Protein AF-A0A3L8GCX3-F1 (afdb_monomer)

Radius of gyration: 68.31 Å; Cα contacts (8 Å, |Δi|>4): 2042; chains: 1; bounding box: 152×193×189 Å

Sequence (1035 aa):
PGTNTPPEETPPTPPVTVTPPGENPTVTKLINKTEKHLDVDNEKDYTYNIKAVLPNNITRYTSFVIVDDIDSDLVVQGQPVIEGSAKDFFDVKVDGQKVTATMKDFVKAGALAGKEVELVITAQIKAGVTRQNIPNTTKVVYNRNFVSGTPGTDGTTPPPGTNTPPEETPSTPPVTVTPPGETPTVSKKINDTESHLDIDTEKDYTYNIKSTLPVDIAKYKAFTIVDTLDKDLAIQGTPVIKGSAKDFFDVNVDGQKVTATMKDFAKAGALAGKEVELVITAQIREGVTRQNIPNTAKVTYQNKSHVDGTPDTETPSTPPVTVTPPTPNTPPLEKKVNGADKANLAERQEVFTYTLDTTMPTGAFAFDISDTLENVLTVDGAVKATLAGKTVPAEQITVKDQKVTITFTKDQVKSYAGKAIHVTFAAKVKDGADLTPYMVNGPTSIPNTANYIINNDPNMTKDSNTVPVLPPTPTEPGIDKKINKTLEHLDIERNTSYMYNVNAALPNDISTYKNFVITDNLEDVLTINGEVVVLVDGYQLPESTFVKSVDGNKVTVTVKDFAALKGYKQIQVYIPANIKTDADLRKY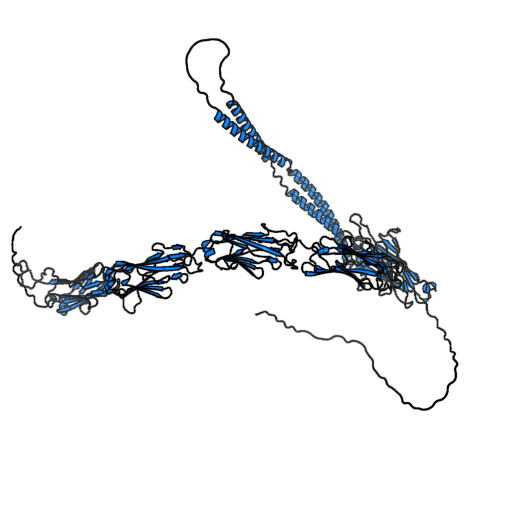ADSKVPNTAHLAFTNSNGIDGSKDTVPVTVTPPGETPPTPVNPPTPGKPVKTVSGVDGDNPTYSLRLGLASDAFRFDIKSVVPQDMTKEKRQNITSITIKDRLDNNLKVTSVALKITGQADAISNFIDEDYQEAKKALDEAKAKLEEITKATGTASQEQVTQAKAKVASLETQVKAVQSKLAELKVPDDTAPTTDSTAPSGSDGGKVLIDKSAEIAAQEKELAALTGQLNEAKQALEAASKALNEAKTPAEIKVEADNQQKVIAKAQEAFDKAKEKKDKVDAKTALLAKVTENGELTKEALTALGGKVTISADGQTVTVDISDEATMEALKGYTVSAIIYAKIKDVTALKDVHFKDGILNTAEVQFNHDPSQDMTKKTNTVKVTPPKPEGPKPQTPPTGKTPPKHPTPKTPGKPVLPRTGDTTSLIGAAIGTLLLGLGFVELKRKES

Foldseek 3Di:
DDDDDDDDDDDDDDDDPDDDPQQDKDKAKAKQVDHLEAAAAFPDKIKIKMKMFAGLVLLQWPKKKKKKQADPQKDWDDFKAKDDPCGVQWDWDDDPRMIITIGDDSNVCNVRHRHMIIIMTIMGGHPPDQDFFRWIKIKMKTKGWDDQPDADPVRHRDDGPDIDDIDMDPIYDIRTYGHFFDDKDKAWAKQVDHLEAADAFPDKIKIKMKIWAGLLLLLWPWKKKKWFFDPQKDWDDFKAKDDPCRVQWDWDDDPRMIITIGDHSNVCNVRHRHMIIIMTMMGRHPLDQDAFRWIKMKMWTGTNNRDPPDGTDIDPIYDIRTYGQDDKDQKAKAKAKQNHLEAEDPAQFDKIKMKIKIFQIDRFQWKKKKWAFDPQKAWDDDKWKDWLNHTDDPVQWDQDPRMIMGTDHSCSSHVRHGTMMMIMTMMGGDFLAAQVVQCPPHFRKGKIKMKMATSPDPVRMDIYRIGIYTYGHKDDKDKAKAKQVDHLEDADAFPDKTKIKMKIWAMQPQQLWDWKKKKKAFDPQKWQDDDKDKAFVNHDDDPQQWDWDDDTRMTMIIGDRSNVCNPTTIMMIITMMGGHPPGDQVVDVQSWGWIKMKIWTQDRNRDTDIDMYDIGTYHYPPPGDLPPQPQADAQAKAKFKAAPLCPPTHLEAEDPFQFGWIKMKIKHAQAFAPDPVRADQFQKKKWKWFFDLQKFFDDKFKFWDDDDDPRRQCLVVLLVVLVVLLVVLVVVLVVLVPQDLPLDPVQLVVLVVQLVVLVVVLVVLVVVLVVLPPPPDDDDDDDDDDDDDDDDDDDDDDSPVVNVVSVVVNVVSVVSNVVSVVSSVVSVVSNVPGDDPVRSVVVSVVSVVSSVVSVVSNVVSVVLVVLLVVLLVLSCCADPSNTRDPVSCVVQQWDWDADPSSGMIMIMGGHSSSSSNSRRMMIIMMTIMHRPDPVPDDPCCQPVAGKIKMWMATPPDPDPSRIDIHDIGGYHYHDDDDDDDDDDDDDDDDDDDDDDDDDDDDDDDDDDDDDDDDDDDDDDDDDDDDDDDDDDDDD

Solvent-accessible surface area (backbone atoms only — not comparable to full-atom values): 57547 Å² total; per-residue (Å²): 139,88,86,81,86,83,89,82,82,84,78,82,82,76,86,80,82,82,73,66,92,51,64,62,64,50,68,45,66,25,36,73,77,74,32,58,64,44,70,43,51,55,69,44,82,46,37,41,34,35,41,34,37,37,17,63,56,37,55,47,36,78,41,46,29,44,40,34,58,53,43,91,65,44,44,78,49,82,81,56,44,53,51,73,94,53,34,90,42,44,51,66,47,75,59,90,60,33,40,37,39,34,59,74,46,37,74,69,42,48,86,45,39,63,35,74,41,40,41,40,38,38,29,26,39,40,78,89,57,44,67,68,61,45,54,40,45,40,32,42,41,32,24,33,49,62,63,91,92,55,66,44,101,85,70,47,72,75,63,94,86,40,69,48,74,83,45,68,45,77,61,30,76,69,28,29,42,23,33,53,43,56,79,61,50,63,44,64,19,38,72,75,72,32,56,63,45,83,46,57,59,71,43,83,46,35,42,30,36,40,30,39,37,22,66,49,40,38,53,36,77,41,44,28,44,39,37,52,58,47,91,62,44,41,83,44,88,79,58,45,52,49,75,88,55,34,86,41,43,49,69,50,75,59,93,54,34,39,37,41,33,57,76,43,34,77,68,39,49,86,45,38,64,34,77,44,38,41,37,38,37,28,24,40,35,78,92,57,70,66,66,62,48,54,40,46,41,31,40,41,32,28,55,66,61,60,59,91,92,59,83,73,47,65,45,77,64,30,72,68,28,29,39,23,34,55,74,57,54,86,58,67,47,47,45,28,25,75,86,33,64,50,36,79,38,92,43,63,66,47,78,44,37,41,37,40,43,36,40,38,38,41,52,37,60,32,44,36,42,37,36,54,53,48,89,46,43,40,74,54,78,75,74,45,43,28,50,70,86,39,77,55,62,68,91,37,51,47,80,55,99,52,27,40,37,40,54,52,52,48,66,54,35,61,76,40,45,67,31,48,32,47,36,39,34,36,29,26,43,43,85,57,34,68,57,71,91,32,50,68,95,63,70,29,45,49,64,39,50,37,36,35,35,36,60,83,36,90,86,46,54,48,67,31,54,70,26,35,41,28,38,63,64,78,51,80,64,48,60,46,55,22,37,76,75,73,32,57,62,45,80,45,52,58,64,46,77,48,38,40,31,38,41,34,39,48,25,87,53,42,48,55,38,80,42,46,33,44,36,36,60,49,46,89,45,42,41,64,73,59,78,71,46,67,28,46,78,84,40,76,71,65,69,78,38,44,50,78,46,77,58,87,44,31,41,37,41,32,64,66,40,36,63,84,47,59,88,53,57,30,41,37,39,38,41,30,28,26,38,42,83,81,48,82,44,85,89,34,71,87,34,39,47,60,42,46,43,38,38,42,33,21,40,45,43,65,50,77,50,74,50,67,26,69,67,25,35,38,27,51,78,83,67,74,62,85,72,73,71,69,76,50,41,64,86,43,40,34,42,31,29,24,46,72,92,43,64,80,61,28,52,64,38,71,45,90,44,53,78,52,59,27,27,35,44,41,31,31,25,38,66,47,33,80,44,95,91,50,64,69,91,52,45,26,47,34,43,38,36,58,53,52,88,55,46,35,67,76,51,75,50,46,30,72,44,81,70,62,59,95,61,25,62,47,49,66,56,46,31,52,49,26,44,49,51,26,52,52,34,48,51,50,38,54,52,47,72,64,61,74,56,86,49,52,72,62,56,32,49,52,26,49,52,49,29,54,50,34,53,50,50,38,50,50,38,49,50,52,41,50,62,62,66,51,76,92,81,80,79,87,84,84,84,89,78,89,84,90,82,82,89,83,91,82,87,84,80,83,50,64,67,59,43,53,49,38,52,51,50,36,53,51,38,48,50,52,31,52,52,31,46,51,50,26,50,51,38,45,48,46,37,74,70,38,64,46,76,66,52,43,48,52,51,40,59,49,35,50,52,49,28,52,52,25,45,55,46,25,53,51,29,43,55,53,37,57,47,21,52,60,36,44,65,38,70,75,41,46,46,98,88,51,30,49,33,74,67,35,34,50,76,44,42,35,48,80,48,69,42,97,86,49,40,36,42,37,40,36,32,63,29,58,42,36,37,54,48,36,16,46,23,30,48,27,46,35,40,34,32,30,56,65,49,73,85,80,59,51,73,60,36,49,74,74,25,49,65,42,52,37,38,39,28,34,58,83,39,88,47,78,86,42,32,42,64,30,50,68,24,33,42,26,38,55,70,85,82,74,91,82,84,86,84,87,89,87,87,85,86,88,90,87,88,84,89,89,86,90,87,90,86,85,82,88,86,92,81,88,81,84,89,81,85,82,88,86,80,89,81,89,80,84,90,83,89,82,88,87,87,85,84,88,82,90,131

pLDDT: mean 83.5, std 18.24, range [24.44, 98.69]

Secondary structure (DSSP, 8-state):
------PPPPPPPPP---PPTTSS-EEEEEETTTBSEEE--TT--EEEEEEEEPPTTGGGEEEEEEEEE--TTEEE-S--EE-GGGGGGEEEEEETTEEEEEES-TTGGGGGTT-EEEEEEEEEEPTT---SSEEEEEEEEEEEBPPTTPPPTTS--PPTTPBPPPEEPPPPPPEEEE---PPPP-EEEETTTBSEEE--TT--EEEEEEEEPPTTGGG-SEEEEEEE--TTEEEEEEEEE-GGGGGGEEEEEETTEEEEEE--HHHHGGGTT-EEEEEEEEEEPTT---SSEEE-EEEEEE-TTPPTTSPPEEPPPPPPEEEEPPPPP----EEEETTBS-EE-SSTT--EEEEEEEEPPTT-S-EEEEEE--TTEEE-S--EEEETTEEPPGGGEEEETTEEEEEE-HHHHHHTTT-EEEEEEEEEEPTT---GGG--SSS--B---EEEEETT-TTSEEE-----EEPPPPPPPEEEEEETTTBSEEE--TT--EEEEEEEEPPTTGGG-SEEEEEEE--TTEEE-S--EEEETTBPPPGGGEEEEEETTEEEEEES-SGGGTT--EEEEEEEEEE-TT---TTSGGG-EEE-EEEEEE-TTS-EEEEEPPPEEEE-TT-PPSPP-PPPBTTB-EEEEEESS--S-BSEEE-SSTT--EEEEEEEEPPPPSSTTS------EEEEEE--TTEEEEEEEEEEES---TTSSSHHHHHHHHHHHHHHHHHHHHHHHH------HHHHHHHHHHHHHHHHHHHHHHHHHHHHTS-------SS----------------HHHHHHHHHHHHHHHHHHHHHHHHHHHHHHHHHHS--HHHHHHHHHHHHHHHHHHHHHHHHHHHHHHHHHHHHHHHT-B-TTSPBPHHHHHHTTEEEEE-TTS-EEEEEE--HHHHHHHTT-EEEEEEEEEES-STT--HHHHHT-EEE-EEEEETT--STTTEEEPPPEEEEPPPPPPPPPP-----------------------------------------------------

Structure (mmCIF, N/CA/C/O backbone):
data_AF-A0A3L8GCX3-F1
#
_entry.id   AF-A0A3L8GCX3-F1
#
loop_
_atom_site.group_PDB
_atom_site.id
_atom_site.type_symbol
_atom_site.label_atom_id
_atom_site.label_alt_id
_atom_site.label_comp_id
_atom_site.label_asym_id
_atom_site.label_entity_id
_atom_site.label_seq_id
_atom_site.pdbx_PDB_ins_code
_atom_site.Cartn_x
_atom_site.Cartn_y
_atom_site.Cartn_z
_atom_site.occupancy
_atom_site.B_iso_or_equiv
_atom_site.auth_seq_id
_atom_site.auth_comp_id
_atom_site.auth_asym_id
_atom_site.auth_atom_id
_atom_site.pdbx_PDB_model_num
ATOM 1 N N . PRO A 1 1 ? 39.210 27.565 -103.598 1.00 36.44 1 PRO A N 1
ATOM 2 C CA . PRO A 1 1 ? 40.264 28.524 -103.190 1.00 36.44 1 PRO A CA 1
ATOM 3 C C . PRO A 1 1 ? 41.056 27.983 -101.980 1.00 36.44 1 PRO A C 1
ATOM 5 O O . PRO A 1 1 ? 40.533 27.990 -100.876 1.00 36.44 1 PRO A O 1
ATOM 8 N N . GLY A 1 2 ? 42.262 27.429 -102.112 1.00 43.69 2 GLY A N 1
ATOM 9 C CA . GLY A 1 2 ? 43.153 27.379 -103.274 1.00 43.69 2 GLY A CA 1
ATOM 10 C C . GLY A 1 2 ? 44.515 27.995 -102.942 1.00 43.69 2 GLY A C 1
ATOM 11 O O . GLY A 1 2 ? 44.689 29.190 -103.148 1.00 43.69 2 GLY A O 1
ATOM 12 N N . THR A 1 3 ? 45.454 27.173 -102.469 1.00 42.16 3 THR A N 1
ATOM 13 C CA . THR A 1 3 ? 46.900 27.450 -102.341 1.00 42.16 3 THR A CA 1
ATOM 14 C C . THR A 1 3 ? 47.670 26.131 -102.521 1.00 42.16 3 THR A C 1
ATOM 16 O O . THR A 1 3 ? 47.142 25.064 -102.214 1.00 42.16 3 THR A O 1
ATOM 19 N N . ASN A 1 4 ? 48.881 26.193 -103.088 1.00 44.22 4 ASN A N 1
ATOM 20 C CA . ASN A 1 4 ? 49.591 25.050 -103.688 1.00 44.22 4 ASN A CA 1
ATOM 21 C C . ASN A 1 4 ? 50.872 24.631 -102.933 1.00 44.22 4 ASN A C 1
ATOM 23 O O . ASN A 1 4 ? 51.550 25.497 -102.384 1.00 44.22 4 ASN A O 1
ATOM 27 N N . THR A 1 5 ? 51.295 23.373 -103.172 1.00 37.25 5 THR A N 1
ATOM 28 C CA . THR A 1 5 ? 52.701 22.858 -103.224 1.00 37.25 5 THR A CA 1
ATOM 29 C C . THR A 1 5 ? 53.555 22.846 -101.939 1.00 37.25 5 THR A C 1
ATOM 31 O O . THR A 1 5 ? 53.258 23.612 -101.027 1.00 37.25 5 THR A O 1
ATOM 34 N N . PRO A 1 6 ? 54.646 22.034 -101.860 1.00 50.34 6 PRO A N 1
ATOM 35 C CA . PRO A 1 6 ? 55.239 21.111 -102.859 1.00 50.34 6 PRO A CA 1
ATOM 36 C C . PRO A 1 6 ? 55.317 19.622 -102.405 1.00 50.34 6 PRO A C 1
ATOM 38 O O . PRO A 1 6 ? 54.949 19.314 -101.275 1.00 50.34 6 PRO A O 1
ATOM 41 N N . PRO A 1 7 ? 55.767 18.677 -103.264 1.00 51.75 7 PRO A N 1
ATOM 42 C CA . PRO A 1 7 ? 56.081 17.303 -102.852 1.00 51.75 7 PRO A CA 1
ATOM 43 C C . PRO A 1 7 ? 57.461 17.216 -102.174 1.00 51.75 7 PRO A C 1
ATOM 45 O O . PRO A 1 7 ? 58.407 17.857 -102.628 1.00 51.75 7 PRO A O 1
ATOM 48 N N . GLU A 1 8 ? 57.580 16.406 -101.122 1.00 40.41 8 GLU A N 1
ATOM 49 C CA . GLU A 1 8 ? 58.833 16.203 -100.379 1.00 40.41 8 GLU A CA 1
ATOM 50 C C . GLU A 1 8 ? 59.580 14.947 -100.862 1.00 40.41 8 GLU A C 1
ATOM 52 O O . GLU A 1 8 ? 58.975 13.917 -101.171 1.00 40.41 8 GLU A O 1
ATOM 57 N N . GLU A 1 9 ? 60.903 15.059 -100.979 1.00 41.03 9 GLU A N 1
ATOM 58 C CA . GLU A 1 9 ? 61.784 14.033 -101.542 1.00 41.03 9 GLU A CA 1
ATOM 59 C C . GLU A 1 9 ? 61.984 12.854 -100.576 1.00 41.03 9 GLU A C 1
ATOM 61 O O . GLU A 1 9 ? 62.145 13.033 -99.370 1.00 41.03 9 GLU A O 1
ATOM 66 N N . THR A 1 10 ? 62.057 11.627 -101.101 1.00 43.34 10 THR A N 1
ATOM 67 C CA . THR A 1 10 ? 62.504 10.471 -100.309 1.00 43.34 10 THR A CA 1
ATOM 68 C C . THR A 1 10 ? 64.000 10.593 -99.992 1.00 43.34 10 THR A C 1
ATOM 70 O O . THR A 1 10 ? 64.796 10.602 -100.938 1.00 43.34 10 THR A O 1
ATOM 73 N N . PRO A 1 11 ? 64.422 10.626 -98.714 1.00 46.44 11 PRO A N 1
ATOM 74 C CA . PRO A 1 11 ? 65.838 10.666 -98.364 1.00 46.44 11 PRO A CA 1
ATOM 75 C C . PRO A 1 11 ? 66.537 9.336 -98.709 1.00 46.44 11 PRO A C 1
ATOM 77 O O . PRO A 1 11 ? 65.900 8.278 -98.685 1.00 46.44 11 PRO A O 1
ATOM 80 N N . PRO A 1 12 ? 67.849 9.351 -99.010 1.00 46.56 12 PRO A N 1
ATOM 81 C CA . PRO A 1 12 ? 68.596 8.140 -99.328 1.00 46.56 12 PRO A CA 1
ATOM 82 C C . PRO A 1 12 ? 68.725 7.221 -98.107 1.00 46.56 12 PRO A C 1
ATOM 84 O O . PRO A 1 12 ? 69.081 7.659 -97.012 1.00 46.56 12 PRO A O 1
ATOM 87 N N . THR A 1 13 ? 68.489 5.924 -98.308 1.00 41.66 13 THR A N 1
ATOM 88 C CA . THR A 1 13 ? 68.673 4.901 -97.272 1.00 41.66 13 THR A CA 1
ATOM 89 C C . THR A 1 13 ? 70.146 4.840 -96.841 1.00 41.66 13 THR A C 1
ATOM 91 O O . THR A 1 13 ? 71.008 4.639 -97.702 1.00 41.66 13 THR A O 1
ATOM 94 N N . PRO A 1 14 ? 70.479 4.972 -95.542 1.00 40.41 14 PRO A N 1
ATOM 95 C CA . PRO A 1 14 ? 71.852 4.795 -95.077 1.00 40.41 14 PRO A CA 1
ATOM 96 C C . PRO A 1 14 ? 72.313 3.337 -95.267 1.00 40.41 14 PRO A C 1
ATOM 98 O O . PRO A 1 14 ? 71.484 2.420 -95.254 1.00 40.41 14 PRO A O 1
ATOM 101 N N . PRO A 1 15 ? 73.625 3.087 -95.437 1.00 38.44 15 PRO A N 1
ATOM 102 C CA . PRO A 1 15 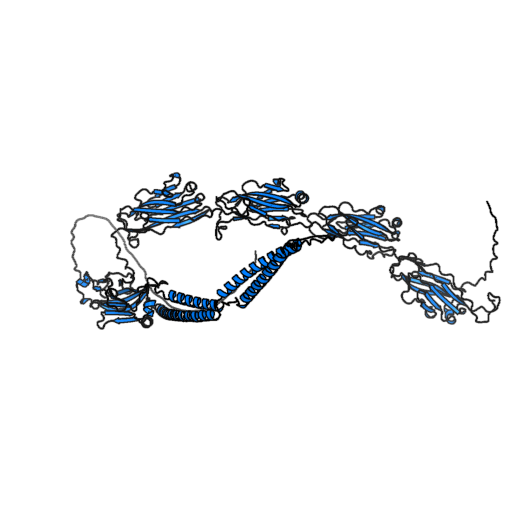? 74.145 1.737 -95.624 1.00 38.44 15 PRO A CA 1
ATOM 103 C C . PRO A 1 15 ? 73.895 0.881 -94.377 1.00 38.44 15 PRO A C 1
ATOM 105 O O . PRO A 1 15 ? 74.326 1.215 -93.275 1.00 38.44 15 PRO A O 1
ATOM 108 N N . VAL A 1 16 ? 73.213 -0.251 -94.560 1.00 38.91 16 VAL A N 1
ATOM 109 C CA . VAL A 1 16 ? 72.966 -1.217 -93.484 1.00 38.91 16 VAL A CA 1
ATOM 110 C C . VAL A 1 16 ? 74.227 -2.048 -93.262 1.00 38.91 16 VAL A C 1
ATOM 112 O O . VAL A 1 16 ? 74.511 -2.982 -94.012 1.00 38.91 16 VAL A O 1
ATOM 115 N N . THR A 1 17 ? 74.977 -1.732 -92.209 1.00 40.72 17 THR A N 1
ATOM 116 C CA . THR A 1 17 ? 76.054 -2.596 -91.716 1.00 40.72 17 THR A CA 1
ATOM 117 C C . THR A 1 17 ? 75.430 -3.862 -91.128 1.00 40.72 17 THR A C 1
ATOM 119 O O . THR A 1 17 ? 74.876 -3.836 -90.031 1.00 40.72 17 THR A O 1
ATOM 122 N N . VAL A 1 18 ? 75.475 -4.976 -91.863 1.00 40.97 18 VAL A N 1
ATOM 123 C CA . VAL A 1 18 ? 74.917 -6.255 -91.395 1.00 40.97 18 VAL A CA 1
ATOM 124 C C . VAL A 1 18 ? 75.855 -6.871 -90.354 1.00 40.97 18 VAL A C 1
ATOM 126 O O . VAL A 1 18 ? 76.825 -7.545 -90.696 1.00 40.97 18 VAL A O 1
ATOM 129 N N . THR A 1 19 ? 75.568 -6.636 -89.074 1.00 50.38 19 THR A N 1
ATOM 130 C CA . THR A 1 19 ? 76.255 -7.297 -87.956 1.00 50.38 19 THR A CA 1
ATOM 131 C C . THR A 1 19 ? 75.933 -8.802 -87.951 1.00 50.38 19 THR A C 1
ATOM 133 O O . THR A 1 19 ? 74.766 -9.162 -88.139 1.00 50.38 19 THR A O 1
ATOM 136 N N . PRO A 1 20 ? 76.909 -9.705 -87.724 1.00 54.81 20 PRO A N 1
ATOM 137 C CA . PRO A 1 20 ? 76.647 -11.143 -87.663 1.00 54.81 20 PRO A CA 1
ATOM 138 C C . PRO A 1 20 ? 75.608 -11.538 -86.589 1.00 54.81 20 PRO A C 1
ATOM 140 O O . PRO A 1 20 ? 75.569 -10.932 -85.511 1.00 54.81 20 PRO A O 1
ATOM 143 N N . PRO A 1 21 ? 74.778 -12.575 -86.830 1.00 56.31 21 PRO A N 1
ATOM 144 C CA . PRO A 1 21 ? 73.801 -13.047 -85.850 1.00 56.31 21 PRO A CA 1
ATOM 145 C C . PRO A 1 21 ? 74.445 -13.437 -84.510 1.00 56.31 21 PRO A C 1
ATOM 147 O O . PRO A 1 21 ? 75.407 -14.204 -84.464 1.00 56.31 21 PRO A O 1
ATOM 150 N N . GLY A 1 22 ? 73.885 -12.932 -83.408 1.00 61.50 22 GLY A N 1
ATOM 151 C CA . GLY A 1 22 ? 74.365 -13.213 -82.049 1.00 61.50 22 GLY A CA 1
ATOM 152 C C . GLY A 1 22 ? 75.509 -12.321 -81.548 1.00 61.50 22 GLY A C 1
ATOM 153 O O . GLY A 1 22 ? 76.071 -12.614 -80.495 1.00 61.50 22 GLY A O 1
ATOM 154 N N . GLU A 1 23 ? 75.865 -11.242 -82.255 1.00 73.25 23 GLU A N 1
ATOM 155 C CA . GLU A 1 23 ? 76.840 -10.248 -81.765 1.00 73.25 23 GLU A CA 1
ATOM 156 C C . GLU A 1 23 ? 76.235 -9.086 -80.962 1.00 73.25 23 GLU A C 1
ATOM 158 O O . GLU A 1 23 ? 76.980 -8.386 -80.283 1.00 73.25 23 GLU A O 1
ATOM 163 N N . ASN A 1 24 ? 74.917 -8.871 -81.011 1.00 81.19 24 ASN A N 1
ATOM 164 C CA . ASN A 1 24 ? 74.210 -7.883 -80.185 1.00 81.19 24 ASN A CA 1
ATOM 165 C C . ASN A 1 24 ? 73.316 -8.607 -79.161 1.00 81.19 24 ASN A C 1
ATOM 167 O O . ASN A 1 24 ? 72.779 -9.670 -79.487 1.00 81.19 24 ASN A O 1
ATOM 171 N N . PRO A 1 25 ? 73.131 -8.063 -77.943 1.00 88.06 25 PRO A N 1
ATOM 172 C CA . PRO A 1 25 ? 72.271 -8.685 -76.948 1.00 88.06 25 PRO A CA 1
ATOM 173 C C . PRO A 1 25 ? 70.799 -8.573 -77.335 1.00 88.06 25 PRO A C 1
ATOM 175 O O . PRO A 1 25 ? 70.367 -7.600 -77.953 1.00 88.06 25 PRO A O 1
ATOM 178 N N . THR A 1 26 ? 70.013 -9.551 -76.900 1.00 89.62 26 THR A N 1
ATOM 179 C CA . THR A 1 26 ? 68.548 -9.514 -76.969 1.00 89.62 26 THR A CA 1
ATOM 180 C C . THR A 1 26 ? 67.976 -9.729 -75.580 1.00 89.62 26 THR A C 1
ATOM 182 O O . THR A 1 26 ? 68.541 -10.496 -74.801 1.00 89.62 26 THR A O 1
ATOM 185 N N . VAL A 1 27 ? 66.846 -9.095 -75.274 1.00 94.75 27 VAL A N 1
ATOM 186 C CA . VAL A 1 27 ? 66.164 -9.220 -73.982 1.00 94.75 27 VAL A CA 1
ATOM 187 C C . VAL A 1 27 ? 64.671 -9.455 -74.183 1.00 94.75 27 VAL A C 1
ATOM 189 O O . VAL A 1 27 ? 64.057 -8.901 -75.094 1.00 94.75 27 VAL A O 1
ATOM 192 N N . THR A 1 28 ? 64.090 -10.295 -73.335 1.00 94.75 28 THR A N 1
ATOM 193 C CA . THR A 1 28 ? 62.649 -10.547 -73.248 1.00 94.75 28 THR A CA 1
ATOM 194 C C . THR A 1 28 ? 62.200 -10.492 -71.791 1.00 94.75 28 THR A C 1
ATOM 196 O O . THR A 1 28 ? 63.007 -10.675 -70.878 1.00 94.75 28 THR A O 1
ATOM 199 N N . LYS A 1 29 ? 60.913 -10.216 -71.574 1.00 95.88 29 LYS A N 1
ATOM 200 C CA . LYS A 1 29 ? 60.304 -10.067 -70.251 1.00 95.88 29 LYS A CA 1
ATOM 201 C C . LYS A 1 29 ? 58.951 -10.763 -70.236 1.00 95.88 29 LYS A C 1
ATOM 203 O O . LYS A 1 29 ? 58.161 -10.569 -71.160 1.00 95.88 29 LYS A O 1
ATOM 208 N N . LEU A 1 30 ? 58.701 -11.551 -69.199 1.00 96.50 30 LEU A N 1
ATOM 209 C CA . LEU A 1 30 ? 57.421 -12.198 -68.910 1.00 96.50 30 LEU A CA 1
ATOM 210 C C . LEU A 1 30 ? 57.101 -12.054 -67.418 1.00 96.50 30 LEU A C 1
ATOM 212 O O . LEU A 1 30 ? 57.993 -11.817 -66.604 1.00 96.50 30 LEU A O 1
ATOM 216 N N . ILE A 1 31 ? 55.829 -12.189 -67.069 1.00 96.06 31 ILE A N 1
ATOM 217 C CA . ILE A 1 31 ? 55.347 -12.312 -65.694 1.00 96.06 31 ILE A CA 1
ATOM 218 C C . ILE A 1 31 ? 55.201 -13.808 -65.388 1.00 96.06 31 ILE A C 1
ATOM 220 O O . ILE A 1 31 ? 54.760 -14.566 -66.252 1.00 96.06 31 ILE A O 1
ATOM 224 N N . ASN A 1 32 ? 55.612 -14.253 -64.198 1.00 95.00 32 ASN A N 1
ATOM 225 C CA . ASN A 1 32 ? 55.499 -15.647 -63.743 1.00 95.00 32 ASN A CA 1
ATOM 226 C C . ASN A 1 32 ? 55.969 -16.674 -64.800 1.00 95.00 32 ASN A C 1
ATOM 228 O O . ASN A 1 32 ? 55.323 -17.685 -65.068 1.00 95.00 32 ASN A O 1
ATOM 232 N N . LYS A 1 33 ? 57.114 -16.382 -65.430 1.00 93.44 33 LYS A N 1
ATOM 233 C CA . LYS A 1 33 ? 57.778 -17.124 -66.523 1.00 93.44 33 LYS A CA 1
ATOM 234 C C . LYS A 1 33 ? 57.011 -17.268 -67.850 1.00 93.44 33 LYS A C 1
ATOM 236 O O . LYS A 1 33 ? 57.651 -17.637 -68.833 1.00 93.44 33 LYS A O 1
ATOM 241 N N . THR A 1 34 ? 55.712 -16.973 -67.935 1.00 93.88 34 THR A N 1
ATOM 242 C CA . THR A 1 34 ? 54.885 -17.297 -69.123 1.00 93.88 34 THR A CA 1
ATOM 243 C C . THR A 1 34 ? 53.938 -16.187 -69.592 1.00 93.88 34 THR A C 1
ATOM 245 O O . THR A 1 34 ? 53.565 -16.164 -70.766 1.00 93.88 34 THR A O 1
ATOM 248 N N . GLU A 1 35 ? 53.556 -15.252 -68.726 1.00 93.62 35 GLU A N 1
ATOM 249 C CA . GLU A 1 35 ? 52.459 -14.315 -68.968 1.00 93.62 35 GLU A CA 1
ATOM 250 C C . GLU A 1 35 ? 52.940 -12.960 -69.509 1.00 93.62 35 GLU A C 1
ATOM 252 O O . GLU A 1 35 ? 54.025 -12.473 -69.193 1.00 93.62 35 GLU A O 1
ATOM 257 N N . LYS A 1 36 ? 52.100 -12.309 -70.323 1.00 93.88 36 LYS A N 1
ATOM 258 C CA . LYS A 1 36 ? 52.284 -10.900 -70.738 1.00 93.88 36 LYS A CA 1
ATOM 259 C C . LYS A 1 36 ? 51.357 -9.937 -69.990 1.00 93.88 36 LYS A C 1
ATOM 261 O O . LYS A 1 36 ? 51.550 -8.723 -70.047 1.00 93.88 36 LYS A O 1
ATOM 266 N N . HIS A 1 37 ? 50.352 -10.481 -69.316 1.00 93.69 37 HIS A N 1
ATOM 267 C CA . HIS A 1 37 ? 49.366 -9.761 -68.530 1.00 93.69 37 HIS A CA 1
ATOM 268 C C . HIS A 1 37 ? 48.945 -10.641 -67.354 1.00 93.69 37 HIS A C 1
ATOM 270 O O . HIS A 1 37 ? 48.645 -11.811 -67.582 1.00 93.69 37 HIS A O 1
ATOM 276 N N . LEU A 1 38 ? 48.894 -10.071 -66.153 1.00 92.69 38 LEU A N 1
ATOM 277 C CA . LEU A 1 38 ? 48.427 -10.737 -64.937 1.00 92.69 38 LEU A CA 1
ATOM 278 C C . LEU A 1 38 ? 47.411 -9.834 -64.215 1.00 92.69 38 LEU A C 1
ATOM 280 O O . LEU A 1 38 ? 47.737 -8.705 -63.838 1.00 92.69 38 LEU A O 1
ATOM 284 N N . ASP A 1 39 ? 46.191 -10.333 -64.010 1.00 89.69 39 ASP A N 1
ATOM 285 C CA . ASP A 1 39 ? 45.247 -9.776 -63.033 1.00 89.69 39 ASP A CA 1
ATOM 286 C C . ASP A 1 39 ? 45.653 -10.333 -61.644 1.00 89.69 39 ASP A C 1
ATOM 288 O O . ASP A 1 39 ? 45.722 -11.548 -61.460 1.00 89.69 39 ASP A O 1
ATOM 292 N N . VAL A 1 40 ? 46.001 -9.464 -60.686 1.00 90.62 40 VAL A N 1
ATOM 293 C CA . VAL A 1 40 ? 46.553 -9.850 -59.367 1.00 90.62 40 VAL A CA 1
ATOM 294 C C . VAL A 1 40 ? 46.161 -8.830 -58.301 1.00 90.62 40 VAL A C 1
ATOM 296 O O . VAL A 1 40 ? 46.209 -7.631 -58.557 1.00 90.62 40 VAL A O 1
ATOM 299 N N . ASP A 1 41 ? 45.758 -9.282 -57.110 1.00 89.25 41 ASP A N 1
ATOM 300 C CA . ASP A 1 41 ? 45.413 -8.372 -56.008 1.00 89.25 41 ASP A CA 1
ATOM 301 C C . ASP A 1 41 ? 46.623 -7.544 -55.540 1.00 89.25 41 ASP A C 1
ATOM 303 O O . ASP A 1 41 ? 47.781 -7.956 -55.653 1.00 89.25 41 ASP A O 1
ATOM 307 N N . ASN A 1 42 ? 46.351 -6.376 -54.957 1.00 90.62 42 ASN A N 1
ATOM 308 C CA . ASN A 1 42 ? 47.370 -5.580 -54.278 1.00 90.62 42 ASN A CA 1
ATOM 309 C C . ASN A 1 42 ? 48.081 -6.418 -53.198 1.00 90.62 42 ASN A C 1
ATOM 311 O O . ASN A 1 42 ? 47.479 -7.290 -52.572 1.00 90.62 42 ASN A O 1
ATOM 315 N N . GLU A 1 43 ? 49.371 -6.152 -52.987 1.00 92.75 43 GLU A N 1
ATOM 316 C CA . GLU A 1 43 ? 50.218 -6.827 -51.988 1.00 92.75 43 GLU A CA 1
ATOM 317 C C . GLU A 1 43 ? 50.395 -8.353 -52.190 1.00 92.75 43 GLU A C 1
ATOM 319 O O . GLU A 1 43 ? 50.968 -9.030 -51.336 1.00 92.75 43 GLU A O 1
ATOM 324 N N . LYS A 1 44 ? 49.968 -8.921 -53.330 1.00 92.50 44 LYS A N 1
ATOM 325 C CA . LYS A 1 44 ? 50.300 -10.302 -53.724 1.00 92.50 44 LYS A CA 1
ATOM 326 C C . LYS A 1 44 ? 51.596 -10.354 -54.524 1.00 92.50 44 LYS A C 1
ATOM 328 O O . LYS A 1 44 ? 51.753 -9.634 -55.510 1.00 92.50 44 LYS A O 1
ATOM 333 N N . ASP A 1 45 ? 52.498 -11.240 -54.108 1.00 94.88 45 ASP A N 1
ATOM 334 C CA . ASP A 1 45 ? 53.756 -11.487 -54.809 1.00 94.88 45 ASP A CA 1
ATOM 335 C C . ASP A 1 45 ? 53.519 -12.106 -56.189 1.00 94.88 45 ASP A C 1
ATOM 337 O O . ASP A 1 45 ? 52.841 -13.125 -56.336 1.00 94.88 45 ASP A O 1
ATOM 341 N N . TYR A 1 46 ? 54.166 -11.527 -57.191 1.00 95.44 46 TYR A N 1
ATOM 342 C CA . TYR A 1 46 ? 54.370 -12.115 -58.508 1.00 95.44 46 TYR A CA 1
ATOM 343 C C . TYR A 1 46 ? 55.819 -11.857 -58.949 1.00 95.44 46 TYR A C 1
ATOM 345 O O . TYR A 1 46 ? 56.573 -11.140 -58.288 1.00 95.44 46 TYR A O 1
ATOM 353 N N . THR A 1 47 ? 56.247 -12.453 -60.060 1.00 96.81 47 THR A N 1
ATOM 354 C CA . THR A 1 47 ? 57.629 -12.322 -60.552 1.00 96.81 47 THR A CA 1
ATOM 355 C C . THR A 1 47 ? 57.686 -11.727 -61.952 1.00 96.81 47 THR A C 1
ATOM 357 O O . THR A 1 47 ? 56.911 -12.114 -62.822 1.00 96.81 47 THR A O 1
ATOM 360 N N . TYR A 1 48 ? 58.623 -10.807 -62.190 1.00 97.50 48 TYR A N 1
ATOM 361 C CA . TYR A 1 48 ? 59.102 -10.482 -63.532 1.00 97.50 48 TYR A CA 1
ATOM 362 C C . TYR A 1 48 ? 60.321 -11.351 -63.844 1.00 97.50 48 TYR A C 1
ATOM 364 O O . TYR A 1 48 ? 61.328 -11.303 -63.134 1.00 97.50 48 TYR A O 1
ATOM 372 N N . ASN A 1 49 ? 60.232 -12.120 -64.925 1.00 96.62 49 ASN A N 1
ATOM 373 C CA . ASN A 1 49 ? 61.284 -12.984 -65.442 1.00 96.62 49 ASN A CA 1
ATOM 374 C C . ASN A 1 49 ? 61.866 -12.340 -66.696 1.00 96.62 49 ASN A C 1
ATOM 376 O O . ASN A 1 49 ? 61.214 -12.258 -67.740 1.00 96.62 49 ASN A O 1
ATOM 380 N N . ILE A 1 50 ? 63.093 -11.852 -66.566 1.00 97.12 50 ILE A N 1
ATOM 381 C CA . ILE A 1 50 ? 63.806 -11.099 -67.588 1.00 97.12 50 ILE A CA 1
ATOM 382 C C . ILE A 1 50 ? 64.910 -11.990 -68.134 1.00 97.12 50 ILE A C 1
ATOM 384 O O . ILE A 1 50 ? 65.860 -12.314 -67.427 1.00 97.12 50 ILE A O 1
ATOM 388 N N . LYS A 1 51 ? 64.797 -12.372 -69.401 1.00 95.19 51 LYS A N 1
ATOM 389 C CA . LYS A 1 51 ? 65.729 -13.274 -70.077 1.00 95.19 51 LYS A CA 1
ATOM 390 C C . LYS A 1 51 ? 66.552 -12.490 -71.086 1.00 95.19 51 LYS A C 1
ATOM 392 O O . LYS A 1 51 ? 66.002 -11.989 -72.069 1.00 95.19 51 LYS A O 1
ATOM 397 N N . ALA A 1 52 ? 67.853 -12.372 -70.838 1.00 93.69 52 ALA A N 1
ATOM 398 C CA . ALA A 1 52 ? 68.804 -11.712 -71.728 1.00 93.69 52 ALA A CA 1
ATOM 399 C C . ALA A 1 52 ? 69.765 -12.740 -72.340 1.00 93.69 52 ALA A C 1
ATOM 401 O O . ALA A 1 52 ? 70.380 -13.523 -71.620 1.00 93.69 52 ALA A O 1
ATOM 402 N N . VAL A 1 53 ? 69.926 -12.734 -73.663 1.00 92.44 53 VAL A N 1
ATOM 403 C CA . VAL A 1 53 ? 70.907 -13.585 -74.353 1.00 92.44 53 VAL A CA 1
ATOM 404 C C . VAL A 1 53 ? 72.240 -12.850 -74.406 1.00 92.44 53 VAL A C 1
ATOM 406 O O . VAL A 1 53 ? 72.327 -11.742 -74.945 1.00 92.44 53 VAL A O 1
ATOM 409 N N . LEU A 1 54 ? 73.281 -13.463 -73.843 1.00 91.00 54 LEU A N 1
ATOM 410 C CA . LEU A 1 54 ? 74.636 -12.929 -73.882 1.00 91.00 54 LEU A CA 1
ATOM 411 C C . LEU A 1 54 ? 75.235 -13.098 -75.286 1.00 91.00 54 LEU A C 1
ATOM 413 O O . LEU A 1 54 ? 75.248 -14.215 -75.805 1.00 91.00 54 LEU A O 1
ATOM 417 N N . PRO A 1 55 ? 75.782 -12.033 -75.896 1.00 89.31 55 PRO A N 1
ATOM 418 C CA . PRO A 1 55 ? 76.431 -12.109 -77.199 1.00 89.31 55 PRO A CA 1
ATOM 419 C C . PRO A 1 55 ? 77.552 -13.149 -77.271 1.00 89.31 55 PRO A C 1
ATOM 421 O O . PRO A 1 55 ? 78.301 -13.364 -76.314 1.00 89.31 55 PRO A O 1
ATOM 424 N N . ASN A 1 56 ? 77.733 -13.747 -78.447 1.00 85.75 56 ASN A N 1
ATOM 425 C CA . ASN A 1 56 ? 78.806 -14.714 -78.715 1.00 85.75 56 ASN A CA 1
ATOM 426 C C . ASN A 1 56 ? 80.211 -14.108 -78.519 1.00 85.75 56 ASN A C 1
ATOM 428 O O . ASN A 1 56 ? 81.181 -14.819 -78.270 1.00 85.75 56 ASN A O 1
ATOM 432 N N . ASN A 1 57 ? 80.315 -12.782 -78.608 1.00 85.19 57 ASN A N 1
ATOM 433 C CA . ASN A 1 57 ? 81.524 -11.986 -78.435 1.00 85.19 57 ASN A CA 1
ATOM 434 C C . ASN A 1 57 ? 81.552 -11.220 -77.089 1.00 85.19 57 ASN A C 1
ATOM 436 O O . ASN A 1 57 ? 82.227 -10.196 -77.000 1.00 85.19 57 ASN A O 1
ATOM 440 N N . ILE A 1 58 ? 80.867 -11.709 -76.038 1.00 88.31 58 ILE A N 1
ATOM 441 C CA . ILE A 1 58 ? 80.771 -11.060 -74.708 1.00 88.31 58 ILE A CA 1
ATOM 442 C C . ILE A 1 58 ? 82.130 -10.667 -74.094 1.00 88.31 58 ILE A C 1
ATOM 444 O O . ILE A 1 58 ? 82.222 -9.661 -73.402 1.00 88.31 58 ILE A O 1
ATOM 448 N N . THR A 1 59 ? 83.220 -11.370 -74.414 1.00 85.62 59 THR A N 1
ATOM 449 C CA . THR A 1 59 ? 84.587 -11.019 -73.971 1.00 85.62 59 THR A CA 1
ATOM 450 C C . THR A 1 59 ? 85.121 -9.698 -74.547 1.00 85.62 59 THR A C 1
ATOM 452 O O . THR A 1 59 ? 86.130 -9.187 -74.067 1.00 85.62 59 THR A O 1
ATOM 455 N N . ARG A 1 60 ? 84.465 -9.130 -75.570 1.00 84.75 60 ARG A N 1
ATOM 456 C CA . ARG A 1 60 ? 84.751 -7.794 -76.125 1.00 84.75 60 ARG A CA 1
ATOM 457 C C . ARG A 1 60 ? 83.954 -6.674 -75.452 1.00 84.75 60 ARG A C 1
ATOM 459 O O . ARG A 1 60 ? 84.187 -5.510 -75.774 1.00 84.75 60 ARG A O 1
ATOM 466 N N . TYR A 1 61 ? 83.012 -7.007 -74.574 1.00 87.88 61 TYR A N 1
ATOM 467 C CA . TYR A 1 61 ? 82.211 -6.030 -73.849 1.00 87.88 61 TYR A CA 1
ATOM 468 C C . TYR A 1 61 ? 83.005 -5.462 -72.672 1.00 87.88 61 TYR A C 1
ATOM 470 O O . TYR A 1 61 ? 83.863 -6.127 -72.094 1.00 87.88 61 TYR A O 1
ATOM 478 N N . THR A 1 62 ? 82.713 -4.212 -72.338 1.00 86.38 62 THR A N 1
ATOM 479 C CA . THR A 1 62 ? 83.284 -3.491 -71.190 1.00 86.38 62 THR A CA 1
ATOM 480 C C . THR A 1 62 ? 82.207 -2.959 -70.248 1.00 86.38 62 THR A C 1
ATOM 482 O O . THR A 1 62 ? 82.500 -2.622 -69.104 1.00 86.38 62 THR A O 1
ATOM 485 N N . SER A 1 63 ? 80.951 -2.950 -70.699 1.00 90.44 63 SER A N 1
ATOM 486 C CA . SER A 1 63 ? 79.760 -2.772 -69.873 1.00 90.44 63 SER A CA 1
ATOM 487 C C . SER A 1 63 ? 78.640 -3.661 -70.409 1.00 90.44 63 SER A C 1
ATOM 489 O O . SER A 1 63 ? 78.497 -3.813 -71.622 1.00 90.44 63 SER A O 1
ATOM 491 N N . PHE A 1 64 ? 77.854 -4.242 -69.507 1.00 93.06 64 PHE A N 1
ATOM 492 C CA . PHE A 1 64 ? 76.624 -4.974 -69.794 1.00 93.06 64 PHE A CA 1
ATOM 493 C C . PHE A 1 64 ? 75.757 -4.894 -68.542 1.00 93.06 64 PHE A C 1
ATOM 495 O O . PHE A 1 64 ? 76.106 -5.458 -67.500 1.00 93.06 64 PHE A O 1
ATOM 502 N N . VAL A 1 65 ? 74.648 -4.168 -68.644 1.00 94.88 65 VAL A N 1
ATOM 503 C CA . VAL A 1 65 ? 73.725 -3.905 -67.544 1.00 94.88 65 VAL A CA 1
ATOM 504 C C . VAL A 1 65 ? 72.311 -4.193 -68.023 1.00 94.88 65 VAL A C 1
ATOM 506 O O . VAL A 1 65 ? 71.808 -3.521 -68.921 1.00 94.88 65 VAL A O 1
ATOM 509 N N . ILE A 1 66 ? 71.654 -5.180 -67.417 1.00 96.88 66 ILE A N 1
ATOM 510 C CA . ILE A 1 66 ? 70.202 -5.347 -67.550 1.00 96.88 66 ILE A CA 1
ATOM 511 C C . ILE A 1 66 ? 69.558 -4.264 -66.684 1.00 96.88 66 ILE A C 1
ATOM 513 O O . ILE A 1 66 ? 69.906 -4.161 -65.507 1.00 96.88 66 ILE A O 1
ATOM 517 N N . VAL A 1 67 ? 68.661 -3.458 -67.253 1.00 96.19 67 VAL A N 1
ATOM 518 C CA . VAL A 1 67 ? 68.015 -2.321 -66.584 1.00 96.19 67 VAL A CA 1
ATOM 519 C C . VAL A 1 67 ? 66.499 -2.485 -66.612 1.00 96.19 67 VAL A C 1
ATOM 521 O O . VAL A 1 67 ? 65.899 -2.541 -67.689 1.00 96.19 67 VAL A O 1
ATOM 524 N N . ASP A 1 68 ? 65.901 -2.516 -65.422 1.00 96.69 68 ASP A N 1
ATOM 525 C CA . ASP A 1 68 ? 64.457 -2.507 -65.190 1.00 96.69 68 ASP A CA 1
ATOM 526 C C . ASP A 1 68 ? 64.062 -1.223 -64.457 1.00 96.69 68 ASP A C 1
ATOM 528 O O . ASP A 1 68 ? 64.526 -0.975 -63.344 1.00 96.69 68 ASP A O 1
ATOM 532 N N . ASP A 1 69 ? 63.209 -0.409 -65.072 1.00 92.94 69 ASP A N 1
ATOM 533 C CA . ASP A 1 69 ? 62.612 0.768 -64.442 1.00 92.94 69 ASP A CA 1
ATOM 534 C C . ASP A 1 69 ? 61.168 0.397 -64.050 1.00 92.94 69 ASP A C 1
ATOM 536 O O . ASP A 1 69 ? 60.280 0.321 -64.900 1.00 92.94 69 ASP A O 1
ATOM 540 N N . ILE A 1 70 ? 60.956 0.089 -62.767 1.00 94.50 70 ILE A N 1
ATOM 541 C CA . ILE A 1 70 ? 59.672 -0.367 -62.215 1.00 94.50 70 ILE A CA 1
ATOM 542 C C . ILE A 1 70 ? 58.687 0.827 -62.158 1.00 94.50 70 ILE A C 1
ATOM 544 O O . ILE A 1 70 ? 59.094 1.958 -61.895 1.00 94.50 70 ILE A O 1
ATOM 548 N N . ASP A 1 71 ? 57.385 0.610 -62.387 1.00 95.94 71 ASP A N 1
ATOM 549 C CA . ASP A 1 71 ? 56.375 1.682 -62.264 1.00 95.94 71 ASP A CA 1
ATOM 550 C C . ASP A 1 71 ? 56.203 2.117 -60.788 1.00 95.94 71 ASP A C 1
ATOM 552 O O . ASP A 1 71 ? 56.351 1.319 -59.858 1.00 95.94 71 ASP A O 1
ATOM 556 N N . SER A 1 72 ? 55.885 3.395 -60.562 1.00 94.62 72 SER A N 1
ATOM 557 C CA . SER A 1 72 ? 55.650 3.978 -59.235 1.00 94.62 72 SER A CA 1
ATOM 558 C C . SER A 1 72 ? 54.515 3.324 -58.445 1.00 94.62 72 SER A C 1
ATOM 560 O O . SER A 1 72 ? 54.514 3.429 -57.220 1.00 94.62 72 SER A O 1
ATOM 562 N N . ASP A 1 73 ? 53.583 2.633 -59.096 1.00 96.25 73 ASP A N 1
ATOM 563 C CA . ASP A 1 73 ? 52.499 1.892 -58.442 1.00 96.25 73 ASP A CA 1
ATOM 564 C C . ASP A 1 73 ? 52.917 0.494 -57.946 1.00 96.25 73 ASP A C 1
ATOM 566 O O . ASP A 1 73 ? 52.146 -0.197 -57.277 1.00 96.25 73 ASP A O 1
ATOM 570 N N . LEU A 1 74 ? 54.151 0.076 -58.237 1.00 95.25 74 LEU A N 1
ATOM 571 C CA . LEU A 1 74 ? 54.688 -1.242 -57.905 1.00 95.25 74 LEU A CA 1
ATOM 572 C C . LEU A 1 74 ? 55.821 -1.139 -56.876 1.00 95.25 74 LEU A C 1
ATOM 574 O O . LEU A 1 74 ? 56.476 -0.104 -56.725 1.00 95.25 74 LEU A O 1
ATOM 578 N N . VAL A 1 75 ? 56.087 -2.227 -56.160 1.00 94.50 75 VAL A N 1
ATOM 579 C CA . VAL A 1 75 ? 57.199 -2.341 -55.206 1.00 94.50 75 VAL A CA 1
ATOM 580 C C . VAL A 1 75 ? 57.961 -3.644 -55.439 1.00 94.50 75 VAL A C 1
ATOM 582 O O . VAL A 1 75 ? 57.355 -4.684 -55.679 1.00 94.50 75 VAL A O 1
ATOM 585 N N . VAL A 1 76 ? 59.294 -3.580 -55.398 1.00 94.56 76 VAL A N 1
ATOM 586 C CA . VAL A 1 76 ? 60.167 -4.762 -55.461 1.00 94.56 76 VAL A CA 1
ATOM 587 C C . VAL A 1 76 ? 60.188 -5.423 -54.086 1.00 94.56 76 VAL A C 1
ATOM 589 O O . VAL A 1 76 ? 60.409 -4.741 -53.086 1.00 94.56 76 VAL A O 1
ATOM 592 N N . GLN A 1 77 ? 59.980 -6.738 -54.039 1.00 93.00 77 GLN A N 1
ATOM 593 C CA . GLN A 1 77 ? 60.012 -7.522 -52.808 1.00 93.00 77 GLN A CA 1
ATOM 594 C C . GLN A 1 77 ? 61.260 -8.402 -52.745 1.00 93.00 77 GLN A C 1
ATOM 596 O O . GLN A 1 77 ? 61.570 -9.155 -53.668 1.00 93.00 77 GLN A O 1
ATOM 601 N N . GLY A 1 78 ? 61.979 -8.318 -51.624 1.00 89.19 78 GLY A N 1
ATOM 602 C CA . GLY A 1 78 ? 63.253 -9.010 -51.438 1.00 89.19 78 GLY A CA 1
ATOM 603 C C . GLY A 1 78 ? 64.369 -8.515 -52.370 1.00 89.19 78 GLY A C 1
ATOM 604 O O . GLY A 1 78 ? 64.281 -7.457 -52.989 1.00 89.19 78 GLY A O 1
ATOM 605 N N . GLN A 1 79 ? 65.454 -9.288 -52.443 1.00 92.12 79 GLN A N 1
ATOM 606 C CA . GLN A 1 79 ? 66.59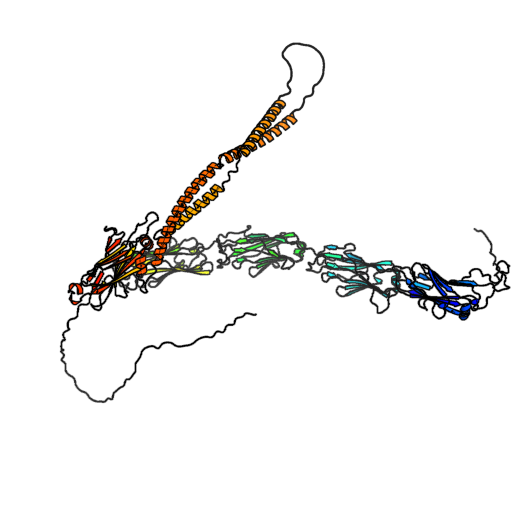1 -9.003 -53.321 1.00 92.12 79 GLN A CA 1
ATOM 607 C C . GLN A 1 79 ? 66.392 -9.718 -54.669 1.00 92.12 79 GLN A C 1
ATOM 609 O O . GLN A 1 79 ? 66.322 -10.949 -54.669 1.00 92.12 79 GLN A O 1
ATOM 614 N N . PRO A 1 80 ? 66.360 -9.008 -55.814 1.00 96.06 80 PRO A N 1
ATOM 615 C CA . PRO A 1 80 ? 66.317 -9.644 -57.128 1.00 96.06 80 PRO A CA 1
ATOM 616 C C . PRO A 1 80 ? 67.566 -10.491 -57.397 1.00 96.06 80 PRO A C 1
ATOM 618 O O . PRO A 1 80 ? 68.668 -10.164 -56.943 1.00 96.06 80 PRO A O 1
ATOM 621 N N . VAL A 1 81 ? 67.409 -11.586 -58.143 1.00 94.69 81 VAL A N 1
ATOM 622 C CA . VAL A 1 81 ? 68.466 -12.592 -58.342 1.00 94.69 81 VAL A CA 1
ATOM 623 C C . VAL A 1 81 ? 68.622 -12.997 -59.801 1.00 94.69 81 VAL A C 1
ATOM 625 O O . VAL A 1 81 ? 67.647 -13.117 -60.534 1.00 94.69 81 VAL A O 1
ATOM 628 N N . ILE A 1 82 ? 69.862 -13.268 -60.204 1.00 94.69 82 ILE A N 1
ATOM 629 C CA . ILE A 1 82 ? 70.155 -14.009 -61.433 1.00 94.69 82 ILE A CA 1
ATOM 630 C C . ILE A 1 82 ? 70.051 -15.509 -61.116 1.00 94.69 82 ILE A C 1
ATOM 632 O O . ILE A 1 82 ? 70.700 -15.986 -60.179 1.00 94.69 82 ILE A O 1
ATOM 636 N N . GLU A 1 83 ? 69.233 -16.245 -61.869 1.00 90.81 83 GLU A N 1
ATOM 637 C CA . GLU A 1 83 ? 69.085 -17.699 -61.737 1.00 90.81 83 GLU A CA 1
ATOM 638 C C . GLU A 1 83 ? 70.273 -18.469 -62.359 1.00 90.81 83 GLU A C 1
ATOM 640 O O . GLU A 1 83 ? 70.956 -18.018 -63.283 1.00 90.81 83 GLU A O 1
ATOM 645 N N . GLY A 1 84 ? 70.505 -19.685 -61.854 1.00 86.12 84 GLY A N 1
ATOM 646 C CA . GLY A 1 84 ? 71.464 -20.636 -62.420 1.00 86.12 84 GLY A CA 1
ATOM 647 C C . GLY A 1 84 ? 72.941 -20.230 -62.310 1.00 86.12 84 GLY A C 1
ATOM 648 O O . GLY A 1 84 ? 73.346 -19.427 -61.470 1.00 86.12 84 GLY A O 1
ATOM 649 N N . SER A 1 85 ? 73.775 -20.815 -63.176 1.00 82.38 85 SER A N 1
ATOM 650 C CA . SER A 1 85 ? 75.240 -20.665 -63.148 1.00 82.38 85 SER A CA 1
ATOM 651 C C . SER A 1 85 ? 75.754 -19.277 -63.553 1.00 82.38 85 SER A C 1
ATOM 653 O O . SER A 1 85 ? 76.961 -19.054 -63.555 1.00 82.38 85 SER A O 1
ATOM 655 N N . ALA A 1 86 ? 74.871 -18.355 -63.944 1.00 87.50 86 ALA A N 1
ATOM 656 C CA . ALA A 1 86 ? 75.238 -16.987 -64.300 1.00 87.50 86 ALA A CA 1
ATOM 657 C C . ALA A 1 86 ? 75.348 -16.056 -63.080 1.00 87.50 86 ALA A C 1
ATOM 659 O O . ALA A 1 86 ? 75.935 -14.981 -63.190 1.00 87.50 86 ALA A O 1
ATOM 660 N N . LYS A 1 87 ? 74.829 -16.466 -61.914 1.00 88.81 87 LYS A N 1
ATOM 661 C CA . LYS A 1 87 ? 74.735 -15.633 -60.706 1.00 88.81 87 LYS A CA 1
ATOM 662 C C . LYS A 1 87 ? 76.057 -14.985 -60.286 1.00 88.81 87 LYS A C 1
ATOM 664 O O . LYS A 1 87 ? 76.083 -13.795 -59.989 1.00 88.81 87 LYS A O 1
ATOM 669 N N . ASP A 1 88 ? 77.156 -15.735 -60.317 1.00 88.94 88 ASP A N 1
ATOM 670 C CA . ASP A 1 88 ? 78.464 -15.255 -59.845 1.00 88.94 88 ASP A CA 1
ATOM 671 C C . ASP A 1 88 ? 79.092 -14.186 -60.762 1.00 88.94 88 ASP A C 1
ATOM 673 O O . ASP A 1 88 ? 80.009 -13.468 -60.357 1.00 88.94 88 ASP A O 1
ATOM 677 N N . PHE A 1 89 ? 78.572 -14.031 -61.984 1.00 91.00 89 PHE A N 1
ATOM 678 C CA . PHE A 1 89 ? 79.066 -13.088 -62.989 1.00 91.00 89 PHE A CA 1
ATOM 679 C C . PHE A 1 89 ? 78.406 -11.705 -62.901 1.00 91.00 89 PHE A C 1
ATOM 681 O O . PHE A 1 89 ? 78.878 -10.782 -63.563 1.00 91.00 89 PHE A O 1
ATOM 688 N N . PHE A 1 90 ? 77.353 -11.539 -62.090 1.00 94.31 90 PHE A N 1
ATOM 689 C CA . PHE A 1 90 ? 76.533 -10.324 -62.032 1.00 94.31 90 PHE A CA 1
ATOM 690 C C . PHE A 1 90 ? 76.425 -9.736 -60.619 1.00 94.31 90 PHE A C 1
ATOM 692 O O . PHE A 1 90 ? 76.308 -10.454 -59.626 1.00 94.31 90 PHE A O 1
ATOM 699 N N . ASP A 1 91 ? 76.478 -8.408 -60.518 1.00 94.19 91 ASP A N 1
ATOM 700 C CA . ASP A 1 91 ? 76.081 -7.644 -59.333 1.00 94.19 91 ASP A CA 1
ATOM 701 C C . ASP A 1 91 ? 74.671 -7.114 -59.562 1.00 94.19 91 ASP A C 1
ATOM 703 O O . ASP A 1 91 ? 74.446 -6.322 -60.478 1.00 94.19 91 ASP A O 1
ATOM 707 N N . VAL A 1 92 ? 73.727 -7.543 -58.724 1.00 95.81 92 VAL A N 1
ATOM 708 C CA . VAL A 1 92 ? 72.340 -7.073 -58.776 1.00 95.81 92 VAL A CA 1
ATOM 709 C C . VAL A 1 92 ? 72.134 -5.998 -57.714 1.00 95.81 92 VAL A C 1
ATOM 711 O O . VAL A 1 92 ? 72.379 -6.237 -56.530 1.00 95.81 92 VAL A O 1
ATOM 714 N N . LYS A 1 93 ? 71.688 -4.813 -58.133 1.00 94.19 93 LYS A N 1
ATOM 715 C CA . LYS A 1 93 ? 71.413 -3.658 -57.273 1.00 94.19 93 LYS A CA 1
ATOM 716 C C . LYS A 1 93 ? 70.003 -3.136 -57.515 1.00 94.19 93 LYS A C 1
ATOM 718 O O . LYS A 1 93 ? 69.555 -3.061 -58.659 1.00 94.19 93 LYS A O 1
ATOM 723 N N . VAL A 1 94 ? 69.349 -2.730 -56.434 1.00 93.88 94 VAL A N 1
ATOM 724 C CA . VAL A 1 94 ? 68.085 -1.991 -56.451 1.00 93.88 94 VAL A CA 1
ATOM 725 C C . VAL A 1 94 ? 68.386 -0.587 -55.939 1.00 93.88 94 VAL A C 1
ATOM 727 O O . VAL A 1 94 ? 68.934 -0.444 -54.848 1.00 93.88 94 VAL A O 1
ATOM 730 N N . ASP A 1 95 ? 68.071 0.428 -56.737 1.00 91.38 95 ASP A N 1
ATOM 731 C CA . ASP A 1 95 ? 68.206 1.841 -56.382 1.00 91.38 95 ASP A CA 1
ATOM 732 C C . ASP A 1 95 ? 66.846 2.522 -56.573 1.00 91.38 95 ASP A C 1
ATOM 734 O O . ASP A 1 95 ? 66.392 2.768 -57.695 1.00 91.38 95 ASP A O 1
ATOM 738 N N . GLY A 1 96 ? 66.132 2.711 -55.462 1.00 87.75 96 GLY A N 1
ATOM 739 C CA . GLY A 1 96 ? 64.731 3.122 -55.465 1.00 87.75 96 GLY A CA 1
ATOM 740 C C . GLY A 1 96 ? 63.863 2.193 -56.318 1.00 87.75 96 GLY A C 1
ATOM 741 O O . GLY A 1 96 ? 63.703 1.013 -56.019 1.00 87.75 96 GLY A O 1
ATOM 742 N N . GLN A 1 97 ? 63.299 2.746 -57.389 1.00 92.31 97 GLN A N 1
ATOM 743 C CA . GLN A 1 97 ? 62.385 2.059 -58.304 1.00 92.31 97 GLN A CA 1
ATOM 744 C C . GLN A 1 97 ? 63.122 1.422 -59.513 1.00 92.31 97 GLN A C 1
ATOM 746 O O . GLN A 1 97 ? 62.484 0.918 -60.433 1.00 92.31 97 GLN A O 1
ATOM 751 N N . LYS A 1 98 ? 64.465 1.431 -59.526 1.00 94.38 98 LYS A N 1
ATOM 752 C CA . LYS A 1 98 ? 65.306 0.929 -60.623 1.00 94.38 98 LYS A CA 1
ATOM 753 C C . LYS A 1 98 ? 66.094 -0.312 -60.202 1.00 94.38 98 LYS A C 1
ATOM 755 O O . LYS A 1 98 ? 66.853 -0.277 -59.235 1.00 94.38 98 LYS A O 1
ATOM 760 N N . VAL A 1 99 ? 65.962 -1.402 -60.954 1.00 96.69 99 VAL A N 1
ATOM 761 C CA . VAL A 1 99 ? 66.742 -2.635 -60.769 1.00 96.69 99 VAL A CA 1
ATOM 762 C C . VAL A 1 99 ? 67.808 -2.721 -61.855 1.00 96.69 99 VAL A C 1
ATOM 764 O O . VAL A 1 99 ? 67.535 -2.520 -63.037 1.00 96.69 99 VAL A O 1
ATOM 767 N N . THR A 1 100 ? 69.040 -3.030 -61.458 1.00 96.19 100 THR A N 1
ATOM 768 C CA . THR A 1 100 ? 70.167 -3.219 -62.377 1.00 96.19 100 THR A CA 1
ATOM 769 C C . THR A 1 100 ? 70.891 -4.527 -62.086 1.00 96.19 100 THR A C 1
ATOM 771 O O . THR A 1 100 ? 71.166 -4.834 -60.928 1.00 96.19 100 THR A O 1
ATOM 774 N N . ALA A 1 101 ? 71.219 -5.295 -63.126 1.00 96.50 101 ALA A N 1
ATOM 775 C CA . ALA A 1 101 ? 72.132 -6.433 -63.033 1.00 96.50 101 ALA A CA 1
ATOM 776 C C . ALA A 1 101 ? 73.346 -6.185 -63.937 1.00 96.50 101 ALA A C 1
ATOM 778 O O . ALA A 1 101 ? 73.247 -6.266 -65.163 1.00 96.50 101 ALA A O 1
ATOM 779 N N . THR A 1 102 ? 74.485 -5.877 -63.318 1.00 95.44 102 THR A N 1
ATOM 780 C CA . THR A 1 102 ? 75.731 -5.460 -63.978 1.00 95.44 102 THR A CA 1
ATOM 781 C C . THR A 1 102 ? 76.730 -6.609 -64.026 1.00 95.44 102 THR A C 1
ATOM 783 O O . THR A 1 102 ? 77.049 -7.187 -62.989 1.00 95.44 102 THR A O 1
ATOM 786 N N . MET A 1 103 ? 77.262 -6.933 -65.205 1.00 92.88 103 MET A N 1
ATOM 787 C CA . MET A 1 103 ? 78.293 -7.967 -65.343 1.00 92.88 103 MET A CA 1
ATOM 788 C C . MET A 1 103 ? 79.645 -7.506 -64.762 1.00 92.88 103 MET A C 1
ATOM 790 O O . MET A 1 103 ? 80.086 -6.390 -65.027 1.00 92.88 103 MET A O 1
ATOM 794 N N . LYS A 1 104 ? 80.313 -8.373 -63.984 1.00 89.75 104 LYS A N 1
ATOM 795 C CA . LYS A 1 104 ? 81.565 -8.065 -63.257 1.00 89.75 104 LYS A CA 1
ATOM 796 C C . LYS A 1 104 ? 82.850 -8.441 -63.998 1.00 89.75 104 LYS A C 1
ATOM 798 O O . LYS A 1 104 ? 83.870 -7.785 -63.819 1.00 89.75 104 LYS A O 1
ATOM 803 N N . ASP A 1 105 ? 82.830 -9.535 -64.761 1.00 85.44 105 ASP A N 1
ATOM 804 C CA . ASP A 1 105 ? 84.036 -10.150 -65.334 1.00 85.44 105 ASP A CA 1
ATOM 805 C C . ASP A 1 105 ? 83.763 -10.688 -66.745 1.00 85.44 105 ASP A C 1
ATOM 807 O O . ASP A 1 105 ? 83.349 -11.834 -66.937 1.00 85.44 105 ASP A O 1
ATOM 811 N N . PHE A 1 106 ? 84.009 -9.838 -67.743 1.00 87.06 106 PHE A N 1
ATOM 812 C CA . PHE A 1 106 ? 83.812 -10.155 -69.160 1.00 87.06 106 PHE A CA 1
ATOM 813 C C . PHE A 1 106 ? 84.761 -11.241 -69.682 1.00 87.06 106 PHE A C 1
ATOM 815 O O . PHE A 1 106 ? 84.415 -11.950 -70.625 1.00 87.06 106 PHE A O 1
ATOM 822 N N . VAL A 1 107 ? 85.937 -11.416 -69.065 1.00 83.56 107 VAL A N 1
ATOM 823 C CA . VAL A 1 107 ? 86.920 -12.427 -69.483 1.00 83.56 107 VAL A CA 1
ATOM 824 C C . VAL A 1 107 ? 86.415 -13.820 -69.116 1.00 83.56 107 VAL A C 1
ATOM 826 O O . VAL A 1 107 ? 86.379 -14.707 -69.970 1.00 83.56 107 VAL A O 1
ATOM 829 N N . LYS A 1 108 ? 85.950 -14.012 -67.875 1.00 83.50 108 LYS A N 1
ATOM 830 C CA . LYS A 1 108 ? 85.340 -15.281 -67.450 1.00 83.50 108 LYS A CA 1
ATOM 831 C C . LYS A 1 108 ? 83.960 -15.500 -68.078 1.00 83.50 108 LYS A C 1
ATOM 833 O O . LYS A 1 108 ? 83.603 -16.647 -68.352 1.00 83.50 108 LYS A O 1
ATOM 838 N N . ALA A 1 109 ? 83.200 -14.435 -68.352 1.00 80.31 109 ALA A N 1
ATOM 839 C CA . ALA A 1 109 ? 81.880 -14.523 -68.984 1.00 80.31 109 ALA A CA 1
ATOM 840 C C . ALA A 1 109 ? 81.897 -15.150 -70.391 1.00 80.31 109 ALA A C 1
ATOM 842 O O . ALA A 1 109 ? 80.847 -15.568 -70.872 1.00 80.31 109 ALA A O 1
ATOM 843 N N . GLY A 1 110 ? 83.064 -15.317 -71.029 1.00 82.88 110 GLY A N 1
ATOM 844 C CA . GLY A 1 110 ? 83.200 -16.106 -72.260 1.00 82.88 110 GLY A CA 1
ATOM 845 C C . GLY A 1 110 ? 82.645 -17.537 -72.155 1.00 82.88 110 GLY A C 1
ATOM 846 O O . GLY A 1 110 ? 82.135 -18.064 -73.138 1.00 82.88 110 GLY A O 1
ATOM 847 N N . ALA A 1 111 ? 82.630 -18.146 -70.960 1.00 83.94 111 ALA A N 1
ATOM 848 C CA . ALA A 1 111 ? 81.991 -19.450 -70.718 1.00 83.94 111 ALA A CA 1
ATOM 849 C C . ALA A 1 111 ? 80.442 -19.420 -70.771 1.00 83.94 111 ALA A C 1
ATOM 851 O O . ALA A 1 111 ? 79.787 -20.472 -70.754 1.00 83.94 111 ALA A O 1
ATOM 852 N N . LEU A 1 112 ? 79.852 -18.223 -70.823 1.00 86.81 112 LEU A N 1
ATOM 853 C CA . LEU A 1 112 ? 78.419 -17.956 -70.952 1.00 86.81 112 LEU A CA 1
ATOM 854 C C . LEU A 1 112 ? 78.047 -17.311 -72.302 1.00 86.81 112 LEU A C 1
ATOM 856 O O . LEU A 1 112 ? 76.882 -16.982 -72.508 1.00 86.81 112 LEU A O 1
ATOM 860 N N . ALA A 1 113 ? 79.001 -17.149 -73.224 1.00 88.56 113 ALA A N 1
ATOM 861 C CA . ALA A 1 113 ? 78.749 -16.623 -74.564 1.00 88.56 113 ALA A CA 1
ATOM 862 C C . ALA A 1 113 ? 77.639 -17.419 -75.280 1.00 88.56 113 ALA A C 1
ATOM 864 O O . ALA A 1 113 ? 77.640 -18.652 -75.262 1.00 88.56 113 ALA A O 1
ATOM 865 N N . GLY A 1 114 ? 76.672 -16.714 -75.871 1.00 85.38 114 GLY A N 1
ATOM 866 C CA . GLY A 1 114 ? 75.509 -17.302 -76.544 1.00 85.38 114 GLY A CA 1
ATOM 867 C C . GLY A 1 114 ? 74.438 -17.894 -75.617 1.00 85.38 114 GLY A C 1
ATOM 868 O O . GLY A 1 114 ? 73.423 -18.381 -76.114 1.00 85.38 114 GLY A O 1
ATOM 869 N N . LYS A 1 115 ? 74.625 -17.883 -74.287 1.00 90.12 115 LYS A N 1
ATOM 870 C CA . LYS A 1 115 ? 73.642 -18.406 -73.324 1.00 90.12 115 LYS A CA 1
ATOM 871 C C . LYS A 1 115 ? 72.670 -17.326 -72.860 1.00 90.12 115 LYS A C 1
ATOM 873 O O . LYS A 1 115 ? 72.995 -16.142 -72.806 1.00 90.12 115 LYS A O 1
ATOM 878 N N . GLU A 1 116 ? 71.482 -17.770 -72.473 1.00 91.25 116 GLU A N 1
ATOM 879 C CA . GLU A 1 116 ? 70.495 -16.947 -71.782 1.00 91.25 116 GLU A CA 1
ATOM 880 C C . GLU A 1 116 ? 70.844 -16.816 -70.291 1.00 91.25 116 GLU A C 1
ATOM 882 O O . GLU A 1 116 ? 71.255 -17.788 -69.650 1.00 91.25 116 GLU A O 1
ATOM 887 N N . VAL A 1 117 ? 70.660 -15.617 -69.738 1.00 93.38 117 VAL A N 1
ATOM 888 C CA . VAL A 1 117 ? 70.678 -15.341 -68.298 1.00 93.38 117 VAL A CA 1
ATOM 889 C C . VAL A 1 117 ? 69.310 -14.812 -67.876 1.00 93.38 117 VAL A C 1
ATOM 891 O O . VAL A 1 117 ? 68.743 -13.951 -68.550 1.00 93.38 117 VAL A O 1
ATOM 894 N N . GLU A 1 118 ? 68.770 -15.339 -66.777 1.00 95.62 118 GLU A N 1
ATOM 895 C CA . GLU A 1 118 ? 67.449 -14.965 -66.261 1.00 95.62 118 GLU A CA 1
ATOM 896 C C . GLU A 1 118 ? 67.599 -14.154 -64.968 1.00 95.62 118 GLU A C 1
ATOM 898 O O . GLU A 1 118 ? 68.093 -14.668 -63.965 1.00 95.62 118 GLU A O 1
ATOM 903 N N . LEU A 1 119 ? 67.186 -12.886 -65.001 1.00 96.75 119 LEU A N 1
ATOM 904 C CA . LEU A 1 119 ? 66.994 -12.032 -63.829 1.00 96.75 119 LEU A CA 1
ATOM 905 C C . LEU A 1 119 ? 65.542 -12.169 -63.364 1.00 96.75 119 LEU A C 1
ATOM 907 O O . LEU A 1 119 ? 64.614 -11.934 -64.138 1.00 96.75 119 LEU A O 1
ATOM 911 N N . VAL A 1 120 ? 65.355 -12.515 -62.094 1.00 96.75 120 VAL A N 1
ATOM 912 C CA . VAL A 1 120 ? 64.044 -12.622 -61.452 1.00 96.75 120 VAL A CA 1
ATOM 913 C C . VAL A 1 120 ? 63.884 -11.492 -60.445 1.00 96.75 120 VAL A C 1
ATOM 915 O O . VAL A 1 120 ? 64.684 -11.350 -59.516 1.00 96.75 120 VAL A O 1
ATOM 918 N N . ILE A 1 121 ? 62.839 -10.691 -60.643 1.00 97.19 121 ILE A N 1
ATOM 919 C CA . ILE A 1 121 ? 62.424 -9.604 -59.753 1.00 97.19 121 ILE A CA 1
ATOM 920 C C . ILE A 1 121 ? 61.065 -9.993 -59.170 1.00 97.19 121 ILE A C 1
ATOM 922 O O . ILE A 1 121 ? 60.070 -9.989 -59.895 1.00 97.19 121 ILE A O 1
ATOM 926 N N . THR A 1 122 ? 61.003 -10.322 -57.880 1.00 96.50 122 THR A N 1
ATOM 927 C CA . THR A 1 122 ? 59.715 -10.444 -57.180 1.00 96.50 122 THR A CA 1
ATOM 928 C C . THR A 1 122 ? 59.160 -9.044 -56.934 1.00 96.50 122 THR A C 1
ATOM 930 O O . THR A 1 122 ? 59.898 -8.136 -56.543 1.00 96.50 122 THR A O 1
ATOM 933 N N . ALA A 1 123 ? 57.874 -8.845 -57.197 1.00 95.69 123 ALA A N 1
ATOM 934 C CA . ALA A 1 123 ? 57.210 -7.558 -57.080 1.00 95.69 123 ALA A CA 1
ATOM 935 C C . ALA A 1 123 ? 55.761 -7.713 -56.602 1.00 95.69 123 ALA A C 1
ATOM 937 O O . ALA A 1 123 ? 55.167 -8.785 -56.697 1.00 95.69 123 ALA A O 1
ATOM 938 N N . GLN A 1 124 ? 55.204 -6.610 -56.109 1.00 96.06 124 GLN A N 1
ATOM 939 C CA . GLN A 1 124 ? 53.800 -6.459 -55.737 1.00 96.06 124 GLN A CA 1
ATOM 940 C C . GLN A 1 124 ? 53.244 -5.160 -56.323 1.00 96.06 124 GLN A C 1
ATOM 942 O O . GLN A 1 124 ? 53.980 -4.186 -56.513 1.00 96.06 124 GLN A O 1
ATOM 947 N N . ILE A 1 125 ? 51.928 -5.110 -56.525 1.00 95.12 125 ILE A N 1
ATOM 948 C CA . ILE A 1 125 ? 51.205 -3.843 -56.683 1.00 95.12 125 ILE A CA 1
ATOM 949 C C . ILE A 1 125 ? 51.017 -3.236 -55.285 1.00 95.12 125 ILE A C 1
ATOM 951 O O . ILE A 1 125 ? 50.612 -3.945 -54.362 1.00 95.12 125 ILE A O 1
ATOM 955 N N . LYS A 1 126 ? 51.299 -1.939 -55.111 1.00 93.75 126 LYS A N 1
ATOM 956 C CA . LYS A 1 126 ? 51.133 -1.242 -53.823 1.00 93.75 126 LYS A CA 1
ATOM 957 C C . LYS A 1 126 ? 49.668 -1.264 -53.361 1.00 93.75 126 LYS A C 1
ATOM 959 O O . LYS A 1 126 ? 48.746 -1.281 -54.180 1.00 93.75 126 LYS A O 1
ATOM 964 N N . ALA A 1 127 ? 49.451 -1.248 -52.045 1.00 89.94 127 ALA A N 1
ATOM 965 C CA . ALA A 1 127 ? 48.119 -1.201 -51.442 1.00 89.94 127 ALA A CA 1
ATOM 966 C C . ALA A 1 127 ? 47.275 -0.028 -51.983 1.00 89.94 127 ALA A C 1
ATOM 968 O O . ALA A 1 127 ? 47.773 1.087 -52.132 1.00 89.94 127 ALA A O 1
ATOM 969 N N . GLY A 1 128 ? 45.992 -0.277 -52.263 1.00 85.81 128 GLY A N 1
ATOM 970 C CA . GLY A 1 128 ? 45.025 0.752 -52.673 1.00 85.81 128 GLY A CA 1
ATOM 971 C C . GLY A 1 128 ? 45.139 1.268 -54.116 1.00 85.81 128 GLY A C 1
ATOM 972 O O . GLY A 1 128 ? 44.334 2.106 -54.515 1.00 85.81 128 GLY A O 1
ATOM 973 N N . VAL A 1 129 ? 46.092 0.784 -54.918 1.00 90.56 129 VAL A N 1
ATOM 974 C CA . VAL A 1 129 ? 46.176 1.120 -56.350 1.00 90.56 129 VAL A CA 1
ATOM 975 C C . VAL A 1 129 ? 45.044 0.429 -57.116 1.00 90.56 129 VAL A C 1
ATOM 977 O O . VAL A 1 129 ? 44.996 -0.797 -57.140 1.00 90.56 129 VAL A O 1
ATOM 980 N N . THR A 1 130 ? 44.200 1.200 -57.811 1.00 88.12 130 THR A N 1
ATOM 981 C CA . THR A 1 130 ? 43.150 0.692 -58.726 1.00 88.12 130 THR A CA 1
ATOM 982 C C . THR A 1 130 ? 43.474 0.904 -60.214 1.00 88.12 130 THR A C 1
ATOM 984 O O . THR A 1 130 ? 42.720 0.480 -61.094 1.00 88.12 130 THR A O 1
ATOM 987 N N . ARG A 1 131 ? 44.611 1.546 -60.533 1.00 89.56 131 ARG A N 1
ATOM 988 C CA . ARG A 1 131 ? 45.059 1.830 -61.909 1.00 89.56 131 ARG A CA 1
ATOM 989 C C . ARG A 1 131 ? 45.209 0.532 -62.706 1.00 89.56 131 ARG A C 1
ATOM 991 O O . ARG A 1 131 ? 46.029 -0.319 -62.380 1.00 89.56 131 ARG A O 1
ATOM 998 N N . GLN A 1 132 ? 44.437 0.399 -63.780 1.00 88.31 132 GLN A N 1
ATOM 999 C CA . GLN A 1 132 ? 44.441 -0.794 -64.628 1.00 88.31 132 GLN A CA 1
ATOM 1000 C C . GLN A 1 132 ? 45.644 -0.807 -65.598 1.00 88.31 132 GLN A C 1
ATOM 1002 O O . GLN A 1 132 ? 46.045 0.243 -66.099 1.00 88.31 132 GLN A O 1
ATOM 1007 N N . ASN A 1 133 ? 46.155 -1.999 -65.937 1.00 91.44 133 ASN A N 1
ATOM 1008 C CA . ASN A 1 133 ? 47.216 -2.245 -66.924 1.00 91.44 133 ASN A CA 1
ATOM 1009 C C . ASN A 1 133 ? 48.541 -1.510 -66.632 1.00 91.44 133 ASN A C 1
ATOM 1011 O O . ASN A 1 133 ? 49.105 -0.871 -67.521 1.00 91.44 133 ASN A O 1
ATOM 1015 N N . ILE A 1 134 ? 49.046 -1.605 -65.400 1.00 95.00 134 ILE A N 1
ATOM 1016 C CA . ILE A 1 134 ? 50.319 -1.007 -64.972 1.00 95.00 134 ILE A CA 1
ATOM 1017 C C . ILE A 1 134 ? 51.461 -1.659 -65.775 1.00 95.00 134 ILE A C 1
ATOM 1019 O O . ILE A 1 134 ? 51.675 -2.869 -65.639 1.00 95.00 134 ILE A O 1
ATOM 1023 N N . PRO A 1 135 ? 52.173 -0.916 -66.644 1.00 95.75 135 PRO A N 1
ATOM 1024 C CA . PRO A 1 135 ? 53.156 -1.492 -67.551 1.00 95.75 135 PRO A CA 1
ATOM 1025 C C . PRO A 1 135 ? 54.530 -1.633 -66.891 1.00 95.75 135 PRO A C 1
ATOM 1027 O O . PRO A 1 135 ? 54.926 -0.814 -66.068 1.00 95.75 135 PRO A O 1
ATOM 1030 N N . ASN A 1 136 ? 55.305 -2.627 -67.319 1.00 95.69 136 ASN A N 1
ATOM 1031 C CA . ASN A 1 136 ? 56.724 -2.726 -66.995 1.00 95.69 136 ASN A CA 1
ATOM 1032 C C . ASN A 1 136 ? 57.539 -3.183 -68.227 1.00 95.69 136 ASN A C 1
ATOM 1034 O O . ASN A 1 136 ? 57.115 -4.073 -68.967 1.00 95.69 136 ASN A O 1
ATOM 1038 N N . THR A 1 137 ? 58.719 -2.593 -68.448 1.00 94.56 137 THR A N 1
ATOM 1039 C CA . THR A 1 137 ? 59.627 -2.885 -69.581 1.00 94.56 137 THR A CA 1
ATOM 1040 C C . THR A 1 137 ? 61.074 -3.054 -69.106 1.00 94.56 137 THR A C 1
ATOM 1042 O O . THR A 1 137 ? 61.408 -2.644 -68.000 1.00 94.56 137 THR A O 1
ATOM 1045 N N . THR A 1 138 ? 61.925 -3.689 -69.912 1.00 96.00 138 THR A N 1
ATOM 1046 C CA . THR A 1 138 ? 63.365 -3.860 -69.630 1.00 96.00 138 THR A CA 1
ATOM 1047 C C . THR A 1 138 ? 64.183 -3.477 -70.857 1.00 96.00 138 THR A C 1
ATOM 1049 O O . THR A 1 138 ? 63.734 -3.704 -71.980 1.00 96.00 138 THR A O 1
ATOM 1052 N N . LYS A 1 139 ? 65.412 -2.995 -70.671 1.00 95.31 139 LYS A N 1
ATOM 1053 C CA . LYS A 1 139 ? 66.438 -2.909 -71.726 1.00 95.31 139 LYS A CA 1
ATOM 1054 C C . LYS A 1 139 ? 67.799 -3.404 -71.227 1.00 95.31 139 LYS A C 1
ATOM 1056 O O . LYS A 1 139 ? 68.014 -3.531 -70.024 1.00 95.31 139 LYS A O 1
ATOM 1061 N N . VAL A 1 140 ? 68.729 -3.667 -72.142 1.00 94.75 140 VAL A N 1
ATOM 1062 C CA . VAL A 1 140 ? 70.145 -3.897 -71.818 1.00 94.75 140 VAL A CA 1
ATOM 1063 C C . VAL A 1 140 ? 70.963 -2.711 -72.313 1.00 94.75 140 VAL A C 1
ATOM 1065 O O . VAL A 1 140 ? 70.894 -2.368 -73.491 1.00 94.75 140 VAL A O 1
ATOM 1068 N N . VAL A 1 141 ? 71.747 -2.114 -71.418 1.00 92.50 141 VAL A N 1
ATOM 1069 C CA . VAL A 1 141 ? 72.695 -1.027 -71.700 1.00 92.50 141 VAL A CA 1
ATOM 1070 C C . VAL A 1 141 ? 74.102 -1.614 -71.719 1.00 92.50 141 VAL A C 1
ATOM 1072 O O . VAL A 1 141 ? 74.468 -2.357 -70.805 1.00 92.50 141 VAL A O 1
ATOM 1075 N N . TYR A 1 142 ? 74.892 -1.330 -72.751 1.00 89.94 142 TYR A N 1
ATOM 1076 C CA . TYR A 1 142 ? 76.192 -1.969 -72.931 1.00 89.94 142 TYR A CA 1
ATOM 1077 C C . TYR A 1 142 ? 77.214 -1.107 -73.685 1.00 89.94 142 TYR A C 1
ATOM 1079 O O . TYR A 1 142 ? 76.877 -0.220 -74.463 1.00 89.94 142 TYR A O 1
ATOM 1087 N N . ASN A 1 143 ? 78.494 -1.424 -73.488 1.00 86.75 143 ASN A N 1
ATOM 1088 C CA . ASN A 1 143 ? 79.620 -0.846 -74.223 1.00 86.75 143 ASN A CA 1
ATOM 1089 C C . ASN A 1 143 ? 80.544 -1.979 -74.677 1.00 86.75 143 ASN A C 1
ATOM 1091 O O . ASN A 1 143 ? 80.676 -2.998 -73.990 1.00 86.75 143 ASN A O 1
ATOM 1095 N N . ARG A 1 144 ? 81.213 -1.789 -75.815 1.00 81.62 144 ARG A N 1
ATOM 1096 C CA . ARG A 1 144 ? 82.189 -2.729 -76.377 1.00 81.62 144 ARG A CA 1
ATOM 1097 C C . ARG A 1 144 ? 83.521 -2.043 -76.636 1.00 81.62 144 ARG A C 1
ATOM 1099 O O . ARG A 1 144 ? 83.574 -0.837 -76.839 1.00 81.62 144 ARG A O 1
ATOM 1106 N N . ASN A 1 145 ? 84.593 -2.822 -76.700 1.00 72.31 145 ASN A N 1
ATOM 1107 C CA . ASN A 1 145 ? 85.844 -2.365 -77.295 1.00 72.31 145 ASN A CA 1
ATOM 1108 C C . ASN A 1 145 ? 85.692 -2.251 -78.819 1.00 72.31 145 ASN A C 1
ATOM 1110 O O . ASN A 1 145 ? 85.121 -3.145 -79.452 1.00 72.31 145 ASN A O 1
ATOM 1114 N N . PHE A 1 146 ? 86.252 -1.196 -79.417 1.00 60.94 146 PHE A N 1
ATOM 1115 C CA . PHE A 1 146 ? 86.335 -1.077 -80.876 1.00 60.94 146 PHE A CA 1
ATOM 1116 C C . PHE A 1 146 ? 87.068 -2.277 -81.497 1.00 60.94 146 PHE A C 1
ATOM 1118 O O . PHE A 1 146 ? 88.131 -2.696 -81.032 1.00 60.94 146 PHE A O 1
ATOM 1125 N N . VAL A 1 147 ? 86.525 -2.809 -82.597 1.00 57.75 147 VAL A N 1
ATOM 1126 C CA . VAL A 1 147 ? 87.224 -3.807 -83.416 1.00 57.75 147 VAL A CA 1
ATOM 1127 C C . VAL A 1 147 ? 88.363 -3.099 -84.154 1.00 57.75 147 VAL A C 1
ATOM 1129 O O . VAL A 1 147 ? 88.133 -2.135 -84.890 1.00 57.75 147 VAL A O 1
ATOM 1132 N N . SER A 1 148 ? 89.601 -3.554 -83.945 1.00 50.28 148 SER A N 1
ATOM 1133 C CA . SER A 1 148 ? 90.792 -2.912 -84.511 1.00 50.28 148 SER A CA 1
ATOM 1134 C C . SER A 1 148 ? 90.737 -2.894 -86.041 1.00 50.28 148 SER A C 1
ATOM 1136 O O . SER A 1 148 ? 90.688 -3.956 -86.661 1.00 50.28 148 SER A O 1
ATOM 1138 N N . GLY A 1 149 ? 90.785 -1.699 -86.637 1.00 55.81 149 GLY A N 1
ATOM 1139 C CA . GLY A 1 149 ? 90.714 -1.500 -88.091 1.00 55.81 149 GLY A CA 1
ATOM 1140 C C . GLY A 1 149 ? 89.375 -0.966 -88.615 1.00 55.81 149 GLY A C 1
ATOM 1141 O O . GLY A 1 149 ? 89.264 -0.728 -89.813 1.00 55.81 149 GLY A O 1
ATOM 1142 N N . THR A 1 150 ? 88.384 -0.732 -87.749 1.00 51.25 150 THR A N 1
ATOM 1143 C CA . THR A 1 150 ? 87.096 -0.113 -88.128 1.00 51.25 150 THR A CA 1
ATOM 1144 C C . THR A 1 150 ? 87.077 1.379 -87.749 1.00 51.25 150 THR A C 1
ATOM 1146 O O . THR A 1 150 ? 87.390 1.685 -86.596 1.00 51.25 150 THR A O 1
ATOM 1149 N N . PRO A 1 151 ? 86.730 2.314 -88.659 1.00 49.59 151 PRO A N 1
ATOM 1150 C CA . PRO A 1 151 ? 86.620 3.740 -88.330 1.00 49.59 151 PRO A CA 1
ATOM 1151 C C . PRO A 1 151 ? 85.469 4.047 -87.361 1.00 49.59 151 PRO A C 1
ATOM 1153 O O . PRO A 1 151 ? 84.420 3.401 -87.408 1.00 49.59 151 PRO A O 1
ATOM 1156 N N . GLY A 1 152 ? 85.647 5.066 -86.519 1.00 53.56 152 GLY A N 1
ATOM 1157 C CA . GLY A 1 152 ? 84.573 5.677 -85.738 1.00 53.56 152 GLY A CA 1
ATOM 1158 C C . GLY A 1 152 ? 83.615 6.503 -86.604 1.00 53.56 152 GLY A C 1
ATOM 1159 O O . GLY A 1 152 ? 83.886 6.793 -87.770 1.00 53.56 152 GLY A O 1
ATOM 1160 N N . THR A 1 153 ? 82.489 6.925 -86.023 1.00 50.31 153 THR A N 1
ATOM 1161 C CA . THR A 1 153 ? 81.456 7.734 -86.706 1.00 50.31 153 THR A CA 1
ATOM 1162 C C . THR A 1 153 ? 81.919 9.139 -87.111 1.00 50.31 153 THR A C 1
ATOM 1164 O O . THR A 1 153 ? 81.221 9.811 -87.863 1.00 50.31 153 THR A O 1
ATOM 1167 N N . ASP A 1 154 ? 83.084 9.581 -86.633 1.00 52.44 154 ASP A N 1
ATOM 1168 C CA . ASP A 1 154 ? 83.763 10.828 -87.010 1.00 52.44 154 ASP A CA 1
ATOM 1169 C C . ASP A 1 154 ? 84.881 10.628 -88.059 1.00 52.44 154 ASP A C 1
ATOM 1171 O O . ASP A 1 154 ? 85.563 11.581 -88.435 1.00 52.44 154 ASP A O 1
ATOM 1175 N N . GLY A 1 155 ? 85.077 9.396 -88.544 1.00 56.06 155 GLY A N 1
ATOM 1176 C CA . GLY A 1 155 ? 86.116 9.042 -89.513 1.00 56.06 155 GLY A CA 1
ATOM 1177 C C . GLY A 1 155 ? 87.512 8.824 -88.919 1.00 56.06 155 GLY A C 1
ATOM 1178 O O . GLY A 1 155 ? 88.435 8.500 -89.667 1.00 56.06 155 GLY A O 1
ATOM 1179 N N . THR A 1 156 ? 87.697 8.954 -87.602 1.00 53.56 156 THR A N 1
ATOM 1180 C CA . THR A 1 156 ? 88.976 8.655 -86.944 1.00 53.56 156 THR A CA 1
ATOM 1181 C C . THR A 1 156 ? 89.085 7.170 -86.579 1.00 53.56 156 THR A C 1
ATOM 1183 O O . THR A 1 156 ? 88.088 6.498 -86.318 1.00 53.56 156 THR A O 1
ATOM 1186 N N . THR A 1 157 ? 90.300 6.613 -86.572 1.00 54.59 157 THR A N 1
ATOM 1187 C CA . THR A 1 157 ? 90.560 5.269 -86.026 1.00 54.59 157 THR A CA 1
ATOM 1188 C C . THR A 1 157 ? 90.965 5.395 -84.556 1.00 54.59 157 THR A C 1
ATOM 1190 O O . THR A 1 157 ? 92.090 5.837 -84.291 1.00 54.59 157 THR A O 1
ATOM 1193 N N . PRO A 1 158 ? 90.099 5.040 -83.591 1.00 55.66 158 PRO A N 1
ATOM 1194 C CA . PRO A 1 158 ? 90.406 5.243 -82.184 1.00 55.66 158 PRO A CA 1
ATOM 1195 C C . PRO A 1 158 ? 91.448 4.211 -81.694 1.00 55.66 158 PRO A C 1
ATOM 1197 O O . PRO A 1 158 ? 91.515 3.095 -82.222 1.00 55.66 158 PRO A O 1
ATOM 1200 N N . PRO A 1 159 ? 92.309 4.563 -80.718 1.00 57.09 159 PRO A N 1
ATOM 1201 C CA . PRO A 1 159 ? 93.420 3.707 -80.304 1.00 57.09 159 PRO A CA 1
ATOM 1202 C C . PRO A 1 159 ? 92.958 2.379 -79.666 1.00 57.09 159 PRO A C 1
ATOM 1204 O O . PRO A 1 159 ? 91.867 2.320 -79.088 1.00 57.09 159 PRO A O 1
ATOM 1207 N N . PRO A 1 160 ? 93.775 1.304 -79.728 1.00 52.97 160 PRO A N 1
ATOM 1208 C CA . PRO A 1 160 ? 93.414 -0.004 -79.180 1.00 52.97 160 PRO A CA 1
ATOM 1209 C C . PRO A 1 160 ? 93.040 0.066 -77.691 1.00 52.97 160 PRO A C 1
ATOM 1211 O O . PRO A 1 160 ? 93.805 0.591 -76.887 1.00 52.97 160 PRO A O 1
ATOM 1214 N N . GLY A 1 161 ? 91.876 -0.484 -77.328 1.00 56.22 161 GLY A N 1
ATOM 1215 C CA . GLY A 1 161 ? 91.340 -0.436 -75.957 1.00 56.22 161 GLY A CA 1
ATOM 1216 C C . GLY A 1 161 ? 90.391 0.735 -75.667 1.00 56.22 161 GLY A C 1
ATOM 1217 O O . GLY A 1 161 ? 90.065 0.983 -74.509 1.00 56.22 161 GLY A O 1
ATOM 1218 N N . THR A 1 162 ? 89.940 1.461 -76.693 1.00 60.97 162 THR A N 1
ATOM 1219 C CA . THR A 1 162 ? 88.863 2.454 -76.570 1.00 60.97 162 THR A CA 1
ATOM 1220 C C . THR A 1 162 ? 87.475 1.810 -76.613 1.00 60.97 162 THR A C 1
ATOM 1222 O O . THR A 1 162 ? 87.216 0.885 -77.387 1.00 60.97 162 THR A O 1
ATOM 1225 N N . ASN A 1 163 ? 86.572 2.334 -75.780 1.00 61.09 163 ASN A N 1
ATOM 1226 C CA . ASN A 1 163 ? 85.174 1.914 -75.709 1.00 61.09 163 ASN A CA 1
ATOM 1227 C C . ASN A 1 163 ? 84.324 2.600 -76.787 1.00 61.09 163 ASN A C 1
ATOM 1229 O O . ASN A 1 163 ? 84.514 3.783 -77.072 1.00 61.09 163 ASN A O 1
ATOM 1233 N N . THR A 1 164 ? 83.321 1.892 -77.302 1.00 64.69 164 THR A N 1
ATOM 1234 C CA . THR A 1 164 ? 82.192 2.495 -78.015 1.00 64.69 164 THR A CA 1
ATOM 1235 C C . THR A 1 164 ? 81.392 3.410 -77.077 1.00 64.69 164 THR A C 1
ATOM 1237 O O . THR A 1 164 ? 81.397 3.200 -75.853 1.00 64.69 164 THR A O 1
ATOM 1240 N N . PRO A 1 165 ? 80.654 4.399 -77.619 1.00 71.62 165 PRO A N 1
ATOM 1241 C CA . PRO A 1 165 ? 79.573 5.051 -76.884 1.00 71.62 165 PRO A CA 1
ATOM 1242 C C . PRO A 1 165 ? 78.601 4.011 -76.293 1.00 71.62 165 PRO A C 1
ATOM 1244 O O . PRO A 1 165 ? 78.499 2.911 -76.846 1.00 71.62 165 PRO A O 1
ATOM 1247 N N . PRO A 1 166 ? 77.894 4.321 -75.189 1.00 79.75 166 PRO A N 1
ATOM 1248 C CA . PRO A 1 166 ? 76.872 3.429 -74.649 1.00 79.75 166 PRO A CA 1
ATOM 1249 C C . PRO A 1 166 ? 75.799 3.126 -75.700 1.00 79.75 166 PRO A C 1
ATOM 1251 O O . PRO A 1 166 ? 75.153 4.033 -76.224 1.00 79.75 166 PRO A O 1
ATOM 1254 N N . GLU A 1 167 ? 75.626 1.845 -76.001 1.00 85.38 167 GLU A N 1
ATOM 1255 C CA . GLU A 1 167 ? 74.550 1.315 -76.830 1.00 85.38 167 GLU A CA 1
ATOM 1256 C C . GLU A 1 167 ? 73.450 0.749 -75.918 1.00 85.38 167 GLU A C 1
ATOM 1258 O O . GLU A 1 167 ? 73.712 0.277 -74.808 1.00 85.38 167 GLU A O 1
ATOM 1263 N N . GLU A 1 168 ? 72.206 0.764 -76.391 1.00 89.75 168 GLU A N 1
ATOM 1264 C CA . GLU A 1 168 ? 71.071 0.159 -75.692 1.00 89.75 168 GLU A CA 1
ATOM 1265 C C . GLU A 1 168 ? 70.291 -0.753 -76.641 1.00 89.75 168 GLU A C 1
ATOM 1267 O O . GLU A 1 168 ? 70.132 -0.450 -77.826 1.00 89.75 168 GLU A O 1
ATOM 1272 N N . THR A 1 169 ? 69.752 -1.858 -76.126 1.00 89.19 169 THR A N 1
ATOM 1273 C CA . THR A 1 169 ? 68.698 -2.584 -76.845 1.00 89.19 169 THR A CA 1
ATOM 1274 C C . THR A 1 169 ? 67.418 -1.746 -76.870 1.00 89.19 169 THR A C 1
ATOM 1276 O O . THR A 1 169 ? 67.154 -1.016 -75.910 1.00 89.19 169 THR A O 1
ATOM 1279 N N . PRO A 1 170 ? 66.540 -1.920 -77.875 1.00 88.44 170 PRO A N 1
ATOM 1280 C CA . PRO A 1 170 ? 65.144 -1.525 -77.731 1.00 88.44 170 PRO A CA 1
ATOM 1281 C C . PRO A 1 170 ? 64.565 -2.101 -76.432 1.00 88.44 170 PRO A C 1
ATOM 1283 O O . PRO A 1 170 ? 64.892 -3.235 -76.059 1.00 88.44 170 PRO A O 1
ATOM 1286 N N . SER A 1 171 ? 63.714 -1.338 -75.746 1.00 91.31 171 SER A N 1
ATOM 1287 C CA . SER A 1 171 ? 62.986 -1.859 -74.589 1.00 91.31 171 SER A CA 1
ATOM 1288 C C . SER A 1 171 ? 62.078 -3.016 -75.006 1.00 91.31 171 SER A C 1
ATOM 1290 O O . SER A 1 171 ? 61.516 -3.018 -76.105 1.00 91.31 171 SER A O 1
ATOM 1292 N N . THR A 1 172 ? 61.891 -3.994 -74.119 1.00 94.06 172 THR A N 1
ATOM 1293 C CA . THR A 1 172 ? 60.906 -5.060 -74.326 1.00 94.06 172 THR A CA 1
ATOM 1294 C C . THR A 1 172 ? 59.509 -4.468 -74.537 1.00 94.06 172 THR A C 1
ATOM 1296 O O . THR A 1 172 ? 59.192 -3.437 -73.934 1.00 94.06 172 THR A O 1
ATOM 1299 N N . PRO A 1 173 ? 58.619 -5.141 -75.291 1.00 92.38 173 PRO A N 1
ATOM 1300 C CA . PRO A 1 173 ? 57.192 -4.851 -75.222 1.00 92.38 173 PRO A CA 1
ATOM 1301 C C . PRO A 1 173 ? 56.722 -4.835 -73.756 1.00 92.38 173 PRO A C 1
ATOM 1303 O O . PRO A 1 173 ? 57.212 -5.653 -72.966 1.00 92.38 173 PRO A O 1
ATOM 1306 N N . PRO A 1 174 ? 55.810 -3.927 -73.368 1.00 92.75 174 PRO A N 1
ATOM 1307 C CA . PRO A 1 174 ? 55.334 -3.857 -71.996 1.00 92.75 174 PRO A CA 1
ATOM 1308 C C . PRO A 1 174 ? 54.559 -5.123 -71.641 1.00 92.75 174 PRO A C 1
ATOM 1310 O O . PRO A 1 174 ? 53.592 -5.486 -72.312 1.00 92.75 174 PRO A O 1
ATOM 1313 N N . VAL A 1 175 ? 54.973 -5.767 -70.553 1.00 96.44 175 VAL A N 1
ATOM 1314 C CA . VAL A 1 175 ? 54.090 -6.663 -69.802 1.00 96.44 175 VAL A CA 1
ATOM 1315 C C . VAL A 1 175 ? 53.280 -5.814 -68.827 1.00 96.44 175 VAL A C 1
ATOM 1317 O O . VAL A 1 175 ? 53.743 -4.749 -68.416 1.00 96.44 175 VAL A O 1
ATOM 1320 N N . THR A 1 176 ? 52.076 -6.246 -68.464 1.00 95.75 176 THR A N 1
ATOM 1321 C CA . THR A 1 176 ? 51.182 -5.455 -67.601 1.00 95.75 176 THR A CA 1
ATOM 1322 C C . THR A 1 176 ? 50.693 -6.248 -66.400 1.00 95.75 176 THR A C 1
ATOM 1324 O O . THR A 1 176 ? 50.371 -7.426 -66.519 1.00 95.75 176 THR A O 1
ATOM 1327 N N . VAL A 1 177 ? 50.602 -5.601 -65.242 1.00 94.25 177 VAL A N 1
ATOM 1328 C CA . VAL A 1 177 ? 49.869 -6.136 -64.087 1.00 94.25 177 VAL A CA 1
ATOM 1329 C C . VAL A 1 177 ? 48.673 -5.251 -63.795 1.00 94.25 177 VAL A C 1
ATOM 1331 O O . VAL A 1 177 ? 48.711 -4.044 -64.041 1.00 94.25 177 VAL A O 1
ATOM 1334 N N . THR A 1 178 ? 47.584 -5.846 -63.329 1.00 91.50 178 THR A N 1
ATOM 1335 C CA . THR A 1 178 ? 46.314 -5.134 -63.206 1.00 91.50 178 THR A CA 1
ATOM 1336 C C . THR A 1 178 ? 45.645 -5.496 -61.881 1.00 91.50 178 THR A C 1
ATOM 1338 O O . THR A 1 178 ? 45.192 -6.630 -61.727 1.00 91.50 178 THR A O 1
ATOM 1341 N N . PRO A 1 179 ? 45.542 -4.547 -60.935 1.00 90.50 179 PRO A N 1
ATOM 1342 C CA . PRO A 1 179 ? 44.835 -4.774 -59.686 1.00 90.50 179 PRO A CA 1
ATOM 1343 C C . PRO A 1 179 ? 43.325 -4.847 -59.937 1.00 90.50 179 PRO A C 1
ATOM 1345 O O . PRO A 1 179 ? 42.855 -4.380 -60.985 1.00 90.50 179 PRO A O 1
ATOM 1348 N N . PRO A 1 180 ? 42.535 -5.393 -59.001 1.00 85.94 180 PRO A N 1
ATOM 1349 C CA . PRO A 1 180 ? 41.104 -5.110 -58.906 1.00 85.94 180 PRO A CA 1
ATOM 1350 C C . PRO A 1 180 ? 40.808 -3.607 -59.029 1.00 85.94 180 PRO A C 1
ATOM 1352 O O . PRO A 1 180 ? 41.653 -2.766 -58.709 1.00 85.94 180 PRO A O 1
ATOM 1355 N N . GLY A 1 181 ? 39.613 -3.257 -59.501 1.00 81.94 181 GLY A N 1
ATOM 1356 C CA . GLY A 1 181 ? 39.085 -1.903 -59.339 1.00 81.94 181 GLY A CA 1
ATOM 1357 C C . GLY A 1 181 ? 38.768 -1.588 -57.875 1.00 81.94 181 GLY A C 1
ATOM 1358 O O . GLY A 1 181 ? 39.211 -2.270 -56.951 1.00 81.94 181 GLY A O 1
ATOM 1359 N N . GLU A 1 182 ? 37.990 -0.534 -57.652 1.00 84.44 182 GLU A N 1
ATOM 1360 C CA . GLU A 1 182 ? 37.616 -0.096 -56.309 1.00 84.44 182 GLU A CA 1
ATOM 1361 C C . GLU A 1 182 ? 36.904 -1.211 -55.529 1.00 84.44 182 GLU A C 1
ATOM 1363 O O . GLU A 1 182 ? 36.114 -1.974 -56.082 1.00 84.44 182 GLU A O 1
ATOM 1368 N N . THR A 1 183 ? 37.123 -1.273 -54.217 1.00 85.00 183 THR A N 1
ATOM 1369 C CA . THR A 1 183 ? 36.269 -2.072 -53.331 1.00 85.00 183 THR A CA 1
ATOM 1370 C C . THR A 1 183 ? 34.831 -1.535 -53.392 1.00 85.00 183 THR A C 1
ATOM 1372 O O . THR A 1 183 ? 34.650 -0.321 -53.249 1.00 85.00 183 THR A O 1
ATOM 1375 N N . PRO A 1 184 ? 33.801 -2.392 -53.544 1.00 91.19 184 PRO A N 1
ATOM 1376 C CA . PRO A 1 184 ? 32.407 -1.970 -53.458 1.00 91.19 184 PRO A CA 1
ATOM 1377 C C . PRO A 1 184 ? 32.118 -1.163 -52.189 1.00 91.19 184 PRO A C 1
ATOM 1379 O O . PRO A 1 184 ? 32.521 -1.540 -51.088 1.00 91.19 184 PRO A O 1
ATOM 1382 N N . THR A 1 185 ? 31.378 -0.066 -52.324 1.00 92.88 185 THR A N 1
ATOM 1383 C CA . THR A 1 185 ? 30.870 0.683 -51.165 1.00 92.88 185 THR A CA 1
ATOM 1384 C C . THR A 1 185 ? 29.504 0.141 -50.753 1.00 92.88 185 THR A C 1
ATOM 1386 O O . THR A 1 185 ? 28.797 -0.467 -51.557 1.00 92.88 185 THR A O 1
ATOM 1389 N N . VAL A 1 186 ? 29.092 0.373 -49.508 1.00 97.44 186 VAL A N 1
ATOM 1390 C CA . VAL A 1 186 ? 27.714 0.115 -49.075 1.00 97.44 186 VAL A CA 1
ATOM 1391 C C . VAL A 1 186 ? 27.291 1.149 -48.037 1.00 97.44 186 VAL A C 1
ATOM 1393 O O . VAL A 1 186 ? 28.042 1.485 -47.122 1.00 97.44 186 VAL A O 1
ATOM 1396 N N . SER A 1 187 ? 26.079 1.672 -48.180 1.00 97.75 187 SER A N 1
ATOM 1397 C CA . SER A 1 187 ? 25.441 2.568 -47.220 1.00 97.75 187 SER A CA 1
ATOM 1398 C C . SER A 1 187 ? 23.965 2.212 -47.075 1.00 97.75 187 SER A C 1
ATOM 1400 O O . SER A 1 187 ? 23.376 1.593 -47.962 1.00 97.75 187 SER A O 1
ATOM 1402 N N . LYS A 1 188 ? 23.372 2.565 -45.933 1.00 98.31 188 LYS A N 1
ATOM 1403 C CA . LYS A 1 188 ? 21.990 2.227 -45.592 1.00 98.31 188 LYS A CA 1
ATOM 1404 C C . LYS A 1 188 ? 21.313 3.400 -44.906 1.00 98.31 188 LYS A C 1
ATOM 1406 O O . LYS A 1 188 ? 21.904 4.022 -44.023 1.00 98.31 188 LYS A O 1
ATOM 1411 N N . LYS A 1 189 ? 20.076 3.675 -45.308 1.00 98.38 189 LYS A N 1
ATOM 1412 C CA . LYS A 1 189 ? 19.197 4.693 -44.732 1.00 98.38 189 LYS A CA 1
ATOM 1413 C C . LYS A 1 189 ? 17.777 4.160 -44.585 1.00 98.38 189 LYS A C 1
ATOM 1415 O O . LYS A 1 189 ? 17.387 3.227 -45.283 1.00 98.38 189 LYS A O 1
ATOM 1420 N N . ILE A 1 190 ? 17.028 4.750 -43.667 1.00 98.25 190 ILE A N 1
ATOM 1421 C CA . ILE A 1 190 ? 15.575 4.629 -43.573 1.00 98.25 190 ILE A CA 1
ATOM 1422 C C . ILE A 1 190 ? 14.973 5.791 -44.373 1.00 98.25 190 ILE A C 1
ATOM 1424 O O . ILE A 1 190 ? 15.513 6.896 -44.329 1.00 98.25 190 ILE A O 1
ATOM 1428 N N . ASN A 1 191 ? 13.910 5.548 -45.144 1.00 97.44 191 ASN A N 1
ATOM 1429 C CA . ASN A 1 191 ? 13.217 6.567 -45.946 1.00 97.44 191 ASN A CA 1
ATOM 1430 C C . ASN A 1 191 ? 14.195 7.462 -46.748 1.00 97.44 191 ASN A C 1
ATOM 1432 O O . ASN A 1 191 ? 14.136 8.691 -46.716 1.00 97.44 191 ASN A O 1
ATOM 1436 N N . ASP A 1 192 ? 15.160 6.819 -47.413 1.00 95.56 192 ASP A N 1
ATOM 1437 C CA . ASP A 1 192 ? 16.282 7.393 -48.179 1.00 95.56 192 ASP A CA 1
ATOM 1438 C C . ASP A 1 192 ? 17.309 8.255 -47.405 1.00 95.56 192 ASP A C 1
ATOM 1440 O O . ASP A 1 192 ? 18.452 8.380 -47.846 1.00 95.56 192 ASP A O 1
ATOM 1444 N N . THR A 1 193 ? 16.968 8.819 -46.240 1.00 96.81 193 THR A N 1
ATOM 1445 C CA . THR A 1 193 ? 17.775 9.871 -45.580 1.00 96.81 193 THR A CA 1
ATOM 1446 C C . THR A 1 193 ? 18.050 9.653 -44.087 1.00 96.81 193 THR A C 1
ATOM 1448 O O . THR A 1 193 ? 19.107 10.059 -43.583 1.00 96.81 193 THR A O 1
ATOM 1451 N N . GLU A 1 194 ? 17.163 8.965 -43.376 1.00 96.56 194 GLU A N 1
ATOM 1452 C CA . GLU A 1 194 ? 17.156 8.841 -41.918 1.00 96.56 194 GLU A CA 1
ATOM 1453 C C . GLU A 1 194 ? 18.100 7.726 -41.437 1.00 96.56 194 GLU A C 1
ATOM 1455 O O . GLU A 1 194 ? 18.293 6.705 -42.097 1.00 96.56 194 GLU A O 1
ATOM 1460 N N . SER A 1 195 ? 18.723 7.905 -40.271 1.00 97.00 195 SER A N 1
ATOM 1461 C CA . SER A 1 195 ? 19.414 6.817 -39.551 1.00 97.00 195 SER A CA 1
ATOM 1462 C C . SER A 1 195 ? 18.596 6.262 -38.385 1.00 97.00 195 SER A C 1
ATOM 1464 O O . SER A 1 195 ? 18.958 5.230 -37.823 1.00 97.00 195 SER A O 1
ATOM 1466 N N . HIS A 1 196 ? 17.510 6.945 -38.030 1.00 97.62 196 HIS A N 1
ATOM 1467 C CA . HIS A 1 196 ? 16.588 6.579 -36.971 1.00 97.62 196 HIS A CA 1
ATOM 1468 C C . HIS A 1 196 ? 15.168 7.000 -37.355 1.00 97.62 196 HIS A C 1
ATOM 1470 O O . HIS A 1 196 ? 15.014 8.078 -37.926 1.00 97.62 196 HIS A O 1
ATOM 1476 N N . LEU A 1 197 ? 14.165 6.184 -37.028 1.00 97.38 197 LEU A N 1
ATOM 1477 C CA . LEU A 1 197 ? 12.752 6.492 -37.252 1.00 97.38 197 LEU A CA 1
ATOM 1478 C C . LEU A 1 197 ? 11.887 5.976 -36.089 1.00 97.38 197 LEU A C 1
ATOM 1480 O O . LEU A 1 197 ? 11.841 4.770 -35.833 1.00 97.38 197 LEU A O 1
ATOM 1484 N N . ASP A 1 198 ? 11.156 6.887 -35.449 1.00 94.56 198 ASP A N 1
ATOM 1485 C CA . ASP A 1 198 ? 10.029 6.561 -34.571 1.00 94.56 198 ASP A CA 1
ATOM 1486 C C . ASP A 1 198 ? 8.784 6.300 -35.432 1.00 94.56 198 ASP A C 1
ATOM 1488 O O . ASP A 1 198 ? 8.368 7.163 -36.210 1.00 94.56 198 ASP A O 1
ATOM 1492 N N . ILE A 1 199 ? 8.188 5.111 -35.327 1.00 93.12 199 ILE A N 1
ATOM 1493 C CA . ILE A 1 199 ? 7.061 4.701 -36.174 1.00 93.12 199 ILE A CA 1
ATOM 1494 C C . ILE A 1 199 ? 6.170 3.663 -35.486 1.00 93.12 199 ILE A C 1
ATOM 1496 O O . ILE A 1 199 ? 6.654 2.751 -34.820 1.00 93.12 199 ILE A O 1
ATOM 1500 N N . ASP A 1 200 ? 4.850 3.783 -35.659 1.00 88.69 200 ASP A N 1
ATOM 1501 C CA . ASP A 1 200 ? 3.896 2.793 -35.150 1.00 88.69 200 ASP A CA 1
ATOM 1502 C C . ASP A 1 200 ? 4.194 1.386 -35.695 1.00 88.69 200 ASP A C 1
ATOM 1504 O O . ASP A 1 200 ? 4.619 1.202 -36.841 1.00 88.69 200 ASP A O 1
ATOM 1508 N N . THR A 1 201 ? 3.859 0.367 -34.904 1.00 90.38 201 THR A N 1
ATOM 1509 C CA . THR A 1 201 ? 3.788 -1.007 -35.412 1.00 90.38 201 THR A CA 1
ATOM 1510 C C . THR A 1 201 ? 2.806 -1.096 -36.584 1.00 90.38 201 THR A C 1
ATOM 1512 O O . THR A 1 201 ? 1.774 -0.415 -36.614 1.00 90.38 201 THR A O 1
ATOM 1515 N N . GLU A 1 202 ? 3.135 -1.953 -37.555 1.00 91.19 202 GLU A N 1
ATOM 1516 C CA . GLU A 1 202 ? 2.345 -2.195 -38.774 1.00 91.19 202 GLU A CA 1
ATOM 1517 C C . GLU A 1 202 ? 2.266 -1.007 -39.757 1.00 91.19 202 GLU A C 1
ATOM 1519 O O . GLU A 1 202 ? 1.375 -0.960 -40.609 1.00 91.19 202 GLU A O 1
ATOM 1524 N N . LYS A 1 203 ? 3.178 -0.029 -39.665 1.00 92.94 203 LYS A N 1
ATOM 1525 C CA . LYS A 1 203 ? 3.323 1.047 -40.659 1.00 92.94 203 LYS A CA 1
ATOM 1526 C C . LYS A 1 203 ? 4.533 0.827 -41.555 1.00 92.94 203 LYS A C 1
ATOM 1528 O O . LYS A 1 203 ? 5.633 0.573 -41.066 1.00 92.94 203 LYS A O 1
ATOM 1533 N N . ASP A 1 204 ? 4.303 0.931 -42.862 1.00 97.69 204 ASP A N 1
ATOM 1534 C CA . ASP A 1 204 ? 5.342 0.780 -43.877 1.00 97.69 204 ASP A CA 1
ATOM 1535 C C . ASP A 1 204 ? 6.369 1.915 -43.806 1.00 97.69 204 ASP A C 1
ATOM 1537 O O . ASP A 1 204 ? 6.021 3.096 -43.788 1.00 97.69 204 ASP A O 1
ATOM 1541 N N . TYR A 1 205 ? 7.641 1.538 -43.858 1.00 98.19 205 TYR A N 1
ATOM 1542 C CA . TYR A 1 205 ? 8.786 2.408 -44.115 1.00 98.19 205 TYR A CA 1
ATOM 1543 C C . TYR A 1 205 ? 9.772 1.672 -45.035 1.00 98.19 205 TYR A C 1
ATOM 1545 O O . TYR A 1 205 ? 9.631 0.467 -45.259 1.00 98.19 205 TYR A O 1
ATOM 1553 N N . THR A 1 206 ? 10.776 2.355 -45.590 1.00 98.38 206 THR A N 1
ATOM 1554 C CA . THR A 1 206 ? 11.768 1.700 -46.466 1.00 98.38 206 THR A CA 1
ATOM 1555 C C . THR A 1 206 ? 13.167 1.690 -45.872 1.00 98.38 206 THR A C 1
ATOM 1557 O O . THR A 1 206 ? 13.630 2.705 -45.361 1.00 98.38 206 THR A O 1
ATOM 1560 N N . TYR A 1 207 ? 13.880 0.572 -46.013 1.00 98.62 207 TYR A N 1
ATOM 1561 C CA . TYR A 1 207 ? 15.340 0.557 -45.998 1.00 98.62 207 TYR A CA 1
ATOM 1562 C C . TYR A 1 207 ? 15.859 0.762 -47.424 1.00 98.62 207 TYR A C 1
ATOM 1564 O O . TYR A 1 207 ? 15.516 0.009 -48.336 1.00 98.62 207 TYR A O 1
ATOM 1572 N N . ASN A 1 208 ? 16.702 1.773 -47.598 1.00 98.38 208 ASN A N 1
ATOM 1573 C CA . ASN A 1 208 ? 17.339 2.155 -48.851 1.00 98.38 208 ASN A CA 1
ATOM 1574 C C . ASN A 1 208 ? 18.831 1.835 -48.728 1.00 98.38 208 ASN A C 1
ATOM 1576 O O . ASN A 1 208 ? 19.527 2.420 -47.895 1.00 98.38 208 ASN A O 1
ATOM 1580 N N . ILE A 1 209 ? 19.308 0.875 -49.518 1.00 98.62 209 ILE A N 1
ATOM 1581 C CA . ILE A 1 209 ? 20.670 0.342 -49.451 1.00 98.62 209 ILE A CA 1
ATOM 1582 C C . ILE A 1 209 ? 21.367 0.692 -50.759 1.00 98.62 209 ILE A C 1
ATOM 1584 O O . ILE A 1 209 ? 20.981 0.207 -51.823 1.00 98.62 209 ILE A O 1
ATOM 1588 N N . LYS A 1 210 ? 22.380 1.551 -50.679 1.00 97.88 210 LYS A N 1
ATOM 1589 C CA . LYS A 1 210 ? 23.089 2.115 -51.831 1.00 97.88 210 LYS A CA 1
ATOM 1590 C C . LYS A 1 210 ? 24.509 1.576 -51.896 1.00 97.88 210 LYS A C 1
ATOM 1592 O O . LYS A 1 210 ? 25.197 1.538 -50.875 1.00 97.88 210 LYS A O 1
ATOM 1597 N N . SER A 1 211 ? 24.941 1.163 -53.083 1.00 96.81 211 SER A N 1
ATOM 1598 C CA . SER A 1 211 ? 26.269 0.598 -53.327 1.00 96.81 211 SER A CA 1
ATOM 1599 C C . SER A 1 211 ? 26.849 1.118 -54.639 1.00 96.81 211 SER A C 1
ATOM 1601 O O . SER A 1 211 ? 26.180 1.078 -55.670 1.00 96.81 211 SER A O 1
ATOM 1603 N N . THR A 1 212 ? 28.085 1.616 -54.617 1.00 94.31 212 THR A N 1
ATOM 1604 C CA . THR A 1 212 ? 28.821 2.004 -55.828 1.00 94.31 212 THR A CA 1
ATOM 1605 C C . THR A 1 212 ? 29.476 0.773 -56.447 1.00 94.31 212 THR A C 1
ATOM 1607 O O . THR A 1 212 ? 30.220 0.059 -55.772 1.00 94.31 212 THR A O 1
ATOM 1610 N N . LEU A 1 213 ? 29.220 0.539 -57.735 1.00 93.00 213 LEU A N 1
ATOM 1611 C CA . LEU A 1 213 ? 29.837 -0.549 -58.486 1.00 93.00 213 LEU A CA 1
ATOM 1612 C C . LEU A 1 213 ? 31.279 -0.190 -58.901 1.00 93.00 213 LEU A C 1
ATOM 1614 O O . LEU A 1 213 ? 31.485 0.902 -59.438 1.00 93.00 213 LEU A O 1
ATOM 1618 N N . PRO A 1 214 ? 32.255 -1.102 -58.731 1.00 92.06 214 PRO A N 1
ATOM 1619 C CA . PRO A 1 214 ? 33.640 -0.927 -59.186 1.00 92.06 214 PRO A CA 1
ATOM 1620 C C . PRO A 1 214 ? 33.748 -0.602 -60.683 1.00 92.06 214 PRO A C 1
ATOM 1622 O O . PRO A 1 214 ? 32.907 -1.036 -61.480 1.00 92.06 214 PRO A O 1
ATOM 1625 N N . VAL A 1 215 ? 34.792 0.119 -61.111 1.00 88.75 215 VAL A N 1
ATOM 1626 C CA . VAL A 1 215 ? 34.958 0.450 -62.544 1.00 88.75 215 VAL A CA 1
ATOM 1627 C C . VAL A 1 215 ? 35.226 -0.774 -63.430 1.00 88.75 215 VAL A C 1
ATOM 1629 O O . VAL A 1 215 ? 34.921 -0.752 -64.622 1.00 88.75 215 VAL A O 1
ATOM 1632 N N . ASP A 1 216 ? 35.749 -1.861 -62.862 1.00 89.94 216 ASP A N 1
ATOM 1633 C CA . ASP A 1 216 ? 36.009 -3.137 -63.534 1.00 89.94 216 ASP A CA 1
ATOM 1634 C C . ASP A 1 216 ? 34.931 -4.202 -63.258 1.00 89.94 216 ASP A C 1
ATOM 1636 O O . ASP A 1 216 ? 35.164 -5.381 -63.530 1.00 89.94 216 ASP A O 1
ATOM 1640 N N . ILE A 1 217 ? 33.733 -3.806 -62.793 1.00 92.56 217 ILE A N 1
ATOM 1641 C CA . ILE A 1 217 ? 32.604 -4.712 -62.485 1.00 92.56 217 ILE A CA 1
ATOM 1642 C C . ILE A 1 217 ? 32.318 -5.728 -63.602 1.00 92.56 217 ILE A C 1
ATOM 1644 O O . ILE A 1 217 ? 31.946 -6.860 -63.320 1.00 92.56 217 ILE A O 1
ATOM 1648 N N . ALA A 1 218 ? 32.571 -5.387 -64.870 1.00 92.06 218 ALA A N 1
ATOM 1649 C CA . ALA A 1 218 ? 32.381 -6.308 -65.992 1.00 92.06 218 ALA A CA 1
ATOM 1650 C C . ALA A 1 218 ? 33.293 -7.553 -65.989 1.00 92.06 218 ALA A C 1
ATOM 1652 O O . ALA A 1 218 ? 33.031 -8.500 -66.730 1.00 92.06 218 ALA A O 1
ATOM 1653 N N . LYS A 1 219 ? 34.352 -7.556 -65.168 1.00 90.94 219 LYS A N 1
ATOM 1654 C CA . LYS A 1 219 ? 35.256 -8.691 -64.936 1.00 90.94 219 LYS A CA 1
ATOM 1655 C C . LYS A 1 219 ? 35.006 -9.420 -63.601 1.00 90.94 219 LYS A C 1
ATOM 1657 O O . LYS A 1 219 ? 35.710 -10.387 -63.318 1.00 90.94 219 LYS A O 1
ATOM 1662 N N . TYR A 1 220 ? 34.075 -8.964 -62.759 1.00 92.56 220 TYR A N 1
ATOM 1663 C CA . TYR A 1 220 ? 33.784 -9.632 -61.483 1.00 92.56 220 TYR A CA 1
ATOM 1664 C C . TYR A 1 220 ? 33.138 -11.005 -61.712 1.00 92.56 220 TYR A C 1
ATOM 1666 O O . TYR A 1 220 ? 32.435 -11.220 -62.700 1.00 92.56 220 TYR A O 1
ATOM 1674 N N . LYS A 1 221 ? 33.372 -11.931 -60.776 1.00 92.06 221 LYS A N 1
ATOM 1675 C CA . LYS A 1 221 ? 32.767 -13.272 -60.770 1.00 92.06 221 LYS A CA 1
ATOM 1676 C C . LYS A 1 221 ? 31.444 -13.305 -60.001 1.00 92.06 221 LYS A C 1
ATOM 1678 O O . LYS A 1 221 ? 30.527 -14.018 -60.396 1.00 92.06 221 LYS A O 1
ATOM 1683 N N . ALA A 1 222 ? 31.341 -12.530 -58.919 1.00 94.50 222 ALA A N 1
ATOM 1684 C CA . ALA A 1 222 ? 30.148 -12.446 -58.080 1.00 94.50 222 ALA A CA 1
ATOM 1685 C C . ALA A 1 222 ? 30.018 -11.067 -57.417 1.00 94.50 222 ALA A C 1
ATOM 1687 O O . ALA A 1 222 ? 31.014 -10.418 -57.099 1.00 94.50 222 ALA A O 1
ATOM 1688 N N . PHE A 1 223 ? 28.777 -10.639 -57.179 1.00 96.44 223 PHE A N 1
ATOM 1689 C CA . PHE A 1 223 ? 28.427 -9.405 -56.478 1.00 96.44 223 PHE A CA 1
ATOM 1690 C C . PHE A 1 223 ? 26.995 -9.538 -55.951 1.00 96.44 223 PHE A C 1
ATOM 1692 O O . PHE A 1 223 ? 26.064 -9.722 -56.739 1.00 96.44 223 PHE A O 1
ATOM 1699 N N . THR A 1 224 ? 26.807 -9.443 -54.636 1.00 97.62 224 THR A N 1
ATOM 1700 C CA . THR A 1 224 ? 25.496 -9.521 -53.981 1.00 97.62 224 THR A CA 1
ATOM 1701 C C . THR A 1 224 ? 25.383 -8.490 -52.863 1.00 97.62 224 THR A C 1
ATOM 1703 O O . THR A 1 224 ? 26.192 -8.482 -51.940 1.00 97.62 224 THR A O 1
ATOM 1706 N N . ILE A 1 225 ? 24.339 -7.660 -52.897 1.00 98.38 225 ILE A N 1
ATOM 1707 C CA . ILE A 1 225 ? 23.924 -6.846 -51.743 1.00 98.38 225 ILE A CA 1
ATOM 1708 C C . ILE A 1 225 ? 23.139 -7.757 -50.797 1.00 98.38 225 ILE A C 1
ATOM 1710 O O . ILE A 1 225 ? 22.193 -8.410 -51.237 1.00 98.38 225 ILE A O 1
ATOM 1714 N N . VAL A 1 226 ? 23.513 -7.799 -49.518 1.00 98.12 226 VAL A N 1
ATOM 1715 C CA . VAL A 1 226 ? 22.901 -8.647 -48.487 1.00 98.12 226 VAL A CA 1
ATOM 1716 C C . VAL A 1 226 ? 22.350 -7.787 -47.351 1.00 98.12 226 VAL A C 1
ATOM 1718 O O . VAL A 1 226 ? 23.088 -7.031 -46.716 1.00 98.12 226 VAL A O 1
ATOM 1721 N N . ASP A 1 227 ? 21.066 -7.971 -47.058 1.00 98.44 227 ASP A N 1
ATOM 1722 C CA . ASP A 1 227 ? 20.362 -7.424 -45.896 1.00 98.44 227 ASP A CA 1
ATOM 1723 C C . ASP A 1 227 ? 19.758 -8.568 -45.076 1.00 98.44 227 ASP A C 1
ATOM 1725 O O . ASP A 1 227 ? 19.423 -9.622 -45.623 1.00 98.44 227 ASP A O 1
ATOM 1729 N N . THR A 1 228 ? 19.599 -8.408 -43.765 1.00 97.81 228 THR A N 1
ATOM 1730 C CA . THR A 1 228 ? 18.861 -9.380 -42.944 1.00 97.81 228 THR A CA 1
ATOM 1731 C C . THR A 1 228 ? 18.168 -8.658 -41.805 1.00 97.81 228 THR A C 1
ATOM 1733 O O . THR A 1 228 ? 18.816 -8.189 -40.874 1.00 97.81 228 THR A O 1
ATOM 1736 N N . LEU A 1 229 ? 16.841 -8.574 -41.891 1.00 97.94 229 LEU A N 1
ATOM 1737 C CA . LEU A 1 229 ? 16.029 -7.864 -40.910 1.00 97.94 229 LEU A CA 1
ATOM 1738 C C . LEU A 1 229 ? 15.998 -8.626 -39.571 1.00 97.94 229 LEU A C 1
ATOM 1740 O O . LEU A 1 229 ? 16.042 -9.860 -39.543 1.00 97.94 229 LEU A O 1
ATOM 1744 N N . ASP A 1 230 ? 15.889 -7.888 -38.462 1.00 98.06 230 ASP A N 1
ATOM 1745 C CA . ASP A 1 230 ? 15.656 -8.444 -37.120 1.00 98.06 230 ASP A CA 1
ATOM 1746 C C . ASP A 1 230 ? 14.288 -9.161 -37.060 1.00 98.06 230 ASP A C 1
ATOM 1748 O O . ASP A 1 230 ? 13.362 -8.826 -37.799 1.00 98.06 230 ASP A O 1
ATOM 1752 N N . LYS A 1 231 ? 14.146 -10.180 -36.202 1.00 96.81 231 LYS A N 1
ATOM 1753 C CA . LYS A 1 231 ? 12.898 -10.948 -35.987 1.00 96.81 231 LYS A CA 1
ATOM 1754 C C . LYS A 1 231 ? 11.685 -10.087 -35.616 1.00 96.81 231 LYS A C 1
ATOM 1756 O O . LYS A 1 231 ? 10.556 -10.534 -35.788 1.00 96.81 231 LYS A O 1
ATOM 1761 N N . ASP A 1 232 ? 11.923 -8.888 -35.091 1.00 97.38 232 ASP A N 1
ATOM 1762 C CA . ASP A 1 232 ? 10.894 -7.936 -34.670 1.00 97.38 232 ASP A CA 1
ATOM 1763 C C . ASP A 1 232 ? 10.365 -7.076 -35.836 1.00 97.38 232 ASP A C 1
ATOM 1765 O O . ASP A 1 232 ? 9.427 -6.296 -35.666 1.00 97.38 232 ASP A O 1
ATOM 1769 N N . LEU A 1 233 ? 10.924 -7.251 -37.038 1.00 97.75 233 LEU A N 1
ATOM 1770 C CA . LEU A 1 233 ? 10.517 -6.582 -38.271 1.00 97.75 233 LEU A CA 1
ATOM 1771 C C . LEU A 1 233 ? 9.865 -7.572 -39.249 1.00 97.75 233 LEU A C 1
ATOM 1773 O O . LEU A 1 233 ? 10.035 -8.786 -39.141 1.00 97.75 233 LEU A O 1
ATOM 1777 N N . ALA A 1 234 ? 9.114 -7.066 -40.221 1.00 97.19 234 ALA A N 1
ATOM 1778 C CA . ALA A 1 234 ? 8.548 -7.842 -41.322 1.00 97.19 234 ALA A CA 1
ATOM 1779 C C . ALA A 1 234 ? 8.844 -7.153 -42.658 1.00 97.19 234 ALA A C 1
ATOM 1781 O O . ALA A 1 234 ? 8.679 -5.940 -42.769 1.00 97.19 234 ALA A O 1
ATOM 1782 N N . ILE A 1 235 ? 9.265 -7.924 -43.665 1.00 97.56 235 ILE A N 1
ATOM 1783 C CA . ILE A 1 235 ? 9.398 -7.445 -45.049 1.00 97.56 235 ILE A CA 1
ATOM 1784 C C . ILE A 1 235 ? 7.994 -7.315 -45.642 1.00 97.56 235 ILE A C 1
ATOM 1786 O O . ILE A 1 235 ? 7.181 -8.227 -45.493 1.00 97.56 235 ILE A O 1
ATOM 1790 N N . GLN A 1 236 ? 7.727 -6.208 -46.331 1.00 96.56 236 GLN A N 1
ATOM 1791 C CA . GLN A 1 236 ? 6.460 -5.945 -47.004 1.00 96.56 236 GLN A CA 1
ATOM 1792 C C . GLN A 1 236 ? 6.656 -5.827 -48.515 1.00 96.56 236 GLN A C 1
ATOM 1794 O O . GLN A 1 236 ? 7.581 -5.171 -48.996 1.00 96.56 236 GLN A O 1
ATOM 1799 N N . GLY A 1 237 ? 5.763 -6.464 -49.274 1.00 92.06 237 GLY A N 1
ATOM 1800 C CA . GLY A 1 237 ? 5.861 -6.534 -50.731 1.00 92.06 237 GLY A CA 1
ATOM 1801 C C . GLY A 1 237 ? 7.128 -7.246 -51.224 1.00 92.06 237 GLY A C 1
ATOM 1802 O O . GLY A 1 237 ? 7.717 -8.077 -50.534 1.00 92.06 237 GLY A O 1
ATOM 1803 N N . THR A 1 238 ? 7.537 -6.933 -52.453 1.00 93.50 238 THR A N 1
ATOM 1804 C CA . THR A 1 238 ? 8.758 -7.468 -53.070 1.00 93.50 238 THR A CA 1
ATOM 1805 C C . THR A 1 238 ? 9.848 -6.395 -53.049 1.00 93.50 238 THR A C 1
ATOM 1807 O O . THR A 1 238 ? 9.621 -5.323 -53.613 1.00 93.50 238 THR A O 1
ATOM 1810 N N . PRO A 1 239 ? 11.025 -6.644 -52.443 1.00 97.81 239 PRO A N 1
ATOM 1811 C CA . PRO A 1 239 ? 12.160 -5.729 -52.531 1.00 97.81 239 PRO A CA 1
ATOM 1812 C C . PRO A 1 239 ? 12.633 -5.542 -53.978 1.00 97.81 239 PRO A C 1
ATOM 1814 O O . PRO A 1 239 ? 12.591 -6.478 -54.778 1.00 97.81 239 PRO A O 1
ATOM 1817 N N . VAL A 1 240 ? 13.095 -4.339 -54.327 1.00 97.06 240 VAL A N 1
ATOM 1818 C CA . VAL A 1 240 ? 13.426 -3.974 -55.717 1.00 97.06 240 VAL A CA 1
ATOM 1819 C C . VAL A 1 240 ? 14.731 -3.198 -55.835 1.00 97.06 240 VAL A C 1
ATOM 1821 O O . VAL A 1 240 ? 15.049 -2.356 -54.998 1.00 97.06 240 VAL A O 1
ATOM 1824 N N . ILE A 1 241 ? 15.455 -3.430 -56.931 1.00 97.50 241 ILE A N 1
ATOM 1825 C CA . ILE A 1 241 ? 16.531 -2.544 -57.386 1.00 97.50 241 ILE A CA 1
ATOM 1826 C C . ILE A 1 241 ? 15.907 -1.407 -58.206 1.00 97.50 241 ILE A C 1
ATOM 1828 O O . ILE A 1 241 ? 15.118 -1.649 -59.123 1.00 97.50 241 ILE A O 1
ATOM 1832 N N . LYS A 1 242 ? 16.251 -0.159 -57.883 1.00 94.88 242 LYS A N 1
ATOM 1833 C CA . LYS A 1 242 ? 15.756 1.037 -58.582 1.00 94.88 242 LYS A CA 1
ATOM 1834 C C . LYS A 1 242 ? 16.475 1.296 -59.912 1.00 94.88 242 LYS A C 1
ATOM 1836 O O . LYS A 1 242 ? 17.629 0.928 -60.125 1.00 94.88 242 LYS A O 1
ATOM 1841 N N . GLY A 1 243 ? 15.790 2.038 -60.785 1.00 91.19 243 GLY A N 1
ATOM 1842 C CA . GLY A 1 243 ? 16.361 2.593 -62.013 1.00 91.19 243 GLY A CA 1
ATOM 1843 C C . GLY A 1 243 ? 16.760 1.542 -63.055 1.00 91.19 243 GLY A C 1
ATOM 1844 O O . GLY A 1 243 ? 16.217 0.440 -63.103 1.00 91.19 243 GLY A O 1
ATOM 1845 N N . SER A 1 244 ? 17.719 1.900 -63.911 1.00 88.25 244 SER A N 1
ATOM 1846 C CA . SER A 1 244 ? 18.226 1.043 -64.994 1.00 88.25 244 SER A CA 1
ATOM 1847 C C . SER A 1 244 ? 19.072 -0.141 -64.514 1.00 88.25 244 SER A C 1
ATOM 1849 O O . SER A 1 244 ? 19.361 -1.035 -65.303 1.00 88.25 244 SER A O 1
ATOM 1851 N N . ALA A 1 245 ? 19.460 -0.176 -63.237 1.00 92.12 245 ALA A N 1
ATOM 1852 C CA . ALA A 1 245 ? 20.209 -1.290 -62.666 1.00 92.12 245 ALA A CA 1
ATOM 1853 C C . ALA A 1 245 ? 19.352 -2.554 -62.476 1.00 92.12 245 ALA A C 1
ATOM 1855 O O . ALA A 1 245 ? 19.903 -3.650 -62.421 1.00 92.12 245 ALA A O 1
ATOM 1856 N N . LYS A 1 246 ? 18.015 -2.429 -62.421 1.00 93.44 246 LYS A N 1
ATOM 1857 C CA . LYS A 1 246 ? 17.099 -3.543 -62.115 1.00 93.44 246 LYS A CA 1
ATOM 1858 C C . LYS A 1 246 ? 17.304 -4.773 -63.011 1.00 93.44 246 LYS A C 1
ATOM 1860 O O . LYS A 1 246 ? 17.178 -5.898 -62.547 1.00 93.44 246 LYS A O 1
ATOM 1865 N N . ASP A 1 247 ? 17.638 -4.560 -64.285 1.00 91.50 247 ASP A N 1
ATOM 1866 C CA . ASP A 1 247 ? 17.715 -5.629 -65.286 1.00 91.50 247 ASP A CA 1
ATOM 1867 C C . ASP A 1 247 ? 19.003 -6.470 -65.145 1.00 91.50 247 ASP A C 1
ATOM 1869 O O . ASP A 1 247 ? 19.111 -7.549 -65.727 1.00 91.50 247 ASP A O 1
ATOM 1873 N N . PHE A 1 248 ? 19.955 -6.013 -64.322 1.00 93.88 248 PHE A N 1
ATOM 1874 C CA . PHE A 1 248 ? 21.255 -6.647 -64.068 1.00 93.88 248 PHE A CA 1
ATOM 1875 C C . PHE A 1 248 ? 21.299 -7.465 -62.772 1.00 93.88 248 PHE A C 1
ATOM 1877 O O . PHE A 1 248 ? 22.279 -8.173 -62.540 1.00 93.88 248 PHE A O 1
ATOM 1884 N N . PHE A 1 249 ? 20.250 -7.395 -61.950 1.00 96.19 249 PHE A N 1
ATOM 1885 C CA . PHE A 1 249 ? 20.162 -8.063 -60.654 1.00 96.19 249 PHE A CA 1
ATOM 1886 C C . PHE A 1 249 ? 18.959 -9.009 -60.588 1.00 96.19 249 PHE A C 1
ATOM 1888 O O . PHE A 1 249 ? 17.916 -8.752 -61.189 1.00 96.19 249 PHE A O 1
ATOM 1895 N N . ASP A 1 250 ? 19.104 -10.085 -59.821 1.00 96.44 250 ASP A N 1
ATOM 1896 C CA . ASP A 1 250 ? 18.004 -10.896 -59.307 1.00 96.44 250 ASP A CA 1
ATOM 1897 C C . ASP A 1 250 ? 17.865 -10.626 -57.808 1.00 96.44 250 ASP A C 1
ATOM 1899 O O . ASP A 1 250 ? 18.842 -10.699 -57.059 1.00 96.44 250 ASP A O 1
ATOM 1903 N N . VAL A 1 251 ? 16.652 -10.283 -57.371 1.00 97.50 251 VAL A N 1
ATOM 1904 C CA . VAL A 1 251 ? 16.345 -10.029 -55.959 1.00 97.50 251 VAL A CA 1
ATOM 1905 C C . VAL A 1 251 ? 15.598 -11.229 -55.395 1.00 97.50 251 VAL A C 1
ATOM 1907 O O . VAL A 1 251 ? 14.527 -11.583 -55.883 1.00 97.50 251 VAL A O 1
ATOM 1910 N N . ASN A 1 252 ? 16.165 -11.845 -54.362 1.00 96.44 252 ASN A N 1
ATOM 1911 C CA . ASN A 1 252 ? 15.596 -12.988 -53.660 1.00 96.44 252 ASN A CA 1
ATOM 1912 C C . ASN A 1 252 ? 15.354 -12.655 -52.180 1.00 96.44 252 ASN A C 1
ATOM 1914 O O . ASN A 1 252 ? 16.083 -11.856 -51.584 1.00 96.44 252 ASN A O 1
ATOM 1918 N N . VAL A 1 253 ? 14.340 -13.292 -51.594 1.00 97.06 253 VAL A N 1
ATOM 1919 C CA . VAL A 1 253 ? 13.989 -13.175 -50.175 1.00 97.06 253 VAL A CA 1
ATOM 1920 C C . VAL A 1 253 ? 13.907 -14.575 -49.576 1.00 97.06 253 VAL A C 1
ATOM 1922 O O . VAL A 1 253 ? 13.049 -15.365 -49.958 1.00 97.06 253 VAL A O 1
ATOM 1925 N N . ASP A 1 254 ? 14.794 -14.867 -48.628 1.00 96.00 254 ASP A N 1
ATOM 1926 C CA . ASP A 1 254 ? 14.819 -16.116 -47.865 1.00 96.00 254 ASP A CA 1
ATOM 1927 C C . ASP A 1 254 ? 14.557 -15.805 -46.384 1.00 96.00 254 ASP A C 1
ATOM 1929 O O . ASP A 1 254 ? 15.408 -15.267 -45.667 1.00 96.00 254 ASP A O 1
ATOM 1933 N N . GLY A 1 255 ? 13.320 -16.042 -45.943 1.00 94.88 255 GLY A N 1
ATOM 1934 C CA . GLY A 1 255 ? 12.835 -15.616 -44.631 1.00 94.88 255 GLY A CA 1
ATOM 1935 C C . GLY A 1 255 ? 12.912 -14.094 -44.460 1.00 94.88 255 GLY A C 1
ATOM 1936 O O . GLY A 1 255 ? 12.081 -13.363 -44.988 1.00 94.88 255 GLY A O 1
ATOM 1937 N N . GLN A 1 256 ? 13.905 -13.622 -43.700 1.00 96.38 256 GLN A N 1
ATOM 1938 C CA . GLN A 1 256 ? 14.171 -12.189 -43.480 1.00 96.38 256 GLN A CA 1
ATOM 1939 C C . GLN A 1 256 ? 15.443 -11.684 -44.168 1.00 96.38 256 GLN A C 1
ATOM 1941 O O . GLN A 1 256 ? 15.799 -10.512 -44.026 1.00 96.38 256 GLN A O 1
ATOM 1946 N N . LYS A 1 257 ? 16.152 -12.566 -44.877 1.00 97.75 257 LYS A N 1
ATOM 1947 C CA . LYS A 1 257 ? 17.356 -12.236 -45.627 1.00 97.75 257 LYS A CA 1
ATOM 1948 C C . LYS A 1 257 ? 16.961 -11.806 -47.033 1.00 97.75 257 LYS A C 1
ATOM 1950 O O . LYS A 1 257 ? 16.354 -12.581 -47.769 1.00 97.75 257 LYS A O 1
ATOM 1955 N N . VAL A 1 258 ? 17.331 -10.588 -47.409 1.00 98.50 258 VAL A N 1
ATOM 1956 C CA . VAL A 1 258 ? 17.174 -10.077 -48.774 1.00 98.50 258 VAL A CA 1
ATOM 1957 C C . VAL A 1 258 ? 18.537 -10.097 -49.447 1.00 98.50 258 VAL A C 1
ATOM 1959 O O . VAL A 1 258 ? 19.518 -9.602 -48.890 1.00 98.50 258 VAL A O 1
ATOM 1962 N N . THR A 1 259 ? 18.603 -10.662 -50.647 1.00 98.06 259 THR A N 1
ATOM 1963 C CA . THR A 1 259 ? 19.814 -10.671 -51.472 1.00 98.06 259 THR A CA 1
ATOM 1964 C C . THR A 1 259 ? 19.506 -10.119 -52.853 1.00 98.06 259 THR A C 1
ATOM 1966 O O . THR A 1 259 ? 18.620 -10.645 -53.523 1.00 98.06 259 THR A O 1
ATOM 1969 N N . ALA A 1 260 ? 20.249 -9.108 -53.299 1.00 98.06 260 ALA A N 1
ATOM 1970 C CA . ALA A 1 260 ? 20.239 -8.660 -54.689 1.00 98.06 260 ALA A CA 1
ATOM 1971 C C . ALA A 1 260 ? 21.559 -9.064 -55.354 1.00 98.06 260 ALA A C 1
ATOM 1973 O O . ALA A 1 260 ? 22.590 -8.433 -55.118 1.00 98.06 260 ALA A O 1
ATOM 1974 N N . THR A 1 261 ? 21.525 -10.123 -56.162 1.00 97.56 261 THR A N 1
ATOM 1975 C CA . THR A 1 261 ? 22.694 -10.744 -56.809 1.00 97.56 261 THR A CA 1
ATOM 1976 C C . THR A 1 261 ? 22.786 -10.318 -58.271 1.00 97.56 261 THR A C 1
ATOM 1978 O O . THR A 1 261 ? 21.796 -10.374 -58.996 1.00 97.56 261 THR A O 1
ATOM 1981 N N . MET A 1 262 ? 23.964 -9.890 -58.726 1.00 95.62 262 MET A N 1
ATOM 1982 C CA . MET A 1 262 ? 24.192 -9.527 -60.128 1.00 95.62 262 MET A CA 1
ATOM 1983 C C . MET A 1 262 ? 24.306 -10.779 -61.015 1.00 95.62 262 MET A C 1
ATOM 1985 O O . MET A 1 262 ? 25.005 -11.724 -60.655 1.00 95.62 262 MET A O 1
ATOM 1989 N N . LYS A 1 263 ? 23.639 -10.777 -62.181 1.00 88.62 263 LYS A N 1
ATOM 1990 C CA . LYS A 1 263 ? 23.541 -11.945 -63.090 1.00 88.62 263 LYS A CA 1
ATOM 1991 C C . LYS A 1 263 ? 24.304 -11.833 -64.413 1.00 88.62 263 LYS A C 1
ATOM 1993 O O . LYS A 1 263 ? 24.621 -12.852 -65.016 1.00 88.62 263 LYS A O 1
ATOM 1998 N N . ASP A 1 264 ? 24.581 -10.618 -64.888 1.00 86.50 264 ASP A N 1
ATOM 1999 C CA . ASP A 1 264 ? 25.213 -10.378 -66.195 1.00 86.50 264 ASP A CA 1
ATOM 2000 C C . ASP A 1 264 ? 26.325 -9.328 -66.083 1.00 86.50 264 ASP A C 1
ATOM 2002 O O . ASP A 1 264 ? 26.149 -8.154 -66.420 1.00 86.50 264 ASP A O 1
ATOM 2006 N N . PHE A 1 265 ? 27.483 -9.767 -65.586 1.00 91.50 265 PHE A N 1
ATOM 2007 C CA . PHE A 1 265 ? 28.673 -8.924 -65.454 1.00 91.50 265 PHE A CA 1
ATOM 2008 C C . PHE A 1 265 ? 29.132 -8.369 -66.809 1.00 91.50 265 PHE A C 1
ATOM 2010 O O . PHE A 1 265 ? 29.406 -7.176 -66.922 1.00 91.50 265 PHE A O 1
ATOM 2017 N N . ALA A 1 266 ? 29.115 -9.181 -67.871 1.00 87.25 266 ALA A N 1
ATOM 2018 C CA . ALA A 1 266 ? 29.568 -8.764 -69.198 1.00 87.25 266 ALA A CA 1
ATOM 2019 C C . ALA A 1 266 ? 28.813 -7.529 -69.729 1.00 87.25 266 ALA A C 1
ATOM 2021 O O . ALA A 1 266 ? 29.430 -6.639 -70.318 1.00 87.25 266 ALA A O 1
ATOM 2022 N N . LYS A 1 267 ? 27.496 -7.425 -69.487 1.00 86.06 267 LYS A N 1
ATOM 2023 C CA . LYS A 1 267 ? 26.721 -6.213 -69.807 1.00 86.06 267 LYS A CA 1
ATOM 2024 C C . LYS A 1 267 ? 26.785 -5.135 -68.714 1.00 86.06 267 LYS A C 1
ATOM 2026 O O . LYS A 1 267 ? 26.583 -3.959 -69.024 1.00 86.06 267 LYS A O 1
ATOM 2031 N N . ALA A 1 268 ? 27.084 -5.489 -67.461 1.00 85.19 268 ALA A N 1
ATOM 2032 C CA . ALA A 1 268 ? 27.151 -4.555 -66.330 1.00 85.19 268 ALA A CA 1
ATOM 2033 C C . ALA A 1 268 ? 28.249 -3.481 -66.450 1.00 85.19 268 ALA A C 1
ATOM 2035 O O . ALA A 1 268 ? 28.220 -2.508 -65.701 1.00 85.19 268 ALA A O 1
ATOM 2036 N N . GLY A 1 269 ? 29.159 -3.566 -67.430 1.00 85.25 269 GLY A N 1
ATOM 2037 C CA . GLY A 1 269 ? 30.101 -2.483 -67.750 1.00 85.25 269 GLY A CA 1
ATOM 2038 C C . GLY A 1 269 ? 29.430 -1.125 -68.028 1.00 85.25 269 GLY A C 1
ATOM 2039 O O . GLY A 1 269 ? 30.017 -0.083 -67.754 1.00 85.25 269 GLY A O 1
ATOM 2040 N N . ALA A 1 270 ? 28.164 -1.103 -68.466 1.00 85.44 270 ALA A N 1
ATOM 2041 C CA . ALA A 1 270 ? 27.378 0.133 -68.592 1.00 85.44 270 ALA A CA 1
ATOM 2042 C C . ALA A 1 270 ? 27.015 0.793 -67.238 1.00 85.44 270 ALA A C 1
ATOM 2044 O O . ALA A 1 270 ? 26.560 1.945 -67.210 1.00 85.44 270 ALA A O 1
ATOM 2045 N N . LEU A 1 271 ? 27.200 0.076 -66.125 1.00 90.38 271 LEU A N 1
ATOM 2046 C CA . LEU A 1 271 ? 26.982 0.516 -64.745 1.00 90.38 271 LEU A CA 1
ATOM 2047 C C . LEU A 1 271 ? 28.292 0.728 -63.958 1.00 90.38 271 LEU A C 1
ATOM 2049 O O . LEU A 1 271 ? 28.230 1.101 -62.790 1.00 90.38 271 LEU A O 1
ATOM 2053 N N . ALA A 1 272 ? 29.457 0.524 -64.580 1.00 90.69 272 ALA A N 1
ATOM 2054 C CA . ALA A 1 272 ? 30.767 0.756 -63.969 1.00 90.69 272 ALA A CA 1
ATOM 2055 C C . ALA A 1 272 ? 30.863 2.158 -63.335 1.00 90.69 272 ALA A C 1
ATOM 2057 O O . ALA A 1 272 ? 30.518 3.159 -63.971 1.00 90.69 272 ALA A O 1
ATOM 2058 N N . GLY A 1 273 ? 31.301 2.229 -62.074 1.00 89.38 273 GLY A N 1
ATOM 2059 C CA . GLY A 1 273 ? 31.413 3.472 -61.303 1.00 89.38 273 GLY A CA 1
ATOM 2060 C C . GLY A 1 273 ? 30.085 4.118 -60.876 1.00 89.38 273 GLY A C 1
ATOM 2061 O O . GLY A 1 273 ? 30.108 5.208 -60.307 1.00 89.38 273 GLY A O 1
ATOM 2062 N N . LYS A 1 274 ? 28.923 3.506 -61.153 1.00 92.56 274 LYS A N 1
ATOM 2063 C CA . LYS A 1 274 ? 27.603 4.051 -60.783 1.00 92.56 274 LYS A CA 1
ATOM 2064 C C . LYS A 1 274 ? 27.083 3.446 -59.484 1.00 92.56 274 LYS A C 1
ATOM 2066 O O . LYS A 1 274 ? 27.426 2.327 -59.113 1.00 92.56 274 LYS A O 1
ATOM 2071 N N . GLU A 1 275 ? 26.214 4.194 -58.814 1.00 94.88 275 GLU A N 1
ATOM 2072 C CA . GLU A 1 275 ? 25.467 3.709 -57.657 1.00 94.88 275 GLU A CA 1
ATOM 2073 C C . GLU A 1 275 ? 24.256 2.868 -58.088 1.00 94.88 275 GLU A C 1
ATOM 2075 O O . GLU A 1 275 ? 23.555 3.201 -59.049 1.00 94.88 275 GLU A O 1
ATOM 2080 N N . VAL A 1 276 ? 24.001 1.787 -57.352 1.00 96.44 276 VAL A N 1
ATOM 2081 C CA . VAL A 1 276 ? 22.774 0.989 -57.408 1.00 96.44 276 VAL A CA 1
ATOM 2082 C C . VAL A 1 276 ? 22.068 1.042 -56.055 1.00 96.44 276 VAL A C 1
ATOM 2084 O O . VAL A 1 276 ? 22.720 1.037 -55.011 1.00 96.44 276 VAL A O 1
ATOM 2087 N N . GLU A 1 277 ? 20.735 1.093 -56.067 1.00 97.81 277 GLU A N 1
ATOM 2088 C CA . GLU A 1 277 ? 19.913 1.201 -54.857 1.00 97.81 277 GLU A CA 1
ATOM 2089 C C . GLU A 1 277 ? 18.933 0.021 -54.761 1.00 97.81 277 GLU A C 1
ATOM 2091 O O . GLU A 1 277 ? 18.051 -0.124 -55.612 1.00 97.81 277 GLU A O 1
ATOM 2096 N N . LEU A 1 278 ? 19.073 -0.789 -53.709 1.00 98.44 278 LEU A N 1
ATOM 2097 C CA . LEU A 1 278 ? 18.093 -1.783 -53.267 1.00 98.44 278 LEU A CA 1
ATOM 2098 C C . LEU A 1 278 ? 17.139 -1.133 -52.260 1.00 98.44 278 LEU A C 1
ATOM 2100 O O . LEU A 1 278 ? 17.580 -0.524 -51.285 1.00 98.44 278 LEU A O 1
ATOM 2104 N N . VAL A 1 279 ? 15.836 -1.297 -52.473 1.00 98.38 279 VAL A N 1
ATOM 2105 C CA . VAL A 1 279 ? 14.787 -0.820 -51.567 1.00 98.38 279 VAL A CA 1
ATOM 2106 C C . VAL A 1 279 ? 14.016 -2.004 -51.002 1.00 98.38 279 VAL A C 1
ATOM 2108 O O . VAL A 1 279 ? 13.480 -2.822 -51.752 1.00 98.38 279 VAL A O 1
ATOM 2111 N N . ILE A 1 280 ? 13.949 -2.073 -49.673 1.00 98.50 280 ILE A N 1
ATOM 2112 C CA . ILE A 1 280 ? 13.186 -3.061 -48.908 1.00 98.50 280 ILE A CA 1
ATOM 2113 C C . ILE A 1 280 ? 12.114 -2.299 -48.128 1.00 98.50 280 ILE A C 1
ATOM 2115 O O . ILE A 1 280 ? 12.450 -1.556 -47.206 1.00 98.50 280 ILE A O 1
ATOM 2119 N N . THR A 1 281 ? 10.837 -2.475 -48.466 1.00 98.19 281 THR A N 1
ATOM 2120 C CA . THR A 1 281 ? 9.746 -1.987 -47.610 1.00 98.19 281 THR A CA 1
ATOM 2121 C C . THR A 1 281 ? 9.607 -2.919 -46.408 1.00 98.19 281 THR A C 1
ATOM 2123 O O . THR A 1 281 ? 9.699 -4.141 -46.546 1.00 98.19 281 THR A O 1
ATOM 2126 N N . ALA A 1 282 ? 9.429 -2.351 -45.221 1.00 98.12 282 ALA A N 1
ATOM 2127 C CA . ALA A 1 282 ? 9.377 -3.078 -43.965 1.00 98.12 282 ALA A CA 1
ATOM 2128 C C . ALA A 1 282 ? 8.381 -2.451 -42.979 1.00 98.12 282 ALA A C 1
ATOM 2130 O O . ALA A 1 282 ? 7.985 -1.297 -43.120 1.00 98.12 282 ALA A O 1
ATOM 2131 N N . GLN A 1 283 ? 8.007 -3.229 -41.965 1.00 97.44 283 GLN A N 1
ATOM 2132 C CA . GLN A 1 283 ? 7.206 -2.817 -40.812 1.00 97.44 283 GLN A CA 1
ATOM 2133 C C . GLN A 1 283 ? 7.852 -3.321 -39.521 1.00 97.44 283 GLN A C 1
ATOM 2135 O O . GLN A 1 283 ? 8.449 -4.399 -39.511 1.00 97.44 283 GLN A O 1
ATOM 2140 N N . ILE A 1 284 ? 7.643 -2.611 -38.410 1.00 96.19 284 ILE A N 1
ATOM 2141 C CA . ILE A 1 284 ? 7.767 -3.218 -37.078 1.00 96.19 284 ILE A CA 1
ATOM 2142 C C . ILE A 1 284 ? 6.546 -4.126 -36.875 1.00 96.19 284 ILE A C 1
ATOM 2144 O O . ILE A 1 284 ? 5.416 -3.700 -37.135 1.00 96.19 284 ILE A O 1
ATOM 2148 N N . ARG A 1 285 ? 6.752 -5.372 -36.432 1.00 93.38 285 ARG A N 1
ATOM 2149 C CA . ARG A 1 285 ? 5.659 -6.337 -36.220 1.00 93.38 285 ARG A CA 1
ATOM 2150 C C . ARG A 1 285 ? 4.688 -5.876 -35.129 1.00 93.38 285 ARG A C 1
ATOM 2152 O O . ARG A 1 285 ? 5.056 -5.145 -34.211 1.00 93.38 285 ARG A O 1
ATOM 2159 N N . GLU A 1 286 ? 3.448 -6.355 -35.211 1.00 87.56 286 GLU A N 1
ATOM 2160 C CA . GLU A 1 286 ? 2.445 -6.166 -34.159 1.00 87.56 286 GLU A CA 1
ATOM 2161 C C . GLU A 1 286 ? 2.969 -6.627 -32.785 1.00 87.56 286 GLU A C 1
ATOM 2163 O O . GLU A 1 286 ? 3.688 -7.621 -32.675 1.00 87.56 286 GLU A O 1
ATOM 2168 N N . GLY A 1 287 ? 2.608 -5.892 -31.729 1.00 83.62 287 GLY A N 1
ATOM 2169 C CA . GLY A 1 287 ? 2.933 -6.236 -30.342 1.00 83.62 287 GLY A CA 1
ATOM 2170 C C . GLY A 1 287 ? 4.376 -5.955 -29.906 1.00 83.62 287 GLY A C 1
ATOM 2171 O O . GLY A 1 287 ? 4.680 -6.050 -28.718 1.00 83.62 287 GLY A O 1
ATOM 2172 N N . VAL A 1 288 ? 5.273 -5.581 -30.823 1.00 89.00 288 VAL A N 1
ATOM 2173 C CA . VAL A 1 288 ? 6.671 -5.272 -30.495 1.00 89.00 288 VAL A CA 1
ATOM 2174 C C . VAL A 1 288 ? 6.768 -3.953 -29.726 1.00 89.00 288 VAL A C 1
ATOM 2176 O O . VAL A 1 288 ? 6.409 -2.893 -30.231 1.00 89.00 288 VAL A O 1
ATOM 2179 N N . THR A 1 289 ? 7.331 -4.018 -28.520 1.00 87.81 289 THR A N 1
ATOM 2180 C CA . THR A 1 289 ? 7.645 -2.859 -27.660 1.00 87.81 289 THR A CA 1
ATOM 2181 C C . THR A 1 289 ? 9.140 -2.514 -27.629 1.00 87.81 289 THR A C 1
ATOM 2183 O O . THR A 1 289 ? 9.534 -1.463 -27.118 1.00 87.81 289 THR A O 1
ATOM 2186 N N . ARG A 1 290 ? 9.995 -3.385 -28.185 1.00 92.12 290 ARG A N 1
ATOM 2187 C CA . ARG A 1 290 ? 11.458 -3.238 -28.198 1.00 92.12 290 ARG A CA 1
ATOM 2188 C C . ARG A 1 290 ? 11.871 -1.952 -28.918 1.00 92.12 290 ARG A C 1
ATOM 2190 O O . ARG A 1 290 ? 11.604 -1.784 -30.100 1.00 92.12 290 ARG A O 1
ATOM 2197 N N . GLN A 1 291 ? 12.566 -1.081 -28.196 1.00 93.31 291 GLN A N 1
ATOM 2198 C CA . GLN A 1 291 ? 13.096 0.183 -28.708 1.00 93.31 291 GLN A CA 1
ATOM 2199 C C . GLN A 1 291 ? 14.389 -0.043 -29.518 1.00 93.31 291 GLN A C 1
ATOM 2201 O O . GLN A 1 291 ? 15.135 -0.985 -29.239 1.00 93.31 291 GLN A O 1
ATOM 2206 N N . ASN A 1 292 ? 14.692 0.855 -30.461 1.00 96.31 292 ASN A N 1
ATOM 2207 C CA . ASN A 1 292 ? 15.940 0.893 -31.237 1.00 96.31 292 ASN A CA 1
ATOM 2208 C C . ASN A 1 292 ? 16.298 -0.423 -31.957 1.00 96.31 292 ASN A C 1
ATOM 2210 O O . ASN A 1 292 ? 17.433 -0.896 -31.878 1.00 96.31 292 ASN A O 1
ATOM 2214 N N . ILE A 1 293 ? 15.341 -1.016 -32.673 1.00 97.94 293 ILE A N 1
ATOM 2215 C CA . ILE A 1 293 ? 15.524 -2.257 -33.439 1.00 97.94 293 ILE A CA 1
ATOM 2216 C C . ILE A 1 293 ? 16.503 -1.983 -34.595 1.00 97.94 293 ILE A C 1
ATOM 2218 O O . ILE A 1 293 ? 16.168 -1.194 -35.484 1.00 97.94 293 ILE A O 1
ATOM 2222 N N . PRO A 1 294 ? 17.713 -2.574 -34.600 1.00 98.00 294 PRO A N 1
ATOM 2223 C CA . PRO A 1 294 ? 18.747 -2.236 -35.569 1.00 98.00 294 PRO A CA 1
ATOM 2224 C C . PRO A 1 294 ? 18.597 -3.035 -36.865 1.00 98.00 294 PRO A C 1
ATOM 2226 O O . PRO A 1 294 ? 18.179 -4.192 -36.855 1.00 98.00 294 PRO A O 1
ATOM 2229 N N . ASN A 1 295 ? 19.027 -2.448 -37.980 1.00 98.19 295 ASN A N 1
ATOM 2230 C CA . ASN A 1 295 ? 19.227 -3.167 -39.232 1.00 98.19 295 ASN A CA 1
ATOM 2231 C C . ASN A 1 295 ? 20.497 -2.674 -39.962 1.00 98.19 295 ASN A C 1
ATOM 2233 O O . ASN A 1 295 ? 20.779 -1.475 -40.002 1.00 98.19 295 ASN A O 1
ATOM 2237 N N . THR A 1 296 ? 21.257 -3.590 -40.569 1.00 98.06 296 THR A N 1
ATOM 2238 C CA . THR A 1 296 ? 22.529 -3.343 -41.283 1.00 98.06 296 THR A CA 1
ATOM 2239 C C . THR A 1 296 ? 22.521 -4.012 -42.660 1.00 98.06 296 THR A C 1
ATOM 2241 O O . THR A 1 296 ? 21.693 -4.880 -42.919 1.00 98.06 296 THR A O 1
ATOM 2244 N N . ALA A 1 297 ? 23.399 -3.579 -43.564 1.00 98.19 297 ALA A N 1
ATOM 2245 C CA . ALA A 1 297 ? 23.606 -4.199 -44.875 1.00 98.19 297 ALA A CA 1
ATOM 2246 C C . ALA A 1 297 ? 25.098 -4.454 -45.121 1.00 98.19 297 ALA A C 1
ATOM 2248 O O . ALA A 1 297 ? 25.947 -3.814 -44.498 1.00 98.19 297 ALA A O 1
ATOM 2249 N N . LYS A 1 298 ? 25.428 -5.346 -46.056 1.00 97.81 298 LYS A N 1
ATOM 2250 C CA . LYS A 1 298 ? 26.792 -5.542 -46.575 1.00 97.81 298 LYS A CA 1
ATOM 2251 C C . LYS A 1 298 ? 26.766 -5.957 -48.047 1.00 97.81 298 LYS A C 1
ATOM 2253 O O . LYS A 1 298 ? 25.712 -6.325 -48.562 1.00 97.81 298 LYS A O 1
ATOM 2258 N N . VAL A 1 299 ? 27.914 -5.931 -48.717 1.00 98.00 299 VAL A N 1
ATOM 2259 C CA . VAL A 1 299 ? 28.089 -6.522 -50.052 1.00 98.00 299 VAL A CA 1
ATOM 2260 C C . VAL A 1 299 ? 29.058 -7.695 -49.959 1.00 98.00 299 VAL A C 1
ATOM 2262 O O . VAL A 1 299 ? 30.124 -7.562 -49.361 1.00 98.00 299 VAL A O 1
ATOM 2265 N N . THR A 1 300 ? 28.696 -8.830 -50.555 1.00 96.75 300 THR A N 1
ATOM 2266 C CA . THR A 1 300 ? 29.583 -9.985 -50.755 1.00 96.75 300 THR A CA 1
ATOM 2267 C C . THR A 1 300 ? 29.958 -10.068 -52.232 1.00 96.75 300 THR A C 1
ATOM 2269 O O . THR A 1 300 ? 29.109 -9.874 -53.105 1.00 96.75 300 THR A O 1
ATOM 2272 N N . TYR A 1 301 ? 31.233 -10.280 -52.543 1.00 94.88 301 TYR A N 1
ATOM 2273 C CA . TYR A 1 301 ? 31.731 -10.205 -53.912 1.00 94.88 301 TYR A CA 1
ATOM 2274 C C . TYR A 1 301 ? 32.960 -11.085 -54.156 1.00 94.88 301 TYR A C 1
ATOM 2276 O O . TYR A 1 301 ? 33.729 -11.420 -53.255 1.00 94.88 301 TYR A O 1
ATOM 2284 N N . GLN A 1 302 ? 33.155 -11.414 -55.429 1.00 93.25 302 GLN A N 1
ATOM 2285 C CA . GLN A 1 302 ? 34.354 -12.045 -55.959 1.00 93.25 302 GLN A CA 1
ATOM 2286 C C . GLN A 1 302 ? 34.851 -11.169 -57.109 1.00 93.25 302 GLN A C 1
ATOM 2288 O O . GLN A 1 302 ? 34.193 -11.057 -58.149 1.00 93.25 302 GLN A O 1
ATOM 2293 N N . ASN A 1 303 ? 35.997 -10.518 -56.906 1.00 90.44 303 ASN A N 1
ATOM 2294 C CA . ASN A 1 303 ? 36.649 -9.727 -57.944 1.00 90.44 303 ASN A CA 1
ATOM 2295 C C . ASN A 1 303 ? 37.211 -10.647 -59.055 1.00 90.44 303 ASN A C 1
ATOM 2297 O O . ASN A 1 303 ? 37.154 -11.876 -58.974 1.00 90.44 303 ASN A O 1
ATOM 2301 N N . LYS A 1 304 ? 37.782 -10.052 -60.102 1.00 86.56 304 LYS A N 1
ATOM 2302 C CA . LYS A 1 304 ? 38.407 -10.781 -61.220 1.00 86.56 304 LYS A CA 1
ATOM 2303 C C . LYS A 1 304 ? 39.591 -11.686 -60.828 1.00 86.56 304 LYS A C 1
ATOM 2305 O O . LYS A 1 304 ? 39.814 -12.694 -61.491 1.00 86.56 304 LYS A O 1
ATOM 2310 N N . SER A 1 305 ? 40.317 -11.343 -59.761 1.00 84.88 305 SER A N 1
ATOM 2311 C CA . SER A 1 305 ? 41.493 -12.068 -59.251 1.00 84.88 305 SER A CA 1
ATOM 2312 C C . SER A 1 305 ? 41.130 -13.242 -58.329 1.00 84.88 305 SER A C 1
ATOM 2314 O O . SER A 1 305 ? 42.000 -14.034 -57.971 1.00 84.88 305 SER A O 1
ATOM 2316 N N . HIS A 1 306 ? 39.862 -13.350 -57.913 1.00 87.19 306 HIS A N 1
ATOM 2317 C CA . HIS A 1 306 ? 39.402 -14.334 -56.935 1.00 87.19 306 HIS A CA 1
ATOM 2318 C C . HIS A 1 306 ? 39.700 -15.775 -57.378 1.00 87.19 306 HIS A C 1
ATOM 2320 O O . HIS A 1 306 ? 39.454 -16.150 -58.528 1.00 87.19 306 HIS A O 1
ATOM 2326 N N . VAL A 1 307 ? 40.184 -16.603 -56.449 1.00 84.88 307 VAL A N 1
ATOM 2327 C CA . VAL A 1 307 ? 40.548 -18.004 -56.702 1.00 84.88 307 VAL A CA 1
ATOM 2328 C C . VAL A 1 307 ? 39.415 -18.925 -56.259 1.00 84.88 307 VAL A C 1
ATOM 2330 O O . VAL A 1 307 ? 39.032 -18.927 -55.089 1.00 84.88 307 VAL A O 1
ATOM 2333 N N . ASP A 1 308 ? 38.907 -19.733 -57.187 1.00 84.31 308 ASP A N 1
ATOM 2334 C CA . ASP A 1 308 ? 37.774 -20.628 -56.949 1.00 84.31 308 ASP A CA 1
ATOM 2335 C C . ASP A 1 308 ? 38.056 -21.582 -55.770 1.00 84.31 308 ASP A C 1
ATOM 2337 O O . ASP A 1 308 ? 39.125 -22.189 -55.673 1.00 84.31 308 ASP A O 1
ATOM 2341 N N . GLY A 1 309 ? 37.090 -21.712 -54.856 1.00 83.00 309 GLY A N 1
ATOM 2342 C CA . GLY A 1 309 ? 37.237 -22.488 -53.617 1.00 83.00 309 GLY A CA 1
ATOM 2343 C C . GLY A 1 309 ? 37.799 -21.700 -52.425 1.00 83.00 309 GLY A C 1
ATOM 2344 O O . GLY A 1 309 ? 37.870 -22.251 -51.326 1.00 83.00 309 GLY A O 1
ATOM 2345 N N . THR A 1 310 ? 38.150 -20.422 -52.598 1.00 85.75 310 THR A N 1
ATOM 2346 C CA . THR A 1 310 ? 38.368 -19.490 -51.476 1.00 85.75 310 THR A CA 1
ATOM 2347 C C . THR A 1 310 ? 37.057 -18.794 -51.069 1.00 85.75 310 THR A C 1
ATOM 2349 O O . THR A 1 310 ? 36.123 -18.762 -51.869 1.00 85.75 310 THR A O 1
ATOM 2352 N N . PRO A 1 311 ? 36.922 -18.270 -49.833 1.00 88.94 311 PRO A N 1
ATOM 2353 C CA . PRO A 1 311 ? 35.706 -17.563 -49.422 1.00 88.94 311 PRO A CA 1
ATOM 2354 C C . PRO A 1 311 ? 35.475 -16.250 -50.186 1.00 88.94 311 PRO A C 1
ATOM 2356 O O . PRO A 1 311 ? 36.430 -15.554 -50.538 1.00 88.94 311 PRO A O 1
ATOM 2359 N N . ASP A 1 312 ? 34.205 -15.881 -50.371 1.00 91.69 312 ASP A N 1
ATOM 2360 C CA . ASP A 1 312 ? 33.800 -14.564 -50.878 1.00 91.69 312 ASP A CA 1
ATOM 2361 C C . ASP A 1 312 ? 34.389 -13.433 -50.021 1.00 91.69 312 ASP A C 1
ATOM 2363 O O . ASP A 1 312 ? 34.474 -13.532 -48.794 1.00 91.69 312 ASP A O 1
ATOM 2367 N N . THR A 1 313 ? 34.750 -12.321 -50.663 1.00 91.62 313 THR A N 1
ATOM 2368 C CA . THR A 1 313 ? 35.133 -11.101 -49.942 1.00 91.62 313 THR A CA 1
ATOM 2369 C C . THR A 1 313 ? 33.878 -10.345 -49.525 1.00 91.62 313 THR A C 1
ATOM 2371 O O . THR A 1 313 ? 32.909 -10.275 -50.279 1.00 91.62 313 THR A O 1
ATOM 2374 N N . GLU A 1 314 ? 33.882 -9.754 -48.333 1.00 94.62 314 GLU A N 1
ATOM 2375 C CA . GLU A 1 314 ? 32.767 -8.946 -47.841 1.00 94.62 314 GLU A CA 1
ATOM 2376 C C . GLU A 1 314 ? 33.220 -7.518 -47.537 1.00 94.62 314 GLU A C 1
ATOM 2378 O O . GLU A 1 314 ? 34.316 -7.292 -47.020 1.00 94.62 314 GLU A O 1
ATOM 2383 N N . THR A 1 315 ? 32.357 -6.540 -47.807 1.00 93.69 315 THR A N 1
ATOM 2384 C CA . THR A 1 315 ? 32.530 -5.192 -47.258 1.00 93.69 315 THR A CA 1
ATOM 2385 C C . THR A 1 315 ? 32.291 -5.210 -45.745 1.00 93.69 315 THR A C 1
ATOM 2387 O O . THR A 1 315 ? 31.503 -6.029 -45.255 1.00 93.69 315 THR A O 1
ATOM 2390 N N . PRO A 1 316 ? 32.844 -4.247 -44.983 1.00 93.62 316 PRO A N 1
ATOM 2391 C CA . PRO A 1 316 ? 32.313 -3.932 -43.664 1.00 93.62 316 PRO A CA 1
ATOM 2392 C C . PRO A 1 316 ? 30.792 -3.740 -43.739 1.00 93.62 316 PRO A C 1
ATOM 2394 O O . PRO A 1 316 ? 30.271 -3.203 -44.723 1.00 93.62 316 PRO A O 1
ATOM 2397 N N . SER A 1 317 ? 30.074 -4.191 -42.711 1.00 95.75 317 SER A N 1
ATOM 2398 C CA . SER A 1 317 ? 28.640 -3.905 -42.610 1.00 95.75 317 SER A CA 1
ATOM 2399 C C . SER A 1 317 ? 28.416 -2.407 -42.415 1.00 95.75 317 SER A C 1
ATOM 2401 O O . SER A 1 317 ? 29.217 -1.735 -41.760 1.00 95.75 317 SER A O 1
ATOM 2403 N N . THR A 1 318 ? 27.314 -1.880 -42.946 1.00 97.69 318 THR A N 1
ATOM 2404 C CA . THR A 1 318 ? 26.913 -0.492 -42.693 1.00 97.69 318 THR A CA 1
ATOM 2405 C C . THR A 1 318 ? 26.764 -0.241 -41.191 1.00 97.69 318 THR A C 1
ATOM 2407 O O . THR A 1 318 ? 26.377 -1.158 -40.457 1.00 97.69 318 THR A O 1
ATOM 2410 N N . PRO A 1 319 ? 26.949 1.006 -40.721 1.00 96.50 319 PRO A N 1
ATOM 2411 C CA . PRO A 1 319 ? 26.433 1.413 -39.421 1.00 96.50 319 PRO A CA 1
ATOM 2412 C C . PRO A 1 319 ? 24.951 1.012 -39.281 1.00 96.50 319 PRO A C 1
ATOM 2414 O O . PRO A 1 319 ? 24.217 1.054 -40.278 1.00 96.50 319 PRO A O 1
ATOM 2417 N N . PRO A 1 320 ? 24.499 0.597 -38.085 1.00 96.94 320 PRO A N 1
ATOM 2418 C CA . PRO A 1 320 ? 23.107 0.236 -37.872 1.00 96.94 320 PRO A CA 1
ATOM 2419 C C . PRO A 1 320 ? 22.218 1.470 -37.998 1.00 96.94 320 PRO A C 1
ATOM 2421 O O . PRO A 1 320 ? 22.472 2.500 -37.373 1.00 96.94 320 PRO A O 1
ATOM 2424 N N . VAL A 1 321 ? 21.150 1.336 -38.777 1.00 98.38 321 VAL A N 1
ATOM 2425 C CA . VAL A 1 321 ? 19.995 2.238 -38.714 1.00 98.38 321 VAL A CA 1
ATOM 2426 C C . VAL A 1 321 ? 18.942 1.603 -37.810 1.00 98.38 321 VAL A C 1
ATOM 2428 O O . VAL A 1 321 ? 18.809 0.377 -37.812 1.00 98.38 321 VAL A O 1
ATOM 2431 N N . THR A 1 322 ? 18.217 2.390 -37.018 1.00 98.12 322 THR A N 1
ATOM 2432 C CA . THR A 1 322 ? 17.279 1.858 -36.013 1.00 98.12 322 THR A CA 1
ATOM 2433 C C . THR A 1 322 ? 15.850 2.338 -36.222 1.00 98.12 322 THR A C 1
ATOM 2435 O O . THR A 1 322 ? 15.622 3.473 -36.629 1.00 98.12 322 THR A O 1
ATOM 2438 N N . VAL A 1 323 ? 14.876 1.492 -35.892 1.00 98.00 323 VAL A N 1
ATOM 2439 C CA . VAL A 1 323 ? 13.466 1.899 -35.777 1.00 98.00 323 VAL A CA 1
ATOM 2440 C C . VAL A 1 323 ? 12.955 1.680 -34.358 1.00 98.00 323 VAL A C 1
ATOM 2442 O O . VAL A 1 323 ? 13.396 0.754 -33.672 1.00 98.00 323 VAL A O 1
ATOM 2445 N N . THR A 1 324 ? 12.037 2.531 -33.912 1.00 94.94 324 THR A N 1
ATOM 2446 C CA . THR A 1 324 ? 11.469 2.491 -32.562 1.00 94.94 324 THR A CA 1
ATOM 2447 C C . THR A 1 324 ? 9.939 2.533 -32.628 1.00 94.94 324 THR A C 1
ATOM 2449 O O . THR A 1 324 ? 9.391 3.448 -33.242 1.00 94.94 324 THR A O 1
ATOM 2452 N N . PRO A 1 325 ? 9.231 1.578 -31.993 1.00 92.12 325 PRO A N 1
ATOM 2453 C CA . PRO A 1 325 ? 7.795 1.682 -31.778 1.00 92.12 325 PRO A CA 1
ATOM 2454 C C . PRO A 1 325 ? 7.502 2.676 -30.640 1.00 92.12 325 PRO A C 1
ATOM 2456 O O . PRO A 1 325 ? 8.292 2.762 -29.691 1.00 92.12 325 PRO A O 1
ATOM 2459 N N . PRO A 1 326 ? 6.369 3.399 -30.672 1.00 86.88 326 PRO A N 1
ATOM 2460 C CA . PRO A 1 326 ? 6.023 4.360 -29.629 1.00 86.88 326 PRO A CA 1
ATOM 2461 C C . PRO A 1 326 ? 5.946 3.689 -28.250 1.00 86.88 326 PRO A C 1
ATOM 2463 O O . PRO A 1 326 ? 5.381 2.607 -28.093 1.00 86.88 326 PRO A O 1
ATOM 2466 N N . THR A 1 327 ? 6.495 4.351 -27.231 1.00 88.69 327 THR A N 1
ATOM 2467 C CA . THR A 1 327 ? 6.377 3.898 -25.838 1.00 88.69 327 THR A CA 1
ATOM 2468 C C . THR A 1 327 ? 5.020 4.333 -25.264 1.00 88.69 327 THR A C 1
ATOM 2470 O O . THR A 1 327 ? 4.709 5.527 -25.326 1.00 88.69 327 THR A O 1
ATOM 2473 N N . PRO A 1 328 ? 4.211 3.425 -24.679 1.00 91.00 328 PRO A N 1
ATOM 2474 C CA . PRO A 1 328 ? 2.942 3.805 -24.072 1.00 91.00 328 PRO A CA 1
ATOM 2475 C C . PRO A 1 328 ? 3.111 4.722 -22.856 1.00 91.00 328 PRO A C 1
ATOM 2477 O O . PRO A 1 328 ? 4.004 4.508 -22.035 1.00 91.00 328 PRO A O 1
ATOM 2480 N N . ASN A 1 329 ? 2.212 5.693 -22.682 1.00 93.06 329 ASN A N 1
ATOM 2481 C CA . ASN A 1 329 ? 2.099 6.419 -21.413 1.00 93.06 329 ASN A CA 1
ATOM 2482 C C . ASN A 1 329 ? 1.207 5.665 -20.408 1.00 93.06 329 ASN A C 1
ATOM 2484 O O . ASN A 1 329 ? 0.412 4.806 -20.781 1.00 93.06 329 ASN A O 1
ATOM 2488 N N . THR A 1 330 ? 1.316 6.013 -19.125 1.00 95.06 330 THR A N 1
ATOM 2489 C CA . THR A 1 330 ? 0.494 5.460 -18.036 1.00 95.06 330 THR A CA 1
ATOM 2490 C C . THR A 1 330 ? -0.491 6.521 -17.521 1.00 95.06 330 THR A C 1
ATOM 2492 O O . THR A 1 330 ? -0.154 7.304 -16.629 1.00 95.06 330 THR A O 1
ATOM 2495 N N . PRO A 1 331 ? -1.709 6.622 -18.091 1.00 96.94 331 PRO A N 1
ATOM 2496 C CA . PRO A 1 331 ? -2.699 7.613 -17.668 1.00 96.94 331 PRO A CA 1
ATOM 2497 C C . PRO A 1 331 ? -3.144 7.401 -16.205 1.00 96.94 331 PRO A C 1
ATOM 2499 O O . PRO A 1 331 ? -3.125 6.273 -15.707 1.00 96.94 331 PRO A O 1
ATOM 2502 N N . PRO A 1 332 ? -3.559 8.450 -15.475 1.00 97.25 332 PRO A N 1
ATOM 2503 C CA . PRO A 1 332 ? -4.135 8.278 -14.144 1.00 97.25 332 PRO A CA 1
ATOM 2504 C C . PRO A 1 332 ? -5.465 7.515 -14.228 1.00 97.25 332 PRO A C 1
ATOM 2506 O O . PRO A 1 332 ? -6.223 7.694 -15.181 1.00 97.25 332 PRO A O 1
ATOM 2509 N N . LEU A 1 333 ? -5.755 6.688 -13.222 1.00 98.44 333 LEU A N 1
ATOM 2510 C CA . LEU A 1 333 ? -7.047 6.029 -13.035 1.00 98.44 333 LEU A CA 1
ATOM 2511 C C . LEU A 1 333 ? -7.629 6.508 -11.703 1.00 98.44 333 LEU A C 1
ATOM 2513 O O . LEU A 1 333 ? -7.106 6.177 -10.640 1.00 98.44 333 LEU A O 1
ATOM 2517 N N . GLU A 1 334 ? -8.680 7.316 -11.768 1.00 98.31 334 GLU A N 1
ATOM 2518 C CA . GLU A 1 334 ? -9.412 7.808 -10.604 1.00 98.31 334 GLU A CA 1
ATOM 2519 C C . GLU A 1 334 ? -10.693 6.986 -10.432 1.00 98.31 334 GLU A C 1
ATOM 2521 O O . GLU A 1 334 ? -11.355 6.628 -11.408 1.00 98.31 334 GLU A O 1
ATOM 2526 N N . LYS A 1 335 ? -11.038 6.664 -9.187 1.00 98.56 335 LYS A N 1
ATOM 2527 C CA . LYS A 1 335 ? -12.238 5.915 -8.823 1.00 98.56 335 LYS A CA 1
ATOM 2528 C C . LYS A 1 335 ? -13.011 6.669 -7.751 1.00 98.56 335 LYS A C 1
ATOM 2530 O O . LYS A 1 335 ? -12.416 7.182 -6.806 1.00 98.56 335 LYS A O 1
ATOM 2535 N N . LYS A 1 336 ? -14.336 6.715 -7.879 1.00 98.44 336 LYS A N 1
ATOM 2536 C CA . LYS A 1 336 ? -15.251 7.330 -6.903 1.00 98.44 336 LYS A CA 1
ATOM 2537 C C . LYS A 1 336 ? -16.427 6.410 -6.623 1.00 98.44 336 LYS A C 1
ATOM 2539 O O . LYS A 1 336 ? -16.757 5.540 -7.428 1.00 98.44 336 LYS A O 1
ATOM 2544 N N . VAL A 1 337 ? -17.087 6.628 -5.492 1.00 98.50 337 VAL A N 1
ATOM 2545 C CA . VAL A 1 337 ? -18.370 6.021 -5.140 1.00 98.50 337 VAL A CA 1
ATOM 2546 C C . VAL A 1 337 ? -19.363 7.115 -4.755 1.00 98.50 337 VAL A C 1
ATOM 2548 O O . VAL A 1 337 ? -19.050 8.007 -3.972 1.00 98.50 337 VAL A O 1
ATOM 2551 N N . ASN A 1 338 ? -20.541 7.112 -5.381 1.00 97.50 338 ASN A N 1
ATOM 2552 C CA . ASN A 1 338 ? -21.534 8.194 -5.310 1.00 97.50 338 ASN A CA 1
ATOM 2553 C C . ASN A 1 338 ? -20.934 9.602 -5.567 1.00 97.50 338 ASN A C 1
ATOM 2555 O O . ASN A 1 338 ? -21.413 10.599 -5.033 1.00 97.50 338 ASN A O 1
ATOM 2559 N N . GLY A 1 339 ? -19.878 9.684 -6.390 1.00 95.94 339 GLY A N 1
ATOM 2560 C CA . GLY A 1 339 ? -19.172 10.930 -6.717 1.00 95.94 339 GLY A CA 1
ATOM 2561 C C . GLY A 1 339 ? -18.127 11.401 -5.693 1.00 95.94 339 GLY A C 1
ATOM 2562 O O . GLY A 1 339 ? -17.576 12.483 -5.873 1.00 95.94 339 GLY A O 1
ATOM 2563 N N . ALA A 1 340 ? -17.827 10.612 -4.655 1.00 97.50 340 ALA A N 1
ATOM 2564 C CA . ALA A 1 340 ? -16.850 10.929 -3.610 1.00 97.50 340 ALA A CA 1
ATOM 2565 C C . ALA A 1 340 ? -15.856 9.775 -3.362 1.00 97.50 340 ALA A C 1
ATOM 2567 O O . ALA A 1 340 ? -16.035 8.664 -3.859 1.00 97.50 340 ALA A O 1
ATOM 2568 N N . ASP A 1 341 ? -14.826 10.014 -2.547 1.00 97.00 341 ASP A N 1
ATOM 2569 C CA . ASP A 1 341 ? -13.801 9.006 -2.214 1.00 97.00 341 ASP A CA 1
ATOM 2570 C C . ASP A 1 341 ? -14.315 7.884 -1.292 1.00 97.00 341 ASP A C 1
ATOM 2572 O O . ASP A 1 341 ? -13.646 6.872 -1.101 1.00 97.00 341 ASP A O 1
ATOM 2576 N N . LYS A 1 342 ? -15.499 8.061 -0.694 1.00 96.62 342 LYS A N 1
ATOM 2577 C CA . LYS A 1 342 ? -16.215 7.063 0.112 1.00 96.62 342 LYS A CA 1
ATOM 2578 C C . LYS A 1 342 ? -17.710 7.368 0.139 1.00 96.62 342 LYS A C 1
ATOM 2580 O O . LYS A 1 342 ? -18.096 8.532 0.026 1.00 96.62 342 LYS A O 1
ATOM 2585 N N . ALA A 1 343 ? -18.538 6.356 0.386 1.00 97.56 343 ALA A N 1
ATOM 2586 C CA . ALA A 1 343 ? -19.977 6.529 0.593 1.00 97.56 343 ALA A CA 1
ATOM 2587 C C . ALA A 1 343 ? -20.418 5.889 1.912 1.00 97.56 343 ALA A C 1
ATOM 2589 O O . ALA A 1 343 ? -20.144 4.718 2.160 1.00 97.56 343 ALA A O 1
ATOM 2590 N N . ASN A 1 344 ? -21.127 6.653 2.743 1.00 96.06 344 ASN A N 1
ATOM 2591 C CA . ASN A 1 344 ? -21.866 6.106 3.879 1.00 96.06 344 ASN A CA 1
ATOM 2592 C C . ASN A 1 344 ? -23.233 5.647 3.366 1.00 96.06 344 ASN A C 1
ATOM 2594 O O . ASN A 1 344 ? -23.895 6.425 2.680 1.00 96.06 344 ASN A O 1
ATOM 2598 N N . LEU A 1 345 ? -23.654 4.432 3.711 1.00 94.25 345 LEU A N 1
ATOM 2599 C CA . LEU A 1 345 ? -24.984 3.928 3.370 1.00 94.25 345 LEU A CA 1
ATOM 2600 C C . LEU A 1 345 ? -25.925 4.131 4.564 1.00 94.25 345 LEU A C 1
ATOM 2602 O O . LEU A 1 345 ? -25.552 3.866 5.709 1.00 94.25 345 LEU A O 1
ATOM 2606 N N . ALA A 1 346 ? -27.144 4.594 4.303 1.00 89.69 346 ALA A N 1
ATOM 2607 C CA . ALA A 1 346 ? -28.215 4.686 5.288 1.00 89.69 346 ALA A CA 1
ATOM 2608 C C . ALA A 1 346 ? -28.816 3.305 5.592 1.00 89.69 346 ALA A C 1
ATOM 2610 O O . ALA A 1 346 ? -29.185 3.029 6.734 1.00 89.69 346 ALA A O 1
ATOM 2611 N N . GLU A 1 347 ? -28.870 2.422 4.590 1.00 87.38 347 GLU A N 1
ATOM 2612 C CA . GLU A 1 347 ? -29.298 1.030 4.740 1.00 87.38 347 GLU A CA 1
ATOM 2613 C C . GLU A 1 347 ? -28.250 0.059 4.188 1.00 87.38 347 GLU A C 1
ATOM 2615 O O . GLU A 1 347 ? -27.529 0.347 3.236 1.00 87.38 347 GLU A O 1
ATOM 2620 N N . ARG A 1 348 ? -28.164 -1.133 4.782 1.00 87.94 348 ARG A N 1
ATOM 2621 C CA . ARG A 1 348 ? -27.130 -2.126 4.456 1.00 87.94 348 ARG A CA 1
ATOM 2622 C C . ARG A 1 348 ? -27.169 -2.586 2.992 1.00 87.94 348 ARG A C 1
ATOM 2624 O O . ARG A 1 348 ? -26.114 -2.831 2.420 1.00 87.94 348 ARG A O 1
ATOM 2631 N N . GLN A 1 349 ? -28.354 -2.691 2.392 1.00 90.19 349 GLN A N 1
ATOM 2632 C CA . GLN A 1 349 ? -28.568 -3.086 0.992 1.00 90.19 349 GLN A CA 1
ATOM 2633 C C . GLN A 1 349 ? -28.810 -1.883 0.053 1.00 90.19 349 GLN A C 1
ATOM 2635 O O . GLN A 1 349 ? -29.307 -2.068 -1.059 1.00 90.19 349 GLN A O 1
ATOM 2640 N N . GLU A 1 350 ? -28.475 -0.658 0.476 1.00 94.38 350 GLU A N 1
ATOM 2641 C CA . GLU A 1 350 ? -28.560 0.531 -0.379 1.00 94.38 350 GLU A CA 1
ATOM 2642 C C . GLU A 1 350 ? -27.699 0.372 -1.643 1.00 94.38 350 GLU A C 1
ATOM 2644 O O . GLU A 1 350 ? -26.574 -0.133 -1.598 1.00 94.38 350 GLU A O 1
ATOM 2649 N N . VAL A 1 351 ? -28.247 0.806 -2.781 1.00 97.44 351 VAL A N 1
ATOM 2650 C CA . VAL A 1 351 ? -27.561 0.779 -4.075 1.00 97.44 351 VAL A CA 1
ATOM 2651 C C . VAL A 1 351 ? -26.707 2.034 -4.222 1.00 97.44 351 VAL A C 1
ATOM 2653 O O . VAL A 1 351 ? -27.209 3.153 -4.141 1.00 97.44 351 VAL A O 1
ATOM 2656 N N . PHE A 1 352 ? -25.423 1.847 -4.500 1.00 98.25 352 PHE A N 1
ATOM 2657 C CA . PHE A 1 352 ? -24.446 2.907 -4.738 1.00 98.25 352 PHE A CA 1
ATOM 2658 C C . PHE A 1 352 ? -23.812 2.751 -6.125 1.00 98.25 352 PHE A C 1
ATOM 2660 O O . PHE A 1 352 ? -23.854 1.685 -6.733 1.00 98.25 352 PHE A O 1
ATOM 2667 N N . THR A 1 353 ? -23.231 3.824 -6.659 1.00 98.25 353 THR A N 1
ATOM 2668 C CA . THR A 1 353 ? -22.628 3.849 -8.002 1.00 98.25 353 THR A CA 1
ATOM 2669 C C . THR A 1 353 ? -21.127 4.075 -7.915 1.00 98.25 353 THR A C 1
ATOM 2671 O O . THR A 1 353 ? -20.698 5.088 -7.365 1.00 98.25 353 THR A O 1
ATOM 2674 N N . TYR A 1 354 ? -20.335 3.178 -8.502 1.00 98.56 354 TYR A N 1
ATOM 2675 C CA . TYR A 1 354 ? -18.919 3.425 -8.764 1.00 98.56 354 TYR A CA 1
ATOM 2676 C C . TYR A 1 354 ? -18.741 4.178 -10.086 1.00 98.56 354 TYR A C 1
ATOM 2678 O O . TYR A 1 354 ? -19.443 3.905 -11.066 1.00 98.56 354 TYR A O 1
ATOM 2686 N N . THR A 1 355 ? -17.777 5.099 -10.122 1.00 98.44 355 THR A N 1
ATOM 2687 C CA . THR A 1 355 ? -17.295 5.745 -11.351 1.00 98.44 355 THR A CA 1
ATOM 2688 C C . THR A 1 355 ? -15.792 5.521 -11.493 1.00 98.44 355 THR A C 1
ATOM 2690 O O . THR A 1 355 ? -15.076 5.566 -10.492 1.00 98.44 355 THR A O 1
ATOM 2693 N N . LEU A 1 356 ? -15.328 5.259 -12.717 1.00 98.69 356 LEU A N 1
ATOM 2694 C CA . LEU A 1 356 ? -13.913 5.156 -13.081 1.00 98.69 356 LEU A CA 1
ATOM 2695 C C . LEU A 1 356 ? -13.612 6.168 -14.180 1.00 98.69 356 LEU A C 1
ATOM 2697 O O . LEU A 1 356 ? -14.240 6.131 -15.242 1.00 98.69 356 LEU A O 1
ATOM 2701 N N . ASP A 1 357 ? -12.632 7.024 -13.929 1.00 98.44 357 ASP A N 1
ATOM 2702 C CA . ASP A 1 357 ? -12.259 8.138 -14.788 1.00 98.44 357 ASP A CA 1
ATOM 2703 C C . ASP A 1 357 ? -10.782 7.991 -15.190 1.00 98.44 357 ASP A C 1
ATOM 2705 O O . ASP A 1 357 ? -9.888 7.895 -14.346 1.00 98.44 357 ASP A O 1
ATOM 2709 N N . THR A 1 358 ? -10.511 7.927 -16.495 1.00 98.56 358 THR A N 1
ATOM 2710 C CA . THR A 1 358 ? -9.149 7.814 -17.043 1.00 98.56 358 THR A CA 1
ATOM 2711 C C . THR A 1 358 ? -9.078 8.383 -18.466 1.00 98.56 358 THR A C 1
ATOM 2713 O O . THR A 1 358 ? -10.048 8.948 -18.978 1.00 98.56 358 THR A O 1
ATOM 2716 N N . THR A 1 359 ? -7.935 8.260 -19.134 1.00 98.19 359 THR A N 1
ATOM 2717 C CA . THR A 1 359 ? -7.784 8.558 -20.564 1.00 98.19 359 THR A CA 1
ATOM 2718 C C . THR A 1 359 ? -7.219 7.349 -21.300 1.00 98.19 359 THR A C 1
ATOM 2720 O O . THR A 1 359 ? -6.523 6.525 -20.718 1.00 98.19 359 THR A O 1
ATOM 2723 N N . MET A 1 360 ? -7.522 7.227 -22.591 1.00 97.88 360 MET A N 1
ATOM 2724 C CA . MET A 1 360 ? -6.908 6.212 -23.446 1.00 97.88 360 MET A CA 1
ATOM 2725 C C . MET A 1 360 ? -5.390 6.457 -23.517 1.00 97.88 360 MET A C 1
ATOM 2727 O O . MET A 1 360 ? -4.995 7.588 -23.834 1.00 97.88 360 MET A O 1
ATOM 2731 N N . PRO A 1 361 ? -4.528 5.456 -23.272 1.00 96.69 361 PRO A N 1
ATOM 2732 C CA . PRO A 1 361 ? -3.086 5.635 -23.378 1.00 96.69 361 PRO A CA 1
ATOM 2733 C C . PRO A 1 361 ? -2.648 6.017 -24.801 1.00 96.69 361 PRO A C 1
ATOM 2735 O O . PRO A 1 361 ? -3.158 5.512 -25.800 1.00 96.69 361 PRO A O 1
ATOM 2738 N N . THR A 1 362 ? -1.672 6.915 -24.899 1.00 92.62 362 THR A N 1
ATOM 2739 C CA . THR A 1 362 ? -0.940 7.222 -26.135 1.00 92.62 362 THR A CA 1
ATOM 2740 C C . THR A 1 362 ? 0.140 6.170 -26.353 1.00 92.62 362 THR A C 1
ATOM 2742 O O . THR A 1 362 ? 0.810 5.824 -25.387 1.00 92.62 362 THR A O 1
ATOM 2745 N N . GLY A 1 363 ? 0.359 5.707 -27.588 1.00 87.94 363 GLY A N 1
ATOM 2746 C CA . GLY A 1 363 ? 1.421 4.738 -27.915 1.00 87.94 363 GLY A CA 1
ATOM 2747 C C . GLY A 1 363 ? 1.102 3.273 -27.582 1.00 87.94 363 GLY A C 1
ATOM 2748 O O . GLY A 1 363 ? 1.946 2.404 -27.771 1.00 87.94 363 GLY A O 1
ATOM 2749 N N . ALA A 1 364 ? -0.108 2.981 -27.101 1.00 91.25 364 ALA A N 1
ATOM 2750 C CA . ALA A 1 364 ? -0.578 1.622 -26.849 1.00 91.25 364 ALA A CA 1
ATOM 2751 C C . ALA A 1 364 ? -1.197 0.966 -28.101 1.00 91.25 364 ALA A C 1
ATOM 2753 O O . ALA A 1 364 ? -1.678 1.648 -29.007 1.00 91.25 364 ALA A O 1
ATOM 2754 N N . PHE A 1 365 ? -1.244 -0.369 -28.117 1.00 88.25 365 PHE A N 1
ATOM 2755 C CA . PHE A 1 365 ? -1.969 -1.173 -29.113 1.00 88.25 365 PHE A CA 1
ATOM 2756 C C . PHE A 1 365 ? -3.146 -1.970 -28.523 1.00 88.25 365 PHE A C 1
ATOM 2758 O O . PHE A 1 365 ? -4.025 -2.390 -29.274 1.00 88.25 365 PHE A O 1
ATOM 2765 N N . ALA A 1 366 ? -3.185 -2.155 -27.199 1.00 92.94 366 ALA A N 1
ATOM 2766 C CA . ALA A 1 366 ? -4.296 -2.759 -26.462 1.00 92.94 366 ALA A CA 1
ATOM 2767 C C . ALA A 1 366 ? -4.490 -2.038 -25.118 1.00 92.94 366 ALA A C 1
ATOM 2769 O O . ALA A 1 366 ? -3.517 -1.539 -24.542 1.00 92.94 366 ALA A O 1
ATOM 2770 N N . PHE A 1 367 ? -5.728 -1.972 -24.630 1.00 97.38 367 PHE A N 1
ATOM 2771 C CA . PHE A 1 367 ? -6.061 -1.353 -23.349 1.00 97.38 367 PHE A CA 1
ATOM 2772 C C . PHE A 1 367 ? -7.363 -1.933 -22.795 1.00 97.38 367 PHE A C 1
ATOM 2774 O O . PHE A 1 367 ? -8.398 -1.842 -23.457 1.00 97.38 367 PHE A O 1
ATOM 2781 N N . ASP A 1 368 ? -7.308 -2.453 -21.570 1.00 97.69 368 ASP A N 1
ATOM 2782 C CA . ASP A 1 368 ? -8.457 -3.028 -20.868 1.00 97.69 368 ASP A CA 1
ATOM 2783 C C . ASP A 1 368 ? -8.562 -2.426 -19.462 1.00 97.69 368 ASP A C 1
ATOM 2785 O O . ASP A 1 368 ? -7.575 -2.374 -18.727 1.00 97.69 368 ASP A O 1
ATOM 2789 N N . ILE A 1 369 ? -9.765 -2.006 -19.063 1.00 98.44 369 ILE A N 1
ATOM 2790 C CA . ILE A 1 369 ? -10.074 -1.530 -17.703 1.00 98.44 369 ILE A CA 1
ATOM 2791 C C . ILE A 1 369 ? -10.841 -2.632 -16.977 1.00 98.44 369 ILE A C 1
ATOM 2793 O O . ILE A 1 369 ? -11.776 -3.196 -17.545 1.00 98.44 369 ILE A O 1
ATOM 2797 N N . SER A 1 370 ? -10.504 -2.923 -15.718 1.00 97.62 370 SER A N 1
ATOM 2798 C CA . SER A 1 370 ? -11.255 -3.887 -14.916 1.00 97.62 370 SER A CA 1
ATOM 2799 C C . SER A 1 370 ? -11.444 -3.494 -13.450 1.00 97.62 370 SER A C 1
ATOM 2801 O O . SER A 1 370 ? -10.617 -2.826 -12.842 1.00 97.62 370 SER A O 1
ATOM 2803 N N . ASP A 1 371 ? -12.555 -3.929 -12.866 1.00 98.44 371 ASP A N 1
ATOM 2804 C CA . ASP A 1 371 ? -12.959 -3.639 -11.490 1.00 98.44 371 ASP A CA 1
ATOM 2805 C C . ASP A 1 371 ? -13.511 -4.929 -10.888 1.00 98.44 371 ASP A C 1
ATOM 2807 O O . ASP A 1 371 ? -14.448 -5.505 -11.437 1.00 98.44 371 ASP A O 1
ATOM 2811 N N . THR A 1 372 ? -12.891 -5.443 -9.827 1.00 98.00 372 THR A N 1
ATOM 2812 C CA . THR A 1 372 ? -13.320 -6.694 -9.184 1.00 98.00 372 THR A CA 1
ATOM 2813 C C . THR A 1 372 ? -13.879 -6.358 -7.821 1.00 98.00 372 THR A C 1
ATOM 2815 O O . THR A 1 372 ? -13.129 -5.957 -6.935 1.00 98.00 372 THR A O 1
ATOM 2818 N N . LEU A 1 373 ? -15.192 -6.514 -7.660 1.00 97.94 373 LEU A N 1
ATOM 2819 C CA . LEU A 1 373 ? -15.831 -6.228 -6.385 1.00 97.94 373 LEU A CA 1
ATOM 2820 C C . LEU A 1 373 ? -15.452 -7.266 -5.326 1.00 97.94 373 LEU A C 1
ATOM 2822 O O . LEU A 1 373 ? -15.370 -8.463 -5.607 1.00 97.94 373 LEU A O 1
ATOM 2826 N N . GLU A 1 374 ? -15.322 -6.797 -4.086 1.00 97.19 374 GLU A N 1
ATOM 2827 C CA . GLU A 1 374 ? -15.318 -7.641 -2.891 1.00 97.19 374 GLU A CA 1
ATOM 2828 C C . GLU A 1 374 ? -16.505 -8.614 -2.904 1.00 97.19 374 GLU A C 1
ATOM 2830 O O . GLU A 1 374 ? -17.627 -8.234 -3.243 1.00 97.19 374 GLU A O 1
ATOM 2835 N N . ASN A 1 375 ? -16.297 -9.865 -2.478 1.00 94.88 375 ASN A N 1
ATOM 2836 C CA . ASN A 1 375 ? -17.307 -10.928 -2.601 1.00 94.88 375 ASN A CA 1
ATOM 2837 C C . ASN A 1 375 ? -18.581 -10.696 -1.753 1.00 94.88 375 ASN A C 1
ATOM 2839 O O . ASN A 1 375 ? -19.565 -11.425 -1.884 1.00 94.88 375 ASN A O 1
ATOM 2843 N N . VAL A 1 376 ? -18.593 -9.690 -0.879 1.00 94.88 376 VAL A N 1
ATOM 2844 C CA . VAL A 1 376 ? -19.794 -9.243 -0.155 1.00 94.88 376 VAL A CA 1
ATOM 2845 C C . VAL A 1 376 ? -20.658 -8.263 -0.955 1.00 94.88 376 VAL A C 1
ATOM 2847 O O . VAL A 1 376 ? -21.763 -7.947 -0.524 1.00 94.88 376 VAL A O 1
ATOM 2850 N N . LEU A 1 377 ? -20.196 -7.800 -2.118 1.00 96.88 377 LEU A N 1
ATOM 2851 C CA . LEU A 1 377 ? -20.896 -6.876 -3.008 1.00 96.88 377 LEU A CA 1
ATOM 2852 C C . LEU A 1 377 ? -21.375 -7.582 -4.283 1.00 96.88 377 LEU A C 1
ATOM 2854 O O . LEU A 1 377 ? -20.856 -8.618 -4.685 1.00 96.88 377 LEU A O 1
ATOM 2858 N N . THR A 1 378 ? -22.367 -7.012 -4.958 1.00 96.38 378 THR A N 1
ATOM 2859 C CA . THR A 1 378 ? -22.804 -7.454 -6.288 1.00 96.38 378 THR A CA 1
ATOM 2860 C C . THR A 1 378 ? -23.082 -6.255 -7.181 1.00 96.38 378 THR A C 1
ATOM 2862 O O . THR A 1 378 ? -23.577 -5.236 -6.702 1.00 96.38 378 THR A O 1
ATOM 2865 N N . VAL A 1 379 ? -22.791 -6.387 -8.478 1.00 96.69 379 VAL A N 1
ATOM 2866 C CA . VAL A 1 379 ? -23.204 -5.417 -9.503 1.00 96.69 379 VAL A CA 1
ATOM 2867 C C . VAL A 1 379 ? -24.732 -5.436 -9.595 1.00 96.69 379 VAL A C 1
ATOM 2869 O O . VAL A 1 379 ? -25.334 -6.512 -9.622 1.00 96.69 379 VAL A O 1
ATOM 2872 N N . ASP A 1 380 ? -25.352 -4.258 -9.622 1.00 94.94 380 ASP A N 1
ATOM 2873 C CA . ASP A 1 380 ? -26.804 -4.080 -9.640 1.00 94.94 380 ASP A CA 1
ATOM 2874 C C . ASP A 1 380 ? -27.230 -3.316 -10.902 1.00 94.94 380 ASP A C 1
ATOM 2876 O O . ASP A 1 380 ? -27.223 -2.089 -10.957 1.00 94.94 380 ASP A O 1
ATOM 2880 N N . GLY A 1 381 ? -27.568 -4.057 -11.959 1.00 90.06 381 GLY A N 1
ATOM 2881 C CA . GLY A 1 381 ? -27.965 -3.495 -13.253 1.00 90.06 381 GLY A CA 1
ATOM 2882 C C . GLY A 1 381 ? -26.825 -3.382 -14.273 1.00 90.06 381 GLY A C 1
ATOM 2883 O O . GLY A 1 381 ? -25.843 -4.120 -14.227 1.00 90.06 381 GLY A O 1
ATOM 2884 N N . ALA A 1 382 ? -27.001 -2.502 -15.262 1.00 91.25 382 ALA A N 1
ATOM 2885 C CA . ALA A 1 382 ? -26.117 -2.409 -16.424 1.00 91.25 382 ALA A CA 1
ATOM 2886 C C . ALA A 1 382 ? -24.918 -1.472 -16.197 1.00 91.25 382 ALA A C 1
ATOM 2888 O O . ALA A 1 382 ? -25.081 -0.322 -15.785 1.00 91.25 382 ALA A O 1
ATOM 2889 N N . VAL A 1 383 ? -23.727 -1.947 -16.566 1.00 97.12 383 VAL A N 1
ATOM 2890 C CA . VAL A 1 383 ? -22.503 -1.139 -16.677 1.00 97.12 383 VAL A CA 1
ATOM 2891 C C . VAL A 1 383 ? -22.615 -0.212 -17.892 1.00 97.12 383 VAL A C 1
ATOM 2893 O O . VAL A 1 383 ? -23.045 -0.633 -18.966 1.00 97.12 383 VAL A O 1
ATOM 2896 N N . LYS A 1 384 ? -22.203 1.048 -17.744 1.00 96.75 384 LYS A N 1
ATOM 2897 C CA . LYS A 1 384 ? -22.146 2.041 -18.824 1.00 96.75 384 LYS A CA 1
ATOM 2898 C C . LYS A 1 384 ? -20.727 2.574 -18.948 1.00 96.75 384 LYS A C 1
ATOM 2900 O O . LYS A 1 384 ? -20.204 3.130 -17.986 1.00 96.75 384 LYS A O 1
ATOM 2905 N N . ALA A 1 385 ? -20.135 2.471 -20.132 1.00 97.88 385 ALA A N 1
ATOM 2906 C CA . ALA A 1 385 ? -18.842 3.075 -20.434 1.00 97.88 385 ALA A CA 1
ATOM 2907 C C . ALA A 1 385 ? -18.953 4.053 -21.613 1.00 97.88 385 ALA A C 1
ATOM 2909 O O . ALA A 1 385 ? -19.787 3.887 -22.509 1.00 97.88 385 ALA A O 1
ATOM 2910 N N . THR A 1 386 ? -18.110 5.084 -21.612 1.00 98.00 386 THR A N 1
ATOM 2911 C CA . THR A 1 386 ? -17.968 6.034 -22.719 1.00 98.00 386 THR A CA 1
ATOM 2912 C C . THR A 1 386 ? -16.499 6.267 -23.055 1.00 98.00 386 THR A C 1
ATOM 2914 O O . THR A 1 386 ? -15.653 6.288 -22.165 1.00 98.00 386 THR A O 1
ATOM 2917 N N . LEU A 1 387 ? -16.213 6.464 -24.342 1.00 97.75 387 LEU A N 1
ATOM 2918 C CA . LEU A 1 387 ? -14.914 6.835 -24.896 1.00 97.75 387 LEU A CA 1
ATOM 2919 C C . LEU A 1 387 ? -15.097 8.112 -25.720 1.00 97.75 387 LEU A C 1
ATOM 2921 O O . LEU A 1 387 ? -15.925 8.155 -26.631 1.00 97.75 387 LEU A O 1
ATOM 2925 N N . ALA A 1 388 ? -14.357 9.171 -25.384 1.00 95.75 388 ALA A N 1
ATOM 2926 C CA . ALA A 1 388 ? -14.500 10.499 -25.989 1.00 95.75 388 ALA A CA 1
ATOM 2927 C C . ALA A 1 388 ? -15.962 11.015 -26.007 1.00 95.75 388 ALA A C 1
ATOM 2929 O O . ALA A 1 388 ? -16.406 11.628 -26.978 1.00 95.75 388 ALA A O 1
ATOM 2930 N N . GLY A 1 389 ? -16.726 10.720 -24.947 1.00 94.12 389 GLY A N 1
ATOM 2931 C CA . GLY A 1 389 ? -18.143 11.082 -24.810 1.00 94.12 389 GLY A CA 1
ATOM 2932 C C . GLY A 1 389 ? -19.131 10.226 -25.617 1.00 94.12 389 GLY A C 1
ATOM 2933 O O . GLY A 1 389 ? -20.335 10.454 -25.526 1.00 94.12 389 GLY A O 1
ATOM 2934 N N . LYS A 1 390 ? -18.666 9.233 -26.387 1.00 95.56 390 LYS A N 1
ATOM 2935 C CA . LYS A 1 390 ? -19.518 8.269 -27.104 1.00 95.56 390 LYS A CA 1
ATOM 2936 C C . LYS A 1 390 ? -19.657 6.978 -26.305 1.00 95.56 390 LYS A C 1
ATOM 2938 O O . LYS A 1 390 ? -18.687 6.523 -25.710 1.00 95.56 390 LYS A O 1
ATOM 2943 N N . THR A 1 391 ? -20.838 6.370 -26.314 1.00 96.56 391 THR A N 1
ATOM 2944 C CA . THR A 1 391 ? -21.097 5.088 -25.639 1.00 96.56 391 THR A CA 1
ATOM 2945 C C . THR A 1 391 ? -20.229 3.965 -26.208 1.00 96.56 391 THR A C 1
ATOM 2947 O O . THR A 1 391 ? -20.121 3.811 -27.424 1.00 96.56 391 THR A O 1
ATOM 2950 N N . VAL A 1 392 ? -19.623 3.183 -25.317 1.00 96.69 392 VAL A N 1
ATOM 2951 C CA . VAL A 1 392 ? -18.899 1.946 -25.637 1.00 96.69 392 VAL A CA 1
ATOM 2952 C C . VAL A 1 392 ? -19.922 0.831 -25.920 1.00 96.69 392 VAL A C 1
ATOM 2954 O O . VAL A 1 392 ? -20.869 0.698 -25.140 1.00 96.69 392 VAL A O 1
ATOM 2957 N N . PRO A 1 393 ? -19.781 0.050 -27.010 1.00 95.44 393 PRO A N 1
ATOM 2958 C CA . PRO A 1 393 ? -20.699 -1.045 -27.330 1.00 95.44 393 PRO A CA 1
ATOM 2959 C C . PRO A 1 393 ? -20.781 -2.114 -26.231 1.00 95.44 393 PRO A C 1
ATOM 2961 O O . PRO A 1 393 ? -19.803 -2.381 -25.534 1.00 95.44 393 PRO A O 1
ATOM 2964 N N . ALA A 1 394 ? -21.947 -2.746 -26.076 1.00 93.38 394 ALA A N 1
ATOM 2965 C CA . ALA A 1 394 ? -22.197 -3.689 -24.982 1.00 93.38 394 ALA A CA 1
ATOM 2966 C C . ALA A 1 394 ? -21.332 -4.958 -25.079 1.00 93.38 394 ALA A C 1
ATOM 2968 O O . ALA A 1 394 ? -20.935 -5.511 -24.060 1.00 93.38 394 ALA A O 1
ATOM 2969 N N . GLU A 1 395 ? -20.979 -5.384 -26.291 1.00 95.69 395 GLU A N 1
ATOM 2970 C CA . GLU A 1 395 ? -20.083 -6.509 -26.567 1.00 95.69 395 GLU A CA 1
ATOM 2971 C C . GLU A 1 395 ? -18.630 -6.283 -26.107 1.00 95.69 395 GLU A C 1
ATOM 2973 O O . GLU A 1 395 ? -17.875 -7.244 -25.986 1.00 95.69 395 GLU A O 1
ATOM 2978 N N . GLN A 1 396 ? -18.244 -5.035 -25.813 1.00 97.06 396 GLN A N 1
ATOM 2979 C CA . GLN A 1 396 ? -16.940 -4.680 -25.234 1.00 97.06 396 GLN A CA 1
ATOM 2980 C C . GLN A 1 396 ? -16.952 -4.688 -23.696 1.00 97.06 396 GLN A C 1
ATOM 2982 O O . GLN A 1 396 ? -15.913 -4.466 -23.076 1.00 97.06 396 GLN A O 1
ATOM 2987 N N . ILE A 1 397 ? -18.112 -4.925 -23.071 1.00 97.50 397 ILE A N 1
ATOM 2988 C CA . ILE A 1 397 ? -18.314 -4.849 -21.622 1.00 97.50 397 ILE A CA 1
ATOM 2989 C C . ILE A 1 397 ? -18.707 -6.230 -21.092 1.00 97.50 397 ILE A C 1
ATOM 2991 O O . ILE A 1 397 ? -19.784 -6.748 -21.377 1.00 97.50 397 ILE A O 1
ATOM 2995 N N . THR A 1 398 ? -17.850 -6.818 -20.262 1.00 96.88 398 THR A N 1
ATOM 2996 C CA . THR A 1 398 ? -18.106 -8.104 -19.601 1.00 96.88 398 THR A CA 1
ATOM 2997 C C . THR A 1 398 ? -18.344 -7.897 -18.110 1.00 96.88 398 THR A C 1
ATOM 2999 O O . THR A 1 398 ? -17.583 -7.197 -17.449 1.00 96.88 398 THR A O 1
ATOM 3002 N N . VAL A 1 399 ? -19.370 -8.554 -17.564 1.00 96.00 399 VAL A N 1
ATOM 3003 C CA . VAL A 1 399 ? -19.562 -8.709 -16.115 1.00 96.00 399 VAL A CA 1
ATOM 3004 C C . VAL A 1 399 ? -19.597 -10.198 -15.805 1.00 96.00 399 VAL A C 1
ATOM 3006 O O . VAL A 1 399 ? -20.538 -10.893 -16.188 1.00 96.00 399 VAL A O 1
ATOM 3009 N N . LYS A 1 400 ? -18.560 -10.704 -15.136 1.00 93.88 400 LYS A N 1
ATOM 3010 C CA . LYS A 1 400 ? -18.430 -12.121 -14.780 1.00 93.88 400 LYS A CA 1
ATOM 3011 C C . LYS A 1 400 ? -17.779 -12.251 -13.407 1.00 93.88 400 LYS A C 1
ATOM 3013 O O . LYS A 1 400 ? -16.811 -11.561 -13.128 1.00 93.88 400 LYS A O 1
ATOM 3018 N N . ASP A 1 401 ? -18.311 -13.120 -12.550 1.00 90.88 401 ASP A N 1
ATOM 3019 C CA . ASP A 1 401 ? -17.756 -13.423 -11.219 1.00 90.88 401 ASP A CA 1
ATOM 3020 C C . ASP A 1 401 ? -17.545 -12.177 -10.320 1.00 90.88 401 ASP A C 1
ATOM 3022 O O . ASP A 1 401 ? -16.678 -12.160 -9.453 1.00 90.88 401 ASP A O 1
ATOM 3026 N N . GLN A 1 402 ? -18.382 -11.142 -10.501 1.00 92.25 402 GLN A N 1
ATOM 3027 C CA . GLN A 1 402 ? -18.296 -9.796 -9.885 1.00 92.25 402 GLN A CA 1
ATOM 3028 C C . GLN A 1 402 ? -17.135 -8.915 -10.380 1.00 92.25 402 GLN A C 1
ATOM 3030 O O . GLN A 1 402 ? -16.935 -7.812 -9.870 1.00 92.25 402 GLN A O 1
ATOM 3035 N N . LYS A 1 403 ? -16.419 -9.361 -11.414 1.00 96.06 403 LYS A N 1
ATOM 3036 C CA . LYS A 1 403 ? -15.478 -8.552 -12.179 1.00 96.06 403 LYS A CA 1
ATOM 3037 C C . LYS A 1 403 ? -16.179 -7.892 -13.366 1.00 96.06 403 LYS A C 1
ATOM 3039 O O . LYS A 1 403 ? -16.732 -8.570 -14.233 1.00 96.06 403 LYS A O 1
ATOM 3044 N N . VAL A 1 404 ? -16.136 -6.565 -13.399 1.00 97.94 404 VAL A N 1
ATOM 3045 C CA . VAL A 1 404 ? -16.430 -5.737 -14.570 1.00 97.94 404 VAL A CA 1
ATOM 3046 C C . VAL A 1 404 ? -15.145 -5.616 -15.390 1.00 97.94 404 VAL A C 1
ATOM 3048 O O . VAL A 1 404 ? -14.087 -5.349 -14.825 1.00 97.94 404 VAL A O 1
ATOM 3051 N N . THR A 1 405 ? -15.227 -5.782 -16.708 1.00 97.88 405 THR A N 1
ATOM 3052 C CA . THR A 1 405 ? -14.112 -5.566 -17.644 1.00 97.88 405 THR A CA 1
ATOM 3053 C C . THR A 1 405 ? -14.614 -4.828 -18.882 1.00 97.88 405 THR A C 1
ATOM 3055 O O . THR A 1 405 ? -15.684 -5.154 -19.400 1.00 97.88 405 THR A O 1
ATOM 3058 N N . ILE A 1 406 ? -13.844 -3.850 -19.356 1.00 98.25 406 ILE A N 1
ATOM 3059 C CA . ILE A 1 406 ? -14.074 -3.103 -20.592 1.00 98.25 406 ILE A CA 1
ATOM 3060 C C . ILE A 1 406 ? -12.833 -3.268 -21.467 1.00 98.25 406 ILE A C 1
ATOM 3062 O O . ILE A 1 406 ? -11.758 -2.807 -21.084 1.00 98.25 406 ILE A O 1
ATOM 3066 N N . THR A 1 407 ? -12.998 -3.907 -22.624 1.00 97.38 407 THR A N 1
ATOM 3067 C CA . THR A 1 407 ? -11.923 -4.228 -23.576 1.00 97.38 407 THR A CA 1
ATOM 3068 C C . THR A 1 407 ? -12.056 -3.345 -24.812 1.00 97.38 407 THR A C 1
ATOM 3070 O O . THR A 1 407 ? -13.054 -3.430 -25.533 1.00 97.38 407 THR A O 1
ATOM 3073 N N . PHE A 1 408 ? -11.069 -2.489 -25.080 1.00 97.38 408 PHE A N 1
ATOM 3074 C CA . PHE A 1 408 ? -11.104 -1.586 -26.235 1.00 97.38 408 PHE A CA 1
ATOM 3075 C C . PHE A 1 408 ? -10.481 -2.234 -27.476 1.00 97.38 408 PHE A C 1
ATOM 3077 O O . PHE A 1 408 ? -9.435 -2.878 -27.404 1.00 97.38 408 PHE A O 1
ATOM 3084 N N . THR A 1 409 ? -11.084 -2.035 -28.654 1.00 94.69 409 THR A N 1
ATOM 3085 C CA . THR A 1 409 ? -10.484 -2.526 -29.902 1.00 94.69 409 THR A CA 1
ATOM 3086 C C . THR A 1 409 ? -9.213 -1.754 -30.239 1.00 94.69 409 THR A C 1
ATOM 3088 O O . THR A 1 409 ? -9.084 -0.561 -29.962 1.00 94.69 409 THR A O 1
ATOM 3091 N N . LYS A 1 410 ? -8.287 -2.423 -30.925 1.00 89.88 410 LYS A N 1
ATOM 3092 C CA . LYS A 1 410 ? -7.035 -1.851 -31.441 1.00 89.88 410 LYS A CA 1
ATOM 3093 C C . LYS A 1 410 ? -7.231 -0.520 -32.184 1.00 89.88 410 LYS A C 1
ATOM 3095 O O . LYS A 1 410 ? -6.489 0.433 -31.947 1.00 89.88 410 LYS A O 1
ATOM 3100 N N . ASP A 1 411 ? -8.273 -0.420 -33.011 1.00 91.50 411 ASP A N 1
ATOM 3101 C CA . ASP A 1 411 ? -8.616 0.815 -33.726 1.00 91.50 411 ASP A CA 1
ATOM 3102 C C . ASP A 1 411 ? -9.098 1.927 -32.786 1.00 91.50 411 ASP A C 1
ATOM 3104 O O . ASP A 1 411 ? -8.778 3.095 -33.013 1.00 91.50 411 ASP A O 1
ATOM 3108 N N . GLN A 1 412 ? -9.829 1.594 -31.713 1.00 95.50 412 GLN A N 1
ATOM 3109 C CA . GLN A 1 412 ? -10.206 2.563 -30.680 1.00 95.50 412 GLN A CA 1
ATOM 3110 C C . GLN A 1 412 ? -8.972 3.062 -29.917 1.00 95.50 412 GLN A C 1
ATOM 3112 O O . GLN A 1 412 ? -8.844 4.270 -29.724 1.00 95.50 412 GLN A O 1
ATOM 3117 N N . VAL A 1 413 ? -8.054 2.167 -29.531 1.00 94.12 413 VAL A N 1
ATOM 3118 C CA . VAL A 1 413 ? -6.816 2.530 -28.817 1.00 94.12 413 VAL A CA 1
ATOM 3119 C C . VAL A 1 413 ? -5.957 3.474 -29.665 1.00 94.12 413 VAL A C 1
ATOM 3121 O O . VAL A 1 413 ? -5.603 4.557 -29.200 1.00 94.12 413 VAL A O 1
ATOM 3124 N N . LYS A 1 414 ? -5.717 3.134 -30.942 1.00 88.50 414 LYS A N 1
ATOM 3125 C CA . LYS A 1 414 ? -4.963 3.987 -31.879 1.00 88.50 414 LYS A CA 1
ATOM 3126 C C . LYS A 1 414 ? -5.682 5.323 -32.160 1.00 88.50 414 LYS A C 1
ATOM 3128 O O . LYS A 1 414 ? -5.059 6.380 -32.103 1.00 88.50 414 LYS A O 1
ATOM 3133 N N . SER A 1 415 ? -6.993 5.311 -32.430 1.00 93.25 415 SER A N 1
ATOM 3134 C CA . SER A 1 415 ? -7.732 6.508 -32.894 1.00 93.25 415 SER A CA 1
ATOM 3135 C C . SER A 1 415 ? -8.140 7.490 -31.791 1.00 93.25 415 SER A C 1
ATOM 3137 O O . SER A 1 415 ? -8.379 8.664 -32.076 1.00 93.25 415 SER A O 1
ATOM 3139 N N . TYR A 1 416 ? -8.264 7.030 -30.543 1.00 96.12 416 TYR A N 1
ATOM 3140 C CA . TYR A 1 416 ? -8.717 7.845 -29.408 1.00 96.12 416 TYR A CA 1
ATOM 3141 C C . TYR A 1 416 ? -7.629 8.072 -28.350 1.00 96.12 416 TYR A C 1
ATOM 3143 O O . TYR A 1 416 ? -7.954 8.464 -27.231 1.00 96.12 416 TYR A O 1
ATOM 3151 N N . ALA A 1 417 ? -6.354 7.891 -28.701 1.00 94.06 417 ALA A N 1
ATOM 3152 C CA . ALA A 1 417 ? -5.205 8.211 -27.856 1.00 94.06 417 ALA A CA 1
ATOM 3153 C C . ALA A 1 417 ? -5.361 9.575 -27.139 1.00 94.06 417 ALA A C 1
ATOM 3155 O O . ALA A 1 417 ? -5.670 10.604 -27.750 1.00 94.06 417 ALA A O 1
ATOM 3156 N N . GLY A 1 418 ? -5.194 9.575 -25.814 1.00 95.69 418 GLY A N 1
ATOM 3157 C CA . GLY A 1 418 ? -5.344 10.743 -24.943 1.00 95.69 418 GLY A CA 1
ATOM 3158 C C . GLY A 1 418 ? -6.780 11.240 -24.712 1.00 95.69 418 GLY A C 1
ATOM 3159 O O . GLY A 1 418 ? -6.956 12.262 -24.050 1.00 95.69 418 GLY A O 1
ATOM 3160 N N . LYS A 1 419 ? -7.824 10.582 -25.239 1.00 98.12 419 LYS A N 1
ATOM 3161 C CA . LYS A 1 419 ? -9.229 10.972 -24.997 1.00 98.12 419 LYS A CA 1
ATOM 3162 C C . LYS A 1 419 ? -9.780 10.352 -23.713 1.00 98.12 419 LYS A C 1
ATOM 3164 O O . LYS A 1 419 ? -9.379 9.260 -23.324 1.00 98.12 419 LYS A O 1
ATOM 3169 N N . ALA A 1 420 ? -10.715 11.054 -23.074 1.00 98.06 420 ALA A N 1
ATOM 3170 C CA . ALA A 1 420 ? -11.331 10.630 -21.819 1.00 98.06 420 ALA A CA 1
ATOM 3171 C C . ALA A 1 420 ? -12.141 9.332 -21.959 1.00 98.06 420 ALA A C 1
ATOM 3173 O O . ALA A 1 420 ? -12.836 9.121 -22.961 1.00 98.06 420 ALA A O 1
ATOM 3174 N N . ILE A 1 421 ? -12.065 8.510 -20.916 1.00 98.69 421 ILE A N 1
ATOM 3175 C CA . ILE A 1 421 ? -12.859 7.308 -20.693 1.00 98.69 421 ILE A CA 1
ATOM 3176 C C . ILE A 1 421 ? -13.572 7.475 -19.352 1.00 98.69 421 ILE A C 1
ATOM 3178 O O . ILE A 1 421 ? -12.928 7.755 -18.342 1.00 98.69 421 ILE A O 1
ATOM 3182 N N . HIS A 1 422 ? -14.887 7.263 -19.354 1.00 98.31 422 HIS A N 1
ATOM 3183 C CA . HIS A 1 422 ? -15.706 7.252 -18.141 1.00 98.31 422 HIS A CA 1
ATOM 3184 C C . HIS A 1 422 ? -16.493 5.948 -18.074 1.00 98.31 422 HIS A C 1
ATOM 3186 O O . HIS A 1 422 ? -17.262 5.648 -18.992 1.00 98.31 422 HIS A O 1
ATOM 3192 N N . VAL A 1 423 ? -16.326 5.190 -16.993 1.00 98.50 423 VAL A N 1
ATOM 3193 C CA . VAL A 1 423 ? -17.086 3.970 -16.691 1.00 98.50 423 VAL A CA 1
ATOM 3194 C C . VAL A 1 423 ? -17.944 4.232 -15.462 1.00 98.50 423 VAL A C 1
ATOM 3196 O O . VAL A 1 423 ? -17.479 4.818 -14.491 1.00 98.50 423 VAL A O 1
ATOM 3199 N N . THR A 1 424 ? -19.196 3.791 -15.482 1.00 98.06 424 THR A N 1
ATOM 3200 C CA . THR A 1 424 ? -20.122 3.899 -14.352 1.00 98.06 424 THR A CA 1
ATOM 3201 C C . THR A 1 424 ? -20.921 2.613 -14.211 1.00 98.06 424 THR A C 1
ATOM 3203 O O . THR A 1 424 ? -21.408 2.062 -15.201 1.00 98.06 424 THR A O 1
ATOM 3206 N N . PHE A 1 425 ? -21.057 2.118 -12.985 1.00 98.12 425 PHE A N 1
ATOM 3207 C CA . PHE A 1 425 ? -21.880 0.949 -12.696 1.00 98.12 425 PHE A CA 1
ATOM 3208 C C . PHE A 1 425 ? -22.373 0.972 -11.252 1.00 98.12 425 PHE A C 1
ATOM 3210 O O . PHE A 1 425 ? -21.679 1.442 -10.350 1.00 98.12 425 PHE A O 1
ATOM 3217 N N . ALA A 1 426 ? -23.593 0.485 -11.043 1.00 97.81 426 ALA A N 1
ATOM 3218 C CA . ALA A 1 426 ? -24.182 0.390 -9.718 1.00 97.81 426 ALA A CA 1
ATOM 3219 C C . ALA A 1 426 ? -23.850 -0.957 -9.063 1.00 97.81 426 ALA A C 1
ATOM 3221 O O . ALA A 1 426 ? -23.647 -1.971 -9.736 1.00 97.81 426 ALA A O 1
ATOM 3222 N N . ALA A 1 427 ? -23.776 -0.951 -7.738 1.00 98.12 427 ALA A N 1
ATOM 3223 C CA . ALA A 1 427 ? -23.519 -2.107 -6.902 1.00 98.12 427 ALA A CA 1
ATOM 3224 C C . ALA A 1 427 ? -24.232 -1.959 -5.549 1.00 98.12 427 ALA A C 1
ATOM 3226 O O . ALA A 1 427 ? -24.663 -0.871 -5.167 1.00 98.12 427 ALA A O 1
ATOM 3227 N N . LYS A 1 428 ? -24.363 -3.069 -4.824 1.00 96.81 428 LYS A N 1
ATOM 3228 C CA . LYS A 1 428 ? -24.926 -3.121 -3.467 1.00 96.81 428 LYS A CA 1
ATOM 3229 C C . LYS A 1 428 ? -24.290 -4.242 -2.657 1.00 96.81 428 LYS A C 1
ATOM 3231 O O . LYS A 1 428 ? -23.724 -5.174 -3.232 1.00 96.81 428 LYS A O 1
ATOM 3236 N N . VAL A 1 429 ? -24.419 -4.192 -1.333 1.00 94.81 429 VAL A N 1
ATOM 3237 C CA . VAL A 1 429 ? -24.066 -5.333 -0.473 1.00 94.81 429 VAL A CA 1
ATOM 3238 C C . VAL A 1 429 ? -25.042 -6.482 -0.744 1.00 94.81 429 VAL A C 1
ATOM 3240 O O . VAL A 1 429 ? -26.254 -6.272 -0.825 1.00 94.81 429 VAL A O 1
ATOM 3243 N N . LYS A 1 430 ? -24.527 -7.706 -0.891 1.00 91.94 430 LYS A N 1
ATOM 3244 C CA . LYS A 1 430 ? -25.344 -8.914 -1.044 1.00 91.94 430 LYS A CA 1
ATOM 3245 C C . LYS A 1 430 ? -26.205 -9.140 0.199 1.00 91.94 430 LYS A C 1
ATOM 3247 O O . LYS A 1 430 ? -25.790 -8.882 1.336 1.00 91.94 430 LYS A O 1
ATOM 3252 N N . ASP A 1 431 ? -27.396 -9.685 -0.023 1.00 86.19 431 ASP A N 1
ATOM 3253 C CA . ASP A 1 431 ? -28.257 -10.080 1.082 1.00 86.19 431 ASP A CA 1
ATOM 3254 C C . ASP A 1 431 ? -27.609 -11.189 1.926 1.00 86.19 431 ASP A C 1
ATOM 3256 O O . ASP A 1 431 ? -26.978 -12.103 1.395 1.00 86.19 431 ASP A O 1
ATOM 3260 N N . GLY A 1 432 ? -27.709 -11.065 3.251 1.00 82.75 432 GLY A N 1
ATOM 3261 C CA . GLY A 1 432 ? -27.106 -11.991 4.210 1.00 82.75 432 GLY A CA 1
ATOM 3262 C C . GLY A 1 432 ? -25.582 -12.178 4.128 1.00 82.75 432 GLY A C 1
ATOM 3263 O O . GLY A 1 432 ? -25.098 -13.160 4.680 1.00 82.75 432 GLY A O 1
ATOM 3264 N N . ALA A 1 433 ? -24.835 -11.309 3.430 1.00 89.12 433 ALA A N 1
ATOM 3265 C CA . ALA A 1 433 ? -23.370 -11.394 3.332 1.00 89.12 433 ALA A CA 1
ATOM 3266 C C . ALA A 1 433 ? -22.692 -11.365 4.711 1.00 89.12 433 ALA A C 1
ATOM 3268 O O . ALA A 1 433 ? -23.154 -10.629 5.575 1.00 89.12 433 ALA A O 1
ATOM 3269 N N . ASP A 1 434 ? -21.566 -12.049 4.918 1.00 89.75 434 ASP A N 1
ATOM 3270 C CA . ASP A 1 434 ? -20.800 -11.857 6.154 1.00 89.75 434 ASP A CA 1
ATOM 3271 C C . ASP A 1 434 ? -19.905 -10.612 6.053 1.00 89.75 434 ASP A C 1
ATOM 3273 O O . ASP A 1 434 ? -18.957 -10.582 5.270 1.00 89.75 434 ASP A O 1
ATOM 3277 N N . LEU A 1 435 ? -20.210 -9.576 6.842 1.00 90.81 435 LEU A N 1
ATOM 3278 C CA . LEU A 1 435 ? -19.416 -8.344 6.902 1.00 90.81 435 LEU A CA 1
ATOM 3279 C C . LEU A 1 435 ? -18.368 -8.331 8.021 1.00 90.81 435 LEU A C 1
ATOM 3281 O O . LEU A 1 435 ? -17.605 -7.371 8.109 1.00 90.81 435 LEU A O 1
ATOM 3285 N N . THR A 1 436 ? -18.285 -9.382 8.840 1.00 88.25 436 THR A N 1
ATOM 3286 C CA . THR A 1 436 ? -17.347 -9.475 9.972 1.00 88.25 436 THR A CA 1
ATOM 3287 C C . THR A 1 436 ? -15.882 -9.192 9.584 1.00 88.25 436 THR A C 1
ATOM 3289 O O . THR A 1 436 ? -15.224 -8.454 10.320 1.00 88.25 436 THR A O 1
ATOM 3292 N N . PRO A 1 437 ? -15.355 -9.641 8.419 1.00 92.44 437 PRO A N 1
ATOM 3293 C CA . PRO A 1 437 ? -13.994 -9.297 7.979 1.00 92.44 437 PRO A CA 1
ATOM 3294 C C . PRO A 1 437 ? -13.741 -7.793 7.760 1.00 92.44 437 PRO A C 1
ATOM 3296 O O . PRO A 1 437 ? -12.593 -7.356 7.773 1.00 92.44 437 PRO A O 1
ATOM 3299 N N . TYR A 1 438 ? -14.798 -6.999 7.572 1.00 92.31 438 TYR A N 1
ATOM 3300 C CA . TYR A 1 438 ? -14.748 -5.566 7.261 1.00 92.31 438 TYR A CA 1
ATOM 3301 C C . TYR A 1 438 ? -15.056 -4.679 8.489 1.00 92.31 438 TYR A C 1
ATOM 3303 O O . TYR A 1 438 ? -15.220 -3.465 8.353 1.00 92.31 438 TYR A O 1
ATOM 3311 N N . MET A 1 439 ? -15.136 -5.269 9.690 1.00 88.88 439 MET A N 1
ATOM 3312 C CA . MET A 1 439 ? -15.440 -4.610 10.972 1.00 88.88 439 MET A CA 1
ATOM 3313 C C . MET A 1 439 ? -14.173 -4.390 11.824 1.00 88.88 439 MET A C 1
ATOM 3315 O O . MET A 1 439 ? -14.108 -4.772 12.992 1.00 88.88 439 MET A O 1
ATOM 3319 N N . VAL A 1 440 ? -13.131 -3.789 11.240 1.00 79.88 440 VAL A N 1
ATOM 3320 C CA . VAL A 1 440 ? -11.826 -3.601 11.901 1.00 79.88 440 VAL A CA 1
ATOM 3321 C C . VAL A 1 440 ? -11.706 -2.197 12.505 1.00 79.88 440 VAL A C 1
ATOM 3323 O O . VAL A 1 440 ? -11.701 -1.206 11.782 1.00 79.88 440 VAL A O 1
ATOM 3326 N N . ASN A 1 441 ? -11.535 -2.112 13.830 1.00 62.84 441 ASN A N 1
ATOM 3327 C CA . ASN A 1 441 ? -11.213 -0.881 14.576 1.00 62.84 441 ASN A CA 1
ATOM 3328 C C . ASN A 1 441 ? -12.166 0.320 14.361 1.00 62.84 441 ASN A C 1
ATOM 3330 O O . ASN A 1 441 ? -11.729 1.471 14.405 1.00 62.84 441 ASN A O 1
ATOM 3334 N N . GLY A 1 442 ? -13.468 0.085 14.165 1.00 77.44 442 GLY A N 1
ATOM 3335 C CA . GLY A 1 442 ? -14.455 1.163 14.060 1.00 77.44 442 GLY A CA 1
ATOM 3336 C C . GLY A 1 442 ? -15.681 0.780 13.223 1.00 77.44 442 GLY A C 1
ATOM 3337 O O . GLY A 1 442 ? -16.178 -0.336 13.376 1.00 77.44 442 GLY A O 1
ATOM 3338 N N . PRO A 1 443 ? -16.207 1.689 12.378 1.00 85.75 443 PRO A N 1
ATOM 3339 C CA . PRO A 1 443 ? -17.354 1.393 11.528 1.00 85.75 443 PRO A CA 1
ATOM 3340 C C . PRO A 1 443 ? -17.006 0.361 10.448 1.00 85.75 443 PRO A C 1
ATOM 3342 O O . PRO A 1 443 ? -15.875 0.294 9.968 1.00 85.75 443 PRO A O 1
ATOM 3345 N N . THR A 1 444 ? -18.012 -0.402 10.027 1.00 91.62 444 THR A N 1
ATOM 3346 C CA . THR A 1 444 ? -17.893 -1.372 8.926 1.00 91.62 444 THR A CA 1
ATOM 3347 C C . THR A 1 444 ? -17.485 -0.656 7.634 1.00 91.62 444 THR A C 1
ATOM 3349 O O . THR A 1 444 ? -18.104 0.343 7.272 1.00 91.62 444 THR A O 1
ATOM 3352 N N . SER A 1 445 ? -16.459 -1.147 6.932 1.00 95.62 445 SER A N 1
ATOM 3353 C CA . SER A 1 445 ? -15.892 -0.480 5.750 1.00 95.62 445 SER A CA 1
ATOM 3354 C C . SER A 1 445 ? -15.440 -1.488 4.692 1.00 95.62 445 SER A C 1
ATOM 3356 O O . SER A 1 445 ? -14.404 -2.132 4.845 1.00 95.62 445 SER A O 1
ATOM 3358 N N . ILE A 1 446 ? -16.186 -1.588 3.591 1.00 97.19 446 ILE A N 1
ATOM 3359 C CA . ILE A 1 446 ? -15.907 -2.507 2.478 1.00 97.19 446 ILE A CA 1
ATOM 3360 C C . ILE A 1 446 ? -15.117 -1.741 1.399 1.00 97.19 446 ILE A C 1
ATOM 3362 O O . ILE A 1 446 ? -15.694 -0.844 0.779 1.00 97.19 446 ILE A O 1
ATOM 3366 N N . PRO A 1 447 ? -13.819 -2.027 1.178 1.00 97.44 447 PRO A N 1
ATOM 3367 C CA . PRO A 1 447 ? -13.001 -1.342 0.177 1.00 97.44 447 PRO A CA 1
ATOM 3368 C C . PRO A 1 447 ? -13.376 -1.760 -1.252 1.00 97.44 447 PRO A C 1
ATOM 3370 O O . PRO A 1 447 ? -13.950 -2.822 -1.468 1.00 97.44 447 PRO A O 1
ATOM 3373 N N . ASN A 1 448 ? -13.010 -0.947 -2.246 1.00 98.12 448 ASN A N 1
ATOM 3374 C CA . ASN A 1 448 ? -13.016 -1.368 -3.646 1.00 98.12 448 ASN A CA 1
ATOM 3375 C C . ASN A 1 448 ? -11.949 -0.618 -4.474 1.00 98.12 448 ASN A C 1
ATOM 3377 O O . ASN A 1 448 ? -11.845 0.606 -4.384 1.00 98.12 448 ASN A O 1
ATOM 3381 N N . THR A 1 449 ? -11.212 -1.330 -5.332 1.00 98.25 449 THR A N 1
ATOM 3382 C CA . THR A 1 449 ? -10.109 -0.814 -6.170 1.00 98.25 449 THR A CA 1
ATOM 3383 C C . THR A 1 449 ? -10.274 -1.315 -7.607 1.00 98.25 449 THR A C 1
ATOM 3385 O O . THR A 1 449 ? -10.608 -2.474 -7.824 1.00 98.25 449 THR A O 1
ATOM 3388 N N . ALA A 1 450 ? -10.112 -0.436 -8.595 1.00 98.44 450 ALA A N 1
ATOM 3389 C CA . ALA A 1 450 ? -10.099 -0.801 -10.013 1.00 98.44 450 ALA A CA 1
ATOM 3390 C C . ALA A 1 450 ? -8.664 -0.830 -10.542 1.00 98.44 450 ALA A C 1
ATOM 3392 O O . ALA A 1 450 ? -7.765 -0.272 -9.921 1.00 98.44 450 ALA A O 1
ATOM 3393 N N . ASN A 1 451 ? -8.464 -1.430 -11.709 1.00 98.31 451 ASN A N 1
ATOM 3394 C CA . ASN A 1 451 ? -7.195 -1.438 -12.423 1.00 98.31 451 ASN A CA 1
ATOM 3395 C C . ASN A 1 451 ? -7.398 -1.255 -13.933 1.00 98.31 451 ASN A C 1
ATOM 3397 O O . ASN A 1 451 ? -8.506 -1.389 -14.454 1.00 98.31 451 ASN A O 1
ATOM 3401 N N . TYR A 1 452 ? -6.308 -1.006 -14.649 1.00 98.25 452 TYR A N 1
ATOM 3402 C CA . TYR A 1 452 ? -6.220 -1.269 -16.083 1.00 98.25 452 TYR A CA 1
ATOM 3403 C C . TYR A 1 452 ? -4.957 -2.064 -16.426 1.00 98.25 452 TYR A C 1
ATOM 3405 O O . TYR A 1 452 ? -4.023 -2.142 -15.621 1.00 98.25 452 TYR A O 1
ATOM 3413 N N . ILE A 1 453 ? -4.903 -2.584 -17.653 1.00 96.88 453 ILE A N 1
ATOM 3414 C CA . ILE A 1 453 ? -3.717 -3.168 -18.292 1.00 96.88 453 ILE A CA 1
ATOM 3415 C C . ILE A 1 453 ? -3.492 -2.539 -19.675 1.00 96.88 453 ILE A C 1
ATOM 3417 O O . ILE A 1 453 ? -4.436 -2.326 -20.437 1.00 96.88 453 ILE A O 1
ATOM 3421 N N . ILE A 1 454 ? -2.235 -2.234 -19.999 1.00 94.94 454 ILE A N 1
ATOM 3422 C CA . ILE A 1 454 ? -1.798 -1.696 -21.295 1.00 94.94 454 ILE A CA 1
ATOM 3423 C C . ILE A 1 454 ? -1.067 -2.796 -22.074 1.00 94.94 454 ILE A C 1
ATOM 3425 O O . ILE A 1 454 ? -0.319 -3.582 -21.497 1.00 94.94 454 ILE A O 1
ATOM 3429 N N . ASN A 1 455 ? -1.256 -2.845 -23.396 1.00 91.44 455 ASN A N 1
ATOM 3430 C CA . ASN A 1 455 ? -0.527 -3.725 -24.323 1.00 91.44 455 ASN A CA 1
ATOM 3431 C C . ASN A 1 455 ? -0.610 -5.233 -24.006 1.00 91.44 455 ASN A C 1
ATOM 3433 O O . ASN A 1 455 ? 0.196 -6.014 -24.505 1.00 91.44 455 ASN A O 1
ATOM 3437 N N . ASN A 1 456 ? -1.590 -5.650 -23.197 1.00 89.88 456 ASN A N 1
ATOM 3438 C CA . ASN A 1 456 ? -1.700 -7.001 -22.634 1.00 89.88 456 ASN A CA 1
ATOM 3439 C C . ASN A 1 456 ? -0.457 -7.448 -21.829 1.00 89.88 456 ASN A C 1
ATOM 3441 O O . ASN A 1 456 ? -0.271 -8.643 -21.601 1.00 89.88 456 ASN A O 1
ATOM 3445 N N . ASP A 1 457 ? 0.383 -6.507 -21.383 1.00 87.69 457 ASP A N 1
ATOM 3446 C CA . ASP A 1 457 ? 1.561 -6.781 -20.560 1.00 87.69 457 ASP A CA 1
ATOM 3447 C C . ASP A 1 457 ? 1.176 -6.701 -19.070 1.00 87.69 457 ASP A C 1
ATOM 3449 O O . ASP A 1 457 ? 0.805 -5.623 -18.596 1.00 87.69 457 ASP A O 1
ATOM 3453 N N . PRO A 1 458 ? 1.265 -7.801 -18.294 1.00 89.12 458 PRO A N 1
ATOM 3454 C CA . PRO A 1 458 ? 0.899 -7.804 -16.876 1.00 89.12 458 PRO A CA 1
ATOM 3455 C C . PRO A 1 458 ? 1.776 -6.887 -16.006 1.00 89.12 458 PRO A C 1
ATOM 3457 O O . PRO A 1 458 ? 1.412 -6.617 -14.863 1.00 89.12 458 PRO A O 1
ATOM 3460 N N . ASN A 1 459 ? 2.905 -6.392 -16.526 1.00 88.50 459 ASN A N 1
ATOM 3461 C CA . ASN A 1 459 ? 3.768 -5.412 -15.863 1.00 88.50 459 ASN A CA 1
ATOM 3462 C C . ASN A 1 459 ? 3.372 -3.956 -16.180 1.00 88.50 459 ASN A C 1
ATOM 3464 O O . ASN A 1 459 ? 3.846 -3.038 -15.513 1.00 88.50 459 ASN A O 1
ATOM 3468 N N . MET A 1 460 ? 2.511 -3.727 -17.180 1.00 91.44 460 MET A N 1
ATOM 3469 C CA . MET A 1 460 ? 2.003 -2.405 -17.569 1.00 91.44 460 MET A CA 1
ATOM 3470 C C . MET A 1 460 ? 0.580 -2.183 -17.041 1.00 91.44 460 MET A C 1
ATOM 3472 O O . MET A 1 460 ? -0.351 -1.865 -17.787 1.00 91.44 460 MET A O 1
ATOM 3476 N N . THR A 1 461 ? 0.412 -2.374 -15.735 1.00 95.56 461 THR A N 1
ATOM 3477 C CA . THR A 1 461 ? -0.861 -2.213 -15.026 1.00 95.56 461 THR A CA 1
ATOM 3478 C C . THR A 1 461 ? -0.875 -0.962 -14.151 1.00 95.56 461 THR A C 1
ATOM 3480 O O . THR A 1 461 ? 0.165 -0.389 -13.810 1.00 95.56 461 THR A O 1
ATOM 3483 N N . LYS A 1 462 ? -2.076 -0.512 -13.786 1.00 96.88 462 LYS A N 1
ATOM 3484 C CA . LYS A 1 462 ? -2.265 0.608 -12.862 1.00 96.88 462 LYS A CA 1
ATOM 3485 C C . LYS A 1 462 ? -3.528 0.425 -12.043 1.00 96.88 462 LYS A C 1
ATOM 3487 O O . LYS A 1 462 ? -4.610 0.357 -12.617 1.00 96.88 462 LYS A O 1
ATOM 3492 N N . ASP A 1 463 ? -3.382 0.445 -10.724 1.00 98.19 463 ASP A N 1
ATOM 3493 C CA . ASP A 1 463 ? -4.510 0.505 -9.797 1.00 98.19 463 ASP A CA 1
ATOM 3494 C C . ASP A 1 463 ? -5.022 1.942 -9.610 1.00 98.19 463 ASP A C 1
ATOM 3496 O O . ASP A 1 463 ? -4.264 2.920 -9.702 1.00 98.19 463 ASP A O 1
ATOM 3500 N N . SER A 1 464 ? -6.317 2.053 -9.315 1.00 98.56 464 SER A N 1
ATOM 3501 C CA . SER A 1 464 ? -6.973 3.274 -8.854 1.00 98.56 464 SER A CA 1
ATOM 3502 C C . SER A 1 464 ? -6.668 3.560 -7.381 1.00 98.56 464 SER A C 1
ATOM 3504 O O . SER A 1 464 ? -6.116 2.733 -6.656 1.00 98.56 464 SER A O 1
ATOM 3506 N N . ASN A 1 465 ? -7.126 4.707 -6.883 1.00 98.06 465 ASN A N 1
ATOM 3507 C CA . ASN A 1 465 ? -7.382 4.857 -5.452 1.00 98.06 465 ASN A CA 1
ATOM 3508 C C . ASN A 1 465 ? -8.441 3.837 -4.982 1.00 98.06 465 ASN A C 1
ATOM 3510 O O . ASN A 1 465 ? -9.365 3.491 -5.724 1.00 98.06 465 ASN A O 1
ATOM 3514 N N . THR A 1 466 ? -8.321 3.368 -3.741 1.00 98.00 466 THR A N 1
ATOM 3515 C CA . THR A 1 466 ? -9.349 2.547 -3.090 1.00 98.00 466 THR A CA 1
ATOM 3516 C C . THR A 1 466 ? -10.466 3.439 -2.563 1.00 98.00 466 THR A C 1
ATOM 3518 O O . THR A 1 466 ? -10.191 4.397 -1.842 1.00 98.00 466 THR A O 1
ATOM 3521 N N . VAL A 1 467 ? -11.721 3.096 -2.860 1.00 98.12 467 VAL A N 1
ATOM 3522 C CA . VAL A 1 467 ? -12.902 3.796 -2.331 1.00 98.12 467 VAL A CA 1
ATOM 3523 C C . VAL A 1 467 ? -13.772 2.848 -1.501 1.00 98.12 467 VAL A C 1
ATOM 3525 O O . VAL A 1 467 ? -14.269 1.852 -2.033 1.00 98.12 467 VAL A O 1
ATOM 3528 N N . PRO A 1 468 ? -13.951 3.092 -0.191 1.00 97.31 468 PRO A N 1
ATOM 3529 C CA . PRO A 1 468 ? -14.789 2.243 0.639 1.00 97.31 468 PRO A CA 1
ATOM 3530 C C . PRO A 1 468 ? -16.265 2.657 0.631 1.00 97.31 468 PRO A C 1
ATOM 3532 O O . PRO A 1 468 ? -16.609 3.842 0.564 1.00 97.31 468 PRO A O 1
ATOM 3535 N N . VAL A 1 469 ? -17.142 1.668 0.799 1.00 97.69 469 VAL A N 1
ATOM 3536 C CA . VAL A 1 469 ? -18.531 1.874 1.232 1.00 97.69 469 VAL A CA 1
ATOM 3537 C C . VAL A 1 469 ? -18.684 1.491 2.699 1.00 97.69 469 VAL A C 1
ATOM 3539 O O . VAL A 1 469 ? -18.160 0.470 3.147 1.00 97.69 469 VAL A O 1
ATOM 3542 N N . LEU A 1 470 ? -19.378 2.337 3.456 1.00 95.19 470 LEU A N 1
ATOM 3543 C CA . LEU A 1 470 ? -19.554 2.218 4.898 1.00 95.19 470 LEU A CA 1
ATOM 3544 C C . LEU A 1 470 ? -21.034 1.926 5.200 1.00 95.19 470 LEU A C 1
ATOM 3546 O O . LEU A 1 470 ? -21.816 2.872 5.340 1.00 95.19 470 LEU A O 1
ATOM 3550 N N . PRO A 1 471 ? -21.454 0.647 5.257 1.00 93.19 471 PRO A N 1
ATOM 3551 C CA . PRO A 1 471 ? -22.799 0.289 5.695 1.00 93.19 471 PRO A CA 1
ATOM 3552 C C . PRO A 1 471 ? -23.011 0.583 7.194 1.00 93.19 471 PRO A C 1
ATOM 3554 O O . PRO A 1 471 ? -22.039 0.676 7.955 1.00 93.19 471 PRO A O 1
ATOM 3557 N N . PRO A 1 472 ? -24.274 0.681 7.657 1.00 89.50 472 PRO A N 1
ATOM 3558 C CA . PRO A 1 472 ? -24.582 0.788 9.079 1.00 89.50 472 PRO A CA 1
ATOM 3559 C C . PRO A 1 472 ? -23.943 -0.366 9.856 1.00 89.50 472 PRO A C 1
ATOM 3561 O O . PRO A 1 472 ? -24.081 -1.528 9.479 1.00 89.50 472 PRO A O 1
ATOM 3564 N N . THR A 1 473 ? -23.228 -0.046 10.934 1.00 87.94 473 THR A N 1
ATOM 3565 C CA . THR A 1 473 ? -22.531 -1.059 11.740 1.00 87.94 473 THR A CA 1
ATOM 3566 C C . THR A 1 473 ? -23.530 -1.763 12.665 1.00 87.94 473 THR A C 1
ATOM 3568 O O . THR A 1 473 ? -24.195 -1.063 13.437 1.00 87.94 473 THR A O 1
ATOM 3571 N N . PRO A 1 474 ? -23.663 -3.103 12.602 1.00 85.19 474 PRO A N 1
ATOM 3572 C CA . PRO A 1 474 ? -24.582 -3.846 13.459 1.00 85.19 474 PRO A CA 1
ATOM 3573 C C . PRO A 1 474 ? -24.238 -3.716 14.943 1.00 85.19 474 PRO A C 1
ATOM 3575 O O . PRO A 1 474 ? -23.072 -3.767 15.337 1.00 85.19 474 PRO A O 1
ATOM 3578 N N . THR A 1 475 ? -25.264 -3.601 15.776 1.00 87.06 475 THR A N 1
ATOM 3579 C CA . THR A 1 475 ? -25.176 -3.786 17.233 1.00 87.06 475 THR A CA 1
ATOM 3580 C C . THR A 1 475 ? -25.593 -5.212 17.580 1.00 87.06 475 THR A C 1
ATOM 3582 O O . THR A 1 475 ? -26.527 -5.723 16.973 1.00 87.06 475 THR A O 1
ATOM 3585 N N . GLU A 1 476 ? -24.991 -5.850 18.582 1.00 87.06 476 GLU A N 1
ATOM 3586 C CA . GLU A 1 476 ? -25.514 -7.135 19.067 1.00 87.06 476 GLU A CA 1
ATOM 3587 C C . GLU A 1 476 ? -26.773 -6.968 19.938 1.00 87.06 476 GLU A C 1
ATOM 3589 O O . GLU A 1 476 ? -26.877 -5.987 20.681 1.00 87.06 476 GLU A O 1
ATOM 3594 N N . PRO A 1 477 ? -27.691 -7.954 19.946 1.00 93.88 477 PRO A N 1
ATOM 3595 C CA . PRO A 1 477 ? -28.770 -8.004 20.923 1.00 93.88 477 PRO A CA 1
ATOM 3596 C C . PRO A 1 477 ? -28.241 -8.293 22.336 1.00 93.88 477 PRO A C 1
ATOM 3598 O O . PRO A 1 477 ? -27.155 -8.850 22.526 1.00 93.88 477 PRO A O 1
ATOM 3601 N N . GLY A 1 478 ? -29.047 -7.969 23.344 1.00 94.19 478 GLY A N 1
ATOM 3602 C CA . GLY A 1 478 ? -28.798 -8.296 24.751 1.00 94.19 478 GLY A CA 1
ATOM 3603 C C . GLY A 1 478 ? -30.044 -8.886 25.404 1.00 94.19 478 GLY A C 1
ATOM 3604 O O . GLY A 1 478 ? -31.138 -8.744 24.865 1.00 94.19 478 GLY A O 1
ATOM 3605 N N . ILE A 1 479 ? -29.900 -9.536 26.559 1.00 97.88 479 ILE A N 1
ATOM 3606 C CA . ILE A 1 479 ? -31.033 -10.056 27.334 1.00 97.88 479 ILE A CA 1
ATOM 3607 C C . ILE A 1 479 ? -30.780 -9.883 28.840 1.00 97.88 479 ILE A C 1
ATOM 3609 O O . ILE A 1 479 ? -29.682 -10.145 29.324 1.00 97.88 479 ILE A O 1
ATOM 3613 N N . ASP A 1 480 ? -31.797 -9.431 29.571 1.00 97.50 480 ASP A N 1
ATOM 3614 C CA . ASP A 1 480 ? -31.824 -9.301 31.034 1.00 97.50 480 ASP A CA 1
ATOM 3615 C C . ASP A 1 480 ? -33.100 -9.945 31.599 1.00 97.50 480 ASP A C 1
ATOM 3617 O O . ASP A 1 480 ? -34.109 -10.078 30.898 1.00 97.50 480 ASP A O 1
ATOM 3621 N N . LYS A 1 481 ? -33.058 -10.340 32.875 1.00 97.44 481 LYS A N 1
ATOM 3622 C CA . LYS A 1 481 ? -34.193 -10.915 33.599 1.00 97.44 481 LYS A CA 1
ATOM 3623 C C . LYS A 1 481 ? -34.290 -10.336 35.003 1.00 97.44 481 LYS A C 1
ATOM 3625 O O . LYS A 1 481 ? -33.296 -10.244 35.723 1.00 97.44 481 LYS A O 1
ATOM 3630 N N . LYS A 1 482 ? -35.515 -9.991 35.399 1.00 95.25 482 LYS A N 1
ATOM 3631 C CA . LYS A 1 482 ? -35.883 -9.532 36.745 1.00 95.25 482 LYS A CA 1
ATOM 3632 C C . LYS A 1 482 ? -37.168 -10.208 37.216 1.00 95.25 482 LYS A C 1
ATOM 3634 O O . LYS A 1 482 ? -37.929 -10.764 36.425 1.00 95.25 482 LYS A O 1
ATOM 3639 N N . ILE A 1 483 ? -37.424 -10.128 38.512 1.00 88.06 483 ILE A N 1
ATOM 3640 C CA . ILE A 1 483 ? -38.684 -10.474 39.166 1.00 88.06 483 ILE A CA 1
ATOM 3641 C C . ILE A 1 483 ? -39.394 -9.164 39.523 1.00 88.06 483 ILE A C 1
ATOM 3643 O O . ILE A 1 483 ? -38.766 -8.223 40.009 1.00 88.06 483 ILE A O 1
ATOM 3647 N N . ASN A 1 484 ? -40.700 -9.073 39.271 1.00 81.88 484 ASN A N 1
ATOM 3648 C CA . ASN A 1 484 ? -41.521 -7.884 39.528 1.00 81.88 484 ASN A CA 1
ATOM 3649 C C . ASN A 1 484 ? -40.868 -6.580 39.003 1.00 81.88 484 ASN A C 1
ATOM 3651 O O . ASN A 1 484 ? -40.889 -5.537 39.653 1.00 81.88 484 ASN A O 1
ATOM 3655 N N . LYS A 1 485 ? -40.306 -6.661 37.791 1.00 79.94 485 LYS A N 1
ATOM 3656 C CA . LYS A 1 485 ? -39.588 -5.642 37.000 1.00 79.94 485 LYS A CA 1
ATOM 3657 C C . LYS A 1 485 ? -38.188 -5.243 37.476 1.00 79.94 485 LYS A C 1
ATOM 3659 O O . LYS A 1 485 ? -37.435 -4.758 36.640 1.00 79.94 485 LYS A O 1
ATOM 3664 N N . THR A 1 486 ? -37.826 -5.416 38.747 1.00 84.25 486 THR A N 1
ATOM 3665 C CA . THR A 1 486 ? -36.563 -4.859 39.289 1.00 84.25 486 THR A CA 1
ATOM 3666 C C . THR A 1 486 ? -35.758 -5.784 40.198 1.00 84.25 486 THR A C 1
ATOM 3668 O O . THR A 1 486 ? -34.591 -5.497 40.447 1.00 84.25 486 THR A O 1
ATOM 3671 N N . LEU A 1 487 ? -36.341 -6.867 40.712 1.00 80.88 487 LEU A N 1
ATOM 3672 C CA . LEU A 1 487 ? -35.703 -7.720 41.713 1.00 80.88 487 LEU A CA 1
ATOM 3673 C C . LEU A 1 487 ? -34.876 -8.835 41.063 1.00 80.88 487 LEU A C 1
ATOM 3675 O O . LEU A 1 487 ? -35.254 -9.377 40.029 1.00 80.88 487 LEU A O 1
ATOM 3679 N N . GLU A 1 488 ? -33.782 -9.232 41.707 1.00 93.12 488 GLU A N 1
ATOM 3680 C CA . GLU A 1 488 ? -32.978 -10.406 41.312 1.00 93.12 488 GLU A CA 1
ATOM 3681 C C . GLU A 1 488 ? -33.232 -11.612 42.233 1.00 93.12 488 GLU A C 1
ATOM 3683 O O . GLU A 1 488 ? -32.963 -12.761 41.878 1.00 93.12 488 GLU A O 1
ATOM 3688 N N . HIS A 1 489 ? -33.837 -11.354 43.394 1.00 92.56 489 HIS A N 1
ATOM 3689 C CA . HIS A 1 489 ? -34.311 -12.346 44.346 1.00 92.56 489 HIS A CA 1
ATOM 3690 C C . HIS A 1 489 ? -35.674 -11.927 44.918 1.00 92.56 489 HIS A C 1
ATOM 3692 O O . HIS A 1 489 ? -35.919 -10.732 45.102 1.00 92.56 489 HIS A O 1
ATOM 3698 N N . LEU A 1 490 ? -36.551 -12.890 45.210 1.00 85.56 490 LEU A N 1
ATOM 3699 C CA . LEU A 1 490 ? -37.829 -12.652 45.884 1.00 85.56 490 LEU A CA 1
ATOM 3700 C C . LEU A 1 490 ? -38.153 -13.768 46.893 1.00 85.56 490 LEU A C 1
ATOM 3702 O O . LEU A 1 490 ? -38.384 -14.916 46.507 1.00 85.56 490 LEU A O 1
ATOM 3706 N N . ASP A 1 491 ? -38.267 -13.393 48.166 1.00 85.12 491 ASP A N 1
ATOM 3707 C CA . ASP A 1 491 ? -38.930 -14.201 49.191 1.00 85.12 491 ASP A CA 1
ATOM 3708 C C . ASP A 1 491 ? -40.455 -14.125 48.994 1.00 85.12 491 ASP A C 1
ATOM 3710 O O . ASP A 1 491 ? -41.040 -13.039 49.027 1.00 85.12 491 ASP A O 1
ATOM 3714 N N . ILE A 1 492 ? -41.114 -15.263 48.763 1.00 82.75 492 ILE A N 1
ATOM 3715 C CA . ILE A 1 492 ? -42.550 -15.326 48.461 1.00 82.75 492 ILE A CA 1
ATOM 3716 C C . ILE A 1 492 ? -43.177 -16.664 48.850 1.00 82.75 492 ILE A C 1
ATOM 3718 O O . ILE A 1 492 ? -42.659 -17.732 48.539 1.00 82.75 492 ILE A O 1
ATOM 3722 N N . GLU A 1 493 ? -44.320 -16.607 49.536 1.00 78.69 493 GLU A N 1
ATOM 3723 C CA . GLU A 1 493 ? -45.052 -17.796 49.978 1.00 78.69 493 GLU A CA 1
ATOM 3724 C C . GLU A 1 493 ? -45.391 -18.746 48.819 1.00 78.69 493 GLU A C 1
ATOM 3726 O O . GLU A 1 493 ? -45.717 -18.326 47.704 1.00 78.69 493 GLU A O 1
ATOM 3731 N N . ARG A 1 494 ? -45.360 -20.055 49.105 1.00 84.25 494 ARG A N 1
ATOM 3732 C CA . ARG A 1 494 ? -45.822 -21.089 48.169 1.00 84.25 494 ARG A CA 1
ATOM 3733 C C . ARG A 1 494 ? -47.245 -20.770 47.705 1.00 84.25 494 ARG A C 1
ATOM 3735 O O . ARG A 1 494 ? -48.065 -20.286 48.478 1.00 84.25 494 ARG A O 1
ATOM 3742 N N . ASN A 1 495 ? -47.532 -21.073 46.444 1.00 81.94 495 ASN A N 1
ATOM 3743 C CA . ASN A 1 495 ? -48.777 -20.766 45.741 1.00 81.94 495 ASN A CA 1
ATOM 3744 C C . ASN A 1 495 ? -49.084 -19.261 45.527 1.00 81.94 495 ASN A C 1
ATOM 3746 O O . ASN A 1 495 ? -50.030 -18.949 44.803 1.00 81.94 495 ASN A O 1
ATOM 3750 N N . THR A 1 496 ? -48.279 -18.325 46.044 1.00 79.81 496 THR A N 1
ATOM 3751 C CA . THR A 1 496 ? -48.460 -16.883 45.793 1.00 79.81 496 THR A CA 1
ATOM 3752 C C . THR A 1 496 ? -47.841 -16.470 44.456 1.00 79.81 496 THR A C 1
ATOM 3754 O O . THR A 1 496 ? -46.730 -16.869 44.110 1.00 79.81 496 THR A O 1
ATOM 3757 N N . SER A 1 497 ? -48.587 -15.677 43.682 1.00 81.94 497 SER A N 1
ATOM 3758 C CA . SER A 1 497 ? -48.196 -15.254 42.335 1.00 81.94 497 SER A CA 1
ATOM 3759 C C . SER A 1 497 ? -47.179 -14.114 42.345 1.00 81.94 497 SER A C 1
ATOM 3761 O O . SER A 1 497 ? -47.348 -13.127 43.059 1.00 81.94 497 SER A O 1
ATOM 3763 N N . TYR A 1 498 ? -46.198 -14.198 41.455 1.00 88.62 498 TYR A N 1
ATOM 3764 C CA . TYR A 1 498 ? -45.280 -13.119 41.092 1.00 88.62 498 TYR A CA 1
ATOM 3765 C C . TYR A 1 498 ? -45.057 -13.104 39.573 1.00 88.62 498 TYR A C 1
ATOM 3767 O O . TYR A 1 498 ? -45.670 -13.879 38.840 1.00 88.62 498 TYR A O 1
ATOM 3775 N N . MET A 1 499 ? -44.217 -12.191 39.088 1.00 86.38 499 MET A N 1
ATOM 3776 C CA . MET A 1 499 ? -43.944 -11.999 37.664 1.00 86.38 499 MET A CA 1
ATOM 3777 C C . MET A 1 499 ? -42.444 -12.118 37.380 1.00 86.38 499 MET A C 1
ATOM 3779 O O . MET A 1 499 ? -41.659 -11.401 37.997 1.00 86.38 499 MET A O 1
ATOM 3783 N N . TYR A 1 500 ? -42.040 -12.956 36.424 1.00 95.94 500 TYR A N 1
ATOM 3784 C CA . TYR A 1 500 ? -40.742 -12.808 35.758 1.00 95.94 500 TYR A CA 1
ATOM 3785 C C . TYR A 1 500 ? -40.867 -11.821 34.593 1.00 95.94 500 TYR A C 1
ATOM 3787 O O . TYR A 1 500 ? -41.882 -11.772 33.895 1.00 95.94 500 TYR A O 1
ATOM 3795 N N . ASN A 1 501 ? -39.818 -11.036 34.382 1.00 93.00 501 ASN A N 1
ATOM 3796 C CA . ASN A 1 501 ? -39.716 -10.006 33.360 1.00 93.00 501 ASN A CA 1
ATOM 3797 C C . ASN A 1 501 ? -38.422 -10.229 32.587 1.00 93.00 501 ASN A C 1
ATOM 3799 O O . ASN A 1 501 ? -37.345 -10.024 33.144 1.00 93.00 501 ASN A O 1
ATOM 3803 N N . VAL A 1 502 ? -38.531 -10.651 31.331 1.00 97.81 502 VAL A N 1
ATOM 3804 C CA . VAL A 1 502 ? -37.393 -10.859 30.432 1.00 97.81 502 VAL A CA 1
ATOM 3805 C C . VAL A 1 502 ? -37.375 -9.727 29.415 1.00 97.81 502 VAL A C 1
ATOM 3807 O O . VAL A 1 502 ? -38.342 -9.559 28.676 1.00 97.81 502 VAL A O 1
ATOM 3810 N N . ASN A 1 503 ? -36.290 -8.960 29.368 1.00 96.19 503 ASN A N 1
ATOM 3811 C CA . ASN A 1 503 ? -36.123 -7.844 28.440 1.00 96.19 503 ASN A CA 1
ATOM 3812 C C . ASN A 1 503 ? -35.012 -8.195 27.446 1.00 96.19 503 ASN A C 1
ATOM 3814 O O . ASN A 1 503 ? -33.854 -8.317 27.843 1.00 96.19 503 ASN A O 1
ATOM 3818 N N . ALA A 1 504 ? -35.349 -8.351 26.167 1.00 97.44 504 ALA A N 1
ATOM 3819 C CA . ALA A 1 504 ? -34.388 -8.589 25.095 1.00 97.44 504 ALA A CA 1
ATOM 3820 C C . ALA A 1 504 ? -34.198 -7.310 24.268 1.00 97.44 504 ALA A C 1
ATOM 3822 O O . ALA A 1 504 ? -35.130 -6.857 23.604 1.00 97.44 504 ALA A O 1
ATOM 3823 N N . ALA A 1 505 ? -33.000 -6.728 24.306 1.00 97.00 505 ALA A N 1
ATOM 3824 C CA . ALA A 1 505 ? -32.644 -5.557 23.512 1.00 97.00 505 ALA A CA 1
ATOM 3825 C C . ALA A 1 505 ? -32.551 -5.921 22.024 1.00 97.00 505 ALA A C 1
ATOM 3827 O O . ALA A 1 505 ? -31.906 -6.907 21.654 1.00 97.00 505 ALA A O 1
ATOM 3828 N N . LEU A 1 506 ? -33.197 -5.113 21.185 1.00 95.00 506 LEU A N 1
ATOM 3829 C CA . LEU A 1 506 ? -33.213 -5.274 19.740 1.00 95.00 506 LEU A CA 1
ATOM 3830 C C . LEU A 1 506 ? -32.013 -4.558 19.100 1.00 95.00 506 LEU A C 1
ATOM 3832 O O . LEU A 1 506 ? -31.711 -3.418 19.461 1.00 95.00 506 LEU A O 1
ATOM 3836 N N . PRO A 1 507 ? -31.342 -5.206 18.138 1.00 92.94 507 PRO A N 1
ATOM 3837 C CA . PRO A 1 507 ? -30.247 -4.617 17.391 1.00 92.94 507 PRO A CA 1
ATOM 3838 C C . PRO A 1 507 ? -30.765 -3.625 16.337 1.00 92.94 507 PRO A C 1
ATOM 3840 O O . PRO A 1 507 ? -31.883 -3.752 15.834 1.00 92.94 507 PRO A O 1
ATOM 3843 N N . ASN A 1 508 ? -29.942 -2.640 15.969 1.00 87.75 508 ASN A N 1
ATOM 3844 C CA . ASN A 1 508 ? -30.287 -1.607 14.984 1.00 87.75 508 ASN A CA 1
ATOM 3845 C C . ASN A 1 508 ? -30.647 -2.159 13.589 1.00 87.75 508 ASN A C 1
ATOM 3847 O O . ASN A 1 508 ? -31.378 -1.507 12.844 1.00 87.75 508 ASN A O 1
ATOM 3851 N N . ASP A 1 509 ? -30.173 -3.356 13.255 1.00 89.06 509 ASP A N 1
ATOM 3852 C CA . ASP A 1 509 ? -30.415 -4.078 12.010 1.00 89.06 509 ASP A CA 1
ATOM 3853 C C . ASP A 1 509 ? -31.382 -5.272 12.166 1.00 89.06 509 ASP A C 1
ATOM 3855 O O . ASP A 1 509 ? -31.436 -6.136 11.296 1.00 89.06 509 ASP A O 1
ATOM 3859 N N . ILE A 1 510 ? -32.208 -5.308 13.226 1.00 92.69 510 ILE A N 1
ATOM 3860 C CA . ILE A 1 510 ? -33.177 -6.395 13.500 1.00 92.69 510 ILE A CA 1
ATOM 3861 C C . ILE A 1 510 ? -34.024 -6.806 12.285 1.00 92.69 510 ILE A C 1
ATOM 3863 O O . ILE A 1 510 ? -34.340 -7.982 12.133 1.00 92.69 510 ILE A O 1
ATOM 3867 N N . SER A 1 511 ? -34.355 -5.877 11.383 1.00 90.00 511 SER A N 1
ATOM 3868 C CA . SER A 1 511 ? -35.162 -6.158 10.189 1.00 90.00 511 SER A CA 1
ATOM 3869 C C . SER A 1 511 ? -34.525 -7.124 9.183 1.00 90.00 511 SER A C 1
ATOM 3871 O O . SER A 1 511 ? -35.225 -7.589 8.288 1.00 90.00 511 SER A O 1
ATOM 3873 N N . THR A 1 512 ? -33.225 -7.418 9.297 1.00 88.44 512 THR A N 1
ATOM 3874 C CA . THR A 1 512 ? -32.498 -8.378 8.445 1.00 88.44 512 THR A CA 1
ATOM 3875 C C . THR A 1 512 ? -31.990 -9.612 9.206 1.00 88.44 512 THR A C 1
ATOM 3877 O O . THR A 1 512 ? -31.306 -10.454 8.621 1.00 88.44 512 THR A O 1
ATOM 3880 N N . TYR A 1 513 ? -32.383 -9.784 10.476 1.00 91.75 513 TYR A N 1
ATOM 3881 C CA . TYR A 1 513 ? -32.152 -11.025 11.222 1.00 91.75 513 TYR A CA 1
ATOM 3882 C C . TYR A 1 513 ? -33.007 -12.165 10.656 1.00 91.75 513 TYR A C 1
ATOM 3884 O O . TYR A 1 513 ? -34.106 -11.960 10.142 1.00 91.75 513 TYR A O 1
ATOM 3892 N N . LYS A 1 514 ? -32.496 -13.395 10.767 1.00 90.75 514 LYS A N 1
ATOM 3893 C CA . LYS A 1 514 ? -33.164 -14.609 10.259 1.00 90.75 514 LYS A CA 1
ATOM 3894 C C . LYS A 1 514 ? -33.847 -15.414 11.360 1.00 90.75 514 LYS A C 1
ATOM 3896 O O . LYS A 1 514 ? -34.772 -16.174 11.083 1.00 90.75 514 LYS A O 1
ATOM 3901 N N . ASN A 1 515 ? -33.390 -15.260 12.601 1.00 94.81 515 ASN A N 1
ATOM 3902 C CA . ASN A 1 515 ? -33.916 -15.968 13.761 1.00 94.81 515 ASN A CA 1
ATOM 3903 C C . ASN A 1 515 ? -33.734 -15.120 15.027 1.00 94.81 515 ASN A C 1
ATOM 3905 O O . ASN A 1 515 ? -32.714 -14.446 15.171 1.00 94.81 515 ASN A O 1
ATOM 3909 N N . PHE A 1 516 ? -34.710 -15.159 15.934 1.00 97.62 516 PHE A N 1
ATOM 3910 C CA . PHE A 1 516 ? -34.677 -14.479 17.233 1.00 97.62 516 PHE A CA 1
ATOM 3911 C C . PHE A 1 516 ? -35.726 -15.132 18.141 1.00 97.62 516 PHE A C 1
ATOM 3913 O O . PHE A 1 516 ? -36.934 -15.010 17.907 1.00 97.62 516 PHE A O 1
ATOM 3920 N N . VAL A 1 517 ? -35.259 -15.889 19.132 1.00 97.88 517 VAL A N 1
ATOM 3921 C CA . VAL A 1 517 ? -36.069 -16.773 19.976 1.00 97.88 517 VAL A CA 1
ATOM 3922 C C . VAL A 1 517 ? -35.702 -16.560 21.435 1.00 97.88 517 VAL A C 1
ATOM 3924 O O . VAL A 1 517 ? -34.594 -16.888 21.856 1.00 97.88 517 VAL A O 1
ATOM 3927 N N . ILE A 1 518 ? -36.656 -16.061 22.216 1.00 98.38 518 ILE A N 1
ATOM 3928 C CA . ILE A 1 518 ? -36.551 -15.964 23.673 1.00 98.38 518 ILE A CA 1
ATOM 3929 C C . ILE A 1 518 ? -37.184 -17.226 24.262 1.00 98.38 518 ILE A C 1
ATOM 3931 O O . ILE A 1 518 ? -38.347 -17.523 23.990 1.00 98.38 518 ILE A O 1
ATOM 3935 N N . THR A 1 519 ? -36.433 -17.972 25.065 1.00 98.00 519 THR A N 1
ATOM 3936 C CA . THR A 1 519 ? -36.883 -19.188 25.754 1.00 98.00 519 THR A CA 1
ATOM 3937 C C . THR A 1 519 ? -36.681 -19.037 27.256 1.00 98.00 519 THR A C 1
ATOM 3939 O O . THR A 1 519 ? -35.603 -18.661 27.703 1.00 98.00 519 THR A O 1
ATOM 3942 N N . ASP A 1 520 ? -37.698 -19.374 28.041 1.00 97.88 520 ASP A N 1
ATOM 3943 C CA . ASP A 1 520 ? -37.655 -19.373 29.507 1.00 97.88 520 ASP A CA 1
ATOM 3944 C C . ASP A 1 520 ? -38.166 -20.737 29.973 1.00 97.88 520 ASP A C 1
ATOM 3946 O O . ASP A 1 520 ? -39.280 -21.118 29.616 1.00 97.88 520 ASP A O 1
ATOM 3950 N N . ASN A 1 521 ? -37.356 -21.513 30.689 1.00 96.38 521 ASN A N 1
ATOM 3951 C CA . ASN A 1 521 ? -37.749 -22.845 31.148 1.00 96.38 521 ASN A CA 1
ATOM 3952 C C . ASN A 1 521 ? -37.723 -22.879 32.672 1.00 96.38 521 ASN A C 1
ATOM 3954 O O . ASN A 1 521 ? -36.660 -23.030 33.273 1.00 96.38 521 ASN A O 1
ATOM 3958 N N . LEU A 1 522 ? -38.896 -22.721 33.284 1.00 95.12 522 LEU A N 1
ATOM 3959 C CA . LEU A 1 522 ? -39.021 -22.676 34.732 1.00 95.12 522 LEU A CA 1
ATOM 3960 C C . LEU A 1 522 ? -38.732 -24.058 35.330 1.00 95.12 522 LEU A C 1
ATOM 3962 O O . LEU A 1 522 ? -39.247 -25.075 34.867 1.00 95.12 522 LEU A O 1
ATOM 3966 N N . GLU A 1 523 ? -37.961 -24.073 36.414 1.00 95.19 523 GLU A N 1
ATOM 3967 C CA . GLU A 1 523 ? -37.714 -25.259 37.236 1.00 95.19 523 GLU A CA 1
ATOM 3968 C C . GLU A 1 523 ? -39.008 -26.005 37.607 1.00 95.19 523 GLU A C 1
ATOM 3970 O O . GLU A 1 523 ? -40.037 -25.385 37.879 1.00 95.19 523 GLU A O 1
ATOM 3975 N N . ASP A 1 524 ? -38.953 -27.340 37.693 1.00 94.56 524 ASP A N 1
ATOM 3976 C CA . ASP A 1 524 ? -40.126 -28.212 37.913 1.00 94.56 524 ASP A CA 1
ATOM 3977 C C . ASP A 1 524 ? -40.933 -27.890 39.183 1.00 94.56 524 ASP A C 1
ATOM 3979 O O . ASP A 1 524 ? -42.090 -28.291 39.311 1.00 94.56 524 ASP A O 1
ATOM 3983 N N . VAL A 1 525 ? -40.329 -27.190 40.144 1.00 93.31 525 VAL A N 1
ATOM 3984 C CA . VAL A 1 525 ? -40.955 -26.759 41.404 1.00 93.31 525 VAL A CA 1
ATOM 3985 C C . VAL A 1 525 ? -41.762 -25.464 41.288 1.00 93.31 525 VAL A C 1
ATOM 3987 O O . VAL A 1 525 ? -42.491 -25.110 42.215 1.00 93.31 525 VAL A O 1
ATOM 3990 N N . LEU A 1 526 ? -41.651 -24.763 40.163 1.00 94.00 526 LEU A N 1
ATOM 3991 C CA . LEU A 1 526 ? -42.450 -23.594 39.815 1.00 94.00 526 LEU A CA 1
ATOM 3992 C C . LEU A 1 526 ? -43.607 -24.006 38.895 1.00 94.00 526 LEU A C 1
ATOM 3994 O O . LEU A 1 526 ? -43.594 -25.094 38.315 1.00 94.00 526 LEU A O 1
ATOM 3998 N N . THR A 1 527 ? -44.597 -23.131 38.737 1.00 90.50 527 THR A N 1
ATOM 3999 C CA . THR A 1 527 ? -45.647 -23.253 37.710 1.00 90.50 527 THR A CA 1
ATOM 4000 C C . THR A 1 527 ? -45.899 -21.896 37.075 1.00 90.50 527 THR A C 1
ATOM 4002 O O . THR A 1 527 ? -45.922 -20.889 37.783 1.00 90.50 527 THR A O 1
ATOM 4005 N N . ILE A 1 528 ? -46.152 -21.866 35.766 1.00 92.50 528 ILE A N 1
ATOM 4006 C CA . ILE A 1 528 ? -46.726 -20.695 35.093 1.00 92.50 528 ILE A CA 1
ATOM 4007 C C . ILE A 1 528 ? -48.215 -20.649 35.453 1.00 92.50 528 ILE A C 1
ATOM 4009 O O . ILE A 1 528 ? -48.953 -21.588 35.159 1.00 92.50 528 ILE A O 1
ATOM 4013 N N . ASN A 1 529 ? -48.657 -19.591 36.131 1.00 84.00 529 ASN A N 1
ATOM 4014 C CA . ASN A 1 529 ? -49.971 -19.539 36.788 1.00 84.00 529 ASN A CA 1
ATOM 4015 C C . ASN A 1 529 ? -50.904 -18.439 36.240 1.00 84.00 529 ASN A C 1
ATOM 4017 O O . ASN A 1 529 ? -51.890 -18.081 36.884 1.00 84.00 529 ASN A O 1
ATOM 4021 N N . GLY A 1 530 ? -50.612 -17.915 35.048 1.00 81.88 530 GLY A N 1
ATOM 4022 C CA . GLY A 1 530 ? -51.423 -16.914 34.356 1.00 81.88 530 GLY A CA 1
ATOM 4023 C C . GLY A 1 530 ? -51.020 -16.757 32.889 1.00 81.88 530 GLY A C 1
ATOM 4024 O O . GLY A 1 530 ? -50.218 -17.531 32.367 1.00 81.88 530 GLY A O 1
ATOM 4025 N N . GLU A 1 531 ? -51.561 -15.743 32.213 1.00 85.94 531 GLU A N 1
ATOM 4026 C CA . GLU A 1 531 ? -51.210 -15.471 30.818 1.00 85.94 531 GLU A CA 1
ATOM 4027 C C . GLU A 1 531 ? -49.808 -14.853 30.680 1.00 85.94 531 GLU A C 1
ATOM 4029 O O . GLU A 1 531 ? -49.487 -13.848 31.313 1.00 85.94 531 GLU A O 1
ATOM 4034 N N . VAL A 1 532 ? -48.998 -15.418 29.779 1.00 91.31 532 VAL A N 1
ATOM 4035 C CA . VAL A 1 532 ? -47.736 -14.814 29.333 1.00 91.31 532 VAL A CA 1
ATOM 4036 C C . VAL A 1 532 ? -48.018 -13.671 28.356 1.00 91.31 532 VAL A C 1
ATOM 4038 O O . VAL A 1 532 ? -48.642 -13.891 27.314 1.00 91.31 532 VAL A O 1
ATOM 4041 N N . VAL A 1 533 ? -47.513 -12.472 28.642 1.00 88.56 533 VAL A N 1
ATOM 4042 C CA . VAL A 1 533 ? -47.685 -11.276 27.795 1.00 88.56 533 VAL A CA 1
ATOM 4043 C C . VAL A 1 533 ? -46.361 -10.913 27.121 1.00 88.56 533 VAL A C 1
ATOM 4045 O O . VAL A 1 533 ? -45.309 -10.961 27.754 1.00 88.56 533 VAL A O 1
ATOM 4048 N N . VAL A 1 534 ? -46.412 -10.536 25.841 1.00 93.69 534 VAL A N 1
ATOM 4049 C CA . VAL A 1 534 ? -45.257 -10.052 25.066 1.00 93.69 534 VAL A CA 1
ATOM 4050 C C . VAL A 1 534 ? -45.547 -8.627 24.604 1.00 93.69 534 VAL A C 1
ATOM 4052 O O . VAL A 1 534 ? -46.593 -8.381 24.006 1.00 93.69 534 VAL A O 1
ATOM 4055 N N . LEU A 1 535 ? -44.628 -7.705 24.881 1.00 89.69 535 LEU A N 1
ATOM 4056 C CA . LEU A 1 535 ? -44.670 -6.308 24.449 1.00 89.69 535 LEU A CA 1
ATOM 4057 C C . LEU A 1 535 ? -43.382 -5.954 23.690 1.00 89.69 535 LEU A C 1
ATOM 4059 O O . LEU A 1 535 ? -42.367 -6.638 23.816 1.00 89.69 535 LEU A O 1
ATOM 4063 N N . VAL A 1 536 ? -43.423 -4.871 22.918 1.00 93.69 536 VAL A N 1
ATOM 4064 C CA . VAL A 1 536 ? -42.265 -4.266 22.249 1.00 93.69 536 VAL A CA 1
ATOM 4065 C C . VAL A 1 536 ? -42.248 -2.784 22.588 1.00 93.69 536 VAL A C 1
ATOM 4067 O O . VAL A 1 536 ? -43.213 -2.073 22.313 1.00 93.69 536 VAL A O 1
ATOM 4070 N N . ASP A 1 537 ? -41.192 -2.323 23.260 1.00 89.19 537 ASP A N 1
ATOM 4071 C CA . ASP A 1 537 ? -41.123 -0.987 23.880 1.00 89.19 537 ASP A CA 1
ATOM 4072 C C . ASP A 1 537 ? -42.373 -0.612 24.714 1.00 89.19 537 ASP A C 1
ATOM 4074 O O . ASP A 1 537 ? -42.736 0.557 24.830 1.00 89.19 537 ASP A O 1
ATOM 4078 N N . GLY A 1 538 ? -43.029 -1.609 25.324 1.00 84.44 538 GLY A N 1
ATOM 4079 C CA . GLY A 1 538 ? -44.265 -1.441 26.098 1.00 84.44 538 GLY A CA 1
ATOM 4080 C C . GLY A 1 538 ? -45.570 -1.447 25.286 1.00 84.44 538 GLY A C 1
ATOM 4081 O O . GLY A 1 538 ? -46.641 -1.365 25.884 1.00 84.44 538 GLY A O 1
ATOM 4082 N N . TYR A 1 539 ? -45.512 -1.587 23.959 1.00 84.25 539 TYR A N 1
ATOM 4083 C CA . TYR A 1 539 ? -46.678 -1.705 23.077 1.00 84.25 539 TYR A CA 1
ATOM 4084 C C . TYR A 1 539 ? -46.965 -3.165 22.715 1.00 84.25 539 TYR A C 1
ATOM 4086 O O . TYR A 1 539 ? -46.050 -3.966 22.542 1.00 84.25 539 TYR A O 1
ATOM 4094 N N . GLN A 1 540 ? -48.239 -3.514 22.545 1.00 88.81 540 GLN A N 1
ATOM 4095 C CA . GLN A 1 540 ? -48.632 -4.813 22.002 1.00 88.81 540 GLN A CA 1
ATOM 4096 C C . GLN A 1 540 ? -48.680 -4.727 20.470 1.00 88.81 540 GLN A C 1
ATOM 4098 O O . GLN A 1 540 ? -49.454 -3.947 19.915 1.00 88.81 540 GLN A O 1
ATOM 4103 N N . LEU A 1 541 ? -47.835 -5.509 19.792 1.00 90.31 541 LEU A N 1
ATOM 4104 C CA . LEU A 1 541 ? -47.847 -5.648 18.331 1.00 90.31 541 LEU A CA 1
ATOM 4105 C C . LEU A 1 541 ? -48.868 -6.718 17.886 1.00 90.31 541 LEU A C 1
ATOM 4107 O O . LEU A 1 541 ? -49.337 -7.490 18.728 1.00 90.31 541 LEU A O 1
ATOM 4111 N N . PRO A 1 542 ? -49.228 -6.789 16.587 1.00 89.94 542 PRO A N 1
ATOM 4112 C CA . PRO A 1 542 ? -50.107 -7.835 16.070 1.00 89.94 542 PRO A CA 1
ATOM 4113 C C . PRO A 1 542 ? -49.599 -9.245 16.393 1.00 89.94 542 PRO A C 1
ATOM 4115 O O . PRO A 1 542 ? -48.399 -9.511 16.338 1.00 89.94 542 PRO A O 1
ATOM 4118 N N . GLU A 1 543 ? -50.513 -10.183 16.655 1.00 84.81 543 GLU A N 1
ATOM 4119 C CA . GLU A 1 543 ? -50.146 -11.574 16.975 1.00 84.81 543 GLU A CA 1
ATOM 4120 C C . GLU A 1 543 ? -49.354 -12.262 15.849 1.00 84.81 543 GLU A C 1
ATOM 4122 O O . GLU A 1 543 ? -48.579 -13.173 16.110 1.00 84.81 543 GLU A O 1
ATOM 4127 N N . SER A 1 544 ? -49.463 -11.792 14.602 1.00 89.88 544 SER A N 1
ATOM 4128 C CA . SER A 1 544 ? -48.656 -12.278 13.477 1.00 89.88 544 SER A CA 1
ATOM 4129 C C . SER A 1 544 ? -47.154 -11.988 13.601 1.00 89.88 544 SER A C 1
ATOM 4131 O O . SER A 1 544 ? -46.361 -12.643 12.927 1.00 89.88 544 SER A O 1
ATOM 4133 N N . THR A 1 545 ? -46.739 -11.030 14.438 1.00 92.69 545 THR A N 1
ATOM 4134 C CA . THR A 1 545 ? -45.321 -10.677 14.626 1.00 92.69 545 THR A CA 1
ATOM 4135 C C . THR A 1 545 ? -44.555 -11.745 15.417 1.00 92.69 545 THR A C 1
ATOM 4137 O O . THR A 1 545 ? -43.347 -11.895 15.214 1.00 92.69 545 THR A O 1
ATOM 4140 N N . PHE A 1 546 ? -45.234 -12.530 16.266 1.00 95.25 546 PHE A N 1
ATOM 4141 C CA . PHE A 1 546 ? -44.610 -13.501 17.172 1.00 95.25 546 PHE A CA 1
ATOM 4142 C C . PHE A 1 546 ? -45.357 -14.836 17.221 1.00 95.25 546 PHE A C 1
ATOM 4144 O O . PHE A 1 546 ? -46.576 -14.877 17.320 1.00 95.25 546 PHE A O 1
ATOM 4151 N N . VAL A 1 547 ? -44.627 -15.948 17.312 1.00 94.25 547 VAL A N 1
ATOM 4152 C CA . VAL A 1 547 ? -45.189 -17.205 17.828 1.00 94.25 547 VAL A CA 1
ATOM 4153 C C . VAL A 1 547 ? -44.877 -17.298 19.318 1.00 94.25 547 VAL A C 1
ATOM 4155 O O . VAL A 1 547 ? -43.724 -17.499 19.700 1.00 94.25 547 VAL A O 1
ATOM 4158 N N . LYS A 1 548 ? -45.916 -17.144 20.147 1.00 92.31 548 LYS A N 1
ATOM 4159 C CA . LYS A 1 548 ? -45.907 -17.384 21.598 1.00 92.31 548 LYS A CA 1
ATOM 4160 C C . LYS A 1 548 ? -46.337 -18.829 21.860 1.00 92.31 548 LYS A C 1
ATOM 4162 O O . LYS A 1 548 ? -47.448 -19.206 21.500 1.00 92.31 548 LYS A O 1
ATOM 4167 N N . SER A 1 549 ? -45.485 -19.618 22.506 1.00 93.75 549 SER A N 1
ATOM 4168 C CA . SER A 1 549 ? -45.787 -20.981 22.956 1.00 93.75 549 SER A CA 1
ATOM 4169 C C . SER A 1 549 ? -45.564 -21.100 24.460 1.00 93.75 549 SER A C 1
ATOM 4171 O O . SER A 1 549 ? -44.571 -20.588 24.980 1.00 93.75 549 SER A O 1
ATOM 4173 N N . VAL A 1 550 ? -46.472 -21.796 25.143 1.00 92.88 550 VAL A N 1
ATOM 4174 C CA . VAL A 1 550 ? -46.344 -22.173 26.556 1.00 92.88 550 VAL A CA 1
ATOM 4175 C C . VAL A 1 550 ? -46.624 -23.669 26.651 1.00 92.88 550 VAL A C 1
ATOM 4177 O O . VAL A 1 550 ? -47.739 -24.101 26.369 1.00 92.88 550 VAL A O 1
ATOM 4180 N N . ASP A 1 551 ? -45.604 -24.450 26.996 1.00 92.00 551 ASP A N 1
ATOM 4181 C CA . ASP A 1 551 ? -45.666 -25.909 27.113 1.00 92.00 551 ASP A CA 1
ATOM 4182 C C . ASP A 1 551 ? -45.184 -26.323 28.509 1.00 92.00 551 ASP A C 1
ATOM 4184 O O . ASP A 1 551 ? -43.998 -26.225 28.835 1.00 92.00 551 ASP A O 1
ATOM 4188 N N . GLY A 1 552 ? -46.129 -26.690 29.377 1.00 90.56 552 GLY A N 1
ATOM 4189 C CA . GLY A 1 552 ? -45.875 -26.914 30.801 1.00 90.56 552 GLY A CA 1
ATOM 4190 C C . GLY A 1 552 ? -45.239 -25.691 31.473 1.00 90.56 552 GLY A C 1
ATOM 4191 O O . GLY A 1 552 ? -45.876 -24.650 31.623 1.00 90.56 552 GLY A O 1
ATOM 4192 N N . ASN A 1 553 ? -43.974 -25.830 31.873 1.00 91.81 553 ASN A N 1
ATOM 4193 C CA . ASN A 1 553 ? -43.172 -24.781 32.509 1.00 91.81 553 ASN A CA 1
ATOM 4194 C C . ASN A 1 553 ? -42.298 -23.977 31.524 1.00 91.81 553 ASN A C 1
ATOM 4196 O O . ASN A 1 553 ? -41.556 -23.087 31.947 1.00 91.81 553 ASN A O 1
ATOM 4200 N N . LYS A 1 554 ? -42.360 -24.278 30.222 1.00 96.12 554 LYS A N 1
ATOM 4201 C CA . LYS A 1 554 ? -41.525 -23.653 29.195 1.00 96.12 554 LYS A CA 1
ATOM 4202 C C . LYS A 1 554 ? -42.293 -22.596 28.411 1.00 96.12 554 LYS A C 1
ATOM 4204 O O . LYS A 1 554 ? -43.297 -22.893 27.768 1.00 96.12 554 LYS A O 1
ATOM 4209 N N . VAL A 1 555 ? -41.764 -21.378 28.387 1.00 97.06 555 VAL A N 1
ATOM 4210 C CA . VAL A 1 555 ? -42.179 -20.294 27.490 1.00 97.06 555 VAL A CA 1
ATOM 4211 C C . VAL A 1 555 ? -41.223 -20.228 26.304 1.00 97.06 555 VAL A C 1
ATOM 4213 O O . VAL A 1 555 ? -40.009 -20.386 26.444 1.00 97.06 555 VAL A O 1
ATOM 4216 N N . THR A 1 556 ? -41.751 -19.977 25.111 1.00 97.25 556 THR A N 1
ATOM 4217 C CA . THR A 1 556 ? -40.948 -19.670 23.923 1.00 97.25 556 THR A CA 1
ATOM 4218 C C . THR A 1 556 ? -41.634 -18.581 23.103 1.00 97.25 556 THR A C 1
ATOM 4220 O O . THR A 1 556 ? -42.822 -18.683 22.798 1.00 97.25 556 THR A O 1
ATOM 4223 N N . VAL A 1 557 ? -40.888 -17.532 22.761 1.00 97.44 557 VAL A N 1
ATOM 4224 C CA . VAL A 1 557 ? -41.327 -16.402 21.936 1.00 97.44 557 VAL A CA 1
ATOM 4225 C C . VAL A 1 557 ? -40.395 -16.308 20.733 1.00 97.44 557 VAL A C 1
ATOM 4227 O O . VAL A 1 557 ? -39.226 -15.954 20.878 1.00 97.44 557 VAL A O 1
ATOM 4230 N N . THR A 1 558 ? -40.915 -16.626 19.551 1.00 97.38 558 THR A N 1
ATOM 4231 C CA . THR A 1 558 ? -40.172 -16.614 18.282 1.00 97.38 558 THR A CA 1
ATOM 4232 C C . THR A 1 558 ? -40.657 -15.467 17.406 1.00 97.38 558 THR A C 1
ATOM 4234 O O . THR A 1 558 ? -41.848 -15.403 17.096 1.00 97.38 558 THR A O 1
ATOM 4237 N N . VAL A 1 559 ? -39.755 -14.595 16.953 1.00 97.38 559 VAL A N 1
ATOM 4238 C CA . VAL A 1 559 ? -40.082 -13.549 15.967 1.00 97.38 559 VAL A CA 1
ATOM 4239 C C . VAL A 1 559 ? -40.451 -14.185 14.620 1.00 97.38 559 VAL A C 1
ATOM 4241 O O . VAL A 1 559 ? -39.814 -15.140 14.172 1.00 97.38 559 VAL A O 1
ATOM 4244 N N . LYS A 1 560 ? -41.498 -13.663 13.974 1.00 95.06 560 LYS A N 1
ATOM 4245 C CA . LYS A 1 560 ? -41.924 -14.037 12.614 1.00 95.06 560 LYS A CA 1
ATOM 4246 C C . LYS A 1 560 ? -41.806 -12.896 11.617 1.00 95.06 560 LYS A C 1
ATOM 4248 O O . LYS A 1 560 ? -41.377 -13.135 10.493 1.00 95.06 560 LYS A O 1
ATOM 4253 N N . ASP A 1 561 ? -42.160 -11.684 12.031 1.00 94.50 561 ASP A N 1
ATOM 4254 C CA . ASP A 1 561 ? -42.053 -10.486 11.203 1.00 94.50 561 ASP A CA 1
ATOM 4255 C C . ASP A 1 561 ? -40.952 -9.572 11.751 1.00 94.50 561 ASP A C 1
ATOM 4257 O O . ASP A 1 561 ? -41.167 -8.771 12.659 1.00 94.50 561 ASP A O 1
ATOM 4261 N N . PHE A 1 562 ? -39.749 -9.724 11.198 1.00 93.69 562 PHE A N 1
ATOM 4262 C CA . PHE A 1 562 ? -38.600 -8.881 11.523 1.00 93.69 562 PHE A CA 1
ATOM 4263 C C . PHE A 1 562 ? -38.751 -7.449 10.992 1.00 93.69 562 PHE A C 1
ATOM 4265 O O . PHE A 1 562 ? -38.246 -6.510 11.608 1.00 93.69 562 PHE A O 1
ATOM 4272 N N . ALA A 1 563 ? -39.473 -7.250 9.884 1.00 91.06 563 ALA A N 1
ATOM 4273 C CA . ALA A 1 563 ? -39.676 -5.926 9.302 1.00 91.06 563 ALA A CA 1
ATOM 4274 C C . ALA A 1 563 ? -40.554 -5.050 10.211 1.00 91.06 563 ALA A C 1
ATOM 4276 O O . ALA A 1 563 ? -40.250 -3.870 10.397 1.00 91.06 563 ALA A O 1
ATOM 4277 N N . ALA A 1 564 ? -41.564 -5.639 10.859 1.00 93.31 564 ALA A N 1
ATOM 4278 C CA . ALA A 1 564 ? -42.381 -4.977 11.878 1.00 93.31 564 ALA A CA 1
ATOM 4279 C C . ALA A 1 564 ? -41.590 -4.514 13.119 1.00 93.31 564 ALA A C 1
ATOM 4281 O O . ALA A 1 564 ? -42.072 -3.651 13.848 1.00 93.31 564 ALA A O 1
ATOM 4282 N N . LEU A 1 565 ? -40.381 -5.041 13.362 1.00 93.75 565 LEU A N 1
ATOM 4283 C CA . LEU A 1 565 ? -39.521 -4.636 14.483 1.00 93.75 565 LEU A CA 1
ATOM 4284 C C . LEU A 1 565 ? -38.554 -3.483 14.145 1.00 93.75 565 LEU A C 1
ATOM 4286 O O . LEU A 1 565 ? -37.825 -3.023 15.027 1.00 93.75 565 LEU A O 1
ATOM 4290 N N . LYS A 1 566 ? -38.539 -2.9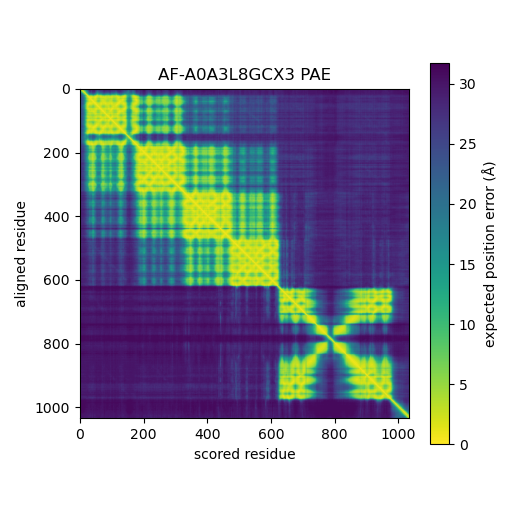78 12.903 1.00 90.38 566 LYS A N 1
ATOM 4291 C CA . LYS A 1 566 ? -37.629 -1.901 12.475 1.00 90.38 566 LYS A CA 1
ATOM 4292 C C . LYS A 1 566 ? -37.819 -0.631 13.319 1.00 90.38 566 LYS A C 1
ATOM 4294 O O . LYS A 1 566 ? -38.867 0.005 13.275 1.00 90.38 566 LYS A O 1
ATOM 4299 N N . GLY A 1 567 ? -36.771 -0.234 14.043 1.00 86.94 567 GLY A N 1
ATOM 4300 C CA . GLY A 1 567 ? -36.736 0.990 14.858 1.00 86.94 567 GLY A CA 1
ATOM 4301 C C . GLY A 1 567 ? -37.194 0.837 16.315 1.00 86.94 567 GLY A C 1
ATOM 4302 O O . GLY A 1 567 ? -37.061 1.795 17.079 1.00 86.94 567 GLY A O 1
ATOM 4303 N N . TYR A 1 568 ? -37.678 -0.340 16.720 1.00 93.81 568 TYR A N 1
ATOM 43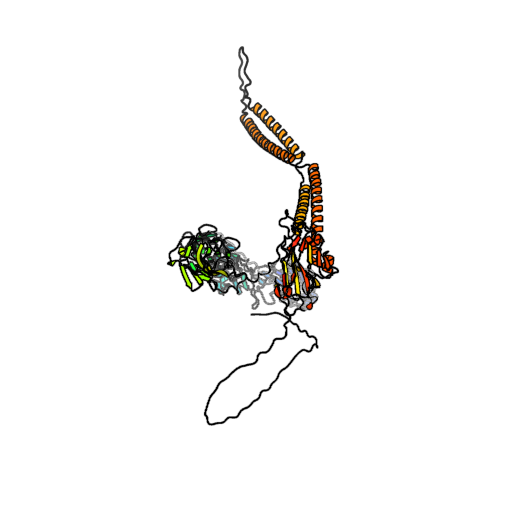04 C CA . TYR A 1 568 ? -37.947 -0.662 18.126 1.00 93.81 568 TYR A CA 1
ATOM 4305 C C . TYR A 1 568 ? -36.657 -1.021 18.881 1.00 93.81 568 TYR A C 1
ATOM 4307 O O . TYR A 1 568 ? -35.674 -1.450 18.279 1.00 93.81 568 TYR A O 1
ATOM 4315 N N . LYS A 1 569 ? -36.653 -0.851 20.210 1.00 94.50 569 LYS A N 1
ATOM 4316 C CA . LYS A 1 569 ? -35.455 -0.991 21.057 1.00 94.50 569 LYS A CA 1
ATOM 4317 C C . LYS A 1 569 ? -35.398 -2.285 21.859 1.00 94.50 569 LYS A C 1
ATOM 4319 O O . LYS A 1 569 ? -34.301 -2.731 22.177 1.00 94.50 569 LYS A O 1
ATOM 4324 N N . GLN A 1 570 ? -36.532 -2.871 22.239 1.00 96.44 570 GLN A N 1
ATOM 4325 C CA . GLN A 1 570 ? -36.562 -4.105 23.034 1.00 96.44 570 GLN A CA 1
ATOM 4326 C C . GLN A 1 570 ? -37.910 -4.837 22.979 1.00 96.44 570 GLN A C 1
ATOM 4328 O O . GLN A 1 570 ? -38.969 -4.214 22.894 1.00 96.44 570 GLN A O 1
ATOM 4333 N N . ILE A 1 571 ? -37.858 -6.162 23.122 1.00 96.88 571 ILE A N 1
ATOM 4334 C CA . ILE A 1 571 ? -39.001 -7.039 23.409 1.00 96.88 571 ILE A CA 1
ATOM 4335 C C . ILE A 1 571 ? -39.041 -7.295 24.922 1.00 96.88 571 ILE A C 1
ATOM 4337 O O . ILE A 1 571 ? -38.019 -7.651 25.509 1.00 96.88 571 ILE A O 1
ATOM 4341 N N . GLN A 1 572 ? -40.208 -7.161 25.553 1.00 96.06 572 GLN A N 1
ATOM 4342 C CA . GLN A 1 572 ? -40.438 -7.544 26.949 1.00 96.06 572 GLN A CA 1
ATOM 4343 C C . GLN A 1 572 ? -41.380 -8.749 27.034 1.00 96.06 572 GLN A C 1
ATOM 4345 O O . GLN A 1 572 ? -42.482 -8.716 26.485 1.00 96.06 572 GLN A O 1
ATOM 4350 N N . VAL A 1 573 ? -40.989 -9.789 27.770 1.00 96.31 573 VAL A N 1
ATOM 4351 C CA . VAL A 1 573 ? -41.819 -10.966 28.063 1.00 96.31 573 VAL A CA 1
ATOM 4352 C C . VAL A 1 573 ? -42.145 -10.998 29.556 1.00 96.31 573 VAL A C 1
ATOM 4354 O O . VAL A 1 573 ? -41.258 -10.945 30.408 1.00 96.31 573 VAL A O 1
ATOM 4357 N N . TYR A 1 574 ? -43.434 -11.079 29.868 1.00 92.25 574 TYR A N 1
ATOM 4358 C CA . TYR A 1 574 ? -43.998 -11.112 31.215 1.00 92.25 574 TYR A CA 1
ATOM 4359 C C . TYR A 1 574 ? -44.534 -12.518 31.480 1.00 92.25 574 TYR A C 1
ATOM 4361 O O . TYR A 1 574 ? -45.471 -12.946 30.806 1.00 92.25 574 TYR A O 1
ATOM 4369 N N . ILE A 1 575 ? -43.944 -13.235 32.436 1.00 95.38 575 ILE A N 1
ATOM 4370 C CA . ILE A 1 575 ? -44.293 -14.626 32.759 1.00 95.38 575 ILE A CA 1
ATOM 4371 C C . ILE A 1 575 ? -44.794 -14.684 34.211 1.00 95.38 575 ILE A C 1
ATOM 4373 O O . ILE A 1 575 ? -43.972 -14.636 35.133 1.00 95.38 575 ILE A O 1
ATOM 4377 N N . PRO A 1 576 ? -46.117 -14.763 34.451 1.00 89.69 576 PRO A N 1
ATOM 4378 C CA . PRO A 1 576 ? -46.656 -14.955 35.792 1.00 89.69 576 PRO A CA 1
ATOM 4379 C C . PRO A 1 576 ? -46.343 -16.370 36.287 1.00 89.69 576 PRO A C 1
ATOM 4381 O O . PRO A 1 576 ? -46.589 -17.351 35.580 1.00 89.69 576 PRO A O 1
ATOM 4384 N N . ALA A 1 577 ? -45.792 -16.472 37.493 1.00 93.06 577 ALA A N 1
ATOM 4385 C CA . ALA A 1 577 ? -45.400 -17.741 38.091 1.00 93.06 577 ALA A CA 1
ATOM 4386 C C . ALA A 1 577 ? -45.707 -17.812 39.593 1.00 93.06 577 ALA A C 1
ATOM 4388 O O . ALA A 1 577 ? -45.869 -16.791 40.266 1.00 93.06 577 ALA A O 1
ATOM 4389 N N . ASN A 1 578 ? -45.742 -19.034 40.128 1.00 85.50 578 ASN A N 1
ATOM 4390 C CA . ASN A 1 578 ? -45.699 -19.305 41.564 1.00 85.50 578 ASN A CA 1
ATOM 4391 C C . ASN A 1 578 ? -44.815 -20.524 41.892 1.00 85.50 578 ASN A C 1
ATOM 4393 O O . ASN A 1 578 ? -44.488 -21.334 41.024 1.00 85.50 578 ASN A O 1
ATOM 4397 N N . ILE A 1 579 ? -44.437 -20.661 43.166 1.00 87.94 579 ILE A N 1
ATOM 4398 C CA . ILE A 1 579 ? -43.800 -21.875 43.702 1.00 87.94 579 ILE A CA 1
ATOM 4399 C C . ILE A 1 579 ? -44.911 -22.880 44.040 1.00 87.94 579 ILE A C 1
ATOM 4401 O O . ILE A 1 579 ? -45.875 -22.509 44.712 1.00 87.94 579 ILE A O 1
ATOM 4405 N N . LYS A 1 580 ? -44.796 -24.146 43.619 1.00 89.12 580 LYS A N 1
ATOM 4406 C CA . LYS A 1 580 ? -45.811 -25.183 43.891 1.00 89.12 580 LYS A CA 1
ATOM 4407 C C . LYS A 1 580 ? -46.005 -25.411 45.396 1.00 89.12 580 LYS A C 1
ATOM 4409 O O . LYS A 1 580 ? -45.053 -25.382 46.184 1.00 89.12 580 LYS A O 1
ATOM 4414 N N . THR A 1 581 ? -47.248 -25.677 45.793 1.00 83.56 581 THR A N 1
ATOM 4415 C CA . THR A 1 581 ? -47.653 -25.883 47.196 1.00 83.56 581 THR A CA 1
ATOM 4416 C C . THR A 1 581 ? -46.888 -27.022 47.878 1.00 83.56 581 THR A C 1
ATOM 4418 O O . THR A 1 581 ? -46.575 -26.929 49.059 1.00 83.56 581 THR A O 1
ATOM 4421 N N . ASP A 1 582 ? -46.550 -28.069 47.128 1.00 82.38 582 ASP A N 1
ATOM 4422 C CA . ASP A 1 582 ? -45.913 -29.314 47.570 1.00 82.38 582 ASP A CA 1
ATOM 4423 C C . ASP A 1 582 ? -44.475 -29.501 47.042 1.00 82.38 582 ASP A C 1
ATOM 4425 O O . ASP A 1 582 ? -43.873 -30.556 47.238 1.00 82.38 582 ASP A O 1
ATOM 4429 N N . ALA A 1 583 ? -43.903 -28.487 46.383 1.00 83.44 583 ALA A N 1
ATOM 4430 C CA . ALA A 1 583 ? -42.586 -28.580 45.753 1.00 83.44 583 ALA A CA 1
ATOM 4431 C C . ALA A 1 583 ? -41.456 -28.940 46.733 1.00 83.44 583 ALA A C 1
ATOM 4433 O O . ALA A 1 583 ? -41.225 -28.227 47.712 1.00 83.44 583 ALA A O 1
ATOM 4434 N N . ASP A 1 584 ? -40.671 -29.968 46.410 1.00 84.88 584 ASP A N 1
ATOM 4435 C CA . ASP A 1 584 ? -39.457 -30.302 47.153 1.00 84.88 584 ASP A CA 1
ATOM 4436 C C . ASP A 1 584 ? -38.304 -29.358 46.782 1.00 84.88 584 ASP A C 1
ATOM 4438 O O . ASP A 1 584 ? -37.722 -29.453 45.698 1.00 84.88 584 ASP A O 1
ATOM 4442 N N . LEU A 1 585 ? -37.963 -28.449 47.697 1.00 84.69 585 LEU A N 1
ATOM 4443 C CA . LEU A 1 585 ? -36.898 -27.468 47.489 1.00 84.69 585 LEU A CA 1
ATOM 4444 C C . LEU A 1 585 ? -35.523 -27.934 47.984 1.00 84.69 585 LEU A C 1
ATOM 4446 O O . LEU A 1 585 ? -34.532 -27.247 47.749 1.00 84.69 585 LEU A O 1
ATOM 4450 N N . ARG A 1 586 ? -35.420 -29.120 48.601 1.00 80.81 586 ARG A N 1
ATOM 4451 C CA . ARG A 1 586 ? -34.180 -29.616 49.233 1.00 80.81 586 ARG A CA 1
ATOM 4452 C C . ARG A 1 586 ? -33.031 -29.854 48.248 1.00 80.81 586 ARG A C 1
ATOM 4454 O O . ARG A 1 586 ? -31.890 -29.979 48.682 1.00 80.81 586 ARG A O 1
ATOM 4461 N N . LYS A 1 587 ? -33.321 -29.930 46.941 1.00 84.56 587 LYS A N 1
ATOM 4462 C CA . LYS A 1 587 ? -32.311 -30.033 45.873 1.00 84.56 587 LYS A CA 1
ATOM 4463 C C . LYS A 1 587 ? -31.675 -28.688 45.482 1.00 84.56 587 LYS A C 1
ATOM 4465 O O . LYS A 1 587 ? -30.682 -28.698 44.763 1.00 84.56 587 LYS A O 1
ATOM 4470 N N . TYR A 1 588 ? -32.216 -27.556 45.942 1.00 80.81 588 TYR A N 1
ATOM 4471 C CA . TYR A 1 588 ? -31.671 -26.220 45.686 1.00 80.81 588 TYR A CA 1
ATOM 4472 C C . TYR A 1 588 ? -30.964 -25.674 46.931 1.00 80.81 588 TYR A C 1
ATOM 4474 O O . TYR A 1 588 ? -31.464 -25.801 48.051 1.00 80.81 588 TYR A O 1
ATOM 4482 N N . ALA A 1 589 ? -29.811 -25.029 46.741 1.00 79.12 589 ALA A N 1
ATOM 4483 C CA . ALA A 1 589 ? -29.111 -24.342 47.825 1.00 79.12 589 ALA A CA 1
ATOM 4484 C C . ALA A 1 589 ? -30.002 -23.238 48.424 1.00 79.12 589 ALA A C 1
ATOM 4486 O O . ALA A 1 589 ? -30.676 -22.522 47.688 1.00 79.12 589 ALA A O 1
ATOM 4487 N N . ASP A 1 590 ? -30.029 -23.119 49.754 1.00 79.12 590 ASP A N 1
ATOM 4488 C CA . ASP A 1 590 ? -30.881 -22.181 50.510 1.00 79.12 590 ASP A CA 1
ATOM 4489 C C . ASP A 1 590 ? -32.388 -22.220 50.168 1.00 79.12 590 ASP A C 1
ATOM 4491 O O . ASP A 1 590 ? -33.092 -21.242 50.411 1.00 79.12 590 ASP A O 1
ATOM 4495 N N . SER A 1 591 ? -32.899 -23.303 49.565 1.00 84.31 591 SER A N 1
ATOM 4496 C CA . SER A 1 591 ? -34.254 -23.337 48.981 1.00 84.31 591 SER A CA 1
ATOM 4497 C C . SER A 1 591 ? -34.490 -22.241 47.914 1.00 84.31 591 SER A C 1
ATOM 4499 O O . SER A 1 591 ? -35.632 -21.866 47.642 1.00 84.31 591 SER A O 1
ATOM 4501 N N . LYS A 1 592 ? -33.420 -21.706 47.302 1.00 90.69 592 LYS A N 1
ATOM 4502 C CA . LYS A 1 592 ? -33.452 -20.706 46.222 1.00 90.69 592 LYS A CA 1
ATOM 4503 C C . LYS A 1 592 ? -33.603 -21.387 44.877 1.00 90.69 592 LYS A C 1
ATOM 4505 O O . LYS A 1 592 ? -32.643 -21.921 44.330 1.00 90.69 592 LYS A O 1
ATOM 4510 N N . VAL A 1 593 ? -34.807 -21.326 44.326 1.00 92.81 593 VAL A N 1
ATOM 4511 C CA . VAL A 1 593 ? -35.097 -21.840 42.988 1.00 92.81 593 VAL A CA 1
ATOM 4512 C C . VAL A 1 593 ? -34.602 -20.825 41.955 1.00 92.81 593 VAL A C 1
ATOM 4514 O O . VAL A 1 593 ? -35.132 -19.710 41.935 1.00 92.81 593 VAL A O 1
ATOM 4517 N N . PRO A 1 594 ? -33.602 -21.154 41.118 1.00 96.44 594 PRO A N 1
ATOM 4518 C CA . PRO A 1 594 ? -33.146 -20.271 40.054 1.00 96.44 594 PRO A CA 1
ATOM 4519 C C . PRO A 1 594 ? -34.127 -20.272 38.877 1.00 96.44 594 PRO A C 1
ATOM 4521 O O . PRO A 1 594 ? -34.861 -21.233 38.653 1.00 96.44 594 PRO A O 1
ATOM 4524 N N . ASN A 1 595 ? -34.108 -19.204 38.085 1.00 96.56 595 ASN A N 1
ATOM 4525 C CA . ASN A 1 595 ? -34.723 -19.175 36.768 1.00 96.56 595 ASN A CA 1
ATOM 4526 C C . ASN A 1 595 ? -33.905 -18.295 35.801 1.00 96.56 595 ASN A C 1
ATOM 4528 O O . ASN A 1 595 ? -33.575 -17.150 36.118 1.00 96.56 595 ASN A O 1
ATOM 4532 N N . THR A 1 596 ? -33.651 -18.803 34.595 1.00 95.69 596 THR A N 1
ATOM 4533 C CA . THR A 1 596 ? -32.804 -18.195 33.551 1.00 95.69 596 THR A CA 1
ATOM 4534 C C . THR A 1 596 ? -33.593 -18.073 32.251 1.00 95.69 596 THR A C 1
ATOM 4536 O O . THR A 1 596 ? -34.440 -18.916 31.965 1.00 95.69 596 THR A O 1
ATOM 4539 N N . ALA A 1 597 ? -33.385 -16.995 31.498 1.00 97.56 597 ALA A N 1
ATOM 4540 C CA . ALA A 1 597 ? -33.887 -16.869 30.135 1.00 97.56 597 ALA A CA 1
ATOM 4541 C C . ALA A 1 597 ? -32.729 -16.985 29.140 1.00 97.56 597 ALA A C 1
ATOM 4543 O O . ALA A 1 597 ? -31.615 -16.534 29.410 1.00 97.56 597 ALA A O 1
ATOM 4544 N N . HIS A 1 598 ? -33.025 -17.566 27.985 1.00 97.81 598 HIS A N 1
ATOM 4545 C CA . HIS A 1 598 ? -32.095 -17.831 26.898 1.00 97.81 598 HIS A CA 1
ATOM 4546 C C . HIS A 1 598 ? -32.583 -17.112 25.638 1.00 97.81 598 HIS A C 1
ATOM 4548 O O . HIS A 1 598 ? -33.743 -17.258 25.249 1.00 97.81 598 HIS A O 1
ATOM 4554 N N . LEU A 1 599 ? -31.709 -16.352 24.986 1.00 98.12 599 LEU A N 1
ATOM 4555 C CA . LEU A 1 599 ? -31.944 -15.725 23.689 1.00 98.12 599 LEU A CA 1
ATOM 4556 C C . LEU A 1 599 ? -31.062 -16.401 22.643 1.00 98.12 599 LEU A C 1
ATOM 4558 O O . LEU A 1 599 ? -29.852 -16.208 22.669 1.00 98.12 599 LEU A O 1
ATOM 4562 N N . ALA A 1 600 ? -31.665 -17.114 21.695 1.00 97.06 600 ALA A N 1
ATOM 4563 C CA . ALA A 1 600 ? -30.985 -17.630 20.508 1.00 97.06 600 ALA A CA 1
ATOM 4564 C C . ALA A 1 600 ? -31.349 -16.783 19.281 1.00 97.06 600 ALA A C 1
ATOM 4566 O O . ALA A 1 600 ? -32.517 -16.439 19.088 1.00 97.06 600 ALA A O 1
ATOM 4567 N N . PHE A 1 601 ? -30.376 -16.445 18.438 1.00 96.56 601 PHE A N 1
ATOM 4568 C CA . PHE A 1 601 ? -30.591 -15.614 17.253 1.00 96.56 601 PHE A CA 1
ATOM 4569 C C . PHE A 1 601 ? -29.661 -15.993 16.098 1.00 96.56 601 PHE A C 1
ATOM 4571 O O . PHE A 1 601 ? -28.599 -16.567 16.308 1.00 96.56 601 PHE A O 1
ATOM 4578 N N . THR A 1 602 ? -30.052 -15.615 14.882 1.00 93.56 602 THR A N 1
ATOM 4579 C CA . THR A 1 602 ? -29.210 -15.665 13.679 1.00 93.56 602 THR A CA 1
ATOM 4580 C C . THR A 1 602 ? -29.187 -14.258 13.104 1.00 93.56 602 THR A C 1
ATOM 4582 O O . THR A 1 602 ? -30.227 -13.755 12.659 1.00 93.56 602 THR A O 1
ATOM 4585 N N . ASN A 1 603 ? -28.029 -13.603 13.170 1.00 90.44 603 ASN A N 1
ATOM 4586 C CA . ASN A 1 603 ? -27.888 -12.188 12.830 1.00 90.44 603 ASN A CA 1
ATOM 4587 C C . ASN A 1 603 ? -27.918 -11.929 11.311 1.00 90.44 603 ASN A C 1
ATOM 4589 O O . ASN A 1 603 ? -27.970 -12.850 10.491 1.00 90.44 603 ASN A O 1
ATOM 4593 N N . SER A 1 604 ? -27.851 -10.656 10.927 1.00 86.69 604 SER A N 1
ATOM 4594 C CA . SER A 1 604 ? -27.877 -10.194 9.529 1.00 86.69 604 SER A CA 1
ATOM 4595 C C . SER A 1 604 ? -26.689 -10.651 8.674 1.00 86.69 604 SER A C 1
ATOM 4597 O O . SER A 1 604 ? -26.772 -10.615 7.446 1.00 86.69 604 SER A O 1
ATOM 4599 N N . ASN A 1 605 ? -25.595 -11.101 9.298 1.00 84.94 605 ASN A N 1
ATOM 4600 C CA . ASN A 1 605 ? -24.455 -11.735 8.625 1.00 84.94 605 ASN A CA 1
ATOM 4601 C C . ASN A 1 605 ? -24.651 -13.259 8.460 1.00 84.94 605 ASN A C 1
ATOM 4603 O O . ASN A 1 605 ? -23.782 -13.940 7.926 1.00 84.94 605 ASN A O 1
ATOM 4607 N N . GLY A 1 606 ? -25.783 -13.810 8.917 1.00 84.19 606 GLY A N 1
ATOM 4608 C CA . GLY A 1 606 ? -26.062 -15.246 8.906 1.00 84.19 606 GLY A CA 1
ATOM 4609 C C . GLY A 1 606 ? -25.338 -16.038 9.997 1.00 84.19 606 GLY A C 1
ATOM 4610 O O . GLY A 1 606 ? -25.274 -17.259 9.891 1.00 84.19 606 GLY A O 1
ATOM 4611 N N . ILE A 1 607 ? -24.796 -15.367 11.017 1.00 85.44 607 ILE A N 1
ATOM 4612 C CA . ILE A 1 607 ? -24.060 -15.991 12.120 1.00 85.44 607 ILE A CA 1
ATOM 4613 C C . ILE A 1 607 ? -25.027 -16.264 13.277 1.00 85.44 607 ILE A C 1
ATOM 4615 O O . ILE A 1 607 ? -25.761 -15.369 13.708 1.00 85.44 607 ILE A O 1
ATOM 4619 N N . ASP A 1 608 ? -25.011 -17.498 13.778 1.00 92.38 608 ASP A N 1
ATOM 4620 C CA . ASP A 1 608 ? -25.776 -17.909 14.955 1.00 92.38 608 ASP A CA 1
ATOM 4621 C C . ASP A 1 608 ? -25.116 -17.419 16.252 1.00 92.38 608 ASP A C 1
ATOM 4623 O O . ASP A 1 608 ? -23.896 -17.475 16.417 1.00 92.38 608 ASP A O 1
ATOM 4627 N N . GLY A 1 609 ? -25.938 -16.973 17.200 1.00 93.00 609 GLY A N 1
ATOM 4628 C CA . GLY A 1 609 ? -25.519 -16.523 18.521 1.00 93.00 609 GLY A CA 1
ATOM 4629 C C . GLY A 1 609 ? -26.522 -16.913 19.604 1.00 93.00 609 GLY A C 1
ATOM 4630 O O . GLY A 1 609 ? -27.708 -17.124 19.341 1.00 93.00 609 GLY A O 1
ATOM 4631 N N . SER A 1 610 ? -26.040 -17.002 20.844 1.00 96.12 610 SER A N 1
ATOM 4632 C CA . SER A 1 610 ? -26.873 -17.235 22.025 1.00 96.12 610 SER A CA 1
ATOM 4633 C C . SER A 1 610 ? -26.408 -16.367 23.188 1.00 96.12 610 SER A C 1
ATOM 4635 O O . SER A 1 610 ? -25.207 -16.142 23.347 1.00 96.12 610 SER A O 1
ATOM 4637 N N . LYS A 1 611 ? -27.346 -15.884 24.006 1.00 96.19 611 LYS A N 1
ATOM 4638 C CA . LYS A 1 611 ? -27.075 -15.165 25.258 1.00 96.19 611 LYS A CA 1
ATOM 4639 C C . LYS A 1 611 ? -28.029 -15.622 26.351 1.00 96.19 611 LYS A C 1
ATOM 4641 O O . LYS A 1 611 ? -29.227 -15.747 26.113 1.00 96.19 611 LYS A O 1
ATOM 4646 N N . ASP A 1 612 ? -27.489 -15.785 27.549 1.00 96.50 612 ASP A N 1
ATOM 4647 C CA . ASP A 1 612 ? -28.229 -16.211 28.733 1.00 96.50 612 ASP A CA 1
ATOM 4648 C C . ASP A 1 612 ? -28.289 -15.061 29.739 1.00 96.50 612 ASP A C 1
ATOM 4650 O O . ASP A 1 612 ? -27.349 -14.271 29.858 1.00 96.50 612 ASP A O 1
ATOM 4654 N N . THR A 1 613 ? -29.384 -14.962 30.487 1.00 97.00 613 THR A N 1
ATOM 4655 C CA . THR A 1 613 ? -29.492 -13.994 31.584 1.00 97.00 613 THR A CA 1
ATOM 4656 C C . THR A 1 613 ? -28.733 -14.472 32.814 1.00 97.00 613 THR A C 1
ATOM 4658 O O . THR A 1 613 ? -28.655 -15.672 33.076 1.00 97.00 613 THR A O 1
ATOM 4661 N N . VAL A 1 614 ? -28.285 -13.542 33.659 1.00 93.56 614 VAL A N 1
ATOM 4662 C CA . VAL A 1 614 ? -27.922 -13.893 35.041 1.00 93.56 614 VAL A CA 1
ATOM 4663 C C . VAL A 1 614 ? -29.153 -14.534 35.717 1.00 93.56 614 VAL A C 1
ATOM 4665 O O . VAL A 1 614 ? -30.255 -13.993 35.570 1.00 93.56 614 VAL A O 1
ATOM 4668 N N . PRO A 1 615 ? -29.025 -15.684 36.410 1.00 93.50 615 PRO A N 1
ATOM 4669 C CA . PRO A 1 615 ? -30.167 -16.337 37.043 1.00 93.50 615 PRO A CA 1
ATOM 4670 C C . PRO A 1 615 ? -30.776 -15.473 38.151 1.00 93.50 615 PRO A C 1
ATOM 4672 O O . PRO A 1 615 ? -30.069 -15.006 39.044 1.00 93.50 615 PRO A O 1
ATOM 4675 N N . VAL A 1 616 ? -32.100 -15.325 38.139 1.00 94.94 616 VAL A N 1
ATOM 4676 C CA . VAL A 1 616 ? -32.870 -14.736 39.250 1.00 94.94 616 VAL A CA 1
ATOM 4677 C C . VAL A 1 616 ? -33.440 -15.845 40.134 1.00 94.94 616 VAL A C 1
ATOM 4679 O O . VAL A 1 616 ? -33.624 -16.962 39.656 1.00 94.94 616 VAL A O 1
ATOM 4682 N N . THR A 1 617 ? -33.730 -15.584 41.411 1.00 94.56 617 THR A N 1
ATOM 4683 C CA . THR A 1 617 ? -34.111 -16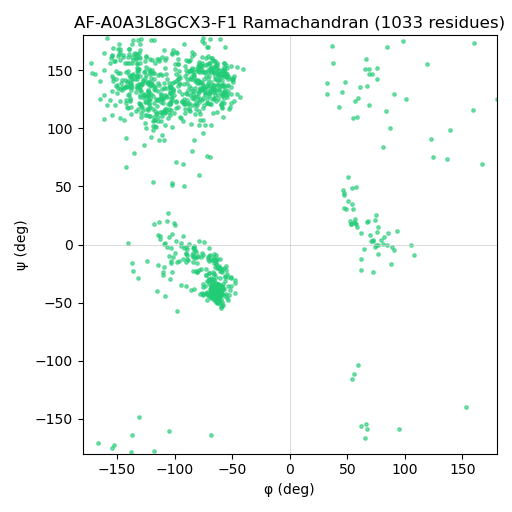.650 42.368 1.00 94.56 617 THR A CA 1
ATOM 4684 C C . THR A 1 617 ? -35.373 -16.357 43.181 1.00 94.56 617 THR A C 1
ATOM 4686 O O . THR A 1 617 ? -35.661 -15.205 43.493 1.00 94.56 617 THR A O 1
ATOM 4689 N N . VAL A 1 618 ? -36.106 -17.401 43.582 1.00 89.19 618 VAL A N 1
ATOM 4690 C CA . VAL A 1 618 ? -37.252 -17.298 44.510 1.00 89.19 618 VAL A CA 1
ATOM 4691 C C . VAL A 1 618 ? -37.187 -18.326 45.641 1.00 89.19 618 VAL A C 1
ATOM 4693 O O . VAL A 1 618 ? -36.682 -19.432 45.433 1.00 89.19 618 VAL A O 1
ATOM 4696 N N . THR A 1 619 ? -37.717 -17.981 46.819 1.00 87.94 619 THR A N 1
ATOM 4697 C CA . THR A 1 619 ? -37.702 -18.841 48.022 1.00 87.94 619 THR A CA 1
ATOM 4698 C C . THR A 1 619 ? -38.963 -18.656 48.880 1.00 87.94 619 THR A C 1
ATOM 4700 O O . THR A 1 619 ? -39.387 -17.519 49.080 1.00 87.94 619 THR A O 1
ATOM 4703 N N . PRO A 1 620 ? -39.566 -19.725 49.439 1.00 79.62 620 PRO A N 1
ATOM 4704 C CA . PRO A 1 620 ? -40.635 -19.597 50.426 1.00 79.62 620 PRO A CA 1
ATOM 4705 C C . PRO A 1 620 ? -40.149 -19.116 51.800 1.00 79.62 620 PRO A C 1
ATOM 4707 O O . PRO A 1 620 ? -39.189 -19.679 52.336 1.00 79.62 620 PRO A O 1
ATOM 4710 N N . PRO A 1 621 ? -40.863 -18.181 52.452 1.00 65.25 621 PRO A N 1
ATOM 4711 C CA . PRO A 1 621 ? -40.641 -17.862 53.853 1.00 65.25 621 PRO A CA 1
ATOM 4712 C C . PRO A 1 621 ? -40.832 -19.103 54.739 1.00 65.25 621 PRO A C 1
ATOM 4714 O O . PRO A 1 621 ? -41.906 -19.700 54.762 1.00 65.25 621 PRO A O 1
ATOM 4717 N N . GLY A 1 622 ? -39.804 -19.465 55.511 1.00 55.88 622 GLY A N 1
ATOM 4718 C CA . GLY A 1 622 ? -39.921 -20.412 56.630 1.00 55.88 622 GLY A CA 1
ATOM 4719 C C . GLY A 1 622 ? -39.319 -21.811 56.443 1.00 55.88 622 GLY A C 1
ATOM 4720 O O . GLY A 1 622 ? -39.185 -22.520 57.438 1.00 55.88 622 GLY A O 1
ATOM 4721 N N . GLU A 1 623 ? -38.878 -22.210 55.247 1.00 41.91 623 GLU A N 1
ATOM 4722 C CA . GLU A 1 623 ? -38.128 -23.468 55.051 1.00 41.91 623 GLU A CA 1
ATOM 4723 C C . GLU A 1 623 ? -36.611 -23.239 55.120 1.00 41.91 623 GLU A C 1
ATOM 4725 O O . GLU A 1 623 ? -35.889 -23.356 54.129 1.00 41.91 623 GLU A O 1
ATOM 4730 N N . THR A 1 624 ? -36.113 -22.920 56.319 1.00 36.19 624 THR A N 1
ATOM 4731 C CA . THR A 1 624 ? -34.669 -22.883 56.588 1.00 36.19 624 THR A CA 1
ATOM 4732 C C . THR A 1 624 ? -34.074 -24.297 56.532 1.00 36.19 624 THR A C 1
ATOM 4734 O O . THR A 1 624 ? -34.499 -25.150 57.322 1.00 36.19 624 THR A O 1
ATOM 4737 N N . PRO A 1 625 ? -33.037 -24.550 55.710 1.00 34.88 625 PRO A N 1
ATOM 4738 C CA . PRO A 1 625 ? -32.158 -25.709 55.884 1.00 34.88 625 PRO A CA 1
ATOM 4739 C C . PRO A 1 625 ? -31.530 -25.711 57.295 1.00 34.88 625 PRO A C 1
ATOM 4741 O O . PRO A 1 625 ? -31.589 -24.684 57.985 1.00 34.88 625 PRO A O 1
ATOM 4744 N N . PRO A 1 626 ? -30.852 -26.793 57.743 1.00 38.53 626 PRO A N 1
ATOM 4745 C CA . PRO A 1 626 ? -29.861 -26.634 58.806 1.00 38.53 626 PRO A CA 1
ATOM 4746 C C . PRO A 1 626 ? -28.917 -25.523 58.352 1.00 38.53 626 PRO A C 1
ATOM 4748 O O . PRO A 1 626 ? -28.315 -25.644 57.286 1.00 38.53 626 PRO A O 1
ATOM 4751 N N . THR A 1 627 ? -28.896 -24.413 59.096 1.00 39.53 627 THR A N 1
ATOM 4752 C CA . THR A 1 627 ? -28.340 -23.148 58.609 1.00 39.53 627 THR A CA 1
ATOM 4753 C C . THR A 1 627 ? -26.944 -23.414 58.055 1.00 39.53 627 THR A C 1
ATOM 4755 O O . THR A 1 627 ? -26.118 -23.927 58.822 1.00 39.53 627 THR A O 1
ATOM 4758 N N . PRO A 1 628 ? -26.668 -23.108 56.767 1.00 42.97 628 PRO A N 1
ATOM 4759 C CA . PRO A 1 628 ? -25.302 -23.108 56.273 1.00 42.97 628 PRO A CA 1
ATOM 4760 C C . PRO A 1 628 ? -24.501 -22.308 57.284 1.00 42.97 628 PRO A C 1
ATOM 4762 O O . PRO A 1 628 ? -24.915 -21.199 57.633 1.00 42.97 628 PRO A O 1
ATOM 4765 N N . VAL A 1 629 ? -23.445 -22.895 57.853 1.00 54.44 629 VAL A N 1
ATOM 4766 C CA . VAL A 1 629 ? -22.665 -22.184 58.864 1.00 54.44 629 VAL A CA 1
ATOM 4767 C C . VAL A 1 629 ? -22.187 -20.913 58.189 1.00 54.44 629 VAL A C 1
ATOM 4769 O O . VAL A 1 629 ? -21.352 -20.991 57.287 1.00 54.44 629 VAL A O 1
ATOM 4772 N N . ASN A 1 630 ? -22.748 -19.773 58.603 1.00 57.53 630 ASN A N 1
ATOM 4773 C CA . ASN A 1 630 ? -22.479 -18.514 57.929 1.00 57.53 630 ASN A CA 1
ATOM 4774 C C . ASN A 1 630 ? -20.959 -18.333 57.895 1.00 57.53 630 ASN A C 1
ATOM 4776 O O . ASN A 1 630 ? -20.331 -18.451 58.958 1.00 57.53 630 ASN A O 1
ATOM 4780 N N . PRO A 1 631 ? -20.353 -18.095 56.716 1.00 60.41 631 PRO A N 1
ATOM 4781 C CA . PRO A 1 631 ? -18.935 -17.796 56.664 1.00 60.41 631 PRO A CA 1
ATOM 4782 C C . PRO A 1 631 ? -18.684 -16.606 57.599 1.00 60.41 631 PRO A C 1
ATOM 4784 O O . PRO A 1 631 ? -19.504 -15.680 57.639 1.00 60.41 631 PRO A O 1
ATOM 4787 N N . PRO A 1 632 ? -17.618 -16.641 58.416 1.00 71.94 632 PRO A N 1
ATOM 4788 C CA . PRO A 1 632 ? -17.350 -15.562 59.350 1.00 71.94 632 PRO A CA 1
ATOM 4789 C C . PRO A 1 632 ? -17.222 -14.259 58.559 1.00 71.94 632 PRO A C 1
ATOM 4791 O O . PRO A 1 632 ? -16.482 -14.191 57.583 1.00 71.94 632 PRO A O 1
ATOM 4794 N N . THR A 1 633 ? -17.954 -13.228 58.968 1.00 71.75 633 THR A N 1
ATOM 4795 C CA . THR A 1 633 ? -17.803 -11.877 58.413 1.00 71.75 633 THR A CA 1
ATOM 4796 C C . THR A 1 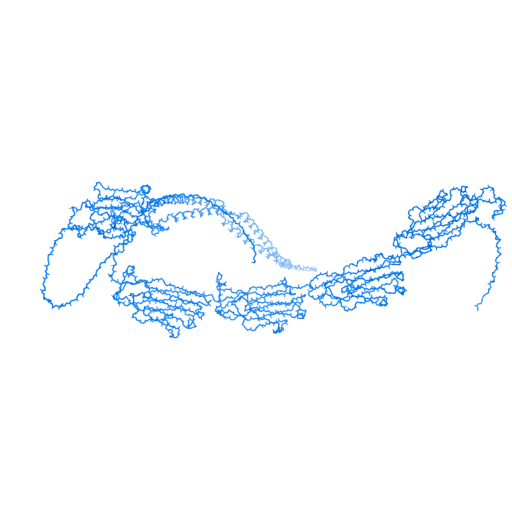633 ? -16.954 -11.040 59.371 1.00 71.75 633 THR A C 1
ATOM 4798 O O . THR A 1 633 ? -16.966 -11.326 60.575 1.00 71.75 633 THR A O 1
ATOM 4801 N N . PRO A 1 634 ? -16.270 -9.976 58.910 1.00 68.56 634 PRO A N 1
ATOM 4802 C CA . PRO A 1 634 ? -15.558 -9.055 59.795 1.00 68.56 634 PRO A CA 1
ATOM 4803 C C . PRO A 1 634 ? -16.408 -8.639 61.007 1.00 68.56 634 PRO A C 1
ATOM 4805 O O . PRO A 1 634 ? -17.583 -8.290 60.871 1.00 68.56 634 PRO A O 1
ATOM 4808 N N . GLY A 1 635 ? -15.840 -8.749 62.211 1.00 69.19 635 GLY A N 1
ATOM 4809 C CA . GLY A 1 635 ? -16.524 -8.417 63.469 1.00 69.19 635 GLY A CA 1
ATOM 4810 C C . GLY A 1 635 ? -17.617 -9.394 63.943 1.00 69.19 635 GLY A C 1
ATOM 4811 O O . GLY A 1 635 ? -18.242 -9.128 64.970 1.00 69.19 635 GLY A O 1
ATOM 4812 N N . LYS A 1 636 ? -17.857 -10.523 63.256 1.00 84.56 636 LYS A N 1
ATOM 4813 C CA . LYS A 1 636 ? -18.789 -11.586 63.686 1.00 84.56 636 LYS A CA 1
ATOM 4814 C C . LYS A 1 636 ? -18.080 -12.951 63.711 1.00 84.56 636 LYS A C 1
ATOM 4816 O O . LYS A 1 636 ? -18.141 -13.683 62.721 1.00 84.56 636 LYS A O 1
ATOM 4821 N N . PRO A 1 637 ? -17.396 -13.308 64.813 1.00 90.62 637 PRO A N 1
ATOM 4822 C CA . PRO A 1 637 ? -16.707 -14.588 64.917 1.00 90.62 637 PRO A CA 1
ATOM 4823 C C . PRO A 1 637 ? -17.709 -15.746 65.034 1.00 90.62 637 PRO A C 1
ATOM 4825 O O . PRO A 1 637 ? -18.737 -15.644 65.706 1.00 90.62 637 PRO A O 1
ATOM 4828 N N . VAL A 1 638 ? -17.390 -16.873 64.403 1.00 91.06 638 VAL A N 1
ATOM 4829 C CA . VAL A 1 638 ? -18.260 -18.051 64.296 1.00 91.06 638 VAL A CA 1
ATOM 4830 C C . VAL A 1 638 ? -17.567 -19.258 64.914 1.00 91.06 638 VAL A C 1
ATOM 4832 O O . VAL A 1 638 ? -16.367 -19.459 64.737 1.00 91.06 638 VAL A O 1
ATOM 4835 N N . LYS A 1 639 ? -18.325 -20.085 65.633 1.00 93.12 639 LYS A N 1
ATOM 4836 C CA . LYS A 1 639 ? -17.860 -21.347 66.210 1.00 93.12 639 LYS A CA 1
ATOM 4837 C C . LYS A 1 639 ? -18.634 -22.507 65.617 1.00 93.12 639 LYS A C 1
ATOM 4839 O O . LYS A 1 639 ? -19.859 -22.460 65.518 1.00 93.12 639 LYS A O 1
ATOM 4844 N N . THR A 1 640 ? -17.918 -23.565 65.272 1.00 92.19 640 THR A N 1
ATOM 4845 C CA . THR A 1 640 ? -18.496 -24.827 64.796 1.00 92.19 640 THR A CA 1
ATOM 4846 C C . THR A 1 640 ? -17.909 -26.008 65.538 1.00 92.19 640 THR A C 1
ATOM 4848 O O . THR A 1 640 ? -16.892 -25.884 66.221 1.00 92.19 640 THR A O 1
ATOM 4851 N N . VAL A 1 641 ? -18.579 -27.147 65.420 1.00 91.81 641 VAL A N 1
ATOM 4852 C CA . VAL A 1 641 ? -18.129 -28.432 65.935 1.00 91.81 641 VAL A CA 1
ATOM 4853 C C . VAL A 1 641 ? -18.316 -29.517 64.876 1.00 91.81 641 VAL A C 1
ATOM 4855 O O . VAL A 1 641 ? -19.285 -29.492 64.116 1.00 91.81 641 VAL A O 1
ATOM 4858 N N . SER A 1 642 ? -17.374 -30.451 64.812 1.00 90.56 642 SER A N 1
ATOM 4859 C CA . SER A 1 642 ? -17.337 -31.556 63.846 1.00 90.56 642 SER A CA 1
ATOM 4860 C C . SER A 1 642 ? -16.461 -32.702 64.372 1.00 90.56 642 SER A C 1
ATOM 4862 O O . SER A 1 642 ? -15.897 -32.612 65.468 1.00 90.56 642 SER A O 1
ATOM 4864 N N . GLY A 1 643 ? -16.372 -33.809 63.622 1.00 87.12 643 GLY A N 1
ATOM 4865 C CA . GLY A 1 643 ? -15.410 -34.884 63.903 1.00 87.12 643 GLY A CA 1
ATOM 4866 C C . GLY A 1 643 ? -13.954 -34.398 63.834 1.00 87.12 643 GLY A C 1
ATOM 4867 O O . GLY A 1 643 ? -13.692 -33.244 63.506 1.00 87.12 643 GLY A O 1
ATOM 4868 N N . VAL A 1 644 ? -12.981 -35.260 64.139 1.00 85.38 644 VAL A N 1
ATOM 4869 C CA . VAL A 1 644 ? -11.555 -34.862 64.128 1.00 85.38 644 VAL A CA 1
ATOM 4870 C C . VAL A 1 644 ? -11.057 -34.436 62.740 1.00 85.38 644 VAL A C 1
ATOM 4872 O O . VAL A 1 644 ? -10.338 -33.441 62.628 1.00 85.38 644 VAL A O 1
ATOM 4875 N N . ASP A 1 645 ? -11.515 -35.112 61.687 1.00 80.12 645 ASP A N 1
ATOM 4876 C CA . ASP A 1 645 ? -11.242 -34.774 60.278 1.00 80.12 645 ASP A CA 1
ATOM 4877 C C . ASP A 1 645 ? -11.917 -33.443 59.898 1.00 80.12 645 ASP A C 1
ATOM 4879 O O . ASP A 1 645 ? -11.379 -32.611 59.165 1.00 80.12 645 ASP A O 1
ATOM 4883 N N . GLY A 1 646 ? -13.059 -33.192 60.542 1.00 78.62 646 GLY A N 1
ATOM 4884 C CA . GLY A 1 646 ? -13.781 -31.928 60.592 1.00 78.62 646 GLY A CA 1
ATOM 4885 C C . GLY A 1 646 ? -14.526 -31.531 59.329 1.00 78.62 646 GLY A C 1
ATOM 4886 O O . GLY A 1 646 ? -14.880 -30.359 59.176 1.00 78.62 646 GLY A O 1
ATOM 4887 N N . ASP A 1 647 ? -14.817 -32.512 58.481 1.00 77.75 647 ASP A N 1
ATOM 4888 C CA . ASP A 1 647 ? -15.878 -32.433 57.486 1.00 77.75 647 ASP A CA 1
ATOM 4889 C C . ASP A 1 647 ? -17.229 -32.098 58.138 1.00 77.75 647 ASP A C 1
ATOM 4891 O O . ASP A 1 647 ? -17.476 -32.399 59.311 1.00 77.75 647 ASP A O 1
ATOM 4895 N N . ASN A 1 648 ? -18.126 -31.500 57.351 1.00 73.62 648 ASN A N 1
ATOM 4896 C CA . ASN A 1 648 ? -19.490 -31.137 57.755 1.00 73.62 648 ASN A CA 1
ATOM 4897 C C . ASN A 1 648 ? -19.561 -30.342 59.085 1.00 73.62 648 ASN A C 1
ATOM 4899 O O . ASN A 1 648 ? -20.227 -30.776 60.032 1.00 73.62 648 ASN A O 1
ATOM 4903 N N . PRO A 1 649 ? -18.890 -29.173 59.181 1.00 82.00 649 PRO A N 1
ATOM 4904 C CA . PRO A 1 649 ? -18.955 -28.317 60.363 1.00 82.00 649 PRO A CA 1
ATOM 4905 C C . PRO A 1 649 ? -20.400 -27.906 60.665 1.00 82.00 649 PRO A C 1
ATOM 4907 O O . PRO A 1 649 ? -21.122 -27.425 59.795 1.00 82.00 649 PRO A O 1
ATOM 4910 N N . THR A 1 650 ? -20.816 -28.082 61.918 1.00 83.75 650 THR A N 1
ATOM 4911 C CA . THR A 1 650 ? -22.195 -27.863 62.377 1.00 83.75 650 THR A CA 1
ATOM 4912 C C . THR A 1 650 ? -22.219 -27.060 63.680 1.00 83.75 650 THR A C 1
ATOM 4914 O O . THR A 1 650 ? -21.222 -26.962 64.397 1.00 83.75 650 THR A O 1
ATOM 4917 N N . TYR A 1 651 ? -23.370 -26.476 64.016 1.00 88.50 651 TYR A N 1
ATOM 4918 C CA . TYR A 1 651 ? -23.608 -25.890 65.338 1.00 88.50 651 TYR A CA 1
ATOM 4919 C C . TYR A 1 651 ? -23.978 -26.940 66.401 1.00 88.50 651 TYR A C 1
ATOM 4921 O O . TYR A 1 651 ? -23.884 -26.662 67.597 1.00 88.50 651 TYR A O 1
ATOM 4929 N N . SER A 1 652 ? -24.361 -28.156 65.997 1.00 87.56 652 SER A N 1
ATOM 4930 C CA . SER A 1 652 ? -24.649 -29.260 66.917 1.00 87.56 652 SER A CA 1
ATOM 4931 C C . SER A 1 652 ? -24.139 -30.597 66.379 1.00 87.56 652 SER A C 1
ATOM 4933 O O . SER A 1 652 ? -24.636 -31.094 65.370 1.00 87.56 652 SER A O 1
ATOM 4935 N N . LEU A 1 653 ? -23.204 -31.213 67.104 1.00 89.94 653 LEU A N 1
ATOM 4936 C CA . LEU A 1 653 ? -22.671 -32.549 66.839 1.00 89.94 653 LEU A CA 1
ATOM 4937 C C . LEU A 1 653 ? -23.290 -33.574 67.801 1.00 89.94 653 LEU A C 1
ATOM 4939 O O . LEU A 1 653 ? -23.425 -33.326 69.003 1.00 89.94 653 LEU A O 1
ATOM 4943 N N . ARG A 1 654 ? -23.623 -34.759 67.284 1.00 87.19 654 ARG A N 1
ATOM 4944 C CA . ARG A 1 654 ? -23.992 -35.933 68.083 1.00 87.19 654 ARG A CA 1
ATOM 4945 C C . ARG A 1 654 ? -22.926 -37.008 67.881 1.00 87.19 654 ARG A C 1
ATOM 4947 O O . ARG A 1 654 ? -22.650 -37.361 66.741 1.00 87.19 654 ARG A O 1
ATOM 4954 N N . LEU A 1 655 ? -22.323 -37.485 68.967 1.00 84.19 655 LEU A N 1
ATOM 4955 C CA . LEU A 1 655 ? -21.240 -38.474 68.905 1.00 84.19 655 LEU A CA 1
ATOM 4956 C C . LEU A 1 655 ? -21.796 -39.885 68.660 1.00 84.19 655 LEU A C 1
ATOM 4958 O O . LEU A 1 655 ? -22.918 -40.187 69.081 1.00 84.19 655 LEU A O 1
ATOM 4962 N N . GLY A 1 656 ? -21.010 -40.747 68.009 1.00 80.69 656 GLY A N 1
ATOM 4963 C CA . GLY A 1 656 ? -21.352 -42.158 67.808 1.00 80.69 656 GLY A CA 1
ATOM 4964 C C . GLY A 1 656 ? -21.111 -42.978 69.075 1.00 80.69 656 GLY A C 1
ATOM 4965 O O . GLY A 1 656 ? -21.965 -43.765 69.483 1.00 80.69 656 GLY A O 1
ATOM 4966 N N . LEU A 1 657 ? -19.988 -42.717 69.746 1.00 84.25 657 LEU A N 1
ATOM 4967 C CA . LEU A 1 657 ? -19.607 -43.228 71.058 1.00 84.25 657 LEU A CA 1
ATOM 4968 C C . LEU A 1 657 ? -19.257 -42.054 71.985 1.00 84.25 657 LEU A C 1
ATOM 4970 O O . LEU A 1 657 ? -18.725 -41.031 71.566 1.00 84.25 657 LEU A O 1
ATOM 4974 N N . ALA A 1 658 ? -19.492 -42.204 73.289 1.00 83.25 658 ALA A N 1
ATOM 4975 C CA . ALA A 1 658 ? -19.149 -41.159 74.262 1.00 83.25 658 ALA A CA 1
ATOM 4976 C C . ALA A 1 658 ? -17.625 -40.961 74.453 1.00 83.25 658 ALA A C 1
ATOM 4978 O O . ALA A 1 658 ? -17.205 -40.011 75.109 1.00 83.25 658 ALA A O 1
ATOM 4979 N N . SER A 1 659 ? -16.803 -41.850 73.890 1.00 81.62 659 SER A N 1
ATOM 4980 C CA . SER A 1 659 ? -15.339 -41.758 73.847 1.00 81.62 659 SER A CA 1
ATOM 4981 C C . SER A 1 659 ? -14.791 -41.034 72.614 1.00 81.62 659 SER A C 1
ATOM 4983 O O . SER A 1 659 ? -13.581 -40.809 72.559 1.00 81.62 659 SER A O 1
ATOM 4985 N N . ASP A 1 660 ? -15.634 -40.710 71.628 1.00 88.62 660 ASP A N 1
ATOM 4986 C CA . ASP A 1 660 ? -15.188 -40.123 70.363 1.00 88.62 660 ASP A CA 1
ATOM 4987 C C . ASP A 1 660 ? -14.512 -38.765 70.590 1.00 88.62 660 ASP A C 1
ATOM 4989 O O . ASP A 1 660 ? -14.981 -37.919 71.360 1.00 88.62 660 ASP A O 1
ATOM 4993 N N . ALA A 1 661 ? -13.397 -38.557 69.892 1.00 91.50 661 ALA A N 1
ATOM 4994 C CA . ALA A 1 661 ? -12.779 -37.248 69.780 1.00 91.50 661 ALA A CA 1
ATOM 4995 C C . ALA A 1 661 ? -13.516 -36.408 68.727 1.00 91.50 661 ALA A C 1
ATOM 4997 O O . ALA A 1 661 ? -14.072 -36.924 67.758 1.00 91.50 661 ALA A O 1
ATOM 4998 N N . PHE A 1 662 ? -13.499 -35.097 68.918 1.00 94.12 662 PHE A N 1
ATOM 4999 C CA . PHE A 1 662 ? -14.129 -34.111 68.045 1.00 94.12 662 PHE A CA 1
ATOM 5000 C C . PHE A 1 662 ? -13.302 -32.822 68.078 1.00 94.12 662 PHE A C 1
ATOM 5002 O O . PHE A 1 662 ? -12.374 -32.698 68.885 1.00 94.12 662 PHE A O 1
ATOM 5009 N N . ARG A 1 663 ? -13.616 -31.843 67.228 1.00 94.00 663 ARG A N 1
ATOM 5010 C CA . ARG A 1 663 ? -12.944 -30.538 67.277 1.00 94.00 663 ARG A CA 1
ATOM 5011 C C . ARG A 1 663 ? -13.912 -29.367 67.246 1.00 94.00 663 ARG A C 1
ATOM 5013 O O . ARG A 1 663 ? -15.004 -29.465 66.690 1.00 94.00 663 ARG A O 1
ATOM 5020 N N . PHE A 1 664 ? -13.493 -28.263 67.856 1.00 95.06 664 PHE A N 1
ATOM 5021 C CA . PHE A 1 664 ? -14.125 -26.959 67.706 1.00 95.06 664 PHE A CA 1
ATOM 5022 C C . PHE A 1 664 ? -13.287 -26.097 66.765 1.00 95.06 664 PHE A C 1
ATOM 5024 O O . PHE A 1 664 ? -12.110 -25.875 67.043 1.00 95.06 664 PHE A O 1
ATOM 5031 N N . ASP A 1 665 ? -13.905 -25.558 65.716 1.00 93.44 665 ASP A N 1
ATOM 5032 C CA . ASP A 1 665 ? -13.279 -24.561 64.845 1.00 93.44 665 ASP A CA 1
ATOM 5033 C C . ASP A 1 665 ? -13.872 -23.182 65.192 1.00 93.44 665 ASP A C 1
ATOM 5035 O O . ASP A 1 665 ? -15.063 -22.938 64.955 1.00 93.44 665 ASP A O 1
ATOM 5039 N N . ILE A 1 666 ? -13.058 -22.289 65.772 1.00 94.81 666 ILE A N 1
ATOM 5040 C CA . ILE A 1 666 ? -13.403 -20.891 66.073 1.00 94.81 666 ILE A CA 1
ATOM 5041 C C . ILE A 1 666 ? -12.787 -20.012 64.987 1.00 94.81 666 ILE A C 1
ATOM 5043 O O . ILE A 1 666 ? -11.566 -19.899 64.916 1.00 94.81 666 ILE A O 1
ATOM 5047 N N . LYS A 1 667 ? -13.618 -19.381 64.158 1.00 92.56 667 LYS A N 1
ATOM 5048 C CA . LYS A 1 667 ? -13.204 -18.627 62.970 1.00 92.56 667 LYS A CA 1
ATOM 5049 C C . LYS A 1 667 ? -13.566 -17.150 63.109 1.00 92.56 667 LYS A C 1
ATOM 5051 O O . LYS A 1 667 ? -14.704 -16.826 63.446 1.00 92.56 667 LYS A O 1
ATOM 5056 N N . SER A 1 668 ? -12.630 -16.255 62.811 1.00 91.81 668 SER A N 1
ATOM 5057 C CA . SER A 1 668 ? -12.861 -14.805 62.784 1.00 91.81 668 SER A CA 1
ATOM 5058 C C . SER A 1 668 ? -12.111 -14.162 61.625 1.00 91.81 668 SER A C 1
ATOM 5060 O O . SER A 1 668 ? -10.942 -14.475 61.411 1.00 91.81 668 SER A O 1
ATOM 5062 N N . VAL A 1 669 ? -12.761 -13.259 60.890 1.00 90.69 669 VAL A N 1
ATOM 5063 C CA . VAL A 1 669 ? -12.098 -12.454 59.853 1.00 90.69 669 VAL A CA 1
ATOM 5064 C C . VAL A 1 669 ? -11.495 -11.212 60.495 1.00 90.69 669 VAL A C 1
ATOM 5066 O O . VAL A 1 669 ? -12.196 -10.481 61.203 1.00 90.69 669 VAL A O 1
ATOM 5069 N N . VAL A 1 670 ? -10.210 -10.961 60.239 1.00 89.56 670 VAL A N 1
ATOM 5070 C CA . VAL A 1 670 ? -9.546 -9.724 60.671 1.00 89.56 670 VAL A CA 1
ATOM 5071 C C . VAL A 1 670 ? -10.102 -8.550 59.853 1.00 89.56 670 VAL A C 1
ATOM 5073 O O . VAL A 1 670 ? -10.115 -8.643 58.623 1.00 89.56 670 VAL A O 1
ATOM 5076 N N . PRO A 1 671 ? -10.564 -7.455 60.485 1.00 87.69 671 PRO A N 1
ATOM 5077 C CA . PRO A 1 671 ? -11.128 -6.315 59.768 1.00 87.69 671 PRO A CA 1
ATOM 5078 C C . PRO A 1 671 ? -10.167 -5.721 58.725 1.00 87.69 671 PRO A C 1
ATOM 5080 O O . PRO A 1 671 ? -9.014 -5.442 59.036 1.00 87.69 671 PRO A O 1
ATOM 5083 N N . GLN A 1 672 ? -10.658 -5.522 57.498 1.00 87.00 672 GLN A N 1
ATOM 5084 C CA . GLN A 1 672 ? -9.947 -4.833 56.411 1.00 87.00 672 GLN A CA 1
ATOM 5085 C C . GLN A 1 672 ? -10.102 -3.309 56.516 1.00 87.00 672 GLN A C 1
ATOM 5087 O O . GLN A 1 672 ? -11.018 -2.803 57.174 1.00 87.00 672 GLN A O 1
ATOM 5092 N N . ASP A 1 673 ? -9.251 -2.571 55.811 1.00 84.62 673 ASP A N 1
ATOM 5093 C CA . ASP A 1 673 ? -9.418 -1.129 55.635 1.00 84.62 673 ASP A CA 1
ATOM 5094 C C . ASP A 1 673 ? -10.558 -0.829 54.647 1.00 84.62 673 ASP A C 1
ATOM 5096 O O . ASP A 1 673 ? -10.663 -1.457 53.599 1.00 84.62 673 ASP A O 1
ATOM 5100 N N . MET A 1 674 ? -11.440 0.124 54.976 1.00 77.88 674 MET A N 1
ATOM 5101 C CA . MET A 1 674 ? -12.619 0.410 54.135 1.00 77.88 674 MET A CA 1
ATOM 5102 C C . MET A 1 674 ? -12.321 1.387 52.994 1.00 77.88 674 MET A C 1
ATOM 5104 O O . MET A 1 674 ? -12.868 1.262 51.903 1.00 77.88 674 MET A O 1
ATOM 5108 N N . THR A 1 675 ? -11.501 2.399 53.275 1.00 78.56 675 THR A N 1
ATOM 5109 C CA . THR A 1 675 ? -10.950 3.359 52.309 1.00 78.56 675 THR A CA 1
ATOM 5110 C C . THR A 1 675 ? -9.576 3.793 52.810 1.00 78.56 675 THR A C 1
ATOM 5112 O O . THR A 1 675 ? -9.239 3.566 53.978 1.00 78.56 675 THR A O 1
ATOM 5115 N N . LYS A 1 676 ? -8.798 4.483 51.970 1.00 73.44 676 LYS A N 1
ATOM 5116 C CA . LYS A 1 676 ? -7.473 4.996 52.341 1.00 73.44 676 LYS A CA 1
ATOM 5117 C C . LYS A 1 676 ? -7.510 5.913 53.578 1.00 73.44 676 LYS A C 1
ATOM 5119 O O . LYS A 1 676 ? -6.572 5.915 54.368 1.00 73.44 676 LYS A O 1
ATOM 5124 N N . GLU A 1 677 ? -8.610 6.638 53.776 1.00 76.56 677 GLU A N 1
ATOM 5125 C CA . GLU A 1 677 ? -8.873 7.553 54.897 1.00 76.56 677 GLU A CA 1
ATOM 5126 C C . GLU A 1 677 ? -9.509 6.853 56.114 1.00 76.56 677 GLU A C 1
ATOM 5128 O O . GLU A 1 677 ? -9.569 7.430 57.198 1.00 76.56 677 GLU A O 1
ATOM 5133 N N . LYS A 1 678 ? -10.003 5.619 55.947 1.00 81.44 678 LYS A N 1
ATOM 5134 C CA . LYS A 1 678 ? -10.711 4.819 56.964 1.00 81.44 678 LYS A CA 1
ATOM 5135 C C . LYS A 1 678 ? -9.966 3.518 57.261 1.00 81.44 678 LYS A C 1
ATOM 5137 O O . LYS A 1 678 ? -10.531 2.424 57.175 1.00 81.44 678 LYS A O 1
ATOM 5142 N N . ARG A 1 679 ? -8.685 3.653 57.605 1.00 84.81 679 ARG A N 1
ATOM 5143 C CA . ARG A 1 679 ? -7.836 2.528 58.011 1.00 84.81 679 ARG A CA 1
ATOM 5144 C C . ARG A 1 679 ? -8.111 2.104 59.444 1.00 84.81 679 ARG A C 1
ATOM 5146 O O . ARG A 1 679 ? -8.266 2.940 60.333 1.00 84.81 679 ARG A O 1
ATOM 5153 N N . GLN A 1 680 ? -8.123 0.801 59.666 1.00 83.38 680 GLN A N 1
ATOM 5154 C CA . GLN A 1 680 ? -8.247 0.187 60.974 1.00 83.38 680 GLN A CA 1
ATOM 5155 C C . GLN A 1 680 ? -6.852 -0.091 61.532 1.00 83.38 680 GLN A C 1
ATOM 5157 O O . GLN A 1 680 ? -6.043 -0.795 60.922 1.00 83.38 680 GLN A O 1
ATOM 5162 N N . ASN A 1 681 ? -6.573 0.465 62.711 1.00 84.62 681 ASN A N 1
ATOM 5163 C CA . ASN A 1 681 ? -5.373 0.145 63.472 1.00 84.62 681 ASN A CA 1
ATOM 5164 C C . ASN A 1 681 ? -5.634 -1.140 64.269 1.00 84.62 681 ASN A C 1
ATOM 5166 O O . ASN A 1 681 ? -6.170 -1.078 65.377 1.00 84.62 681 ASN A O 1
ATOM 5170 N N . ILE A 1 682 ? -5.325 -2.291 63.669 1.00 88.25 682 ILE A N 1
ATOM 5171 C CA . ILE A 1 682 ? -5.440 -3.600 64.316 1.00 88.25 682 ILE A CA 1
ATOM 5172 C C . ILE A 1 682 ? -4.040 -4.066 64.731 1.00 88.25 682 ILE A C 1
ATOM 5174 O O . ILE A 1 682 ? -3.191 -4.300 63.878 1.00 88.25 682 ILE A O 1
ATOM 5178 N N . THR A 1 683 ? -3.797 -4.200 66.035 1.00 90.19 683 THR A N 1
ATOM 5179 C CA . THR A 1 683 ? -2.482 -4.516 66.626 1.00 90.19 683 THR A CA 1
ATOM 5180 C C . THR A 1 683 ? -2.397 -5.921 67.218 1.00 90.19 683 THR A C 1
ATOM 5182 O O . THR A 1 683 ? -1.297 -6.452 67.372 1.00 90.19 683 THR A O 1
ATOM 5185 N N . SER A 1 684 ? -3.536 -6.555 67.512 1.00 92.38 684 SER A N 1
ATOM 5186 C CA . SER A 1 684 ? -3.589 -7.963 67.913 1.00 92.38 684 SER A CA 1
ATOM 5187 C C . SER A 1 684 ? -4.935 -8.626 67.620 1.00 92.38 684 SER A C 1
ATOM 5189 O O . SER A 1 684 ? -5.957 -7.953 67.455 1.00 92.38 684 SER A O 1
ATOM 5191 N N . ILE A 1 685 ? -4.935 -9.961 67.583 1.00 93.19 685 ILE A N 1
ATOM 5192 C CA . ILE A 1 685 ? -6.135 -10.800 67.685 1.00 93.19 685 ILE A CA 1
ATOM 5193 C C . ILE A 1 685 ? -5.916 -11.889 68.739 1.00 93.19 685 ILE A C 1
ATOM 5195 O O . ILE A 1 685 ? -4.944 -12.644 68.689 1.00 93.19 685 ILE A O 1
ATOM 5199 N N . THR A 1 686 ? -6.861 -12.005 69.667 1.00 93.62 686 THR A N 1
ATOM 5200 C CA . THR A 1 686 ? -6.875 -13.015 70.723 1.00 93.62 686 THR A CA 1
ATOM 5201 C C . THR A 1 686 ? -8.150 -13.848 70.613 1.00 93.62 686 THR A C 1
ATOM 5203 O O . THR A 1 686 ? -9.255 -13.327 70.747 1.00 93.62 686 THR A O 1
ATOM 5206 N N . ILE A 1 687 ? -8.019 -15.154 70.388 1.00 94.94 687 ILE A N 1
ATOM 5207 C CA . ILE A 1 687 ? -9.122 -16.120 70.413 1.00 94.94 687 ILE A CA 1
ATOM 5208 C C . ILE A 1 687 ? -9.033 -16.909 71.717 1.00 94.94 687 ILE A C 1
ATOM 5210 O O . ILE A 1 687 ? -8.039 -17.589 71.977 1.00 94.94 687 ILE A O 1
ATOM 5214 N N . LYS A 1 688 ? -10.083 -16.844 72.534 1.00 93.94 688 LYS A N 1
ATOM 5215 C CA . LYS A 1 688 ? -10.154 -17.479 73.848 1.00 93.94 688 LYS A CA 1
ATOM 5216 C C . LYS A 1 688 ? -11.355 -18.411 73.925 1.00 93.94 688 LYS A C 1
ATOM 5218 O O . LYS A 1 688 ? -12.484 -18.004 73.665 1.00 93.94 688 LYS A O 1
ATOM 5223 N N . ASP A 1 689 ? -11.124 -19.653 74.327 1.00 94.94 689 ASP A N 1
ATOM 5224 C CA . ASP A 1 689 ? -12.183 -20.635 74.544 1.00 94.94 689 ASP A CA 1
ATOM 5225 C C . ASP A 1 689 ? -12.049 -21.280 75.923 1.00 94.94 689 ASP A C 1
ATOM 5227 O O . ASP A 1 689 ? -10.960 -21.712 76.299 1.00 94.94 689 ASP A O 1
ATOM 5231 N N . ARG A 1 690 ? -13.148 -21.365 76.676 1.00 93.31 690 ARG A N 1
ATOM 5232 C CA . ARG A 1 690 ? -13.196 -22.053 77.971 1.00 93.31 690 ARG A CA 1
ATOM 5233 C C . ARG A 1 690 ? -14.174 -23.212 77.870 1.00 93.31 690 ARG A C 1
ATOM 5235 O O . ARG A 1 690 ? -15.384 -23.020 77.939 1.00 93.31 690 ARG A O 1
ATOM 5242 N N . LEU A 1 691 ? -13.623 -24.411 77.734 1.00 91.94 691 LEU A N 1
ATOM 5243 C CA . LEU A 1 691 ? -14.397 -25.632 77.590 1.00 91.94 691 LEU A CA 1
ATOM 5244 C C . LEU A 1 691 ? -15.096 -25.990 78.909 1.00 91.94 691 LEU A C 1
ATOM 5246 O O . LEU A 1 691 ? -14.646 -25.638 80.000 1.00 91.94 691 LEU A O 1
ATOM 5250 N N . ASP A 1 692 ? -16.184 -26.749 78.805 1.00 90.31 692 ASP A N 1
ATOM 5251 C CA . ASP A 1 692 ? -16.850 -27.341 79.963 1.00 90.31 692 ASP A CA 1
ATOM 5252 C C . ASP A 1 692 ? -15.932 -28.341 80.699 1.00 90.31 692 ASP A C 1
ATOM 5254 O O . ASP A 1 692 ? -15.111 -29.020 80.077 1.00 90.31 692 ASP A O 1
ATOM 5258 N N . ASN A 1 693 ? -16.089 -28.462 82.023 1.00 88.44 693 ASN A N 1
ATOM 5259 C CA . ASN A 1 693 ? -15.261 -29.311 82.897 1.00 88.44 693 ASN A CA 1
ATOM 5260 C C . ASN A 1 693 ? -15.299 -30.815 82.548 1.00 88.44 693 ASN A C 1
ATOM 5262 O O . ASN A 1 693 ? -14.400 -31.560 82.952 1.00 88.44 693 ASN A O 1
ATOM 5266 N N . ASN A 1 694 ? -16.329 -31.275 81.829 1.00 89.31 694 ASN A N 1
ATOM 5267 C CA . ASN A 1 694 ? -16.456 -32.654 81.355 1.00 89.31 694 ASN A CA 1
ATOM 5268 C C . ASN A 1 694 ? -15.650 -32.919 80.072 1.00 89.31 694 ASN A C 1
ATOM 5270 O O . ASN A 1 694 ? -15.565 -34.067 79.636 1.00 89.31 694 ASN A O 1
ATOM 5274 N N . LEU A 1 695 ? -15.054 -31.892 79.462 1.00 91.50 695 LEU A N 1
ATOM 5275 C CA . LEU A 1 695 ? -14.196 -32.015 78.286 1.00 91.50 695 LEU A CA 1
ATOM 5276 C C . LEU A 1 695 ? -12.708 -31.999 78.668 1.00 91.50 695 LEU A C 1
ATOM 5278 O O . LEU A 1 695 ? -12.323 -31.638 79.780 1.00 91.50 695 LEU A O 1
ATOM 5282 N N . LYS A 1 696 ? -11.852 -32.397 77.728 1.00 89.19 696 LYS A N 1
ATOM 5283 C CA . LYS A 1 696 ? -10.395 -32.279 77.817 1.00 89.19 696 LYS A CA 1
ATOM 5284 C C . LYS A 1 696 ? -9.826 -31.846 76.467 1.00 89.19 696 LYS A C 1
ATOM 5286 O O . LYS A 1 696 ? -10.028 -32.545 75.472 1.00 89.19 696 LYS A O 1
ATOM 5291 N N . VAL A 1 697 ? -9.073 -30.744 76.454 1.00 92.06 697 VAL A N 1
ATOM 5292 C CA . VAL A 1 697 ? -8.258 -30.333 75.299 1.00 92.06 697 VAL A CA 1
ATOM 5293 C C . VAL A 1 697 ? -7.150 -31.366 75.077 1.00 92.06 697 VAL A C 1
ATOM 5295 O O . VAL A 1 697 ? -6.494 -31.803 76.026 1.00 92.06 697 VAL A O 1
ATOM 5298 N N . THR A 1 698 ? -6.960 -31.780 73.826 1.00 88.62 698 THR A N 1
ATOM 5299 C CA . THR A 1 698 ? -5.935 -32.755 73.417 1.00 88.62 698 THR A CA 1
ATOM 5300 C C . THR A 1 698 ? -4.813 -32.076 72.635 1.00 88.62 698 THR A C 1
ATOM 5302 O O . THR A 1 698 ? -3.643 -32.304 72.930 1.00 88.62 698 THR A O 1
ATOM 5305 N N . SER A 1 699 ? -5.161 -31.193 71.701 1.00 88.94 699 SER A N 1
ATOM 5306 C CA . SER A 1 699 ? -4.231 -30.335 70.963 1.00 88.94 699 SER A CA 1
ATOM 5307 C C . SER A 1 699 ? -4.955 -29.076 70.482 1.00 88.94 699 SER A C 1
ATOM 5309 O O . SER A 1 699 ? -6.188 -29.016 70.466 1.00 88.94 699 SER A O 1
ATOM 5311 N N . VAL A 1 700 ? -4.179 -28.058 70.116 1.00 91.44 700 VAL A N 1
ATOM 5312 C CA . VAL A 1 700 ? -4.675 -26.808 69.537 1.00 91.44 700 VAL A CA 1
ATOM 5313 C C . VAL A 1 700 ? -3.806 -26.482 68.331 1.00 91.44 700 VAL A C 1
ATOM 5315 O O . VAL A 1 700 ? -2.580 -26.508 68.443 1.00 91.44 700 VAL A O 1
ATOM 5318 N N . ALA A 1 701 ? -4.443 -26.163 67.212 1.00 89.81 701 ALA A N 1
ATOM 5319 C CA . ALA A 1 701 ? -3.798 -25.708 65.991 1.00 89.81 701 ALA A CA 1
ATOM 5320 C C . ALA A 1 701 ? -4.377 -24.357 65.551 1.00 89.81 701 ALA A C 1
ATOM 5322 O O . ALA A 1 701 ? -5.454 -23.944 65.990 1.00 89.81 701 ALA A O 1
ATOM 5323 N N . LEU A 1 702 ? -3.647 -23.655 64.686 1.00 91.81 702 LEU A N 1
ATOM 5324 C CA . LEU A 1 702 ? -4.081 -22.399 64.085 1.00 91.81 702 LEU A CA 1
ATOM 5325 C C . LEU A 1 702 ? -4.055 -22.546 62.568 1.00 91.81 702 LEU A C 1
ATOM 5327 O O . LEU A 1 702 ? -3.053 -22.981 62.009 1.00 91.81 702 LEU A O 1
ATOM 5331 N N . LYS A 1 703 ? -5.138 -22.163 61.903 1.00 91.06 703 LYS A N 1
ATOM 5332 C CA . LYS A 1 703 ? -5.291 -22.235 60.451 1.00 91.06 703 LYS A CA 1
ATOM 5333 C C . LYS A 1 703 ? -5.694 -20.867 59.914 1.00 91.06 703 LYS A C 1
ATOM 5335 O O . LYS A 1 703 ? -6.628 -20.254 60.427 1.00 91.06 703 LYS A O 1
ATOM 5340 N N . ILE A 1 704 ? -4.978 -20.388 58.903 1.00 90.88 704 ILE A N 1
ATOM 5341 C CA . ILE A 1 704 ? -5.265 -19.124 58.216 1.00 90.88 704 ILE A CA 1
ATOM 5342 C C . ILE A 1 704 ? -5.851 -19.472 56.850 1.00 90.88 704 ILE A C 1
ATOM 5344 O O . ILE A 1 704 ? -5.282 -20.286 56.125 1.00 90.88 704 ILE A O 1
ATOM 5348 N N . THR A 1 705 ? -7.015 -18.916 56.521 1.00 83.75 705 THR A N 1
ATOM 5349 C CA . THR A 1 705 ? -7.743 -19.228 55.278 1.00 83.75 705 THR A CA 1
ATOM 5350 C C . THR A 1 705 ? -8.385 -17.993 54.665 1.00 83.75 705 THR A C 1
ATOM 5352 O O . THR A 1 705 ? -8.706 -17.039 55.372 1.00 83.75 705 THR A O 1
ATOM 5355 N N . GLY A 1 706 ? -8.623 -18.052 53.356 1.00 75.62 706 GLY A N 1
ATOM 5356 C CA . GLY A 1 706 ? -8.933 -16.888 52.530 1.00 75.62 706 GLY A CA 1
ATOM 5357 C C . GLY A 1 706 ? -7.680 -16.398 51.806 1.00 75.62 706 GLY A C 1
ATOM 5358 O O . GLY A 1 706 ? -6.587 -16.919 52.021 1.00 75.62 706 GLY A O 1
ATOM 5359 N N . GLN A 1 707 ? -7.860 -15.406 50.947 1.00 62.69 707 GLN A N 1
ATOM 5360 C CA . GLN A 1 707 ? -6.797 -14.672 50.275 1.00 62.69 707 GLN A CA 1
ATOM 5361 C C . GLN A 1 707 ? -7.107 -13.191 50.487 1.00 62.69 707 GLN A C 1
ATOM 5363 O O . GLN A 1 707 ? -8.272 -12.805 50.411 1.00 62.69 707 GLN A O 1
ATOM 5368 N N . ALA A 1 708 ? -6.100 -12.373 50.787 1.00 60.00 708 ALA A N 1
ATOM 5369 C CA . ALA A 1 708 ? -6.305 -10.931 50.807 1.00 60.00 708 ALA A CA 1
ATOM 5370 C C . ALA A 1 708 ? -6.622 -10.442 49.387 1.00 60.00 708 ALA A C 1
ATOM 5372 O O . ALA A 1 708 ? -5.844 -10.678 48.460 1.00 60.00 708 ALA A O 1
ATOM 5373 N N . ASP A 1 709 ? -7.747 -9.745 49.233 1.00 60.66 709 ASP A N 1
ATOM 5374 C CA . ASP A 1 709 ? -7.977 -8.891 48.071 1.00 60.66 709 ASP A CA 1
ATOM 5375 C C . ASP A 1 709 ? -6.871 -7.831 47.998 1.00 60.66 709 ASP A C 1
ATOM 5377 O O . ASP A 1 709 ? -6.369 -7.386 49.033 1.00 60.66 709 ASP A O 1
ATOM 5381 N N . ALA A 1 710 ? -6.531 -7.380 46.787 1.00 56.41 710 ALA A N 1
ATOM 5382 C CA . ALA A 1 710 ? -5.425 -6.442 46.551 1.00 56.41 710 ALA A CA 1
ATOM 5383 C C . ALA A 1 710 ? -5.510 -5.128 47.362 1.00 56.41 710 ALA A C 1
ATOM 5385 O O . ALA A 1 710 ? -4.502 -4.460 47.538 1.00 56.41 710 ALA A O 1
ATOM 5386 N N . ILE A 1 711 ? -6.700 -4.794 47.873 1.00 57.34 711 ILE A N 1
ATOM 5387 C CA . ILE A 1 711 ? -7.039 -3.538 48.553 1.00 57.34 711 ILE A CA 1
ATOM 5388 C C . ILE A 1 711 ? -7.160 -3.678 50.088 1.00 57.34 711 ILE A C 1
ATOM 5390 O O . ILE A 1 711 ? -7.603 -2.746 50.756 1.00 57.34 711 ILE A O 1
ATOM 5394 N N . SER A 1 712 ? -6.827 -4.833 50.682 1.00 67.94 712 SER A N 1
ATOM 5395 C CA . SER A 1 712 ? -7.209 -5.146 52.076 1.00 67.94 712 SER A CA 1
ATOM 5396 C C . SER A 1 712 ? -6.562 -4.262 53.158 1.00 67.94 712 SER A C 1
ATOM 5398 O O . SER A 1 712 ? -7.127 -4.131 54.252 1.00 67.94 712 SER A O 1
ATOM 5400 N N . ASN A 1 713 ? -5.393 -3.676 52.870 1.00 80.12 713 ASN A N 1
ATOM 5401 C CA . ASN A 1 713 ? -4.579 -2.892 53.811 1.00 80.12 713 ASN A CA 1
ATOM 5402 C C . ASN A 1 713 ? -3.916 -1.627 53.205 1.00 80.12 713 ASN A C 1
ATOM 5404 O O . ASN A 1 713 ? -3.187 -0.919 53.902 1.00 80.12 713 ASN A O 1
ATOM 5408 N N . PHE A 1 714 ? -4.157 -1.335 51.919 1.00 85.12 714 PHE A N 1
ATOM 5409 C CA . PHE A 1 714 ? -3.606 -0.197 51.157 1.00 85.12 714 PHE A CA 1
ATOM 5410 C C . PHE A 1 714 ? -2.065 -0.041 51.163 1.00 85.12 714 PHE A C 1
ATOM 5412 O O . PHE A 1 714 ? -1.551 1.041 50.862 1.00 85.12 714 PHE A O 1
ATOM 5419 N N . ILE A 1 715 ? -1.306 -1.081 51.529 1.00 88.25 715 ILE A N 1
ATOM 5420 C CA . ILE A 1 715 ? 0.161 -1.003 51.663 1.00 88.25 715 ILE A CA 1
ATOM 5421 C C . ILE A 1 715 ? 0.851 -0.945 50.293 1.00 88.25 715 ILE A C 1
ATOM 5423 O O . ILE A 1 715 ? 1.839 -0.224 50.127 1.00 88.25 715 ILE A O 1
ATOM 5427 N N . ASP A 1 716 ? 0.308 -1.653 49.302 1.00 86.38 716 ASP A N 1
ATOM 5428 C CA . ASP A 1 716 ? 0.818 -1.631 47.931 1.00 86.38 716 ASP A CA 1
ATOM 5429 C C . ASP A 1 716 ? 0.493 -0.302 47.240 1.00 86.38 716 ASP A C 1
ATOM 5431 O O . ASP A 1 716 ? 1.368 0.288 46.604 1.00 86.38 716 ASP A O 1
ATOM 5435 N N . GLU A 1 717 ? -0.714 0.232 47.432 1.00 88.12 717 GLU A N 1
ATOM 5436 C CA . GLU A 1 717 ? -1.110 1.555 46.950 1.00 88.12 717 GLU A CA 1
ATOM 5437 C C . GLU A 1 717 ? -0.254 2.670 47.562 1.00 88.12 717 GLU A C 1
ATOM 5439 O O . GLU A 1 717 ? 0.211 3.539 46.826 1.00 88.12 717 GLU A O 1
ATOM 5444 N N . ASP A 1 718 ? 0.017 2.638 48.872 1.00 88.56 718 ASP A N 1
ATOM 5445 C CA . ASP A 1 718 ? 0.909 3.607 49.526 1.00 88.56 718 ASP A CA 1
ATOM 5446 C C . ASP A 1 718 ? 2.324 3.566 48.950 1.00 88.56 718 ASP A C 1
ATOM 5448 O O . ASP A 1 718 ? 2.927 4.614 48.705 1.00 88.56 718 ASP A O 1
ATOM 5452 N N . TYR A 1 719 ? 2.858 2.365 48.713 1.00 91.12 719 TYR A N 1
ATOM 5453 C CA . TYR A 1 719 ? 4.168 2.193 48.098 1.00 91.12 719 TYR A CA 1
ATOM 5454 C C . TYR A 1 719 ? 4.202 2.766 46.673 1.00 91.12 719 TYR A C 1
ATOM 5456 O O . TYR A 1 719 ? 5.126 3.513 46.336 1.00 91.12 719 TYR A O 1
ATOM 5464 N N . GLN A 1 720 ? 3.190 2.477 45.847 1.00 90.69 720 GLN A N 1
ATOM 5465 C CA . GLN A 1 720 ? 3.114 2.992 44.477 1.00 90.69 720 GLN A CA 1
ATOM 5466 C C . GLN A 1 720 ? 2.867 4.506 44.428 1.00 90.69 720 GLN A C 1
ATOM 5468 O O . GLN A 1 720 ? 3.460 5.193 43.597 1.00 90.69 720 GLN A O 1
ATOM 5473 N N . GLU A 1 721 ? 2.046 5.060 45.322 1.00 88.62 721 GLU A N 1
ATOM 5474 C CA . GLU A 1 721 ? 1.775 6.499 45.376 1.00 88.62 721 GLU A CA 1
ATOM 5475 C C . GLU A 1 721 ? 2.988 7.284 45.883 1.00 88.62 721 GLU A C 1
ATOM 5477 O O . GLU A 1 721 ? 3.363 8.285 45.273 1.00 88.62 721 GLU A O 1
ATOM 5482 N N . ALA A 1 722 ? 3.667 6.805 46.932 1.00 89.25 722 ALA A N 1
ATOM 5483 C CA . ALA A 1 722 ? 4.904 7.417 47.408 1.00 89.25 722 ALA A CA 1
ATOM 5484 C C . ALA A 1 722 ? 6.023 7.317 46.357 1.00 89.25 722 ALA A C 1
ATOM 5486 O O . ALA A 1 722 ? 6.761 8.282 46.148 1.00 89.25 722 ALA A O 1
ATOM 5487 N N . LYS A 1 723 ? 6.107 6.192 45.628 1.00 92.81 723 LYS A N 1
ATOM 5488 C CA . LYS A 1 723 ? 7.018 6.039 44.486 1.00 92.81 723 LYS A CA 1
ATOM 5489 C C . LYS A 1 723 ? 6.706 7.041 43.376 1.00 92.81 723 LYS A C 1
ATOM 5491 O O . LYS A 1 723 ? 7.607 7.738 42.919 1.00 92.81 723 LYS A O 1
ATOM 5496 N N . LYS A 1 724 ? 5.439 7.146 42.972 1.00 92.69 724 LYS A N 1
ATOM 5497 C CA . LYS A 1 724 ? 4.985 8.089 41.946 1.00 92.69 724 LYS A CA 1
ATOM 5498 C C . LYS A 1 724 ? 5.273 9.535 42.349 1.00 92.69 724 LYS A C 1
ATOM 5500 O O . LYS A 1 724 ? 5.844 10.271 41.554 1.00 92.69 724 LYS A O 1
ATOM 5505 N N . ALA A 1 725 ? 4.960 9.929 43.583 1.00 88.06 725 ALA A N 1
ATOM 5506 C CA . ALA A 1 725 ? 5.235 11.272 44.093 1.00 88.06 725 ALA A CA 1
ATOM 5507 C C . ALA A 1 725 ? 6.740 11.597 44.117 1.00 88.06 725 ALA A C 1
ATOM 5509 O O . ALA A 1 725 ? 7.136 12.722 43.817 1.00 88.06 725 ALA A O 1
ATOM 5510 N N . LEU A 1 726 ? 7.589 10.615 44.433 1.00 92.06 726 LEU A N 1
ATOM 5511 C CA . LEU A 1 726 ? 9.046 10.740 44.380 1.00 92.06 726 LEU A CA 1
ATOM 5512 C C . LEU A 1 726 ? 9.571 10.889 42.945 1.00 92.06 726 LEU A C 1
ATOM 5514 O O . LEU A 1 726 ? 10.418 11.749 42.694 1.00 92.06 726 LEU A O 1
ATOM 5518 N N . ASP A 1 727 ? 9.075 10.078 42.014 1.00 90.56 727 ASP A N 1
ATOM 5519 C CA . ASP A 1 727 ? 9.474 10.123 40.605 1.00 90.56 727 ASP A CA 1
ATOM 5520 C C . ASP A 1 727 ? 8.986 11.427 39.933 1.00 90.56 727 ASP A C 1
ATOM 5522 O O . ASP A 1 727 ? 9.763 12.095 39.252 1.00 90.56 727 ASP A O 1
ATOM 5526 N N . GLU A 1 728 ? 7.756 11.875 40.215 1.00 90.62 728 GLU A N 1
ATOM 5527 C CA . GLU A 1 728 ? 7.232 13.186 39.798 1.00 90.62 728 GLU A CA 1
ATOM 5528 C C . GLU A 1 728 ? 8.025 14.352 40.405 1.00 90.62 728 GLU A C 1
ATOM 5530 O O . GLU A 1 728 ? 8.299 15.343 39.724 1.00 90.62 728 GLU A O 1
ATOM 5535 N N . ALA A 1 729 ? 8.423 14.257 41.678 1.00 85.75 729 ALA A N 1
ATOM 5536 C CA . ALA A 1 729 ? 9.230 15.289 42.318 1.00 85.75 729 ALA A CA 1
ATOM 5537 C C . ALA A 1 729 ? 10.629 15.394 41.685 1.00 85.75 729 ALA A C 1
ATOM 5539 O O . ALA A 1 729 ? 11.125 16.509 41.505 1.00 85.75 729 ALA A O 1
ATOM 5540 N N . LYS A 1 730 ? 11.236 14.260 41.308 1.00 89.38 730 LYS A N 1
ATOM 5541 C CA . LYS A 1 730 ? 12.509 14.196 40.568 1.00 89.38 730 LYS A CA 1
ATOM 5542 C C . LYS A 1 730 ? 12.366 14.758 39.150 1.00 89.38 730 LYS A C 1
ATOM 5544 O O . LYS A 1 730 ? 13.169 15.603 38.762 1.00 89.38 730 LYS A O 1
ATOM 5549 N N . ALA A 1 731 ? 11.307 14.394 38.425 1.00 87.06 731 ALA A N 1
ATOM 5550 C CA . ALA A 1 731 ? 11.024 14.927 37.090 1.00 87.06 731 ALA A CA 1
ATOM 5551 C C . ALA A 1 731 ? 10.840 16.458 37.092 1.00 87.06 731 ALA A C 1
ATOM 5553 O O . ALA A 1 731 ? 11.415 17.148 36.253 1.00 87.06 731 ALA A O 1
ATOM 5554 N N . LYS A 1 732 ? 10.129 17.011 38.084 1.00 85.12 732 LYS A N 1
ATOM 5555 C CA . LYS A 1 732 ? 9.987 18.469 38.256 1.00 85.12 732 LYS A CA 1
ATOM 5556 C C . LYS A 1 732 ? 11.314 19.176 38.539 1.00 85.12 732 LYS A C 1
ATOM 5558 O O . LYS A 1 732 ? 11.503 20.299 38.088 1.00 85.12 732 LYS A O 1
ATOM 5563 N N . LEU A 1 733 ? 12.255 18.543 39.247 1.00 84.81 733 LEU A N 1
ATOM 5564 C CA . LEU A 1 733 ? 13.600 19.109 39.412 1.00 84.81 733 LEU A CA 1
ATOM 5565 C C . LEU A 1 733 ? 14.369 19.117 38.087 1.00 84.81 733 LEU A C 1
ATOM 5567 O O . LEU A 1 733 ? 15.033 20.107 37.787 1.00 84.81 733 LEU A O 1
ATOM 5571 N N . GLU A 1 734 ? 14.270 18.060 37.276 1.00 81.38 734 GLU A N 1
ATOM 5572 C CA . GLU A 1 734 ? 14.843 18.066 35.924 1.00 81.38 734 GLU A CA 1
ATOM 5573 C C . GLU A 1 734 ? 14.238 19.167 35.046 1.00 81.38 734 GLU A C 1
ATOM 5575 O O . GLU A 1 734 ? 14.962 19.817 34.300 1.00 81.38 734 GLU A O 1
ATOM 5580 N N . GLU A 1 735 ? 12.931 19.408 35.138 1.00 80.88 735 GLU A N 1
ATOM 5581 C CA . GLU A 1 735 ? 12.250 20.486 34.416 1.00 80.88 735 GLU A CA 1
ATOM 5582 C C . GLU A 1 735 ? 12.741 21.874 34.867 1.00 80.88 735 GLU A C 1
ATOM 5584 O O . GLU A 1 735 ? 13.168 22.678 34.039 1.00 80.88 735 GLU A O 1
ATOM 5589 N N . ILE A 1 736 ? 12.790 22.125 36.181 1.00 74.69 736 ILE A N 1
ATOM 5590 C CA . ILE A 1 736 ? 13.293 23.382 36.762 1.00 74.69 736 ILE A CA 1
ATOM 5591 C C . ILE A 1 736 ? 14.769 23.614 36.402 1.00 74.69 736 ILE A C 1
ATOM 5593 O O . ILE A 1 736 ? 15.155 24.737 36.093 1.00 74.69 736 ILE A O 1
ATOM 5597 N N . THR A 1 737 ? 15.601 22.571 36.401 1.00 70.50 737 THR A N 1
ATOM 5598 C CA . THR A 1 737 ? 17.033 22.689 36.061 1.00 70.50 737 THR A CA 1
ATOM 5599 C C . THR A 1 737 ? 17.304 22.781 34.556 1.00 70.50 737 THR A C 1
ATOM 5601 O O . THR A 1 737 ? 18.331 23.336 34.168 1.00 70.50 737 THR A O 1
ATOM 5604 N N . LYS A 1 738 ? 16.383 22.316 33.699 1.00 69.12 738 LYS A N 1
ATOM 5605 C CA . LYS A 1 738 ? 16.415 22.526 32.237 1.00 69.12 738 LYS A CA 1
ATOM 5606 C C . LYS A 1 738 ? 15.849 23.884 31.805 1.00 69.12 738 LYS A C 1
ATOM 5608 O O . LYS A 1 738 ? 16.041 24.263 30.652 1.00 69.12 738 LYS A O 1
ATOM 5613 N N . ALA A 1 739 ? 15.180 24.627 32.690 1.00 63.03 739 ALA A N 1
ATOM 5614 C CA . ALA A 1 739 ? 14.593 25.933 32.391 1.00 63.03 739 ALA A CA 1
ATOM 5615 C C . ALA A 1 739 ? 15.664 27.033 32.211 1.00 63.03 739 ALA A C 1
ATOM 5617 O O . ALA A 1 739 ? 15.871 27.884 33.074 1.00 63.03 739 ALA A O 1
ATOM 5618 N N . THR A 1 740 ? 16.354 27.045 31.069 1.00 55.62 740 THR A N 1
ATOM 5619 C CA . THR A 1 740 ? 17.303 28.109 30.716 1.00 55.62 740 THR A CA 1
ATOM 5620 C C . THR A 1 740 ? 16.568 29.382 30.296 1.00 55.62 740 THR A C 1
ATOM 5622 O O . THR A 1 740 ? 16.037 29.461 29.189 1.00 55.62 740 THR A O 1
ATOM 5625 N N . GLY A 1 741 ? 16.577 30.403 31.156 1.00 56.56 741 GLY A N 1
ATOM 5626 C CA . GLY A 1 741 ? 16.050 31.738 30.855 1.00 56.56 741 GLY A CA 1
ATOM 5627 C C . GLY A 1 741 ? 16.897 32.501 29.828 1.00 56.56 741 GLY A C 1
ATOM 5628 O O . GLY A 1 741 ? 17.634 33.416 30.184 1.00 56.56 741 GLY A O 1
ATOM 5629 N N . THR A 1 742 ? 16.801 32.144 28.544 1.00 53.38 742 THR A N 1
ATOM 5630 C CA . THR A 1 742 ? 17.505 32.816 27.435 1.00 53.38 742 THR A CA 1
ATOM 5631 C C . THR A 1 742 ? 16.680 33.940 26.797 1.00 53.38 742 THR A C 1
ATOM 5633 O O . THR A 1 742 ? 16.552 34.010 25.575 1.00 53.38 742 THR A O 1
ATOM 5636 N N . ALA A 1 743 ? 16.149 34.839 27.627 1.00 57.88 743 ALA A N 1
ATOM 5637 C CA . ALA A 1 743 ? 15.732 36.179 27.219 1.00 57.88 743 ALA A CA 1
ATOM 5638 C C . ALA A 1 743 ? 16.686 37.171 27.896 1.00 57.88 743 ALA A C 1
ATOM 5640 O O . ALA A 1 743 ? 16.653 37.333 29.115 1.00 57.88 743 ALA A O 1
ATOM 5641 N N . SER A 1 744 ? 17.607 37.775 27.141 1.00 61.22 744 SER A N 1
ATOM 5642 C CA . SER A 1 744 ? 18.663 38.597 27.739 1.00 61.22 744 SER A CA 1
ATOM 5643 C C . SER A 1 744 ? 18.253 40.067 27.859 1.00 61.22 744 SER A C 1
ATOM 5645 O O . SER A 1 744 ? 17.622 40.648 26.973 1.00 61.22 744 SER A O 1
ATOM 5647 N N . GLN A 1 745 ? 18.709 40.719 28.933 1.00 69.75 745 GLN A N 1
ATOM 5648 C CA . GLN A 1 745 ? 18.648 42.180 29.093 1.00 69.75 745 GLN A CA 1
ATOM 5649 C C . GLN A 1 745 ? 19.231 42.913 27.869 1.00 69.75 745 GLN A C 1
ATOM 5651 O O . GLN A 1 745 ? 18.815 44.021 27.529 1.00 69.75 745 GLN A O 1
ATOM 5656 N N . GLU A 1 746 ? 20.183 42.278 27.189 1.00 72.75 746 GLU A N 1
ATOM 5657 C CA . GLU A 1 746 ? 20.836 42.754 25.977 1.00 72.75 746 GLU A CA 1
ATOM 5658 C C . GLU A 1 746 ? 19.883 42.790 24.770 1.00 72.75 746 GLU A C 1
ATOM 5660 O O . GLU A 1 746 ? 19.864 43.792 24.062 1.00 72.75 746 GLU A O 1
ATOM 5665 N N . GLN A 1 747 ? 19.009 41.790 24.586 1.00 73.31 747 GLN A N 1
ATOM 5666 C CA . GLN A 1 747 ? 17.966 41.802 23.545 1.00 73.31 747 GLN A CA 1
ATOM 5667 C C . GLN A 1 747 ? 16.968 42.947 23.756 1.00 73.31 747 GLN A C 1
ATOM 5669 O O . GLN A 1 747 ? 16.653 43.675 22.815 1.00 73.31 747 GLN A O 1
ATOM 5674 N N . VAL A 1 748 ? 16.526 43.178 24.999 1.00 79.06 748 VAL A N 1
ATOM 5675 C CA . VAL A 1 748 ? 15.679 44.338 25.340 1.00 79.06 748 VAL A CA 1
ATOM 5676 C C . VAL A 1 748 ? 16.428 45.652 25.121 1.00 79.06 748 VAL A C 1
ATOM 5678 O O . VAL A 1 748 ? 15.846 46.618 24.635 1.00 79.06 748 VAL A O 1
ATOM 5681 N N . THR A 1 749 ? 17.725 45.706 25.425 1.00 81.31 749 THR A N 1
ATOM 5682 C CA . THR A 1 749 ? 18.553 46.905 25.213 1.00 81.31 749 THR A CA 1
ATOM 5683 C C . THR A 1 749 ? 18.737 47.205 23.722 1.00 81.31 749 THR A C 1
ATOM 5685 O O . THR A 1 749 ? 18.561 48.350 23.309 1.00 81.31 749 THR A O 1
ATOM 5688 N N . GLN A 1 750 ? 18.987 46.187 22.893 1.00 81.38 750 GLN A N 1
ATOM 5689 C CA . GLN A 1 750 ? 19.042 46.302 21.433 1.00 81.38 750 GLN A CA 1
ATOM 5690 C C . GLN A 1 750 ? 17.684 46.713 20.846 1.00 81.38 750 GLN A C 1
ATOM 5692 O O . GLN A 1 750 ? 17.632 47.604 19.999 1.00 81.38 750 GLN A O 1
ATOM 5697 N N . ALA A 1 751 ? 16.576 46.141 21.328 1.00 82.88 751 ALA A N 1
ATOM 5698 C CA . ALA A 1 751 ? 15.234 46.524 20.900 1.00 82.88 751 ALA A CA 1
ATOM 5699 C C . ALA A 1 751 ? 14.891 47.974 21.298 1.00 82.88 751 ALA A C 1
ATOM 5701 O O . ALA A 1 751 ? 14.389 48.726 20.465 1.00 82.88 751 ALA A O 1
ATOM 5702 N N . LYS A 1 752 ? 15.245 48.418 22.517 1.00 86.19 752 LYS A N 1
ATOM 5703 C CA . LYS A 1 752 ? 15.106 49.825 22.950 1.00 86.19 752 LYS A CA 1
ATOM 5704 C C . LYS A 1 752 ? 15.945 50.766 22.093 1.00 86.19 752 LYS A C 1
ATOM 5706 O O . LYS A 1 752 ? 15.432 51.789 21.652 1.00 86.19 752 LYS A O 1
ATOM 5711 N N . ALA A 1 753 ? 17.200 50.413 21.818 1.00 87.56 753 ALA A N 1
ATOM 5712 C CA . ALA A 1 753 ? 18.077 51.198 20.953 1.00 87.56 753 ALA A CA 1
ATOM 5713 C C . ALA A 1 753 ? 17.533 51.286 19.517 1.00 87.56 753 ALA A C 1
ATOM 5715 O O . ALA A 1 753 ? 17.563 52.359 18.916 1.00 87.56 753 ALA A O 1
ATOM 5716 N N . LYS A 1 754 ? 16.972 50.192 18.984 1.00 88.88 754 LYS A N 1
ATOM 5717 C CA . LYS A 1 754 ? 16.353 50.161 17.654 1.00 88.88 754 LYS A CA 1
ATOM 5718 C C . LYS A 1 754 ? 15.077 51.002 17.594 1.00 88.88 754 LYS A C 1
ATOM 5720 O O . LYS A 1 754 ? 14.932 51.772 16.651 1.00 88.88 754 LYS A O 1
ATOM 5725 N N . VAL A 1 755 ? 14.206 50.927 18.606 1.00 89.69 755 VAL A N 1
ATOM 5726 C CA . VAL A 1 755 ? 13.036 51.815 18.728 1.00 89.69 755 VAL A CA 1
ATOM 5727 C C . VAL A 1 755 ? 13.480 53.274 18.806 1.00 89.69 755 VAL A C 1
ATOM 5729 O O . VAL A 1 755 ? 13.057 54.055 17.967 1.00 89.69 755 VAL A O 1
ATOM 5732 N N . ALA A 1 756 ? 14.388 53.644 19.712 1.00 89.12 756 ALA A N 1
ATOM 5733 C CA . ALA A 1 756 ? 14.856 55.028 19.852 1.00 89.12 756 ALA A CA 1
ATOM 5734 C C . ALA A 1 756 ? 15.541 55.567 18.578 1.00 89.12 756 ALA A C 1
ATOM 5736 O O . ALA A 1 756 ? 15.354 56.728 18.206 1.00 89.12 756 ALA A O 1
ATOM 5737 N N . SER A 1 757 ? 16.302 54.723 17.873 1.00 91.00 757 SER A N 1
ATOM 5738 C CA . SER A 1 757 ? 16.885 55.063 16.571 1.00 91.00 757 SER A CA 1
ATOM 5739 C C . SER A 1 757 ? 15.803 55.307 15.516 1.00 91.00 757 SER A C 1
ATOM 5741 O O . SER A 1 757 ? 15.846 56.329 14.833 1.00 91.00 757 SER A O 1
ATOM 5743 N N . LEU A 1 758 ? 14.804 54.426 15.415 1.00 91.06 758 LEU A N 1
ATOM 5744 C CA . LEU A 1 758 ? 13.694 54.576 14.473 1.00 91.06 758 LEU A CA 1
ATOM 5745 C C . LEU A 1 758 ? 12.785 55.760 14.829 1.00 91.06 758 LEU A C 1
ATOM 5747 O O . LEU A 1 758 ? 12.364 56.467 13.925 1.00 91.06 758 LEU A O 1
ATOM 5751 N N . GLU A 1 759 ? 12.543 56.061 16.108 1.00 90.31 759 GLU A N 1
ATOM 5752 C CA . GLU A 1 759 ? 11.837 57.282 16.531 1.00 90.31 759 GLU A CA 1
ATOM 5753 C C . GLU A 1 759 ? 12.608 58.541 16.130 1.00 90.31 759 GLU A C 1
ATOM 5755 O O . GLU A 1 759 ? 12.007 59.510 15.669 1.00 90.31 759 GLU A O 1
ATOM 5760 N N . THR A 1 760 ? 13.938 58.518 16.242 1.00 90.75 760 THR A N 1
ATOM 5761 C CA . THR A 1 760 ? 14.799 59.625 15.802 1.00 90.75 760 THR A CA 1
ATOM 5762 C C . THR A 1 760 ? 14.751 59.794 14.280 1.00 90.75 760 THR A C 1
ATOM 5764 O O . THR A 1 760 ? 14.615 60.918 13.803 1.00 90.75 760 THR A O 1
ATOM 5767 N N . GLN A 1 761 ? 14.795 58.698 13.515 1.00 89.12 761 GLN A N 1
ATOM 5768 C CA . GLN A 1 761 ? 14.686 58.712 12.050 1.00 89.12 761 GLN A CA 1
ATOM 5769 C C . GLN A 1 761 ? 13.297 59.175 11.582 1.00 89.12 761 GLN A C 1
ATOM 5771 O O . GLN A 1 761 ? 13.207 60.090 10.768 1.00 89.12 761 GLN A O 1
ATOM 5776 N N . VAL A 1 762 ? 12.217 58.628 12.153 1.00 89.00 762 VAL A N 1
ATOM 5777 C CA . VAL A 1 762 ? 10.832 59.076 11.917 1.00 89.00 762 VAL A CA 1
ATOM 5778 C C . VAL A 1 762 ? 10.701 60.568 12.203 1.00 89.00 762 VAL A C 1
ATOM 5780 O O . VAL A 1 762 ? 10.147 61.292 11.384 1.00 89.00 762 VAL A O 1
ATOM 5783 N N . LYS A 1 763 ? 11.247 61.056 13.323 1.00 89.44 763 LYS A N 1
ATOM 5784 C CA . LYS A 1 763 ? 11.182 62.476 13.686 1.00 89.44 763 LYS A CA 1
ATOM 5785 C C . LYS A 1 763 ? 12.001 63.363 12.744 1.00 89.44 763 LYS A C 1
ATOM 5787 O O . LYS A 1 763 ? 11.535 64.440 12.394 1.00 89.44 763 LYS A O 1
ATOM 5792 N N . ALA A 1 764 ? 13.171 62.910 12.291 1.00 88.75 764 ALA A N 1
ATOM 5793 C CA . ALA A 1 764 ? 13.979 63.624 11.302 1.00 88.75 764 ALA A CA 1
ATOM 5794 C C . ALA A 1 764 ? 13.258 63.734 9.947 1.00 88.75 764 ALA A C 1
ATOM 5796 O O . ALA A 1 764 ? 13.182 64.824 9.384 1.00 88.75 764 ALA A O 1
ATOM 5797 N N . VAL A 1 765 ? 12.656 62.641 9.467 1.00 86.25 765 VAL A N 1
ATOM 5798 C CA . VAL A 1 765 ? 11.849 62.632 8.236 1.00 86.25 765 VAL A CA 1
ATOM 5799 C C . VAL A 1 765 ? 10.566 63.450 8.408 1.00 86.25 765 VAL A C 1
ATOM 5801 O O . VAL A 1 765 ? 10.193 64.174 7.496 1.00 86.25 765 VAL A O 1
ATOM 5804 N N . GLN A 1 766 ? 9.918 63.443 9.579 1.00 86.19 766 GLN A N 1
ATOM 5805 C CA . GLN A 1 766 ? 8.785 64.335 9.875 1.00 86.19 766 GLN A CA 1
ATOM 5806 C C . GLN A 1 766 ? 9.185 65.814 9.858 1.00 86.19 766 GLN A C 1
ATOM 5808 O O . GLN A 1 766 ? 8.456 66.621 9.287 1.00 86.19 766 GLN A O 1
ATOM 5813 N N . SER A 1 767 ? 10.333 66.178 10.438 1.00 85.44 767 SER A N 1
ATOM 5814 C CA . SER A 1 767 ? 10.867 67.544 10.375 1.00 85.44 767 SER A CA 1
ATOM 5815 C C . SER A 1 767 ? 11.204 67.952 8.942 1.00 85.44 767 SER A C 1
ATOM 5817 O O . SER A 1 767 ? 10.766 69.012 8.505 1.00 85.44 767 SER A O 1
ATOM 5819 N N . LYS A 1 768 ? 11.883 67.093 8.173 1.00 84.56 768 LYS A N 1
ATOM 5820 C CA . LYS A 1 768 ? 12.213 67.372 6.769 1.00 84.56 768 LYS A CA 1
ATOM 5821 C C . LYS A 1 768 ? 10.965 67.436 5.879 1.00 84.56 768 LYS A C 1
ATOM 5823 O O . LYS A 1 768 ? 10.867 68.293 5.007 1.00 84.56 768 LYS A O 1
ATOM 5828 N N . LEU A 1 769 ? 9.970 66.587 6.128 1.00 83.06 769 LEU A N 1
ATOM 5829 C CA . LEU A 1 769 ? 8.672 66.640 5.460 1.00 83.06 769 LEU A CA 1
ATOM 5830 C C . LEU A 1 769 ? 7.899 67.916 5.824 1.00 83.06 769 LEU A C 1
ATOM 5832 O O . LEU A 1 769 ? 7.233 68.478 4.960 1.00 83.06 769 LEU A O 1
ATOM 5836 N N . ALA A 1 770 ? 7.996 68.391 7.070 1.00 80.56 770 ALA A N 1
ATOM 5837 C CA . ALA A 1 770 ? 7.421 69.668 7.479 1.00 80.56 770 ALA A CA 1
ATOM 5838 C C . ALA A 1 770 ? 8.107 70.844 6.765 1.00 80.56 770 ALA A C 1
ATOM 5840 O O . ALA A 1 770 ? 7.401 71.681 6.215 1.00 80.56 770 ALA A O 1
ATOM 5841 N N . GLU A 1 771 ? 9.444 70.864 6.689 1.00 80.94 771 GLU A N 1
ATOM 5842 C CA . GLU A 1 771 ? 10.228 71.860 5.935 1.00 80.94 771 GLU A CA 1
ATOM 5843 C C . GLU A 1 771 ? 9.886 71.870 4.435 1.00 80.94 771 GLU A C 1
ATOM 5845 O O . GLU A 1 771 ? 9.690 72.933 3.847 1.00 80.94 771 GLU A O 1
ATOM 5850 N N . LEU A 1 772 ? 9.757 70.696 3.809 1.00 75.44 772 LEU A N 1
ATOM 5851 C CA . LEU A 1 772 ? 9.390 70.575 2.393 1.00 75.44 772 LEU A CA 1
ATOM 5852 C C . LEU A 1 772 ? 7.932 70.969 2.114 1.00 75.44 772 LEU A C 1
ATOM 5854 O O . LEU A 1 772 ? 7.642 71.450 1.020 1.00 75.44 772 LEU A O 1
ATOM 5858 N N . LYS A 1 773 ? 7.030 70.785 3.089 1.00 70.75 773 LYS A N 1
ATOM 5859 C CA . LYS A 1 773 ? 5.617 71.191 3.012 1.00 70.75 773 LYS A CA 1
ATOM 5860 C C . LYS A 1 773 ? 5.366 72.661 3.357 1.00 70.75 773 LYS A C 1
ATOM 5862 O O . LYS A 1 773 ? 4.225 73.099 3.219 1.00 70.75 773 LYS A O 1
ATOM 5867 N N . VAL A 1 774 ? 6.379 73.430 3.769 1.00 69.88 774 VAL A N 1
ATOM 5868 C CA . VAL A 1 774 ? 6.252 74.894 3.849 1.00 69.88 774 VAL A CA 1
ATOM 5869 C C . VAL A 1 774 ? 6.132 75.444 2.417 1.00 69.88 774 VAL A C 1
ATOM 5871 O O . VAL A 1 774 ? 7.048 75.223 1.615 1.00 69.88 774 VAL A O 1
ATOM 5874 N N . PRO A 1 775 ? 5.037 76.151 2.066 1.00 56.75 775 PRO A N 1
ATOM 5875 C CA . PRO A 1 775 ? 4.935 76.844 0.786 1.00 56.75 775 PRO A CA 1
ATOM 5876 C C . PRO A 1 775 ? 6.067 77.864 0.650 1.00 56.75 775 PRO A C 1
ATOM 5878 O O . PRO A 1 775 ? 6.420 78.523 1.627 1.00 56.75 775 PRO A O 1
ATOM 5881 N N . ASP A 1 776 ? 6.630 78.012 -0.550 1.00 52.50 776 ASP A N 1
ATOM 5882 C CA . ASP A 1 776 ? 7.729 78.953 -0.803 1.00 52.50 776 ASP A CA 1
ATOM 5883 C C . ASP A 1 776 ? 7.209 80.398 -0.953 1.00 52.50 776 ASP A C 1
ATOM 5885 O O . ASP A 1 776 ? 7.346 81.033 -1.996 1.00 52.50 776 ASP A O 1
ATOM 5889 N N . ASP A 1 777 ? 6.558 80.895 0.103 1.00 41.09 777 ASP A N 1
ATOM 5890 C CA . ASP A 1 777 ? 6.032 82.256 0.227 1.00 41.09 777 ASP A CA 1
ATOM 5891 C C . ASP A 1 777 ? 7.006 83.128 1.039 1.00 41.09 777 ASP A C 1
ATOM 5893 O O . ASP A 1 777 ? 6.769 83.542 2.177 1.00 41.09 777 ASP A O 1
ATOM 5897 N N . THR A 1 778 ? 8.142 83.433 0.410 1.00 37.72 778 THR A N 1
ATOM 5898 C CA . THR A 1 778 ? 8.911 84.649 0.708 1.00 37.72 778 THR A CA 1
ATOM 5899 C C . THR A 1 778 ? 9.089 85.430 -0.600 1.00 37.72 778 THR A C 1
ATOM 5901 O O . THR A 1 778 ? 9.712 84.941 -1.536 1.00 37.72 778 THR A O 1
ATOM 5904 N N . ALA A 1 779 ? 8.567 86.646 -0.776 1.00 38.25 779 ALA A N 1
ATOM 5905 C CA . ALA A 1 779 ? 7.768 87.522 0.094 1.00 38.25 779 ALA A CA 1
ATOM 5906 C C . ALA A 1 779 ? 6.911 88.463 -0.794 1.00 38.25 779 ALA A C 1
ATOM 5908 O O . ALA A 1 779 ? 7.174 88.531 -2.000 1.00 38.25 779 ALA A O 1
ATOM 5909 N N . PRO A 1 780 ? 5.925 89.216 -0.254 1.00 40.59 780 PRO A N 1
ATOM 5910 C CA . PRO A 1 780 ? 6.214 90.625 0.093 1.00 40.59 780 PRO A CA 1
ATOM 5911 C C . PRO A 1 780 ? 5.399 91.171 1.309 1.00 40.59 780 PRO A C 1
ATOM 5913 O O . PRO A 1 780 ? 4.237 90.842 1.510 1.00 40.59 780 PRO A O 1
ATOM 5916 N N . THR A 1 781 ? 6.031 91.882 2.254 1.00 32.41 781 THR A N 1
ATOM 5917 C CA . THR A 1 781 ? 6.089 93.366 2.425 1.00 32.41 781 THR A CA 1
ATOM 5918 C C . THR A 1 781 ? 5.163 93.949 3.495 1.00 32.41 781 THR A C 1
ATOM 5920 O O . THR A 1 781 ? 3.943 93.844 3.412 1.00 32.41 781 THR A O 1
ATOM 5923 N N . THR A 1 782 ? 5.761 94.706 4.417 1.00 32.50 782 THR A N 1
ATOM 5924 C CA . THR A 1 782 ? 5.110 95.836 5.093 1.00 32.50 782 THR A CA 1
ATOM 5925 C C . THR A 1 782 ? 5.108 97.086 4.203 1.00 32.50 782 THR A C 1
ATOM 5927 O O . THR A 1 782 ? 5.982 97.254 3.358 1.00 32.50 782 THR A O 1
ATOM 5930 N N . ASP A 1 783 ? 4.116 97.934 4.452 1.00 30.53 783 ASP A N 1
ATOM 5931 C CA . ASP A 1 783 ? 3.695 99.175 3.783 1.00 30.53 783 ASP A CA 1
ATOM 5932 C C . ASP A 1 783 ? 4.778 100.178 3.282 1.00 30.53 783 ASP A C 1
ATOM 5934 O O . ASP A 1 783 ? 5.812 100.358 3.919 1.00 30.53 783 ASP A O 1
ATOM 5938 N N . SER A 1 784 ? 4.419 100.912 2.211 1.00 31.94 784 SER A N 1
ATOM 5939 C CA . SER A 1 784 ? 4.943 102.209 1.711 1.00 31.94 784 SER A CA 1
ATOM 5940 C C . SER A 1 784 ? 6.425 102.350 1.284 1.00 31.94 784 SER A C 1
ATOM 5942 O O . SER A 1 784 ? 7.338 101.986 2.009 1.00 31.94 784 SER A O 1
ATOM 5944 N N . THR A 1 785 ? 6.800 102.983 0.156 1.00 34.28 785 THR A N 1
ATOM 5945 C CA . THR A 1 785 ? 6.082 103.460 -1.058 1.00 34.28 785 THR A CA 1
ATOM 5946 C C . THR A 1 785 ? 7.113 103.760 -2.172 1.00 34.28 785 THR A C 1
ATOM 5948 O O . THR A 1 785 ? 7.990 104.576 -1.926 1.00 34.28 785 THR A O 1
ATOM 5951 N N . ALA A 1 786 ? 6.950 103.151 -3.364 1.00 32.81 786 ALA A N 1
ATOM 5952 C CA . ALA A 1 786 ? 7.202 103.624 -4.758 1.00 32.81 786 ALA A CA 1
ATOM 5953 C C . ALA A 1 786 ? 8.413 104.542 -5.158 1.00 32.81 786 ALA A C 1
ATOM 5955 O O . ALA A 1 786 ? 8.809 105.400 -4.377 1.00 32.81 786 ALA A O 1
ATOM 5956 N N . PRO A 1 787 ? 8.888 104.550 -6.441 1.00 44.47 787 PRO A N 1
ATOM 5957 C CA . PRO A 1 787 ? 8.635 103.637 -7.580 1.00 44.47 787 PRO A CA 1
ATOM 5958 C C . PRO A 1 787 ? 9.880 103.204 -8.423 1.00 44.47 787 PRO A C 1
ATOM 5960 O O . PRO A 1 787 ? 10.954 103.789 -8.333 1.00 44.47 787 PRO A O 1
ATOM 5963 N N . SER A 1 788 ? 9.619 102.313 -9.400 1.00 33.34 788 SER A N 1
ATOM 5964 C CA . SER A 1 788 ? 10.321 102.131 -10.702 1.00 33.34 788 SER A CA 1
ATOM 5965 C C . SER A 1 788 ? 11.509 101.150 -10.807 1.00 33.34 788 SER A C 1
ATOM 5967 O O . SER A 1 788 ? 12.489 101.280 -10.084 1.00 33.34 788 SER A O 1
ATOM 5969 N N . GLY A 1 789 ? 11.465 100.250 -11.812 1.00 33.06 789 GLY A N 1
ATOM 5970 C CA . GLY A 1 789 ? 12.672 99.609 -12.380 1.00 33.06 789 GLY A CA 1
ATOM 5971 C C . GLY A 1 789 ? 12.655 98.095 -12.681 1.00 33.06 789 GLY A C 1
ATOM 5972 O O . GLY A 1 789 ? 13.335 97.348 -11.997 1.00 33.06 789 GLY A O 1
ATOM 5973 N N . SER A 1 790 ? 11.955 97.677 -13.747 1.00 31.53 790 SER A N 1
ATOM 5974 C CA . SER A 1 790 ? 12.293 96.560 -14.676 1.00 31.53 790 SER A CA 1
ATOM 5975 C C . SER A 1 790 ? 12.828 95.182 -14.195 1.00 31.53 790 SER A C 1
ATOM 5977 O O . SER A 1 790 ? 13.988 95.057 -13.822 1.00 31.53 790 SER A O 1
ATOM 5979 N N . ASP A 1 791 ? 12.021 94.155 -14.502 1.00 36.50 791 ASP A N 1
ATOM 5980 C CA . ASP A 1 791 ? 12.350 92.888 -15.207 1.00 36.50 791 ASP A CA 1
ATOM 5981 C C . ASP A 1 791 ? 13.279 91.806 -14.589 1.00 36.50 791 ASP A C 1
ATOM 5983 O O . ASP A 1 791 ? 14.364 92.076 -14.084 1.00 36.50 791 ASP A O 1
ATOM 5987 N N . GLY A 1 792 ? 12.867 90.533 -14.722 1.00 34.72 792 GLY A N 1
ATOM 5988 C CA . GLY A 1 792 ? 13.643 89.347 -14.308 1.00 34.72 792 GLY A CA 1
ATOM 5989 C C . GLY A 1 792 ? 12.818 88.236 -13.636 1.00 34.72 792 GLY A C 1
ATOM 5990 O O . GLY A 1 792 ? 12.540 88.291 -12.440 1.00 34.72 792 GLY A O 1
ATOM 5991 N N . GLY A 1 793 ? 12.444 87.196 -14.391 1.00 44.75 793 GLY A N 1
ATOM 5992 C CA . GLY A 1 793 ? 11.653 86.063 -13.881 1.00 44.75 793 GLY A CA 1
ATOM 5993 C C . GLY A 1 793 ? 12.417 85.118 -12.937 1.00 44.75 793 GLY A C 1
ATOM 5994 O O . GLY A 1 793 ? 13.638 84.989 -13.019 1.00 44.75 793 GLY A O 1
ATOM 5995 N N . LYS A 1 794 ? 11.686 84.402 -12.069 1.00 39.88 794 LYS A N 1
ATOM 5996 C CA . LYS A 1 794 ? 12.240 83.413 -11.127 1.00 39.88 794 LYS A CA 1
ATOM 5997 C C . LYS A 1 794 ? 11.438 82.106 -11.163 1.00 39.88 794 LYS A C 1
ATOM 5999 O O . LYS A 1 794 ? 10.212 82.125 -11.212 1.00 39.88 794 LYS A O 1
ATOM 6004 N N . VAL A 1 795 ? 12.150 80.980 -11.186 1.00 41.16 795 VAL A N 1
ATOM 6005 C CA . VAL A 1 795 ? 11.606 79.625 -11.386 1.00 41.16 795 VAL A CA 1
ATOM 6006 C C . VAL A 1 795 ? 10.950 79.092 -10.108 1.00 41.16 795 VAL A C 1
ATOM 6008 O O . VAL A 1 795 ? 11.556 79.158 -9.041 1.00 41.16 795 VAL A O 1
ATOM 6011 N N . LEU A 1 796 ? 9.750 78.513 -10.229 1.00 48.25 796 LEU A N 1
ATOM 6012 C CA . LEU A 1 796 ? 9.110 77.730 -9.166 1.00 48.25 796 LEU A CA 1
ATOM 6013 C C . LEU A 1 796 ? 9.736 76.328 -9.107 1.00 48.25 796 LEU A C 1
ATOM 6015 O O . LEU A 1 796 ? 9.768 75.623 -10.115 1.00 48.25 796 LEU A O 1
ATOM 6019 N N . ILE A 1 797 ? 10.226 75.924 -7.934 1.00 54.94 797 ILE A N 1
ATOM 6020 C CA . ILE A 1 797 ? 10.814 74.596 -7.712 1.00 54.94 797 ILE A CA 1
ATOM 6021 C C . ILE A 1 797 ? 9.710 73.642 -7.250 1.00 54.94 797 ILE A C 1
ATOM 6023 O O . ILE A 1 797 ? 9.179 73.786 -6.150 1.00 54.94 797 ILE A O 1
ATOM 6027 N N . ASP A 1 798 ? 9.383 72.651 -8.079 1.00 64.00 798 ASP A N 1
ATOM 6028 C CA . ASP A 1 798 ? 8.412 71.616 -7.724 1.00 64.00 798 ASP A CA 1
ATOM 6029 C C . ASP A 1 798 ? 9.002 70.621 -6.707 1.00 64.00 798 ASP A C 1
ATOM 6031 O O . ASP A 1 798 ? 9.784 69.732 -7.049 1.00 64.00 798 ASP A O 1
ATOM 6035 N N . LYS A 1 799 ? 8.606 70.768 -5.438 1.00 73.44 799 LYS A N 1
ATOM 6036 C CA . LYS A 1 799 ? 8.996 69.871 -4.335 1.00 73.44 799 LYS A CA 1
ATOM 6037 C C . LYS A 1 799 ? 8.138 68.597 -4.240 1.00 73.44 799 LYS A C 1
ATOM 6039 O O . LYS A 1 799 ? 8.424 67.754 -3.391 1.00 73.44 799 LYS A O 1
ATOM 6044 N N . SER A 1 800 ? 7.112 68.407 -5.078 1.00 73.69 800 SER A N 1
ATOM 6045 C CA . SER A 1 800 ? 6.128 67.314 -4.930 1.00 73.69 800 SER A CA 1
ATOM 6046 C C . SER A 1 800 ? 6.762 65.923 -4.939 1.00 73.69 800 SER A C 1
ATOM 6048 O O . SER A 1 800 ? 6.361 65.057 -4.163 1.00 73.69 800 SER A O 1
ATOM 6050 N N . ALA A 1 801 ? 7.788 65.708 -5.767 1.00 77.19 801 ALA A N 1
ATOM 6051 C CA . ALA A 1 801 ? 8.502 64.433 -5.821 1.00 77.19 801 ALA A CA 1
ATOM 6052 C C . ALA A 1 801 ? 9.317 64.150 -4.543 1.00 77.19 801 ALA A C 1
ATOM 6054 O O . ALA A 1 801 ? 9.356 63.009 -4.082 1.00 77.19 801 ALA A O 1
ATOM 6055 N N . GLU A 1 802 ? 9.935 65.175 -3.943 1.00 78.19 802 GLU A N 1
ATOM 6056 C CA . GLU A 1 802 ? 10.708 65.023 -2.702 1.00 78.19 802 GLU A CA 1
ATOM 6057 C C . GLU A 1 802 ? 9.778 64.870 -1.488 1.00 78.19 802 GLU A C 1
ATOM 6059 O O . GLU A 1 802 ? 10.038 64.038 -0.620 1.00 78.19 802 GLU A O 1
ATOM 6064 N N . ILE A 1 803 ? 8.636 65.571 -1.477 1.00 81.31 803 ILE A N 1
ATOM 6065 C CA . ILE A 1 803 ? 7.549 65.365 -0.506 1.00 81.31 803 ILE A CA 1
ATOM 6066 C C . ILE A 1 803 ? 7.049 63.917 -0.576 1.00 81.31 803 ILE A C 1
ATOM 6068 O O . ILE A 1 803 ? 7.049 63.236 0.445 1.00 81.31 803 ILE A O 1
ATOM 6072 N N . ALA A 1 804 ? 6.700 63.407 -1.762 1.00 81.56 804 ALA A N 1
ATOM 6073 C CA . ALA A 1 804 ? 6.227 62.030 -1.927 1.00 81.56 804 ALA A CA 1
ATOM 6074 C C . ALA A 1 804 ? 7.291 60.984 -1.536 1.00 81.56 804 ALA A C 1
ATOM 6076 O O . ALA A 1 804 ? 6.961 59.938 -0.971 1.00 81.56 804 ALA A O 1
ATOM 6077 N N . ALA A 1 805 ? 8.575 61.263 -1.788 1.00 83.62 805 ALA A N 1
ATOM 6078 C CA . ALA A 1 805 ? 9.676 60.419 -1.331 1.00 83.62 805 ALA A CA 1
ATOM 6079 C C . ALA A 1 805 ? 9.779 60.397 0.204 1.00 83.62 805 ALA A C 1
ATOM 6081 O O . ALA A 1 805 ? 9.845 59.315 0.786 1.00 83.62 805 ALA A O 1
ATOM 6082 N N . GLN A 1 806 ? 9.718 61.560 0.863 1.00 86.50 806 GLN A N 1
ATOM 6083 C CA . GLN A 1 806 ? 9.730 61.666 2.325 1.00 86.50 806 GLN A CA 1
ATOM 6084 C C . GLN A 1 806 ? 8.454 61.096 2.973 1.00 86.50 806 GLN A C 1
ATOM 6086 O O . GLN A 1 806 ? 8.539 60.513 4.046 1.00 86.50 806 GLN A O 1
ATOM 6091 N N . GLU A 1 807 ? 7.281 61.172 2.337 1.00 85.44 807 GLU A N 1
ATOM 6092 C CA . GLU A 1 807 ? 6.057 60.506 2.820 1.00 85.44 807 GLU A CA 1
ATOM 6093 C C . GLU A 1 807 ? 6.157 58.982 2.735 1.00 85.44 807 GLU A C 1
ATOM 6095 O O . GLU A 1 807 ? 5.753 58.280 3.664 1.00 85.44 807 GLU A O 1
ATOM 6100 N N . LYS A 1 808 ? 6.740 58.456 1.652 1.00 86.81 808 LYS A N 1
ATOM 6101 C CA . LYS A 1 808 ? 6.999 57.020 1.498 1.00 86.81 808 LYS A CA 1
ATOM 6102 C C . LYS A 1 808 ? 8.050 56.525 2.495 1.00 86.81 808 LYS A C 1
ATOM 6104 O O . LYS A 1 808 ? 7.875 55.457 3.078 1.00 86.81 808 LYS A O 1
ATOM 6109 N N . GLU A 1 809 ? 9.114 57.296 2.707 1.00 88.25 809 GLU A N 1
ATOM 6110 C CA . GLU A 1 809 ? 10.142 57.020 3.715 1.00 88.25 809 GLU A CA 1
ATOM 6111 C C . GLU A 1 809 ? 9.553 57.073 5.132 1.00 88.25 809 GLU A C 1
ATOM 6113 O O . GLU A 1 809 ? 9.769 56.155 5.922 1.00 88.25 809 GLU A O 1
ATOM 6118 N N . LEU A 1 810 ? 8.709 58.068 5.426 1.00 88.12 810 LEU A N 1
ATOM 6119 C CA . LEU A 1 810 ? 7.986 58.179 6.690 1.00 88.12 810 LEU A CA 1
ATOM 6120 C C . LEU A 1 810 ? 7.056 56.987 6.927 1.00 88.12 810 LEU A C 1
ATOM 6122 O O . LEU A 1 810 ? 7.047 56.438 8.027 1.00 88.12 810 LEU A O 1
ATOM 6126 N N . ALA A 1 811 ? 6.293 56.561 5.918 1.00 85.44 811 ALA A N 1
ATOM 6127 C CA . ALA A 1 811 ? 5.426 55.390 6.017 1.00 85.44 811 ALA A CA 1
ATOM 6128 C C . ALA A 1 811 ? 6.234 54.105 6.273 1.00 85.44 811 ALA A C 1
ATOM 6130 O O . ALA A 1 811 ? 5.873 53.321 7.152 1.00 85.44 811 ALA A O 1
ATOM 6131 N N . ALA A 1 812 ? 7.360 53.920 5.574 1.00 88.50 812 ALA A N 1
ATOM 6132 C CA . ALA A 1 812 ? 8.250 52.776 5.767 1.00 88.50 812 ALA A CA 1
ATOM 6133 C C . ALA A 1 812 ? 8.882 52.759 7.171 1.00 88.50 812 ALA A C 1
ATOM 6135 O O . ALA A 1 812 ? 8.807 51.746 7.866 1.00 88.50 812 ALA A O 1
ATOM 6136 N N . LEU A 1 813 ? 9.440 53.885 7.625 1.00 91.06 813 LEU A N 1
ATOM 6137 C CA . LEU A 1 813 ? 10.021 54.022 8.963 1.00 91.06 813 LEU A CA 1
ATOM 6138 C C . LEU A 1 813 ? 8.965 53.913 10.071 1.00 91.06 813 LEU A C 1
ATOM 6140 O O . LEU A 1 813 ? 9.254 53.353 11.122 1.00 91.06 813 LEU A O 1
ATOM 6144 N N . THR A 1 814 ? 7.733 54.378 9.846 1.00 87.12 814 THR A N 1
ATOM 6145 C CA . THR A 1 814 ? 6.615 54.215 10.796 1.00 87.12 814 THR A CA 1
ATOM 6146 C C . THR A 1 814 ? 6.188 52.750 10.909 1.00 87.12 814 THR A C 1
ATOM 6148 O O . THR A 1 814 ? 5.935 52.274 12.015 1.00 87.12 814 THR A O 1
ATOM 6151 N N . GLY A 1 815 ? 6.169 52.007 9.795 1.00 87.31 815 GLY A N 1
ATOM 6152 C CA . GLY A 1 815 ? 5.970 50.554 9.799 1.00 87.31 815 GLY A CA 1
ATOM 6153 C C . GLY A 1 815 ? 7.059 49.837 10.600 1.00 87.31 815 GLY A C 1
ATOM 6154 O O . GLY A 1 815 ? 6.754 49.167 11.586 1.00 87.31 815 GLY A O 1
ATOM 6155 N N . GLN A 1 816 ? 8.330 50.081 10.263 1.00 90.00 816 GLN A N 1
ATOM 6156 C CA . GLN A 1 816 ? 9.481 49.521 10.984 1.00 90.00 816 GLN A CA 1
ATOM 6157 C C . GLN A 1 816 ? 9.501 49.908 12.468 1.00 90.00 816 GLN A C 1
ATOM 6159 O O . GLN A 1 816 ? 9.910 49.109 13.308 1.00 90.00 816 GLN A O 1
ATOM 6164 N N . LEU A 1 817 ? 9.063 51.121 12.815 1.00 89.56 817 LEU A N 1
ATOM 6165 C CA . LEU A 1 817 ? 8.963 51.578 14.196 1.00 89.56 817 LEU A CA 1
ATOM 6166 C C . LEU A 1 817 ? 7.872 50.825 14.963 1.00 89.56 817 LEU A C 1
ATOM 6168 O O . LEU A 1 817 ? 8.096 50.446 16.110 1.00 89.56 817 LEU A O 1
ATOM 6172 N N . ASN A 1 818 ? 6.714 50.581 14.349 1.00 86.81 818 ASN A N 1
ATOM 6173 C CA . ASN A 1 818 ? 5.643 49.796 14.963 1.00 86.81 818 ASN A CA 1
ATOM 6174 C C . ASN A 1 818 ? 6.058 48.328 15.150 1.00 86.81 818 ASN A C 1
ATOM 6176 O O . ASN A 1 818 ? 5.821 47.764 16.217 1.00 86.81 818 ASN A O 1
ATOM 6180 N N . GLU A 1 819 ? 6.742 47.736 14.169 1.00 87.62 819 GLU A N 1
ATOM 6181 C CA . GLU A 1 819 ? 7.352 46.404 14.288 1.00 87.62 819 GLU A CA 1
ATOM 6182 C C . GLU A 1 819 ? 8.416 46.366 15.394 1.00 87.62 819 GLU A C 1
ATOM 6184 O O . GLU A 1 819 ? 8.413 45.466 16.230 1.00 87.62 819 GLU A O 1
ATOM 6189 N N . ALA A 1 820 ? 9.299 47.369 15.462 1.00 86.69 820 ALA A N 1
ATOM 6190 C CA . ALA A 1 820 ? 10.319 47.466 16.502 1.00 86.69 820 ALA A CA 1
ATOM 6191 C C . ALA A 1 820 ? 9.714 47.682 17.899 1.00 86.69 820 ALA A C 1
ATOM 6193 O O . ALA A 1 820 ? 10.249 47.153 18.871 1.00 86.69 820 ALA A O 1
ATOM 6194 N N . LYS A 1 821 ? 8.595 48.409 18.012 1.00 87.75 821 LYS A N 1
ATOM 6195 C CA . LYS A 1 821 ? 7.845 48.573 19.267 1.00 87.75 821 LYS A CA 1
ATOM 6196 C C . LYS A 1 821 ? 7.202 47.265 19.713 1.00 87.75 821 LYS A C 1
ATOM 6198 O O . LYS A 1 821 ? 7.383 46.896 20.866 1.00 87.75 821 LYS A O 1
ATOM 6203 N N . GLN A 1 822 ? 6.566 46.522 18.807 1.00 85.00 822 GLN A N 1
ATOM 6204 C CA . GLN A 1 822 ? 6.045 45.182 19.107 1.00 85.00 822 GLN A CA 1
ATOM 6205 C C . GLN A 1 822 ? 7.166 44.201 19.479 1.00 85.00 822 GLN A C 1
ATOM 6207 O O . GLN A 1 822 ? 7.030 43.449 20.439 1.00 85.00 822 GLN A O 1
ATOM 6212 N N . ALA A 1 823 ? 8.308 44.243 18.786 1.00 80.81 823 ALA A N 1
ATOM 6213 C CA . ALA A 1 823 ? 9.476 43.427 19.116 1.00 80.81 823 ALA A CA 1
ATOM 6214 C C . ALA A 1 823 ? 10.089 43.806 20.477 1.00 80.81 823 ALA A C 1
ATOM 6216 O O . ALA A 1 823 ? 10.501 42.927 21.230 1.00 80.81 823 ALA A O 1
ATOM 6217 N N . LEU A 1 824 ? 10.117 45.097 20.824 1.00 84.94 824 LEU A N 1
ATOM 6218 C CA . LEU A 1 824 ? 10.524 45.574 22.145 1.00 84.94 824 LEU A CA 1
ATOM 6219 C C . LEU A 1 824 ? 9.542 45.134 23.235 1.00 84.94 824 LEU A C 1
ATOM 6221 O O . LEU A 1 824 ? 9.979 44.730 24.309 1.00 84.94 824 LEU A O 1
ATOM 6225 N N . GLU A 1 825 ? 8.240 45.203 22.983 1.00 81.31 825 GLU A N 1
ATOM 6226 C CA . GLU A 1 825 ? 7.208 44.773 23.926 1.00 81.31 825 GLU A CA 1
ATOM 6227 C C . GLU A 1 825 ? 7.272 43.256 24.152 1.00 81.31 825 GLU A C 1
ATOM 6229 O O . GLU A 1 825 ? 7.322 42.812 25.298 1.00 81.31 825 GLU A O 1
ATOM 6234 N N . ALA A 1 826 ? 7.427 42.468 23.084 1.00 76.50 826 ALA A N 1
ATOM 6235 C CA . ALA A 1 826 ? 7.651 41.026 23.151 1.00 76.50 826 ALA A CA 1
ATOM 6236 C C . ALA A 1 826 ? 8.954 40.664 23.888 1.00 76.50 826 ALA A C 1
ATOM 6238 O O . ALA A 1 826 ? 8.935 39.810 24.771 1.00 76.50 826 ALA A O 1
ATOM 6239 N N . ALA A 1 827 ? 10.073 41.337 23.592 1.00 74.44 827 ALA A N 1
ATOM 6240 C CA . ALA A 1 827 ? 11.343 41.112 24.285 1.00 74.44 827 ALA A CA 1
ATOM 6241 C C . ALA A 1 827 ? 11.278 41.529 25.764 1.00 74.44 827 ALA A C 1
ATOM 6243 O O . ALA A 1 827 ? 11.815 40.836 26.624 1.00 74.44 827 ALA A O 1
ATOM 6244 N N . SER A 1 828 ? 10.602 42.640 26.078 1.00 74.31 828 SER A N 1
ATOM 6245 C CA . SER A 1 828 ? 10.421 43.113 27.457 1.00 74.31 828 SER A CA 1
ATOM 6246 C C . SER A 1 828 ? 9.514 42.176 28.249 1.00 74.31 828 SER A C 1
ATOM 6248 O O . SER A 1 828 ? 9.799 41.894 29.407 1.00 74.31 828 SER A O 1
ATOM 6250 N N . LYS A 1 829 ? 8.461 41.642 27.621 1.00 73.44 829 LYS A N 1
ATOM 6251 C CA . LYS A 1 829 ? 7.604 40.610 28.204 1.00 73.44 829 LYS A CA 1
ATOM 6252 C C . LYS A 1 829 ? 8.387 39.321 28.466 1.00 73.44 829 LYS A C 1
ATOM 6254 O O . LYS A 1 829 ? 8.384 38.846 29.594 1.00 73.44 829 LYS A O 1
ATOM 6259 N N . ALA A 1 830 ? 9.125 38.819 27.474 1.00 65.88 830 ALA A N 1
ATOM 6260 C CA . ALA A 1 830 ? 9.951 37.619 27.614 1.00 65.88 830 ALA A CA 1
ATOM 6261 C C . ALA A 1 830 ? 11.030 37.762 28.704 1.00 65.88 830 ALA A C 1
ATOM 6263 O O . ALA A 1 830 ? 11.293 36.806 29.425 1.00 65.88 830 ALA A O 1
ATOM 6264 N N . LEU A 1 831 ? 11.619 38.953 28.864 1.00 71.44 831 LEU A N 1
ATOM 6265 C CA . LEU A 1 831 ? 12.546 39.257 29.958 1.00 71.44 831 LEU A CA 1
ATOM 6266 C C . LEU A 1 831 ? 11.842 39.300 31.325 1.00 71.44 831 LEU A C 1
ATOM 6268 O O . LEU A 1 831 ? 12.369 38.759 32.290 1.00 71.44 831 LEU A O 1
ATOM 6272 N N . ASN A 1 832 ? 10.663 39.922 31.415 1.00 64.31 832 ASN A N 1
ATOM 6273 C CA . ASN A 1 832 ? 9.893 40.021 32.661 1.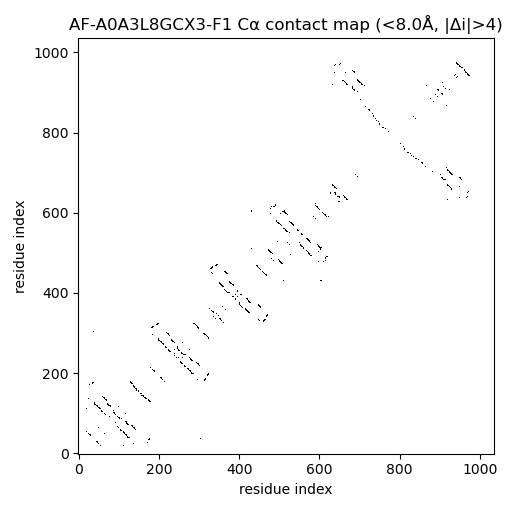00 64.31 832 ASN A CA 1
ATOM 6274 C C . ASN A 1 832 ? 9.299 38.670 33.113 1.00 64.31 832 ASN A C 1
ATOM 6276 O O . ASN A 1 832 ? 9.015 38.495 34.294 1.00 64.31 832 ASN A O 1
ATOM 6280 N N . GLU A 1 833 ? 9.085 37.735 32.183 1.00 63.25 833 GLU A N 1
ATOM 6281 C CA . GLU A 1 833 ? 8.583 36.377 32.444 1.00 63.25 833 GLU A CA 1
ATOM 6282 C C . GLU A 1 833 ? 9.719 35.346 32.633 1.00 63.25 833 GLU A C 1
ATOM 6284 O O . GLU A 1 833 ? 9.477 34.233 33.108 1.00 63.25 833 GLU A O 1
ATOM 6289 N N . ALA A 1 834 ? 10.969 35.697 32.305 1.00 61.28 834 ALA A N 1
ATOM 6290 C CA . ALA A 1 834 ? 12.129 34.831 32.488 1.00 61.28 834 ALA A CA 1
ATOM 6291 C C . ALA A 1 834 ? 12.592 34.807 33.954 1.00 61.28 834 ALA A C 1
ATOM 6293 O O . ALA A 1 834 ? 13.146 35.780 34.466 1.00 61.28 834 ALA A O 1
ATOM 6294 N N . LYS A 1 835 ? 12.436 33.652 34.615 1.00 61.69 835 LYS A N 1
ATOM 6295 C CA . LYS A 1 835 ? 12.988 33.417 35.958 1.00 61.69 835 LYS A CA 1
ATOM 6296 C C . LYS A 1 835 ? 14.504 33.620 35.953 1.00 61.69 835 LYS A C 1
ATOM 6298 O O . LYS A 1 835 ? 15.218 33.034 35.136 1.00 61.69 835 LYS A O 1
ATOM 6303 N N . THR A 1 836 ? 15.009 34.414 36.891 1.00 60.47 836 THR A N 1
ATOM 6304 C CA . THR A 1 836 ? 16.449 34.635 37.056 1.00 60.47 836 THR A CA 1
ATOM 6305 C C . THR A 1 836 ? 17.166 33.344 37.478 1.00 60.47 836 THR A C 1
ATOM 6307 O O . THR A 1 836 ? 16.558 32.471 38.102 1.00 60.47 836 THR A O 1
ATOM 6310 N N . PRO A 1 837 ? 18.490 33.218 37.255 1.00 62.31 837 PRO A N 1
ATOM 6311 C CA . PRO A 1 837 ? 19.268 32.092 37.781 1.00 62.31 837 PRO A CA 1
ATOM 6312 C C . PRO A 1 837 ? 19.168 31.933 39.307 1.00 62.31 837 PRO A C 1
ATOM 6314 O O . PRO A 1 837 ? 19.284 30.822 39.818 1.00 62.31 837 PRO A O 1
ATOM 6317 N N . ALA A 1 838 ? 18.923 33.026 40.040 1.00 57.84 838 ALA A N 1
ATOM 6318 C CA . ALA A 1 838 ? 18.679 32.991 41.479 1.00 57.84 838 ALA A CA 1
ATOM 6319 C C . ALA A 1 838 ? 17.307 32.384 41.818 1.00 57.84 838 ALA A C 1
ATOM 6321 O O . ALA A 1 838 ? 17.222 31.556 42.721 1.00 57.84 838 ALA A O 1
ATOM 6322 N N . GLU A 1 839 ? 16.251 32.732 41.080 1.00 57.81 839 GLU A N 1
ATOM 6323 C CA . GLU A 1 839 ? 14.916 32.142 41.250 1.00 57.81 839 GLU A CA 1
ATOM 6324 C C . GLU A 1 839 ? 14.880 30.679 40.811 1.00 57.81 839 GLU A C 1
ATOM 6326 O O . GLU A 1 839 ? 14.351 29.853 41.546 1.00 57.81 839 GLU A O 1
ATOM 6331 N N . ILE A 1 840 ? 15.519 30.326 39.690 1.00 64.81 840 ILE A N 1
ATOM 6332 C CA . ILE A 1 840 ? 15.694 28.928 39.259 1.00 64.81 840 ILE A CA 1
ATOM 6333 C C . ILE A 1 840 ? 16.437 28.135 40.339 1.00 64.81 840 ILE A C 1
ATOM 6335 O O . ILE A 1 840 ? 16.026 27.027 40.678 1.00 64.81 840 ILE A O 1
ATOM 6339 N N . LYS A 1 841 ? 17.489 28.708 40.943 1.00 71.06 841 LYS A N 1
ATOM 6340 C CA . LYS A 1 841 ? 18.200 28.075 42.060 1.00 71.06 841 LYS A CA 1
ATOM 6341 C C . LYS A 1 841 ? 17.315 27.922 43.301 1.00 71.06 841 LYS A C 1
ATOM 6343 O O . LYS A 1 841 ? 17.344 26.862 43.913 1.00 71.06 841 LYS A O 1
ATOM 6348 N N . VAL A 1 842 ? 16.533 28.932 43.684 1.00 66.69 842 VAL A N 1
ATOM 6349 C CA . VAL A 1 842 ? 15.625 28.855 44.846 1.00 66.69 842 VAL A CA 1
ATOM 6350 C C . VAL A 1 842 ? 14.499 27.845 44.609 1.00 66.69 842 VAL A C 1
ATOM 6352 O O . VAL A 1 842 ? 14.166 27.080 45.513 1.00 66.69 842 VAL A O 1
ATOM 6355 N N . GLU A 1 843 ? 13.943 27.796 43.400 1.00 72.31 843 GLU A N 1
ATOM 6356 C CA . GLU A 1 843 ? 12.946 26.810 42.982 1.00 72.31 843 GLU A CA 1
ATOM 6357 C C . GLU A 1 843 ? 13.544 25.394 43.001 1.00 72.31 843 GLU A C 1
ATOM 6359 O O . GLU A 1 843 ? 12.945 24.492 43.578 1.00 72.31 843 GLU A O 1
ATOM 6364 N N . ALA A 1 844 ? 14.764 25.205 42.482 1.00 74.62 844 ALA A N 1
ATOM 6365 C CA . ALA A 1 844 ? 15.483 23.933 42.533 1.00 74.62 844 ALA A CA 1
ATOM 6366 C C . ALA A 1 844 ? 15.828 23.514 43.975 1.00 74.62 844 ALA A C 1
ATOM 6368 O O . ALA A 1 844 ? 15.564 22.378 44.355 1.00 74.62 844 ALA A O 1
ATOM 6369 N N . ASP A 1 845 ? 16.334 24.425 44.815 1.00 74.00 845 ASP A N 1
ATOM 6370 C CA . ASP A 1 845 ? 16.625 24.177 46.236 1.00 74.00 845 ASP A CA 1
ATOM 6371 C C . ASP A 1 845 ? 15.344 23.822 47.020 1.00 74.00 845 ASP A C 1
ATOM 6373 O O . ASP A 1 845 ? 15.376 23.026 47.964 1.00 74.00 845 ASP A O 1
ATOM 6377 N N . ASN A 1 846 ? 14.197 24.402 46.655 1.00 71.06 846 ASN A N 1
ATOM 6378 C CA . ASN A 1 846 ? 12.900 24.063 47.239 1.00 71.06 846 ASN A CA 1
ATOM 6379 C C . ASN A 1 846 ? 12.374 22.722 46.716 1.00 71.06 846 ASN A C 1
ATOM 6381 O O . ASN A 1 846 ? 11.929 21.898 47.516 1.00 71.06 846 ASN A O 1
ATOM 6385 N N . GLN A 1 847 ? 12.501 22.449 45.419 1.00 84.62 847 GLN A N 1
ATOM 6386 C CA . GLN A 1 847 ? 12.132 21.168 44.827 1.00 84.62 847 GLN A CA 1
ATOM 6387 C C . GLN A 1 847 ? 13.015 20.026 45.354 1.00 84.62 847 GLN A C 1
ATOM 6389 O O . GLN A 1 847 ? 12.518 18.928 45.593 1.00 84.62 847 GLN A O 1
ATOM 6394 N N . GLN A 1 848 ? 14.284 20.286 45.675 1.00 83.62 848 GLN A N 1
ATOM 6395 C CA . GLN A 1 848 ? 15.164 19.333 46.352 1.00 83.62 848 GLN A CA 1
ATOM 6396 C C . GLN A 1 848 ? 14.649 18.973 47.759 1.00 83.62 848 GLN A C 1
ATOM 6398 O O . GLN A 1 848 ? 14.729 17.813 48.162 1.00 83.62 848 GLN A O 1
ATOM 6403 N N . LYS A 1 849 ? 14.055 19.927 48.495 1.00 83.25 849 LYS A N 1
ATOM 6404 C CA . LYS A 1 849 ? 13.374 19.654 49.781 1.00 83.25 849 LYS A CA 1
ATOM 6405 C C . LYS A 1 849 ? 12.078 18.861 49.585 1.00 83.25 849 LYS A C 1
ATOM 6407 O O . LYS A 1 849 ? 11.746 18.040 50.437 1.00 83.25 849 LYS A O 1
ATOM 6412 N N . VAL A 1 850 ? 11.353 19.083 48.484 1.00 81.31 850 VAL A N 1
ATOM 6413 C CA . VAL A 1 850 ? 10.178 18.270 48.112 1.00 81.31 850 VAL A CA 1
ATOM 6414 C C . VAL A 1 850 ? 10.607 16.834 47.805 1.00 81.31 850 VAL A C 1
ATOM 6416 O O . VAL A 1 850 ? 10.014 15.908 48.350 1.00 81.31 850 VAL A O 1
ATOM 6419 N N . ILE A 1 851 ? 11.687 16.638 47.040 1.00 86.38 851 ILE A N 1
ATOM 6420 C CA . ILE A 1 851 ? 12.278 15.316 46.779 1.00 86.38 851 ILE A CA 1
ATOM 6421 C C . ILE A 1 851 ? 12.730 14.647 48.076 1.00 86.38 851 ILE A C 1
ATOM 6423 O O . ILE A 1 851 ? 12.434 13.475 48.264 1.00 86.38 851 ILE A O 1
ATOM 6427 N N . ALA A 1 852 ? 13.394 15.362 48.990 1.00 87.88 852 ALA A N 1
ATOM 6428 C CA . ALA A 1 852 ? 13.816 14.793 50.272 1.00 87.88 852 ALA A CA 1
ATOM 6429 C C . ALA A 1 852 ? 12.622 14.275 51.096 1.00 87.88 852 ALA A C 1
ATOM 6431 O O . ALA A 1 852 ? 12.667 13.157 51.603 1.00 87.88 852 ALA A O 1
ATOM 6432 N N . LYS A 1 853 ? 11.521 15.038 51.158 1.00 85.25 853 LYS A N 1
ATOM 6433 C CA . LYS A 1 853 ? 10.274 14.609 51.817 1.00 85.25 853 LYS A CA 1
ATOM 6434 C C . LYS A 1 853 ? 9.589 13.443 51.099 1.00 85.25 853 LYS A C 1
ATOM 6436 O O . LYS A 1 853 ? 9.079 12.543 51.758 1.00 85.25 853 LYS A O 1
ATOM 6441 N N . ALA A 1 854 ? 9.573 13.445 49.767 1.00 86.38 854 ALA A N 1
ATOM 6442 C CA . ALA A 1 854 ? 9.004 12.354 48.978 1.00 86.38 854 ALA A CA 1
ATOM 6443 C C . ALA A 1 854 ? 9.840 11.065 49.091 1.00 86.38 854 ALA A C 1
ATOM 6445 O O . ALA A 1 854 ? 9.279 9.976 49.132 1.00 86.38 854 ALA A O 1
ATOM 6446 N N . GLN A 1 855 ? 11.166 11.186 49.206 1.00 90.25 855 GLN A N 1
ATOM 6447 C CA . GLN A 1 855 ? 12.083 10.068 49.433 1.00 90.25 855 GLN A CA 1
ATOM 6448 C C . GLN A 1 855 ? 11.868 9.487 50.834 1.00 90.25 855 GLN A C 1
ATOM 6450 O O . GLN A 1 855 ? 11.672 8.287 50.955 1.00 90.25 855 GLN A O 1
ATOM 6455 N N . GLU A 1 856 ? 11.771 10.330 51.868 1.00 91.75 856 GLU A N 1
ATOM 6456 C CA . GLU A 1 856 ? 11.435 9.897 53.232 1.00 91.75 856 GLU A CA 1
ATOM 6457 C C . GLU A 1 856 ? 10.068 9.183 53.297 1.00 91.75 856 GLU A C 1
ATOM 6459 O O . GLU A 1 856 ? 9.917 8.185 54.004 1.00 91.75 856 GLU A O 1
ATOM 6464 N N . ALA A 1 857 ? 9.068 9.662 52.549 1.00 88.12 857 ALA A N 1
ATOM 6465 C CA . ALA A 1 857 ? 7.763 9.009 52.444 1.00 88.12 857 ALA A CA 1
ATOM 6466 C C . ALA A 1 857 ? 7.842 7.654 51.714 1.00 88.12 857 ALA A C 1
ATOM 6468 O O . ALA A 1 857 ? 7.263 6.675 52.183 1.00 88.12 857 ALA A O 1
ATOM 6469 N N . PHE A 1 858 ? 8.588 7.579 50.606 1.00 93.38 858 PHE A N 1
ATOM 6470 C CA . PHE A 1 858 ? 8.824 6.338 49.864 1.00 93.38 858 PHE A CA 1
ATOM 6471 C C . PHE A 1 858 ? 9.589 5.304 50.693 1.00 93.38 858 PHE A C 1
ATOM 6473 O O . PHE A 1 858 ? 9.187 4.144 50.720 1.00 93.38 858 PHE A O 1
ATOM 6480 N N . ASP A 1 859 ? 10.637 5.710 51.409 1.00 91.94 859 ASP A N 1
ATOM 6481 C CA . ASP A 1 859 ? 11.445 4.810 52.234 1.00 91.94 859 ASP A CA 1
ATOM 6482 C C . ASP A 1 859 ? 10.604 4.222 53.382 1.00 91.94 859 ASP A C 1
ATOM 6484 O O . ASP A 1 859 ? 10.652 3.016 53.621 1.00 91.94 859 ASP A O 1
ATOM 6488 N N . LYS A 1 860 ? 9.741 5.029 54.019 1.00 90.94 860 LYS A N 1
ATOM 6489 C CA . LYS A 1 860 ? 8.776 4.559 55.034 1.00 90.94 860 LYS A CA 1
ATOM 6490 C C . LYS A 1 860 ? 7.720 3.613 54.459 1.00 90.94 860 LYS A C 1
ATOM 6492 O O . LYS A 1 860 ? 7.434 2.582 55.067 1.00 90.94 860 LYS A O 1
ATOM 6497 N N . ALA A 1 861 ? 7.143 3.941 53.301 1.00 90.44 861 ALA A N 1
ATOM 6498 C CA . ALA A 1 861 ? 6.167 3.080 52.633 1.00 90.44 861 ALA A CA 1
ATOM 6499 C C . ALA A 1 861 ? 6.804 1.744 52.213 1.00 90.44 861 ALA A C 1
ATOM 6501 O O . ALA A 1 861 ? 6.221 0.682 52.428 1.00 90.44 861 ALA A O 1
ATOM 6502 N N . LYS A 1 862 ? 8.041 1.785 51.702 1.00 92.00 862 LYS A N 1
ATOM 6503 C CA . LYS A 1 862 ? 8.834 0.603 51.362 1.00 92.00 862 LYS A CA 1
ATOM 6504 C C . LYS A 1 862 ? 9.153 -0.250 52.586 1.00 92.00 862 LYS A C 1
ATOM 6506 O O . LYS A 1 862 ? 8.932 -1.453 52.536 1.00 92.00 862 LYS A O 1
ATOM 6511 N N . GLU A 1 863 ? 9.636 0.342 53.676 1.00 92.38 863 GLU A N 1
ATOM 6512 C CA . GLU A 1 863 ? 9.946 -0.400 54.903 1.00 92.38 863 GLU A CA 1
ATOM 6513 C C . GLU A 1 863 ? 8.692 -1.089 55.465 1.00 92.38 863 GLU A C 1
ATOM 6515 O O . GLU A 1 863 ? 8.758 -2.243 55.896 1.00 92.38 863 GLU A O 1
ATOM 6520 N N . LYS A 1 864 ? 7.534 -0.413 55.425 1.00 89.44 864 LYS A N 1
ATOM 6521 C CA . LYS A 1 864 ? 6.260 -1.013 55.836 1.00 89.44 864 LYS A CA 1
ATOM 6522 C C . LYS A 1 864 ? 5.857 -2.164 54.908 1.00 89.44 864 LYS A C 1
ATOM 6524 O O . LYS A 1 864 ? 5.527 -3.236 55.414 1.00 89.44 864 LYS A O 1
ATOM 6529 N N . LYS A 1 865 ? 5.949 -1.983 53.584 1.00 91.44 865 LYS A N 1
ATOM 6530 C CA . LYS A 1 865 ? 5.678 -3.042 52.601 1.00 91.44 865 LYS A CA 1
ATOM 6531 C C . LYS A 1 865 ? 6.585 -4.257 52.794 1.00 91.44 865 LYS A C 1
ATOM 6533 O O . LYS A 1 865 ? 6.072 -5.354 52.972 1.00 91.44 865 LYS A O 1
ATOM 6538 N N . ASP A 1 866 ? 7.902 -4.068 52.843 1.00 90.38 866 ASP A N 1
ATOM 6539 C CA . ASP A 1 866 ? 8.870 -5.164 52.975 1.00 90.38 866 ASP A CA 1
ATOM 6540 C C . ASP A 1 866 ? 8.614 -5.999 54.251 1.00 90.38 866 ASP A C 1
ATOM 6542 O O . ASP A 1 866 ? 8.728 -7.227 54.233 1.00 90.38 866 ASP A O 1
ATOM 6546 N N . LYS A 1 867 ? 8.215 -5.352 55.360 1.00 90.31 867 LYS A N 1
ATOM 6547 C CA . LYS A 1 867 ? 7.822 -6.037 56.605 1.00 90.31 867 LYS A CA 1
ATOM 6548 C C . LYS A 1 867 ? 6.520 -6.827 56.456 1.00 90.31 867 LYS A C 1
ATOM 6550 O O . LYS A 1 867 ? 6.462 -7.963 56.923 1.00 90.31 867 LYS A O 1
ATOM 6555 N N . VAL A 1 868 ? 5.492 -6.252 55.830 1.00 90.38 868 VAL A N 1
ATOM 6556 C CA . VAL A 1 868 ? 4.196 -6.920 55.610 1.00 90.38 868 VAL A CA 1
ATOM 6557 C C . VAL A 1 868 ? 4.353 -8.097 54.645 1.00 90.38 868 VAL A C 1
ATOM 6559 O O . VAL A 1 868 ? 3.922 -9.198 54.974 1.00 90.38 868 VAL A O 1
ATOM 6562 N N . ASP A 1 869 ? 5.064 -7.929 53.528 1.00 88.50 869 ASP A N 1
ATOM 6563 C CA . ASP A 1 869 ? 5.373 -8.995 52.564 1.00 88.50 869 ASP A CA 1
ATOM 6564 C C . ASP A 1 869 ? 6.100 -10.174 53.235 1.00 88.50 869 ASP A C 1
ATOM 6566 O O . ASP A 1 869 ? 5.735 -11.339 53.042 1.00 88.50 869 ASP A O 1
ATOM 6570 N N . ALA A 1 870 ? 7.094 -9.883 54.084 1.00 90.00 870 ALA A N 1
ATOM 6571 C CA . ALA A 1 870 ? 7.831 -10.900 54.830 1.00 90.00 870 ALA A CA 1
ATOM 6572 C C . ALA A 1 870 ? 6.938 -11.701 55.794 1.00 90.00 870 ALA A C 1
ATOM 6574 O O . ALA A 1 870 ? 7.159 -12.902 55.966 1.00 90.00 870 ALA A O 1
ATOM 6575 N N . LYS A 1 871 ? 5.918 -11.076 56.401 1.00 91.75 871 LYS A N 1
ATOM 6576 C CA . LYS A 1 871 ? 4.923 -11.768 57.239 1.00 91.75 871 LYS A CA 1
ATOM 6577 C C . LYS A 1 871 ? 3.908 -12.543 56.397 1.00 91.75 871 LYS A C 1
ATOM 6579 O O . LYS A 1 871 ? 3.643 -13.702 56.707 1.00 91.75 871 LYS A O 1
ATOM 6584 N N . THR A 1 872 ? 3.424 -11.975 55.293 1.00 88.94 872 THR A N 1
ATOM 6585 C CA . THR A 1 872 ? 2.525 -12.641 54.335 1.00 88.94 872 THR A CA 1
ATOM 6586 C C . THR A 1 872 ? 3.133 -13.946 53.811 1.00 88.94 872 THR A C 1
ATOM 6588 O O . THR A 1 872 ? 2.468 -14.981 53.804 1.00 88.94 872 THR A O 1
ATOM 6591 N N . ALA A 1 873 ? 4.430 -13.956 53.484 1.00 87.06 873 ALA A N 1
ATOM 6592 C CA . ALA A 1 873 ? 5.146 -15.159 53.048 1.00 87.06 873 ALA A CA 1
ATOM 6593 C C . ALA A 1 873 ? 5.223 -16.278 54.115 1.00 87.06 873 ALA A C 1
ATOM 6595 O O . ALA A 1 873 ? 5.440 -17.444 53.777 1.00 87.06 873 ALA A O 1
ATOM 6596 N N . LEU A 1 874 ? 5.045 -15.961 55.404 1.00 90.19 874 LEU A N 1
ATOM 6597 C CA . LEU A 1 874 ? 4.977 -16.959 56.479 1.00 90.19 874 LEU A CA 1
ATOM 6598 C C . LEU A 1 874 ? 3.590 -17.607 56.595 1.00 90.19 874 LEU A C 1
ATOM 6600 O O . LEU A 1 874 ? 3.511 -18.730 57.088 1.00 90.19 874 LEU A O 1
ATOM 6604 N N . LEU A 1 875 ? 2.521 -16.962 56.111 1.00 88.75 875 LEU A N 1
ATOM 6605 C CA . LEU A 1 875 ? 1.155 -17.507 56.160 1.00 88.75 875 LEU A CA 1
ATOM 6606 C C . LEU A 1 875 ? 1.006 -18.790 55.323 1.00 88.75 875 LEU A C 1
ATOM 6608 O O . LEU A 1 875 ? 0.213 -19.661 55.667 1.00 88.75 875 LEU A O 1
ATOM 6612 N N . ALA A 1 876 ? 1.813 -18.939 54.268 1.00 86.12 876 ALA A N 1
ATOM 6613 C CA . ALA A 1 876 ? 1.851 -20.132 53.420 1.00 86.12 876 ALA A CA 1
ATOM 6614 C C . ALA A 1 876 ? 2.587 -21.335 54.053 1.00 86.12 876 ALA A C 1
ATOM 6616 O O . ALA A 1 876 ? 2.575 -22.430 53.491 1.00 86.12 876 ALA A O 1
ATOM 6617 N N . LYS A 1 877 ? 3.249 -21.165 55.208 1.00 89.06 877 LYS A N 1
ATOM 6618 C CA . LYS A 1 877 ? 3.999 -22.238 55.883 1.00 89.06 877 LYS A CA 1
ATOM 6619 C C . LYS A 1 877 ? 3.068 -23.070 56.763 1.00 89.06 877 LYS A C 1
ATOM 6621 O O . LYS A 1 877 ? 2.998 -22.887 57.981 1.00 89.06 877 LYS A O 1
ATOM 6626 N N . VAL A 1 878 ? 2.357 -23.989 56.116 1.00 89.62 878 VAL A N 1
ATOM 6627 C CA . VAL A 1 878 ? 1.371 -24.881 56.737 1.00 89.62 878 VAL A CA 1
ATOM 6628 C C . VAL A 1 878 ? 1.773 -26.361 56.681 1.00 89.62 878 VAL A C 1
ATOM 6630 O O . VAL A 1 878 ? 2.612 -26.768 55.881 1.00 89.62 878 VAL A O 1
ATOM 6633 N N . THR A 1 879 ? 1.170 -27.164 57.556 1.00 86.19 879 THR A N 1
ATOM 6634 C CA . THR A 1 879 ? 1.185 -28.632 57.557 1.00 86.19 879 THR A CA 1
ATOM 6635 C C . THR A 1 879 ? 0.284 -29.195 56.452 1.00 86.19 879 THR A C 1
ATOM 6637 O O . THR A 1 879 ? -0.483 -28.462 55.827 1.00 86.19 879 THR A O 1
ATOM 6640 N N . GLU A 1 880 ? 0.306 -30.516 56.253 1.00 82.56 880 GLU A N 1
ATOM 6641 C CA . GLU A 1 880 ? -0.562 -31.228 55.294 1.00 82.56 880 GLU A CA 1
ATOM 6642 C C . GLU A 1 880 ? -2.068 -30.974 55.528 1.00 82.56 880 GLU A C 1
ATOM 6644 O O . GLU A 1 880 ? -2.849 -30.952 54.580 1.00 82.56 880 GLU A O 1
ATOM 6649 N N . ASN A 1 881 ? -2.473 -30.673 56.768 1.00 75.62 881 ASN A N 1
ATOM 6650 C CA . ASN A 1 881 ? -3.857 -30.331 57.129 1.00 75.62 881 ASN A CA 1
ATOM 6651 C C . ASN A 1 881 ? -4.204 -28.843 56.882 1.00 75.62 881 ASN A C 1
ATOM 6653 O O . ASN A 1 881 ? -5.331 -28.397 57.134 1.00 75.62 881 ASN A O 1
ATOM 6657 N N . GLY A 1 882 ? -3.248 -28.040 56.406 1.00 82.75 882 GLY A N 1
ATOM 6658 C CA . GLY A 1 882 ? -3.377 -26.594 56.226 1.00 82.75 882 GLY A CA 1
ATOM 6659 C C . GLY A 1 882 ? -3.319 -25.794 57.533 1.00 82.75 882 GLY A C 1
ATOM 6660 O O . GLY A 1 882 ? -3.910 -24.721 57.606 1.00 82.75 882 GLY A O 1
ATOM 6661 N N . GLU A 1 883 ? -2.670 -26.317 58.574 1.00 88.75 883 GLU A N 1
ATOM 6662 C CA . GLU A 1 883 ? -2.457 -25.637 59.863 1.00 88.75 883 GLU A CA 1
ATOM 6663 C C . GLU A 1 883 ? -1.066 -24.989 59.881 1.00 88.75 883 GLU A C 1
ATOM 6665 O O . GLU A 1 883 ? -0.122 -25.583 59.377 1.00 88.75 883 GLU A O 1
ATOM 6670 N N . LEU A 1 884 ? -0.882 -23.803 60.462 1.00 90.06 884 LEU A N 1
ATOM 6671 C CA . LEU A 1 884 ? 0.436 -23.155 60.541 1.00 90.06 884 LEU A CA 1
ATOM 6672 C C . LEU A 1 884 ? 1.452 -24.021 61.300 1.00 90.06 884 LEU A C 1
ATOM 6674 O O . LEU A 1 884 ? 1.153 -24.530 62.384 1.00 90.06 884 LEU A O 1
ATOM 6678 N N . THR A 1 885 ? 2.683 -24.130 60.782 1.00 89.62 885 THR A N 1
ATOM 6679 C CA . THR A 1 885 ? 3.756 -24.792 61.543 1.00 89.62 885 THR A CA 1
ATOM 6680 C C . THR A 1 885 ? 4.124 -23.980 62.785 1.00 89.62 885 THR A C 1
ATOM 6682 O O . THR A 1 885 ? 3.892 -22.770 62.868 1.00 89.62 885 THR A O 1
ATOM 6685 N N . LYS A 1 886 ? 4.734 -24.635 63.776 1.00 86.31 886 LYS A N 1
ATOM 6686 C CA . LYS A 1 886 ? 5.110 -23.994 65.043 1.00 86.31 886 LYS A CA 1
ATOM 6687 C C . LYS A 1 886 ? 6.130 -22.865 64.841 1.00 86.31 886 LYS A C 1
ATOM 6689 O O . LYS A 1 886 ? 6.086 -21.852 65.540 1.00 86.31 886 LYS A O 1
ATOM 6694 N N . GLU A 1 887 ? 7.015 -23.023 63.865 1.00 88.56 887 GLU A N 1
ATOM 6695 C CA . GLU A 1 887 ? 8.035 -22.054 63.463 1.00 88.56 887 GLU A CA 1
ATOM 6696 C C . GLU A 1 887 ? 7.381 -20.848 62.783 1.00 88.56 887 GLU A C 1
ATOM 6698 O O . GLU A 1 887 ? 7.704 -19.709 63.117 1.00 88.56 887 GLU A O 1
ATOM 6703 N N . ALA A 1 888 ? 6.419 -21.092 61.884 1.00 89.75 888 ALA A N 1
ATOM 6704 C CA . ALA A 1 888 ? 5.645 -20.049 61.219 1.00 89.75 888 ALA A CA 1
ATOM 6705 C C . ALA A 1 888 ? 4.826 -19.234 62.228 1.00 89.75 888 ALA A C 1
ATOM 6707 O O . ALA A 1 888 ? 4.951 -18.013 62.269 1.00 89.75 888 ALA A O 1
ATOM 6708 N N . LEU A 1 889 ? 4.078 -19.910 63.106 1.00 89.44 889 LEU A N 1
ATOM 6709 C CA . LEU A 1 889 ? 3.325 -19.299 64.203 1.00 89.44 889 LEU A CA 1
ATOM 6710 C C . LEU A 1 889 ? 4.216 -18.407 65.081 1.00 89.44 889 LEU A C 1
ATOM 6712 O O . LEU A 1 889 ? 3.860 -17.264 65.350 1.00 89.44 889 LEU A O 1
ATOM 6716 N N . THR A 1 890 ? 5.393 -18.899 65.482 1.00 89.00 890 THR A N 1
ATOM 6717 C CA . THR A 1 890 ? 6.335 -18.129 66.311 1.00 89.00 890 THR A CA 1
ATOM 6718 C C . THR A 1 890 ? 6.870 -16.899 65.566 1.00 89.00 890 THR A C 1
ATOM 6720 O O . THR A 1 890 ? 6.929 -15.812 66.135 1.00 89.00 890 THR A O 1
ATOM 6723 N N . ALA A 1 891 ? 7.220 -17.034 64.282 1.00 90.19 891 ALA A N 1
ATOM 6724 C CA . ALA A 1 891 ? 7.724 -15.929 63.460 1.00 90.19 891 ALA A CA 1
ATOM 6725 C C . ALA A 1 891 ? 6.646 -14.877 63.115 1.00 90.19 891 ALA A C 1
ATOM 6727 O O . ALA A 1 891 ? 6.963 -13.706 62.894 1.00 90.19 891 ALA A O 1
ATOM 6728 N N . LEU A 1 892 ? 5.372 -15.273 63.130 1.00 91.50 892 LEU A N 1
ATOM 6729 C CA . LEU A 1 892 ? 4.190 -14.409 63.036 1.00 91.50 892 LEU A CA 1
ATOM 6730 C C . LEU A 1 892 ? 3.849 -13.702 64.369 1.00 91.50 892 LEU A C 1
ATOM 6732 O O . LEU A 1 892 ? 2.844 -13.010 64.452 1.00 91.50 892 LEU A O 1
ATOM 6736 N N . GLY A 1 893 ? 4.645 -13.867 65.434 1.00 88.94 893 GLY A N 1
ATOM 6737 C CA . GLY A 1 893 ? 4.313 -13.307 66.753 1.00 88.94 893 GLY A CA 1
ATOM 6738 C C . GLY A 1 893 ? 3.091 -13.971 67.404 1.00 88.94 893 GLY A C 1
ATOM 6739 O O . GLY A 1 893 ? 2.457 -13.390 68.282 1.00 88.94 893 GLY A O 1
ATOM 6740 N N . GLY A 1 894 ? 2.740 -15.180 66.958 1.00 88.56 894 GLY A N 1
ATOM 6741 C CA . GLY A 1 894 ? 1.635 -15.971 67.477 1.00 88.56 894 GLY A CA 1
ATOM 6742 C C . GLY A 1 894 ? 2.035 -16.836 68.674 1.00 88.56 894 GLY A C 1
ATOM 6743 O O . GLY A 1 894 ? 3.115 -17.428 68.721 1.00 88.56 894 GLY A O 1
ATOM 6744 N N . LYS A 1 895 ? 1.129 -16.959 69.643 1.00 88.31 895 LYS A N 1
ATOM 6745 C CA . LYS A 1 895 ? 1.307 -17.716 70.883 1.00 88.31 895 LYS A CA 1
ATOM 6746 C C . LYS A 1 895 ? 0.037 -18.490 71.228 1.00 88.31 895 LYS A C 1
ATOM 6748 O O . LYS A 1 895 ? -1.023 -17.912 71.434 1.00 88.31 895 LYS A O 1
ATOM 6753 N N . VAL A 1 896 ? 0.163 -19.806 71.371 1.00 87.94 896 VAL A N 1
ATOM 6754 C CA . VAL A 1 896 ? -0.905 -20.675 71.888 1.00 87.94 896 VAL A CA 1
ATOM 6755 C C . VAL A 1 896 ? -0.610 -21.008 73.347 1.00 87.94 896 VAL A C 1
ATOM 6757 O O . VAL A 1 896 ? 0.507 -21.390 73.695 1.00 87.94 896 VAL A O 1
ATOM 6760 N N . THR A 1 897 ? -1.614 -20.877 74.210 1.00 88.25 897 THR A N 1
ATOM 6761 C CA . THR A 1 897 ? -1.543 -21.242 75.628 1.00 88.25 897 THR A CA 1
ATOM 6762 C C . THR A 1 897 ? -2.754 -22.070 76.040 1.00 88.25 897 THR A C 1
ATOM 6764 O O . THR A 1 897 ? -3.868 -21.857 75.560 1.00 88.25 897 THR A O 1
ATOM 6767 N N . ILE A 1 898 ? -2.522 -23.022 76.942 1.00 85.44 898 ILE A N 1
ATOM 6768 C CA . ILE A 1 898 ? -3.554 -23.820 77.606 1.00 85.44 898 ILE A CA 1
ATOM 6769 C C . ILE A 1 898 ? -3.361 -23.597 79.108 1.00 85.44 898 ILE A C 1
ATOM 6771 O O . ILE A 1 898 ? -2.231 -23.661 79.598 1.00 85.44 898 ILE A O 1
ATOM 6775 N N . SER A 1 899 ? -4.432 -23.284 79.834 1.00 83.31 899 SER A N 1
ATOM 6776 C CA . SER A 1 899 ? -4.384 -23.058 81.282 1.00 83.31 899 SER A CA 1
ATOM 6777 C C . SER A 1 899 ? -4.012 -24.327 82.058 1.00 83.31 899 SER A C 1
ATOM 6779 O O . SER A 1 899 ? -4.194 -25.444 81.580 1.00 83.31 899 SER A O 1
ATOM 6781 N N . ALA A 1 900 ? -3.505 -24.165 83.284 1.00 74.62 900 ALA A N 1
ATOM 6782 C CA . ALA A 1 900 ? -3.019 -25.278 84.110 1.00 74.62 900 ALA A CA 1
ATOM 6783 C C . ALA A 1 900 ? -4.101 -26.315 84.493 1.00 74.62 900 ALA A C 1
ATOM 6785 O O . ALA A 1 900 ? -3.771 -27.450 84.822 1.00 74.62 900 ALA A O 1
ATOM 6786 N N . ASP A 1 901 ? -5.383 -25.945 84.425 1.00 76.75 901 ASP A N 1
ATOM 6787 C CA . ASP A 1 901 ? -6.530 -26.851 84.585 1.00 76.75 901 ASP A CA 1
ATOM 6788 C C . ASP A 1 901 ? -6.857 -27.667 83.311 1.00 76.75 901 ASP A C 1
ATOM 6790 O O . ASP A 1 901 ? -7.652 -28.604 83.367 1.00 76.75 901 ASP A O 1
ATOM 6794 N N . GLY A 1 902 ? -6.229 -27.349 82.172 1.00 79.31 902 GLY A N 1
ATOM 6795 C CA . GLY A 1 902 ? -6.470 -27.968 80.866 1.00 79.31 902 GLY A CA 1
ATOM 6796 C C . GLY A 1 902 ? -7.764 -27.521 80.175 1.00 79.31 902 GLY A C 1
ATOM 6797 O O . GLY A 1 902 ? -8.169 -28.153 79.197 1.00 79.31 902 GLY A O 1
ATOM 6798 N N . GLN A 1 903 ? -8.421 -26.474 80.688 1.00 84.75 903 GLN A N 1
ATOM 6799 C CA . GLN A 1 903 ? -9.810 -26.136 80.361 1.00 84.75 903 GLN A CA 1
ATOM 6800 C C . GLN A 1 903 ? -9.967 -24.863 79.508 1.00 84.75 903 GLN A C 1
ATOM 6802 O O . GLN A 1 903 ? -10.939 -24.748 78.764 1.00 84.75 903 GLN A O 1
ATOM 6807 N N . THR A 1 904 ? -9.024 -23.918 79.585 1.00 89.94 904 THR A N 1
ATOM 6808 C CA . THR A 1 904 ? -9.031 -22.670 78.802 1.00 89.94 904 THR A CA 1
ATOM 6809 C C . THR A 1 904 ? -7.911 -22.680 77.766 1.00 89.94 904 THR A C 1
ATOM 6811 O O . THR A 1 904 ? -6.740 -22.839 78.110 1.00 89.94 904 THR A O 1
ATOM 6814 N N . VAL A 1 905 ? -8.264 -22.458 76.504 1.00 93.44 905 VAL A N 1
ATOM 6815 C CA . VAL A 1 905 ? -7.340 -22.223 75.390 1.00 93.44 905 VAL A CA 1
ATOM 6816 C C . VAL A 1 905 ? -7.308 -20.729 75.097 1.00 93.44 905 VAL A C 1
ATOM 6818 O O . VAL A 1 905 ? -8.357 -20.095 75.016 1.00 93.44 905 VAL A O 1
ATOM 6821 N N . THR A 1 906 ? -6.119 -20.157 74.923 1.00 93.00 906 THR A N 1
ATOM 6822 C CA . THR A 1 906 ? -5.951 -18.804 74.372 1.00 93.00 906 THR A CA 1
ATOM 6823 C C . THR A 1 906 ? -4.924 -18.839 73.248 1.00 93.00 906 THR A C 1
ATOM 6825 O O . THR A 1 906 ? -3.776 -19.232 73.471 1.00 93.00 906 THR A O 1
ATOM 6828 N N . VAL A 1 907 ? -5.341 -18.432 72.053 1.00 93.25 907 VAL A N 1
ATOM 6829 C CA . VAL A 1 907 ? -4.480 -18.152 70.901 1.00 93.25 907 VAL A CA 1
ATOM 6830 C C . VAL A 1 907 ? -4.363 -16.639 70.790 1.00 93.25 907 VAL A C 1
ATOM 6832 O O . VAL A 1 907 ? -5.382 -15.968 70.684 1.00 93.25 907 VAL A O 1
ATOM 6835 N N . ASP A 1 908 ? -3.151 -16.106 70.825 1.00 93.25 908 ASP A N 1
ATOM 6836 C CA . ASP A 1 908 ? -2.873 -14.677 70.680 1.00 93.25 908 ASP A CA 1
ATOM 6837 C C . ASP A 1 908 ? -1.924 -14.445 69.504 1.00 93.25 908 ASP A C 1
ATOM 6839 O O . ASP A 1 908 ? -0.987 -15.220 69.324 1.00 93.25 908 ASP A O 1
ATOM 6843 N N . ILE A 1 909 ? -2.149 -13.399 68.714 1.00 93.56 909 ILE A N 1
ATOM 6844 C CA . ILE A 1 909 ? -1.212 -12.907 67.697 1.00 93.56 909 ILE A CA 1
ATOM 6845 C C . ILE A 1 909 ? -1.070 -11.407 67.927 1.00 93.56 909 ILE A C 1
ATOM 6847 O O . ILE A 1 909 ? -2.069 -10.689 67.894 1.00 93.56 909 ILE A O 1
ATOM 6851 N N . SER A 1 910 ? 0.151 -10.945 68.186 1.00 89.12 910 SER A N 1
ATOM 6852 C CA . SER A 1 910 ? 0.423 -9.571 68.622 1.00 89.12 910 SER A CA 1
ATOM 6853 C C . SER A 1 910 ? 1.716 -9.019 68.004 1.00 89.12 910 SER A C 1
ATOM 6855 O O . SER A 1 910 ? 2.715 -8.772 68.675 1.00 89.12 910 SER A O 1
ATOM 6857 N N . ASP A 1 911 ? 1.686 -8.832 66.681 1.00 92.00 911 ASP A N 1
ATOM 6858 C CA . ASP A 1 911 ? 2.766 -8.264 65.866 1.00 92.00 911 ASP A CA 1
ATOM 6859 C C . ASP A 1 911 ? 2.166 -7.374 64.762 1.00 92.00 911 ASP A C 1
ATOM 6861 O O . ASP A 1 911 ? 1.319 -7.821 63.991 1.00 92.00 911 ASP A O 1
ATOM 6865 N N . GLU A 1 912 ? 2.595 -6.111 64.695 1.00 88.69 912 GLU A N 1
ATOM 6866 C CA . GLU A 1 912 ? 1.983 -5.064 63.855 1.00 88.69 912 GLU A CA 1
ATOM 6867 C C . GLU A 1 912 ? 1.976 -5.424 62.359 1.00 88.69 912 GLU A C 1
ATOM 6869 O O . GLU A 1 912 ? 0.931 -5.396 61.709 1.00 88.69 912 GLU A O 1
ATOM 6874 N N . ALA A 1 913 ? 3.125 -5.845 61.818 1.00 90.06 913 ALA A N 1
ATOM 6875 C CA . ALA A 1 913 ? 3.239 -6.245 60.415 1.00 90.06 913 ALA A CA 1
ATOM 6876 C C . ALA A 1 913 ? 2.446 -7.527 60.108 1.00 90.06 913 ALA A C 1
ATOM 6878 O O . ALA A 1 913 ? 1.955 -7.704 58.995 1.00 90.06 913 ALA A O 1
ATOM 6879 N N . THR A 1 914 ? 2.293 -8.414 61.094 1.00 92.31 914 THR A N 1
ATOM 6880 C CA . THR A 1 914 ? 1.473 -9.622 60.967 1.00 92.31 914 THR A CA 1
ATOM 6881 C C . THR A 1 914 ? -0.012 -9.290 60.945 1.00 92.31 914 THR A C 1
ATOM 6883 O O . THR A 1 914 ? -0.740 -9.863 60.141 1.00 92.31 914 THR A O 1
ATOM 6886 N N . MET A 1 915 ? -0.479 -8.354 61.772 1.00 91.75 915 MET A N 1
ATOM 6887 C CA . MET A 1 915 ? -1.886 -7.950 61.755 1.00 91.75 915 MET A CA 1
ATOM 6888 C C . MET A 1 915 ? -2.257 -7.207 60.467 1.00 91.75 915 MET A C 1
ATOM 6890 O O . MET A 1 915 ? -3.324 -7.470 59.919 1.00 91.75 915 MET A O 1
ATOM 6894 N N . GLU A 1 916 ? -1.357 -6.377 59.927 1.00 90.38 916 GLU A N 1
ATOM 6895 C CA . GLU A 1 916 ? -1.509 -5.769 58.595 1.00 90.38 916 GLU A CA 1
ATOM 6896 C C . GLU A 1 916 ? -1.534 -6.821 57.469 1.00 90.38 916 GLU A C 1
ATOM 6898 O O . GLU A 1 916 ? -2.341 -6.714 56.545 1.00 90.38 916 GLU A O 1
ATOM 6903 N N . ALA A 1 917 ? -0.705 -7.870 57.557 1.00 89.44 917 ALA A N 1
ATOM 6904 C CA . ALA A 1 917 ? -0.724 -9.003 56.623 1.00 89.44 917 ALA A CA 1
ATOM 6905 C C . ALA A 1 917 ? -1.989 -9.874 56.752 1.00 89.44 917 ALA A C 1
ATOM 6907 O O . ALA A 1 917 ? -2.423 -10.482 55.776 1.00 89.44 917 ALA A O 1
ATOM 6908 N N . LEU A 1 918 ? -2.592 -9.944 57.944 1.00 90.75 918 LEU A N 1
ATOM 6909 C CA . LEU A 1 918 ? -3.791 -10.740 58.214 1.00 90.75 918 LEU A CA 1
ATOM 6910 C C . LEU A 1 918 ? -5.109 -10.024 57.876 1.00 90.75 918 LEU A C 1
ATOM 6912 O O . LEU A 1 918 ? -6.142 -10.692 57.888 1.00 90.75 918 LEU A O 1
ATOM 6916 N N . LYS A 1 919 ? -5.123 -8.723 57.549 1.00 89.88 919 LYS A N 1
ATOM 6917 C CA . LYS A 1 919 ? -6.347 -7.989 57.164 1.00 89.88 919 LYS A CA 1
ATOM 6918 C C . LYS A 1 919 ? -7.108 -8.708 56.039 1.00 89.88 919 LYS A C 1
ATOM 6920 O O . LYS A 1 919 ? -6.595 -8.894 54.937 1.00 89.88 919 LYS A O 1
ATOM 6925 N N . GLY A 1 920 ? -8.349 -9.112 56.319 1.00 85.56 920 GLY A N 1
ATOM 6926 C CA . GLY A 1 920 ? -9.208 -9.883 55.409 1.00 85.56 920 GLY A CA 1
ATOM 6927 C C . GLY A 1 920 ? -9.060 -11.404 55.480 1.00 85.56 920 GLY A C 1
ATOM 6928 O O . GLY A 1 920 ? -9.969 -12.117 55.058 1.00 85.56 920 GLY A O 1
ATOM 6929 N N . TYR A 1 921 ? -7.985 -11.931 56.067 1.00 90.31 921 TYR A N 1
ATOM 6930 C CA . TYR A 1 921 ? -7.863 -13.367 56.299 1.00 90.31 921 TYR A CA 1
ATOM 6931 C C . TYR A 1 921 ? -8.772 -13.828 57.443 1.00 90.31 921 TYR A C 1
ATOM 6933 O O . TYR A 1 921 ? -9.015 -13.120 58.426 1.00 90.31 921 TYR A O 1
ATOM 6941 N N . THR A 1 922 ? -9.240 -15.071 57.336 1.00 90.62 922 THR A N 1
ATOM 6942 C CA . THR A 1 922 ? -9.913 -15.779 58.425 1.00 90.62 922 THR A CA 1
ATOM 6943 C C . THR A 1 922 ? -8.877 -16.475 59.300 1.00 90.62 922 THR A C 1
ATOM 6945 O O . THR A 1 922 ? -8.233 -17.433 58.866 1.00 90.62 922 THR A O 1
ATOM 6948 N N . VAL A 1 923 ? -8.766 -16.043 60.553 1.00 92.19 923 VAL A N 1
ATOM 6949 C CA . VAL A 1 923 ? -8.001 -16.723 61.601 1.00 92.19 923 VAL A CA 1
ATOM 6950 C C . VAL A 1 923 ? -8.894 -17.791 62.231 1.00 92.19 923 VAL A C 1
ATOM 6952 O O . VAL A 1 923 ? -9.962 -17.478 62.762 1.00 92.19 923 VAL A O 1
ATOM 6955 N N . SER A 1 924 ? -8.471 -19.054 62.160 1.00 92.25 924 SER A N 1
ATOM 6956 C CA . SER A 1 924 ? -9.214 -20.213 62.667 1.00 92.25 924 SER A CA 1
ATOM 6957 C C . SER A 1 924 ? -8.435 -20.929 63.772 1.00 92.25 924 SER A C 1
ATOM 6959 O O . SER A 1 924 ? -7.456 -21.619 63.488 1.00 92.25 924 SER A O 1
ATOM 6961 N N . ALA A 1 925 ? -8.867 -20.802 65.027 1.00 94.00 925 ALA A N 1
ATOM 6962 C CA . ALA A 1 925 ? -8.355 -21.623 66.123 1.00 94.00 925 ALA A CA 1
ATOM 6963 C C . ALA A 1 925 ? -9.084 -22.975 66.133 1.00 94.00 925 ALA A C 1
ATOM 6965 O O . ALA A 1 925 ? -10.307 -23.023 66.282 1.00 94.00 925 ALA A O 1
ATOM 6966 N N . ILE A 1 926 ? -8.325 -24.058 65.976 1.00 93.75 926 ILE A N 1
ATOM 6967 C CA . ILE A 1 926 ? -8.818 -25.437 65.927 1.00 93.75 926 ILE A CA 1
ATOM 6968 C C . ILE A 1 926 ? -8.483 -26.100 67.263 1.00 93.75 926 ILE A C 1
ATOM 6970 O O . ILE A 1 926 ? -7.312 -26.245 67.615 1.00 93.75 926 ILE A O 1
ATOM 6974 N N . ILE A 1 927 ? -9.502 -26.491 68.028 1.00 94.25 927 ILE A N 1
ATOM 6975 C CA . ILE A 1 927 ? -9.348 -27.093 69.359 1.00 94.25 927 ILE A CA 1
ATOM 6976 C C . ILE A 1 927 ? -9.841 -28.536 69.312 1.00 94.25 927 ILE A C 1
ATOM 6978 O O . ILE A 1 927 ? -11.047 -28.791 69.305 1.00 94.25 927 ILE A O 1
ATOM 6982 N N . TYR A 1 928 ? -8.909 -29.484 69.336 1.00 92.69 928 TYR A N 1
ATOM 6983 C CA . TYR A 1 928 ? -9.211 -30.910 69.405 1.00 92.69 928 TYR A CA 1
ATOM 6984 C C . TYR A 1 928 ? -9.537 -31.304 70.847 1.00 92.69 928 TYR A C 1
ATOM 6986 O O . TYR A 1 928 ? -8.740 -31.084 71.766 1.00 92.69 928 TYR A O 1
ATOM 6994 N N . ALA A 1 929 ? -10.705 -31.905 71.056 1.00 93.81 929 ALA A N 1
ATOM 6995 C CA . ALA A 1 929 ? -11.251 -32.207 72.371 1.00 93.81 929 ALA A CA 1
ATOM 6996 C C . ALA A 1 929 ? -11.862 -33.614 72.441 1.00 93.81 929 ALA A C 1
ATOM 6998 O O . ALA A 1 929 ? -12.179 -34.249 71.437 1.00 93.81 929 ALA A O 1
ATOM 6999 N N . LYS A 1 930 ? -12.029 -34.106 73.668 1.00 93.00 930 LYS A N 1
ATOM 7000 C CA . LYS A 1 930 ? -12.779 -35.330 73.975 1.00 93.00 930 LYS A CA 1
ATOM 7001 C C . LYS A 1 930 ? -13.461 -35.219 75.331 1.00 93.00 930 LYS A C 1
ATOM 7003 O O . LYS A 1 930 ? -13.103 -34.354 76.132 1.00 93.00 930 LYS A O 1
ATOM 7008 N N . ILE A 1 931 ? -14.405 -36.112 75.612 1.00 91.62 931 ILE A N 1
ATOM 7009 C CA . ILE A 1 931 ? -14.996 -36.234 76.949 1.00 91.62 931 ILE A CA 1
ATOM 7010 C C . ILE A 1 931 ? -13.937 -36.804 77.909 1.00 91.62 931 ILE A C 1
ATOM 7012 O O . ILE A 1 931 ? -13.226 -37.758 77.592 1.00 91.62 931 ILE A O 1
ATOM 7016 N N . LYS A 1 932 ? -13.789 -36.162 79.070 1.00 88.00 932 LYS A N 1
ATOM 7017 C CA . LYS A 1 932 ? -12.778 -36.459 80.095 1.00 88.00 932 LYS A CA 1
ATOM 7018 C C . LYS A 1 932 ? -13.114 -37.724 80.881 1.00 88.00 932 LYS A C 1
ATOM 7020 O O . LYS A 1 932 ? -12.228 -38.538 81.124 1.00 88.00 932 LYS A O 1
ATOM 7025 N N . ASP A 1 933 ? -14.382 -37.860 81.257 1.00 87.44 933 ASP A N 1
ATOM 7026 C CA . ASP A 1 933 ? -14.958 -39.006 81.955 1.00 87.44 933 ASP A CA 1
ATOM 7027 C C . ASP A 1 933 ? -16.446 -39.106 81.584 1.00 87.44 933 ASP A C 1
ATOM 7029 O O . ASP A 1 933 ? -17.218 -38.174 81.806 1.00 87.44 933 ASP A O 1
ATOM 7033 N N . VAL A 1 934 ? -16.844 -40.232 80.991 1.00 82.44 934 VAL A N 1
ATOM 7034 C CA . VAL A 1 934 ? -18.231 -40.489 80.570 1.00 82.44 934 VAL A CA 1
ATOM 7035 C C . VAL A 1 934 ? -19.144 -40.749 81.776 1.00 82.44 934 VAL A C 1
ATOM 7037 O O . VAL A 1 934 ? -20.340 -40.469 81.713 1.00 82.44 934 VAL A O 1
ATOM 7040 N N . THR A 1 935 ? -18.601 -41.244 82.892 1.00 83.88 935 THR A N 1
ATOM 7041 C CA . THR A 1 935 ? -19.367 -41.562 84.110 1.00 83.88 935 THR A CA 1
ATOM 7042 C C . THR A 1 935 ? -19.733 -40.320 84.925 1.00 83.88 935 THR A C 1
ATOM 7044 O O . THR A 1 935 ? -20.717 -40.336 85.660 1.00 83.88 935 THR A O 1
ATOM 7047 N N . ALA A 1 936 ? -19.009 -39.212 84.730 1.00 84.56 936 ALA A N 1
ATOM 7048 C CA . ALA A 1 936 ? -19.318 -37.907 85.314 1.00 84.56 936 ALA A CA 1
ATOM 7049 C C . ALA A 1 936 ? -20.509 -37.189 84.635 1.00 84.56 936 ALA A C 1
ATOM 7051 O O . ALA A 1 936 ? -20.983 -36.158 85.125 1.00 84.56 936 ALA A O 1
ATOM 7052 N N . LEU A 1 937 ? -21.008 -37.712 83.506 1.00 87.19 937 LEU A N 1
ATOM 7053 C CA . LEU A 1 937 ? -22.094 -37.096 82.751 1.00 87.19 937 LEU A CA 1
ATOM 7054 C C . LEU A 1 937 ? -23.467 -37.315 83.407 1.00 87.19 937 LEU A C 1
ATOM 7056 O O . LEU A 1 937 ? -23.812 -38.406 83.852 1.00 87.19 937 LEU A O 1
ATOM 7060 N N . LYS A 1 938 ? -24.288 -36.262 83.403 1.00 87.50 938 LYS A N 1
ATOM 7061 C CA . LYS A 1 938 ? -25.659 -36.251 83.938 1.00 87.50 938 LYS A CA 1
ATOM 7062 C C . LYS A 1 938 ? -26.681 -36.351 82.803 1.00 87.50 938 LYS A C 1
ATOM 7064 O O . LYS A 1 938 ? -26.356 -36.042 81.660 1.00 87.50 938 LYS A O 1
ATOM 7069 N N . ASP A 1 939 ? -27.939 -36.676 83.117 1.00 82.06 939 ASP A N 1
ATOM 7070 C CA . ASP A 1 939 ? -29.036 -36.752 82.129 1.00 82.06 939 ASP A CA 1
ATOM 7071 C C . ASP A 1 939 ? -29.168 -35.504 81.236 1.00 82.06 939 ASP A C 1
ATOM 7073 O O . ASP A 1 939 ? -29.422 -35.626 80.037 1.00 82.06 939 ASP A O 1
ATOM 7077 N N . VAL A 1 940 ? -28.905 -34.314 81.788 1.00 80.62 940 VAL A N 1
ATOM 7078 C CA . VAL A 1 940 ? -28.860 -33.050 81.032 1.00 80.62 940 VAL A CA 1
ATOM 7079 C C . VAL A 1 940 ? -27.813 -33.069 79.905 1.00 80.62 940 VAL A C 1
ATOM 7081 O O . VAL A 1 940 ? -28.094 -32.587 78.815 1.00 80.62 940 VAL A O 1
ATOM 7084 N N . HIS A 1 941 ? -26.649 -33.705 80.079 1.00 89.25 941 HIS A N 1
ATOM 7085 C CA . HIS A 1 941 ? -25.630 -33.784 79.021 1.00 89.25 941 HIS A CA 1
ATOM 7086 C C . HIS A 1 941 ? -26.050 -34.725 77.879 1.00 89.25 941 HIS A C 1
ATOM 7088 O O . HIS A 1 941 ? -25.698 -34.482 76.729 1.00 89.25 941 HIS A O 1
ATOM 7094 N N . PHE A 1 942 ? -26.828 -35.774 78.168 1.00 85.12 942 PHE A N 1
ATOM 7095 C CA . PHE A 1 942 ? -27.322 -36.715 77.152 1.00 85.12 942 PHE A CA 1
ATOM 7096 C C . PHE A 1 942 ? -28.545 -36.192 76.378 1.00 85.12 942 PHE A C 1
ATOM 7098 O O . PHE A 1 942 ? -28.800 -36.634 75.258 1.00 85.12 942 PHE A O 1
ATOM 7105 N N . LYS A 1 943 ? -29.311 -35.267 76.969 1.00 80.38 943 LYS A N 1
ATOM 7106 C CA . LYS A 1 943 ? -30.510 -34.657 76.371 1.00 80.38 943 LYS A CA 1
ATOM 7107 C C . LYS A 1 943 ? -30.206 -33.295 75.736 1.00 80.38 943 LYS A C 1
ATOM 7109 O O . LYS A 1 943 ? -30.416 -33.066 74.541 1.00 80.38 943 LYS A O 1
ATOM 7114 N N . ASP A 1 944 ? -29.676 -32.390 76.545 1.00 82.56 944 ASP A N 1
ATOM 7115 C CA . ASP A 1 944 ? -29.505 -30.979 76.214 1.00 82.56 944 ASP A CA 1
ATOM 7116 C C . ASP A 1 944 ? -28.088 -30.683 75.691 1.00 82.56 944 ASP A C 1
ATOM 7118 O O . ASP A 1 944 ? -27.908 -29.702 74.969 1.00 82.56 944 ASP A O 1
ATOM 7122 N N . GLY A 1 945 ? -27.144 -31.612 75.881 1.00 88.75 945 GLY A N 1
ATOM 7123 C CA . GLY A 1 945 ? -25.783 -31.570 75.341 1.00 88.75 945 GLY A CA 1
ATOM 7124 C C . GLY A 1 945 ? -24.806 -30.768 76.201 1.00 88.75 945 GLY A C 1
ATOM 7125 O O . GLY A 1 945 ? -25.190 -30.061 77.130 1.00 88.75 945 GLY A O 1
ATOM 7126 N N . ILE A 1 946 ? -23.520 -30.875 75.877 1.00 92.38 946 ILE A N 1
ATOM 7127 C CA . ILE A 1 946 ? -22.462 -30.018 76.412 1.00 92.38 946 ILE A CA 1
ATOM 7128 C C . ILE A 1 946 ? -22.378 -28.788 75.504 1.00 92.38 946 ILE A C 1
ATOM 7130 O O . ILE A 1 946 ? -22.081 -28.911 74.313 1.00 92.38 946 ILE A O 1
ATOM 7134 N N . LEU A 1 947 ? -22.683 -27.615 76.057 1.00 92.69 947 LEU A N 1
ATOM 7135 C CA . LEU A 1 947 ? -22.646 -26.339 75.341 1.00 92.69 947 LEU A CA 1
ATOM 7136 C C . LEU A 1 947 ? -21.252 -25.706 75.438 1.00 92.69 947 LEU A C 1
ATOM 7138 O O . LEU A 1 947 ? -20.614 -25.778 76.486 1.00 92.69 947 LEU A O 1
ATOM 7142 N N . ASN A 1 948 ? -20.785 -25.071 74.362 1.00 93.94 948 ASN A N 1
ATOM 7143 C CA . ASN A 1 948 ? -19.498 -24.377 74.335 1.00 93.94 948 ASN A CA 1
ATOM 7144 C C . ASN A 1 948 ? -19.573 -23.066 73.521 1.00 93.94 948 ASN A C 1
ATOM 7146 O O . ASN A 1 948 ? -20.156 -23.040 72.438 1.00 93.94 948 ASN A O 1
ATOM 7150 N N . THR A 1 949 ? -18.928 -21.996 73.995 1.00 93.19 949 THR A N 1
ATOM 7151 C CA . THR A 1 949 ? -18.933 -20.646 73.391 1.00 93.19 949 THR A CA 1
ATOM 7152 C C . THR A 1 949 ? -17.557 -20.008 73.578 1.00 93.19 949 THR A C 1
ATOM 7154 O O . THR A 1 949 ? -17.001 -20.094 74.667 1.00 93.19 949 THR A O 1
ATOM 7157 N N . ALA A 1 950 ? -16.999 -19.393 72.533 1.00 94.94 950 ALA A N 1
ATOM 7158 C CA . ALA A 1 950 ? -15.695 -18.728 72.582 1.00 94.94 950 ALA A CA 1
ATOM 7159 C C . ALA A 1 950 ? -15.827 -17.196 72.504 1.00 94.94 950 ALA A C 1
ATOM 7161 O O . ALA A 1 950 ? -16.882 -16.656 72.163 1.00 94.94 950 ALA A O 1
ATOM 7162 N N . GLU A 1 951 ? -14.733 -16.505 72.802 1.00 93.31 951 GLU A N 1
ATOM 7163 C CA . GLU A 1 951 ? -14.562 -15.056 72.709 1.00 93.31 951 GLU A CA 1
ATOM 7164 C C . GLU A 1 951 ? -13.419 -14.749 71.730 1.00 93.31 951 GLU A C 1
ATOM 7166 O O . GLU A 1 951 ? -12.385 -15.418 71.739 1.00 93.31 951 GLU A O 1
ATOM 7171 N N . VAL A 1 952 ? -13.602 -13.745 70.873 1.00 93.62 952 VAL A N 1
ATOM 7172 C CA . VAL A 1 952 ? -12.552 -13.192 70.011 1.00 93.62 952 VAL A CA 1
ATOM 7173 C C . VAL A 1 952 ? -12.420 -11.707 70.307 1.00 93.62 952 VAL A C 1
ATOM 7175 O O . VAL A 1 952 ? -13.412 -10.981 70.310 1.00 93.62 952 VAL A O 1
ATOM 7178 N N . GLN A 1 953 ? -11.196 -11.274 70.565 1.00 91.94 953 GLN A N 1
ATOM 7179 C CA . GLN A 1 953 ? -10.834 -9.925 70.965 1.00 91.94 953 GLN A CA 1
ATOM 7180 C C . GLN A 1 953 ? -9.811 -9.357 69.982 1.00 91.94 953 GLN A C 1
ATOM 7182 O O . GLN A 1 953 ? -8.890 -10.065 69.577 1.00 91.94 953 GLN A O 1
ATOM 7187 N N . PHE A 1 954 ? -9.951 -8.085 69.622 1.00 91.31 954 PHE A N 1
ATOM 7188 C CA . PHE A 1 954 ? -8.952 -7.338 68.857 1.00 91.31 954 PHE A CA 1
ATOM 7189 C C . PHE A 1 954 ? -8.248 -6.301 69.743 1.00 91.31 954 PHE A C 1
ATOM 7191 O O . PHE A 1 954 ? -8.820 -5.819 70.722 1.00 91.31 954 PHE A O 1
ATOM 7198 N N . ASN A 1 955 ? -7.000 -5.965 69.409 1.00 89.38 955 ASN A N 1
ATOM 7199 C CA . ASN A 1 955 ? -6.182 -4.921 70.055 1.00 89.38 955 ASN A CA 1
ATOM 7200 C C . ASN A 1 955 ? -5.955 -5.090 71.569 1.00 89.38 955 ASN A C 1
ATOM 7202 O O . ASN A 1 955 ? -5.623 -4.123 72.253 1.00 89.38 955 ASN A O 1
ATOM 7206 N N . HIS A 1 956 ? -6.182 -6.296 72.106 1.00 88.56 956 HIS A N 1
ATOM 7207 C CA . HIS A 1 956 ? -6.280 -6.575 73.547 1.00 88.56 956 HIS A CA 1
ATOM 7208 C C . HIS A 1 956 ? -7.296 -5.685 74.295 1.00 88.56 956 HIS A C 1
ATOM 7210 O O . HIS A 1 956 ? -7.264 -5.611 75.524 1.00 88.56 956 HIS A O 1
ATOM 7216 N N . ASP A 1 957 ? -8.223 -5.037 73.581 1.00 84.50 957 ASP A N 1
ATOM 7217 C CA . ASP A 1 957 ? -9.204 -4.114 74.153 1.00 84.50 957 ASP A CA 1
ATOM 7218 C C . ASP A 1 957 ? -10.399 -4.891 74.746 1.00 84.50 957 ASP A C 1
ATOM 7220 O O . ASP A 1 957 ? -11.103 -5.601 74.017 1.00 84.50 957 ASP A O 1
ATOM 7224 N N . PRO A 1 958 ? -10.653 -4.819 76.069 1.00 81.25 958 PRO A N 1
ATOM 7225 C CA . PRO A 1 958 ? -11.763 -5.517 76.720 1.00 81.25 958 PRO A CA 1
ATOM 7226 C C . PRO A 1 958 ? -13.142 -4.884 76.454 1.00 81.25 958 PRO A C 1
ATOM 7228 O O . PRO A 1 958 ? -14.141 -5.354 77.009 1.00 81.25 958 PRO A O 1
ATOM 7231 N N . SER A 1 959 ? -13.230 -3.817 75.650 1.00 80.94 959 SER A N 1
ATOM 7232 C CA . SER A 1 959 ? -14.501 -3.210 75.253 1.00 80.94 959 SER A CA 1
ATOM 7233 C C . SER A 1 959 ? -15.430 -4.217 74.562 1.00 80.94 959 SER A C 1
ATOM 7235 O O . SER A 1 959 ? -14.999 -5.131 73.858 1.00 80.94 959 SER A O 1
ATOM 7237 N N . GLN A 1 960 ? -16.744 -4.029 74.724 1.00 73.69 960 GLN A N 1
ATOM 7238 C CA . GLN A 1 960 ? -17.753 -4.839 74.022 1.00 73.69 960 GLN A CA 1
ATOM 7239 C C . GLN A 1 960 ? -17.742 -4.604 72.500 1.00 73.69 960 GLN A C 1
ATOM 7241 O O . GLN A 1 960 ? -18.348 -5.370 71.746 1.00 73.69 960 GLN A O 1
ATOM 7246 N N . ASP A 1 961 ? -17.051 -3.561 72.035 1.00 76.06 961 ASP A N 1
ATOM 7247 C CA . ASP A 1 961 ? -16.898 -3.244 70.620 1.00 76.06 961 ASP A CA 1
ATOM 7248 C C . ASP A 1 961 ? -15.763 -4.041 69.971 1.00 76.06 961 ASP A C 1
ATOM 7250 O O . ASP A 1 961 ? -15.963 -4.548 68.867 1.00 76.06 961 ASP A O 1
ATOM 7254 N N . MET A 1 962 ? -14.651 -4.259 70.682 1.00 82.75 962 MET A N 1
ATOM 7255 C CA . MET A 1 962 ? -13.504 -5.047 70.202 1.00 82.75 962 MET A CA 1
ATOM 7256 C C . MET A 1 962 ? -13.482 -6.503 70.688 1.00 82.75 962 MET A C 1
ATOM 7258 O O . MET A 1 962 ? -12.783 -7.323 70.096 1.00 82.75 962 MET A O 1
ATOM 7262 N N . THR A 1 963 ? -14.273 -6.859 71.706 1.00 89.31 963 THR A N 1
ATOM 7263 C CA . THR A 1 963 ? -14.459 -8.239 72.186 1.00 89.31 963 THR A CA 1
ATOM 7264 C C . THR A 1 963 ? -15.837 -8.775 71.792 1.00 89.31 963 THR A C 1
ATOM 7266 O O . THR A 1 963 ? -16.865 -8.276 72.247 1.00 89.31 963 THR A O 1
ATOM 7269 N N . LYS A 1 964 ? -15.879 -9.830 70.969 1.00 89.00 964 LYS A N 1
ATOM 7270 C CA . LYS A 1 964 ? -17.106 -10.458 70.454 1.00 89.00 964 LYS A CA 1
ATOM 7271 C C . LYS A 1 964 ? -17.191 -11.934 70.843 1.00 89.00 964 LYS A C 1
ATOM 7273 O O . LYS A 1 964 ? -16.225 -12.682 70.722 1.00 89.00 964 LYS A O 1
ATOM 7278 N N . LYS A 1 965 ? -18.378 -12.373 71.266 1.00 90.69 965 LYS A N 1
ATOM 7279 C CA . LYS A 1 965 ? -18.680 -13.792 71.512 1.00 90.69 965 LYS A CA 1
ATOM 7280 C C . LYS A 1 965 ? -19.064 -14.490 70.217 1.00 90.69 965 LYS A C 1
ATOM 7282 O O . LYS A 1 965 ? -19.743 -13.902 69.378 1.00 90.69 965 LYS A O 1
ATOM 7287 N N . THR A 1 966 ? -18.668 -15.749 70.084 1.00 92.50 966 THR A N 1
ATOM 7288 C CA . THR A 1 966 ? -19.185 -16.625 69.030 1.00 92.50 966 THR A CA 1
ATOM 7289 C C . THR A 1 966 ? -20.635 -17.008 69.314 1.00 92.50 966 THR A C 1
ATOM 7291 O O . THR A 1 966 ? -21.134 -16.859 70.431 1.00 92.50 966 THR A O 1
ATOM 7294 N N . ASN A 1 967 ? -21.296 -17.626 68.337 1.00 90.81 967 ASN A N 1
ATOM 7295 C CA . ASN A 1 967 ? -22.442 -18.481 68.635 1.00 90.81 967 ASN A CA 1
ATOM 7296 C C . ASN A 1 967 ? -22.045 -19.610 69.612 1.00 90.81 967 ASN A C 1
ATOM 7298 O O . ASN A 1 967 ? -20.882 -20.024 69.688 1.00 90.81 967 ASN A O 1
ATOM 7302 N N . THR A 1 968 ? -23.031 -20.136 70.334 1.00 91.31 968 THR A N 1
ATOM 7303 C CA . THR A 1 968 ? -22.884 -21.363 71.126 1.00 91.31 968 THR A CA 1
ATOM 7304 C C . THR A 1 968 ? -22.986 -22.583 70.211 1.00 91.31 968 THR A C 1
ATOM 7306 O O . THR A 1 968 ? -23.805 -22.600 69.292 1.00 91.31 968 THR A O 1
ATOM 7309 N N . VAL A 1 969 ? -22.176 -23.608 70.471 1.00 91.94 969 VAL A N 1
ATOM 7310 C CA . VAL A 1 969 ? -22.257 -24.928 69.826 1.00 91.94 969 VAL A CA 1
ATOM 7311 C C . VAL A 1 969 ? -22.580 -26.018 70.844 1.00 91.94 969 VAL A C 1
ATOM 7313 O O . VAL A 1 969 ? -22.314 -25.853 72.035 1.00 91.94 969 VAL A O 1
ATOM 7316 N N . LYS A 1 970 ? -23.150 -27.136 70.383 1.00 91.38 970 LYS A N 1
ATOM 7317 C CA . LYS A 1 970 ? -23.632 -28.248 71.218 1.00 91.38 970 LYS A CA 1
ATOM 7318 C C . LYS A 1 970 ? -22.968 -29.575 70.839 1.00 91.38 970 LYS A C 1
ATOM 7320 O O . LYS A 1 970 ? -22.973 -29.956 69.674 1.00 91.38 970 LYS A O 1
ATOM 7325 N N . VAL A 1 971 ? -22.470 -30.324 71.825 1.00 92.94 971 VAL A N 1
ATOM 7326 C CA . VAL A 1 971 ? -21.973 -31.703 71.650 1.00 92.94 971 VAL A CA 1
ATOM 7327 C C . VAL A 1 971 ? -22.813 -32.663 72.478 1.00 92.94 971 VAL A C 1
ATOM 7329 O O . VAL A 1 971 ? -22.910 -32.512 73.692 1.00 92.94 971 VAL A O 1
ATOM 7332 N N . THR A 1 972 ? -23.432 -33.656 71.839 1.00 90.50 972 THR A N 1
ATOM 7333 C CA . THR A 1 972 ? -24.352 -34.592 72.509 1.00 90.50 972 THR A CA 1
ATOM 7334 C C . THR A 1 972 ? -23.805 -36.023 72.460 1.00 90.50 972 THR A C 1
ATOM 7336 O O . THR A 1 972 ? -23.829 -36.633 71.387 1.00 90.50 972 THR A O 1
ATOM 7339 N N . PRO A 1 973 ? -23.309 -36.585 73.578 1.00 88.06 973 PRO A N 1
ATOM 7340 C CA . PRO A 1 973 ? -22.907 -37.987 73.644 1.00 88.06 973 PRO A CA 1
ATOM 7341 C C . PRO A 1 973 ? -24.122 -38.934 73.652 1.00 88.06 973 PRO A C 1
ATOM 7343 O O . PRO A 1 973 ? -25.207 -38.550 74.103 1.00 88.06 973 PRO A O 1
ATOM 7346 N N . PRO A 1 974 ? -23.968 -40.190 73.197 1.00 83.25 974 PRO A N 1
ATOM 7347 C CA . PRO A 1 974 ? -25.007 -41.206 73.325 1.00 83.25 974 PRO A CA 1
ATOM 7348 C C . PRO A 1 974 ? -25.205 -41.596 74.798 1.00 83.25 974 PRO A C 1
ATOM 7350 O O . PRO A 1 974 ? -24.239 -41.756 75.546 1.00 83.25 974 PRO A O 1
ATOM 7353 N N . LYS A 1 975 ? -26.462 -41.784 75.218 1.00 80.31 975 LYS A N 1
ATOM 7354 C CA . LYS A 1 975 ? -26.778 -42.336 76.543 1.00 80.31 975 LYS A CA 1
ATOM 7355 C C . LYS A 1 975 ? -26.431 -43.835 76.561 1.00 80.31 975 LYS A C 1
ATOM 7357 O O . LYS A 1 975 ? -26.858 -44.529 75.638 1.00 80.31 975 LYS A O 1
ATOM 7362 N N . PRO A 1 976 ? -25.708 -44.353 77.573 1.00 67.69 976 PRO A N 1
ATOM 7363 C CA . PRO A 1 976 ? -25.421 -45.784 77.674 1.00 67.69 976 PRO A CA 1
ATOM 7364 C C . PRO A 1 976 ? -26.714 -46.616 77.700 1.00 67.69 976 PRO A C 1
ATOM 7366 O O . PRO A 1 976 ? -27.594 -46.356 78.524 1.00 67.69 976 PRO A O 1
ATOM 7369 N N . GLU A 1 977 ? -26.848 -47.607 76.810 1.00 58.28 977 GLU A N 1
ATOM 7370 C CA . GLU A 1 977 ? -27.989 -48.531 76.848 1.00 58.28 977 GLU A CA 1
ATOM 7371 C C . GLU A 1 977 ? -27.865 -49.487 78.047 1.00 58.28 977 GLU A C 1
ATOM 7373 O O . GLU A 1 977 ? -26.874 -50.203 78.193 1.00 58.28 977 GLU A O 1
ATOM 7378 N N . GLY A 1 978 ? -28.900 -49.529 78.891 1.00 55.41 978 GLY A N 1
ATOM 7379 C CA . GLY A 1 978 ? -29.098 -50.613 79.856 1.00 55.41 978 GLY A CA 1
ATOM 7380 C C . GLY A 1 978 ? -29.636 -51.886 79.177 1.00 55.41 978 GLY A C 1
ATOM 7381 O O . GLY A 1 978 ? -30.175 -51.812 78.069 1.00 55.41 978 GLY A O 1
ATOM 7382 N N . PRO A 1 979 ? -29.524 -53.064 79.818 1.00 44.94 979 PRO A N 1
ATOM 7383 C CA . PRO A 1 979 ? -29.896 -54.338 79.201 1.00 44.94 979 PRO A CA 1
ATOM 7384 C C . PRO A 1 979 ? -31.405 -54.430 78.906 1.00 44.94 979 PRO A C 1
ATOM 7386 O O . PRO A 1 979 ? -32.240 -54.209 79.783 1.00 44.94 979 PRO A O 1
ATOM 7389 N N . LYS A 1 980 ? -31.758 -54.785 77.661 1.00 37.31 980 LYS A N 1
ATOM 7390 C CA . LYS A 1 980 ? -33.151 -54.908 77.185 1.00 37.31 980 LYS A CA 1
ATOM 7391 C C . LYS A 1 980 ? -33.825 -56.207 77.686 1.00 37.31 980 LYS A C 1
ATOM 7393 O O . LYS A 1 980 ? -33.223 -57.273 77.554 1.00 37.31 980 LYS A O 1
ATOM 7398 N N . PRO A 1 981 ? -35.072 -56.162 78.199 1.00 40.91 981 PRO A N 1
ATOM 7399 C CA . PRO A 1 981 ? -35.823 -57.353 78.611 1.00 40.91 981 PRO A CA 1
ATOM 7400 C C . PRO A 1 981 ? -36.537 -58.059 77.438 1.00 40.91 981 PRO A C 1
ATOM 7402 O O . PRO A 1 981 ? -36.986 -57.419 76.488 1.00 40.91 981 PRO A O 1
ATOM 7405 N N . GLN A 1 982 ? -36.675 -59.388 77.527 1.00 42.75 982 GLN A N 1
ATOM 7406 C CA . GLN A 1 982 ? -37.404 -60.236 76.566 1.00 42.75 982 GLN A CA 1
ATOM 7407 C C . GLN A 1 982 ? -38.905 -60.348 76.901 1.00 42.75 982 GLN A C 1
ATOM 7409 O O . GLN A 1 982 ? -39.292 -60.215 78.060 1.00 42.75 982 GLN A O 1
ATOM 7414 N N . THR A 1 983 ? -39.745 -60.682 75.910 1.00 33.81 983 THR A N 1
ATOM 7415 C CA . THR A 1 983 ? -41.164 -61.059 76.107 1.00 33.81 983 THR A CA 1
ATOM 7416 C C . THR A 1 983 ? -41.532 -62.365 75.363 1.00 33.81 983 THR A C 1
ATOM 7418 O O . THR A 1 983 ? -41.078 -62.541 74.232 1.00 33.81 983 THR A O 1
ATOM 7421 N N . PRO A 1 984 ? -42.320 -63.296 75.958 1.00 36.50 984 PRO A N 1
ATOM 7422 C CA . PRO A 1 984 ? -42.714 -64.574 75.331 1.00 36.50 984 PRO A CA 1
ATOM 7423 C C . PRO A 1 984 ? -44.061 -64.523 74.557 1.00 36.50 984 PRO A C 1
ATOM 7425 O O . PRO A 1 984 ? -44.768 -63.519 74.628 1.00 36.50 984 PRO A O 1
ATOM 7428 N N . PRO A 1 985 ? -44.440 -65.596 73.823 1.00 55.22 985 PRO A N 1
ATOM 7429 C CA . PRO A 1 985 ? -45.451 -65.544 72.756 1.00 55.22 985 PRO A CA 1
ATOM 7430 C C . PRO A 1 985 ? -46.851 -66.070 73.133 1.00 55.22 985 PRO A C 1
ATOM 7432 O O . PRO A 1 985 ? -47.023 -66.821 74.093 1.00 55.22 985 PRO A O 1
ATOM 7435 N N . THR A 1 986 ? -47.840 -65.799 72.272 1.00 34.34 986 THR A N 1
ATOM 7436 C CA . THR A 1 986 ? -49.141 -66.496 72.243 1.00 34.34 986 THR A CA 1
ATOM 7437 C C . THR A 1 986 ? -49.588 -66.842 70.820 1.00 34.34 986 THR A C 1
ATOM 7439 O O . THR A 1 986 ? -49.359 -66.103 69.867 1.00 34.34 986 THR A O 1
ATOM 7442 N N . GLY A 1 987 ? -50.280 -67.975 70.684 1.00 37.59 987 GLY A N 1
ATOM 7443 C CA . GLY A 1 987 ? -51.020 -68.358 69.481 1.00 37.59 987 GLY A CA 1
ATOM 7444 C C . GLY A 1 987 ? -51.909 -69.575 69.747 1.00 37.59 987 GLY A C 1
ATOM 7445 O O . GLY A 1 987 ? -51.532 -70.435 70.543 1.00 37.59 987 GLY A O 1
ATOM 7446 N N . LYS A 1 988 ? -53.078 -69.658 69.090 1.00 33.19 988 LYS A N 1
ATOM 7447 C CA . LYS A 1 988 ? -53.906 -70.879 68.985 1.00 33.19 988 LYS A CA 1
ATOM 7448 C C . LYS A 1 988 ? -54.718 -70.920 67.679 1.00 33.19 988 LYS A C 1
ATOM 7450 O O . LYS A 1 988 ? -55.420 -69.969 67.357 1.00 33.19 988 LYS A O 1
ATOM 7455 N N . THR A 1 989 ? -54.635 -72.061 66.988 1.00 45.62 989 THR A N 1
ATOM 7456 C CA . THR A 1 989 ? -55.593 -72.580 65.974 1.00 45.62 989 THR A CA 1
ATOM 7457 C C . THR A 1 989 ? -56.409 -73.733 66.642 1.00 45.62 989 THR A C 1
ATOM 7459 O O . THR A 1 989 ? -56.413 -73.701 67.880 1.00 45.62 989 THR A O 1
ATOM 7462 N N . PRO A 1 990 ? -57.117 -74.722 66.011 1.00 52.53 990 PRO A N 1
ATOM 7463 C CA . PRO A 1 990 ? -56.980 -75.415 64.699 1.00 52.53 990 PRO A CA 1
ATOM 7464 C C . PRO A 1 990 ? -58.361 -75.446 63.942 1.00 52.53 990 PRO A C 1
ATOM 7466 O O . PRO A 1 990 ? -59.114 -74.503 64.173 1.00 52.53 990 PRO A O 1
ATOM 7469 N N . PRO A 1 991 ? -58.787 -76.429 63.090 1.00 41.50 991 PRO A N 1
ATOM 7470 C CA . PRO A 1 991 ? -58.093 -77.579 62.479 1.00 41.50 991 PRO A CA 1
ATOM 7471 C C . PRO A 1 991 ? -58.265 -77.812 60.945 1.00 41.50 991 PRO A C 1
ATOM 7473 O O . PRO A 1 991 ? -58.999 -77.128 60.241 1.00 41.50 991 PRO A O 1
ATOM 7476 N N . LYS A 1 992 ? -57.537 -78.836 60.459 1.00 48.03 992 LYS A N 1
ATOM 7477 C CA . LYS A 1 992 ? -57.361 -79.369 59.079 1.00 48.03 992 LYS A CA 1
ATOM 7478 C C . LYS A 1 992 ? -57.828 -80.839 58.979 1.00 48.03 992 LYS A C 1
ATOM 7480 O O . LYS A 1 992 ? -57.699 -81.510 59.998 1.00 48.03 992 LYS A O 1
ATOM 7485 N N . HIS A 1 993 ? -58.151 -81.353 57.770 1.00 30.88 993 HIS A N 1
ATOM 7486 C CA . HIS A 1 993 ? -57.739 -82.660 57.136 1.00 30.88 993 HIS A CA 1
ATOM 7487 C C . HIS A 1 993 ? -58.692 -83.093 55.982 1.00 30.88 993 HIS A C 1
ATOM 7489 O O . HIS A 1 993 ? -59.756 -82.481 55.899 1.00 30.88 993 HIS A O 1
ATOM 7495 N N . PRO A 1 994 ? -58.449 -84.167 55.167 1.00 41.91 994 PRO A N 1
ATOM 7496 C CA . PRO A 1 994 ? -57.220 -84.884 54.687 1.00 41.91 994 PRO A CA 1
ATOM 7497 C C . PRO A 1 994 ? -57.035 -84.818 53.123 1.00 41.91 994 PRO A C 1
ATOM 7499 O O . PRO A 1 994 ? -58.017 -84.637 52.418 1.00 41.91 994 PRO A O 1
ATOM 7502 N N . THR A 1 995 ? -55.846 -84.780 52.474 1.00 41.03 995 THR A N 1
ATOM 7503 C CA . THR A 1 995 ? -54.883 -85.863 52.042 1.00 41.03 995 THR A CA 1
ATOM 7504 C C . THR A 1 995 ? -55.469 -87.096 51.299 1.00 41.03 995 THR A C 1
ATOM 7506 O O . THR A 1 995 ? -56.505 -87.566 51.763 1.00 41.03 995 THR A O 1
ATOM 7509 N N . PRO A 1 996 ? -54.842 -87.690 50.223 1.00 41.19 996 PRO A N 1
ATOM 7510 C CA . PRO A 1 996 ? -53.396 -88.064 50.121 1.00 41.19 996 PRO A CA 1
ATOM 7511 C C . PRO A 1 996 ? -52.677 -88.118 48.710 1.00 41.19 996 PRO A C 1
ATOM 7513 O O . PRO A 1 996 ? -53.280 -87.842 47.680 1.00 41.19 996 PRO A O 1
ATOM 7516 N N . LYS A 1 997 ? -51.406 -88.614 48.714 1.00 28.83 997 LYS A N 1
ATOM 7517 C CA . LYS A 1 997 ? -50.418 -88.992 47.636 1.00 28.83 997 LYS A CA 1
ATOM 7518 C C . LYS A 1 997 ? -49.482 -87.885 47.070 1.00 28.83 997 LYS A C 1
ATOM 7520 O O . LYS A 1 997 ? -49.963 -86.989 46.396 1.00 28.83 997 LYS A O 1
ATOM 7525 N N . THR A 1 998 ? -48.196 -87.756 47.470 1.00 30.83 998 THR A N 1
ATOM 7526 C CA . THR A 1 998 ? -46.912 -88.502 47.181 1.00 30.83 998 THR A CA 1
ATOM 7527 C C . THR A 1 998 ? -46.246 -88.245 45.812 1.00 30.83 998 THR A C 1
ATOM 7529 O O . THR A 1 998 ? -46.973 -88.093 44.838 1.00 30.83 998 THR A O 1
ATOM 7532 N N . PRO A 1 999 ? -44.897 -88.375 45.665 1.00 39.78 999 PRO A N 1
ATOM 7533 C CA . PRO A 1 999 ? -43.773 -88.215 46.620 1.00 39.78 999 PRO A CA 1
ATOM 7534 C C . PRO A 1 999 ? -42.647 -87.272 46.088 1.00 39.78 999 PRO A C 1
ATOM 7536 O O . PRO A 1 999 ? -42.705 -86.813 44.954 1.00 39.78 999 PRO A O 1
ATOM 7539 N N . GLY A 1 1000 ? -41.597 -86.986 46.878 1.00 32.59 1000 GLY A N 1
ATOM 7540 C CA . GLY A 1 1000 ? -40.493 -86.083 46.475 1.00 32.59 1000 GLY A CA 1
ATOM 7541 C C . GLY A 1 1000 ? -39.093 -86.719 46.392 1.00 32.59 1000 GLY A C 1
ATOM 7542 O O . GLY A 1 1000 ? -38.902 -87.868 46.786 1.00 32.59 1000 GLY A O 1
ATOM 7543 N N . LYS A 1 1001 ? -38.100 -85.929 45.947 1.00 32.03 1001 LYS A N 1
ATOM 7544 C CA . LYS A 1 1001 ? -36.656 -86.053 46.259 1.00 32.03 1001 LYS A CA 1
ATOM 7545 C C . LYS A 1 1001 ? -35.943 -84.676 46.123 1.00 32.03 1001 LYS A C 1
ATOM 7547 O O . LYS A 1 1001 ? -36.554 -83.776 45.552 1.00 32.03 1001 LYS A O 1
ATOM 7552 N N . PRO A 1 1002 ? -34.729 -84.472 46.693 1.00 45.69 1002 PRO A N 1
ATOM 7553 C CA . PRO A 1 1002 ? -34.258 -83.132 47.097 1.00 45.69 1002 PRO A CA 1
ATOM 7554 C C . PRO A 1 1002 ? -32.771 -82.808 46.743 1.00 45.69 1002 PRO A C 1
ATOM 7556 O O . PRO A 1 1002 ? -32.138 -83.577 46.030 1.00 45.69 1002 PRO A O 1
ATOM 7559 N N . VAL A 1 1003 ? -32.213 -81.751 47.377 1.00 30.66 1003 VAL A N 1
ATOM 7560 C CA . VAL A 1 1003 ? -30.778 -81.560 47.775 1.00 30.66 1003 VAL A CA 1
ATOM 7561 C C . VAL A 1 1003 ? -29.751 -81.017 46.739 1.00 30.66 1003 VAL A C 1
ATOM 7563 O O . VAL A 1 1003 ? -29.434 -81.700 45.779 1.00 30.66 1003 VAL A O 1
ATOM 7566 N N . LEU A 1 1004 ? -29.233 -79.795 47.032 1.00 26.89 1004 LEU A N 1
ATOM 7567 C CA . LEU A 1 1004 ? -27.821 -79.296 47.199 1.00 26.89 1004 LEU A CA 1
ATOM 7568 C C . LEU A 1 1004 ? -26.650 -79.818 46.312 1.00 26.89 1004 LEU A C 1
ATOM 7570 O O . LEU A 1 1004 ? -26.790 -80.868 45.698 1.00 26.89 1004 LEU A O 1
ATOM 7574 N N . PRO A 1 1005 ? -25.428 -79.208 46.356 1.00 42.94 1005 PRO A N 1
ATOM 7575 C CA . PRO A 1 1005 ? -24.947 -77.922 46.934 1.00 42.94 1005 PRO A CA 1
ATOM 7576 C C . PRO A 1 1005 ? -24.385 -76.977 45.824 1.00 42.94 1005 PRO A C 1
ATOM 7578 O O . PRO A 1 1005 ? -24.509 -77.299 44.651 1.00 42.94 1005 PRO A O 1
ATOM 7581 N N . ARG A 1 1006 ? -23.836 -75.759 46.003 1.00 35.16 1006 ARG A N 1
ATOM 7582 C CA . ARG A 1 1006 ? -23.202 -74.976 47.097 1.00 35.16 1006 ARG A CA 1
ATOM 7583 C C . ARG A 1 1006 ? -21.710 -75.243 47.416 1.00 35.16 1006 ARG A C 1
ATOM 7585 O O . ARG A 1 1006 ? -21.418 -75.874 48.420 1.00 35.16 1006 ARG A O 1
ATOM 7592 N N . THR A 1 1007 ? -20.825 -74.599 46.654 1.00 34.28 1007 THR A N 1
ATOM 7593 C CA . THR A 1 1007 ? -19.503 -74.000 47.003 1.00 34.28 1007 THR A CA 1
ATOM 7594 C C . THR A 1 1007 ? -19.155 -73.086 45.812 1.00 34.28 1007 THR A C 1
ATOM 7596 O O . THR A 1 1007 ? -19.588 -73.382 44.702 1.00 34.28 1007 THR A O 1
ATOM 7599 N N . GLY A 1 1008 ? -18.574 -71.893 45.935 1.00 32.31 1008 GLY A N 1
ATOM 7600 C CA . GLY A 1 1008 ? -17.336 -71.496 46.626 1.00 32.31 1008 GLY A CA 1
ATOM 7601 C C . GLY A 1 1008 ? -16.401 -70.916 45.536 1.00 32.31 1008 GLY A C 1
ATOM 7602 O O . GLY A 1 1008 ? -16.596 -71.232 44.366 1.00 32.31 1008 GLY A O 1
ATOM 7603 N N . ASP A 1 1009 ? -15.419 -70.049 45.765 1.00 34.34 1009 ASP A N 1
ATOM 7604 C CA . ASP A 1 1009 ? -14.892 -69.439 46.992 1.00 34.34 1009 ASP A CA 1
ATOM 7605 C C . ASP A 1 1009 ? -14.082 -68.177 46.573 1.00 34.34 1009 ASP A C 1
ATOM 7607 O O . ASP A 1 1009 ? -13.495 -68.157 45.495 1.00 34.34 1009 ASP A O 1
ATOM 7611 N N . THR A 1 1010 ? -14.329 -66.999 47.163 1.00 31.27 1010 THR A N 1
ATOM 7612 C CA . THR A 1 1010 ? -13.551 -66.309 48.228 1.00 31.27 1010 THR A CA 1
ATOM 7613 C C . THR A 1 1010 ? -12.161 -65.750 47.861 1.00 31.27 1010 THR A C 1
ATOM 7615 O O . THR A 1 1010 ? -11.363 -66.411 47.210 1.00 31.27 1010 THR A O 1
ATOM 7618 N N . THR A 1 1011 ? -11.812 -64.619 48.513 1.00 28.73 1011 THR A N 1
ATOM 7619 C CA . THR A 1 1011 ? -10.439 -64.211 48.945 1.00 28.73 1011 THR A CA 1
ATOM 7620 C C . THR A 1 1011 ? -9.394 -63.830 47.861 1.00 28.73 1011 THR A C 1
ATOM 7622 O O . THR A 1 1011 ? -9.429 -64.355 46.763 1.00 28.73 1011 THR A O 1
ATOM 7625 N N . SER A 1 1012 ? -8.391 -62.956 48.079 1.00 26.36 1012 SER A N 1
ATOM 7626 C CA . SER A 1 1012 ? -8.071 -61.995 49.163 1.00 26.36 1012 SER A CA 1
ATOM 7627 C C . SER A 1 1012 ? -6.861 -61.099 48.782 1.00 26.36 1012 SER A C 1
ATOM 7629 O O . SER A 1 1012 ? -6.018 -61.535 48.013 1.00 26.36 1012 SER A O 1
ATOM 7631 N N . LEU A 1 1013 ? -6.770 -59.908 49.398 1.00 27.45 1013 LEU A N 1
ATOM 7632 C CA . LEU A 1 1013 ? -5.571 -59.140 49.824 1.00 27.45 1013 LEU A CA 1
ATOM 7633 C C . LEU A 1 1013 ? -4.312 -58.930 48.924 1.00 27.45 1013 LEU A C 1
ATOM 7635 O O . LEU A 1 1013 ? -3.629 -59.858 48.520 1.00 27.45 1013 LEU A O 1
ATOM 7639 N N . ILE A 1 1014 ? -3.903 -57.648 48.871 1.00 27.25 1014 ILE A N 1
ATOM 7640 C CA . ILE A 1 1014 ? -2.550 -57.091 49.151 1.00 27.25 1014 ILE A CA 1
ATOM 7641 C C . ILE A 1 1014 ? -1.320 -57.651 48.392 1.00 27.25 1014 ILE A C 1
ATOM 7643 O O . ILE A 1 1014 ? -0.750 -58.671 48.753 1.00 27.25 1014 ILE A O 1
ATOM 7647 N N . GLY A 1 1015 ? -0.799 -56.815 47.483 1.00 27.50 1015 GLY A N 1
ATOM 7648 C CA . GLY A 1 1015 ? 0.502 -56.132 47.632 1.00 27.50 1015 GLY A CA 1
ATOM 7649 C C . GLY A 1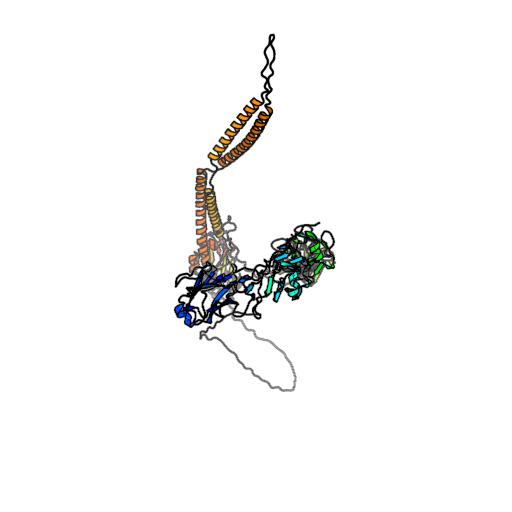 1015 ? 1.820 -56.925 47.592 1.00 27.50 1015 GLY A C 1
ATOM 7650 O O . GLY A 1 1015 ? 2.147 -57.666 48.512 1.00 27.50 1015 GLY A O 1
ATOM 7651 N N . ALA A 1 1016 ? 2.681 -56.579 46.627 1.00 26.00 1016 ALA A N 1
ATOM 7652 C CA . ALA A 1 1016 ? 4.138 -56.701 46.748 1.00 26.00 1016 ALA A CA 1
ATOM 7653 C C . ALA A 1 1016 ? 4.851 -55.589 45.956 1.00 26.00 1016 ALA A C 1
ATOM 7655 O O . ALA A 1 1016 ? 4.354 -55.113 44.936 1.00 26.00 1016 ALA A O 1
ATOM 7656 N N . ALA A 1 1017 ? 6.003 -55.157 46.466 1.00 26.39 1017 ALA A N 1
ATOM 7657 C CA . ALA A 1 1017 ? 6.753 -53.995 46.004 1.00 26.39 1017 ALA A CA 1
ATOM 7658 C C . ALA A 1 1017 ? 7.897 -54.346 45.027 1.00 26.39 1017 ALA A C 1
ATOM 7660 O O . ALA A 1 1017 ? 8.427 -55.447 45.084 1.00 26.39 1017 ALA A O 1
ATOM 7661 N N . ILE A 1 1018 ? 8.331 -53.332 44.261 1.00 27.09 1018 ILE A N 1
ATOM 7662 C CA . ILE A 1 1018 ? 9.709 -53.082 43.773 1.00 27.09 1018 ILE A CA 1
ATOM 7663 C C . ILE A 1 1018 ? 10.395 -54.156 42.899 1.00 27.09 1018 ILE A C 1
ATOM 7665 O O . ILE A 1 1018 ? 10.722 -55.245 43.357 1.00 27.09 1018 ILE A O 1
ATOM 7669 N N . GLY A 1 1019 ? 10.872 -53.726 41.721 1.00 24.44 1019 GLY A N 1
ATOM 7670 C CA . GLY A 1 1019 ? 12.161 -54.207 41.204 1.00 24.44 1019 GLY A CA 1
ATOM 7671 C C . GLY A 1 1019 ? 12.394 -54.078 39.696 1.00 24.44 1019 GLY A C 1
ATOM 7672 O O . GLY A 1 1019 ? 11.761 -54.803 38.947 1.00 24.44 1019 GLY A O 1
ATOM 7673 N N . THR A 1 1020 ? 13.390 -53.249 39.327 1.00 29.36 1020 THR A N 1
ATOM 7674 C CA . THR A 1 1020 ? 14.277 -53.369 38.132 1.00 29.36 1020 THR A CA 1
ATOM 7675 C C . THR A 1 1020 ? 13.634 -53.242 36.718 1.00 29.36 1020 THR A C 1
ATOM 7677 O O . THR A 1 1020 ? 12.463 -53.521 36.527 1.00 29.36 1020 THR A O 1
ATOM 7680 N N . LEU A 1 1021 ? 14.303 -52.773 35.646 1.00 27.19 1021 LEU A N 1
ATOM 7681 C CA . LEU A 1 1021 ? 15.603 -52.096 35.475 1.00 27.19 1021 LEU A CA 1
ATOM 7682 C C . LEU A 1 1021 ? 15.608 -51.215 34.189 1.00 27.19 1021 LEU A C 1
ATOM 7684 O O . LEU A 1 1021 ? 15.083 -51.628 33.166 1.00 27.19 1021 LEU A O 1
ATOM 7688 N N . LEU A 1 1022 ? 16.269 -50.052 34.259 1.00 27.33 1022 LEU A N 1
ATOM 7689 C CA . LEU A 1 1022 ? 17.089 -49.353 33.237 1.00 27.33 1022 LEU A CA 1
ATOM 7690 C C . LEU A 1 1022 ? 16.809 -49.414 31.699 1.00 27.33 1022 LEU A C 1
ATOM 7692 O O . LEU A 1 1022 ? 16.954 -50.450 31.066 1.00 27.33 1022 LEU A O 1
ATOM 7696 N N . LEU A 1 1023 ? 16.781 -48.192 31.127 1.00 27.38 1023 LEU A N 1
ATOM 7697 C CA . LEU A 1 1023 ? 17.539 -47.689 29.945 1.00 27.38 1023 LEU A CA 1
ATOM 7698 C C . LEU A 1 1023 ? 17.178 -48.059 28.486 1.00 27.38 1023 LEU A C 1
ATOM 7700 O O . LEU A 1 1023 ? 16.981 -49.212 28.130 1.00 27.38 1023 LEU A O 1
ATOM 7704 N N . GLY A 1 1024 ? 17.341 -47.044 27.613 1.00 27.95 1024 GLY A N 1
ATOM 7705 C CA . GLY A 1 1024 ? 17.694 -47.197 26.187 1.00 27.95 1024 GLY A CA 1
ATOM 7706 C C . GLY A 1 1024 ? 16.710 -46.534 25.208 1.00 27.95 1024 GLY A C 1
ATOM 7707 O O . GLY A 1 1024 ? 15.820 -47.206 24.713 1.00 27.95 1024 GLY A O 1
ATOM 7708 N N . LEU A 1 1025 ? 16.690 -45.203 25.038 1.00 31.89 1025 LEU A N 1
ATOM 7709 C CA . LEU A 1 1025 ? 17.510 -44.410 24.087 1.00 31.89 1025 LEU A CA 1
ATOM 7710 C C . LEU A 1 1025 ? 17.375 -44.807 22.601 1.00 31.89 1025 LEU A C 1
ATOM 7712 O O . LEU A 1 1025 ? 17.716 -45.924 22.230 1.00 31.89 1025 LEU A O 1
ATOM 7716 N N . GLY A 1 1026 ? 17.010 -43.844 21.739 1.00 29.00 1026 GLY A N 1
ATOM 7717 C CA . GLY A 1 1026 ? 17.058 -44.022 20.278 1.00 29.00 1026 GLY A CA 1
ATOM 7718 C C . GLY A 1 1026 ? 16.326 -42.954 19.453 1.00 29.00 1026 GLY A C 1
ATOM 7719 O O . GLY A 1 1026 ? 15.307 -43.248 18.842 1.00 29.00 1026 GLY A O 1
ATOM 7720 N N . PHE A 1 1027 ? 16.844 -41.721 19.428 1.00 31.53 1027 PHE A N 1
ATOM 7721 C CA . PHE A 1 1027 ? 16.465 -40.687 18.444 1.00 31.53 1027 PHE A CA 1
ATOM 7722 C C . PHE A 1 1027 ? 16.682 -41.162 16.989 1.00 31.53 1027 PHE A C 1
ATOM 7724 O O . PHE A 1 1027 ? 17.592 -41.950 16.743 1.00 31.53 1027 PHE A O 1
ATOM 7731 N N . VAL A 1 1028 ? 15.963 -40.576 16.021 1.00 29.58 1028 VAL A N 1
ATOM 7732 C CA . VAL A 1 1028 ? 16.530 -39.622 15.032 1.00 29.58 1028 VAL A CA 1
ATOM 7733 C C . VAL A 1 1028 ? 15.408 -38.987 14.192 1.00 29.58 1028 VAL A C 1
ATOM 7735 O O . VAL A 1 1028 ? 14.369 -39.581 13.922 1.00 29.58 1028 VAL A O 1
ATOM 7738 N N . GLU A 1 1029 ? 15.644 -37.739 13.808 1.00 30.77 1029 GLU A N 1
ATOM 7739 C CA . GLU A 1 1029 ? 14.757 -36.795 13.131 1.00 30.77 1029 GLU A CA 1
ATOM 7740 C C . GLU A 1 1029 ? 15.397 -36.387 11.788 1.00 30.77 1029 GLU A C 1
ATOM 7742 O O . GLU A 1 1029 ? 16.599 -36.137 11.794 1.00 30.77 1029 GLU A O 1
ATOM 7747 N N . LEU A 1 1030 ? 14.646 -36.291 10.667 1.00 28.69 1030 LEU A N 1
ATOM 7748 C CA . LEU A 1 1030 ? 14.770 -35.201 9.662 1.00 28.69 1030 LEU A CA 1
ATOM 7749 C C . LEU A 1 1030 ? 13.805 -35.285 8.440 1.00 28.69 1030 LEU A C 1
ATOM 7751 O O . LEU A 1 1030 ? 13.828 -36.232 7.667 1.00 28.69 1030 LEU A O 1
ATOM 7755 N N . LYS A 1 1031 ? 13.057 -34.187 8.235 1.00 33.56 1031 LYS A N 1
ATOM 7756 C CA . LYS A 1 1031 ? 12.747 -33.411 6.996 1.00 33.56 1031 LYS A CA 1
ATOM 7757 C C . LYS A 1 1031 ? 12.614 -34.028 5.574 1.00 33.56 1031 LYS A C 1
ATOM 7759 O O . LYS A 1 1031 ? 13.574 -34.560 5.033 1.00 33.56 1031 LYS A O 1
ATOM 7764 N N . ARG A 1 1032 ? 11.579 -33.487 4.881 1.00 31.95 1032 ARG A N 1
ATOM 7765 C CA . ARG A 1 1032 ? 11.404 -33.249 3.410 1.00 31.95 1032 ARG A CA 1
ATOM 7766 C C . ARG A 1 1032 ? 11.190 -34.523 2.549 1.00 31.95 1032 ARG A C 1
ATOM 7768 O O . ARG A 1 1032 ? 11.734 -35.562 2.872 1.00 31.95 1032 ARG A O 1
ATOM 7775 N N . LYS A 1 1033 ? 10.417 -34.515 1.446 1.00 32.97 1033 LYS A N 1
ATOM 7776 C CA . LYS A 1 1033 ? 9.975 -33.422 0.539 1.00 32.97 1033 LYS A CA 1
ATOM 7777 C C . LYS A 1 1033 ? 8.740 -33.846 -0.313 1.00 32.97 1033 LYS A C 1
ATOM 7779 O O . LYS A 1 1033 ? 8.520 -35.037 -0.464 1.00 32.97 1033 LYS A O 1
ATOM 7784 N N . GLU A 1 1034 ? 8.060 -32.864 -0.922 1.00 37.25 1034 GLU A N 1
ATOM 7785 C CA . GLU A 1 1034 ? 7.272 -32.929 -2.187 1.00 37.25 1034 GLU A CA 1
ATOM 7786 C C . GLU A 1 1034 ? 6.082 -33.905 -2.354 1.00 37.25 1034 GLU A C 1
ATOM 7788 O O . GLU A 1 1034 ? 6.238 -35.080 -2.681 1.00 37.25 1034 GLU A O 1
ATOM 7793 N N . SER A 1 1035 ? 4.867 -33.345 -2.393 1.00 37.75 1035 SER A N 1
ATOM 7794 C CA . SER A 1 1035 ? 4.225 -32.933 -3.663 1.00 37.75 1035 SER A CA 1
ATOM 7795 C C . SER A 1 1035 ? 3.329 -31.714 -3.433 1.00 37.75 1035 SER A C 1
ATOM 7797 O O . SER A 1 1035 ? 2.901 -31.544 -2.270 1.00 37.75 1035 SER A O 1
#

Nearest PDB structures (foldseek):
  3rkp-assembly2_B  TM=5.180E-01  e=1.023E-17  Bacillus cereus ATCC 14579
  3kpt-assembly1_A  TM=5.267E-01  e=3.693E-17  Bacillus cereus ATCC 14579
  8wb8-assembly1_A  TM=3.914E-01  e=1.741E-09  Ligilactobacillus ruminis ATCC 25644
  9deq-assembly1_A  TM=2.408E-01  e=3.141E-12  Homo sapiens
  2x9y-assembly1_A  TM=2.486E-01  e=4.579E-10  Streptococcus pneumoniae TIGR4

Organism: Streptococcus iniae (NCBI:txid1346)

Mean predicted aligned error: 21.75 Å

InterPro domains:
  IPR019931 LPXTG cell wall anchor motif [PF00746] (996-1034)
  IPR026466 Fimbrial isopeptide formation D2 domain [TIGR04226] (24-143)
  IPR026466 Fimbrial isopeptide formation D2 domain [TIGR04226] (182-301)
  IPR026466 Fimbrial isopeptide formation D2 domain [TIGR04226] (330-455)
  IPR026466 Fimbrial isopeptide formation D2 domain [TIGR04226] (475-601)